Protein 7KQN (pdb70)

B-factor: mean 59.28, std 22.5, range [24.5, 165.05]

Structure (mmCIF, N/CA/C/O backbone):
data_7KQN
#
_entry.id   7KQN
#
_cell.length_a   71.860
_cell.length_b   164.040
_cell.length_c   95.360
_cell.angle_alpha   90.000
_cell.angle_beta   111.914
_cell.angle_gamma   90.000
#
_symmetry.space_group_name_H-M   'P 1 21 1'
#
loop_
_entity.id
_entity.type
_entity.pdbx_description
1 polymer 'Telomerase reverse transcriptase'
2 polymer "RNA (5'-R(*CP*AP*AP*AP*GP*AP*AP*AP*UP*CP*CP*AP*GP*GP*UP*GP*CP*A)-3')"
3 polymer "DNA (5'-D(*GP*CP*AP*CP*CP*TP*G)-3')"
4 polymer "DNA (5'-D(*TP*TP*CP*TP*TP*TP*G)-3')"
5 non-polymer 1,2-ETHANEDIOL
6 non-polymer '2-(N-MORPHOLINO)-ETHANESULFONIC ACID'
7 non-polymer DI(HYDROXYETHYL)ETHER
8 non-polymer 'CALCIUM ION'
9 non-polymer "2'-DEOXYGUANOSINE-5'-TRIPHOSPHATE"
10 water water
#
loop_
_atom_site.group_PDB
_atom_site.id
_atom_site.type_symbol
_atom_site.label_atom_id
_atom_site.label_alt_id
_atom_site.label_comp_id
_atom_site.label_asym_id
_atom_site.label_entity_id
_atom_site.label_seq_id
_atom_site.pdbx_PDB_ins_code
_atom_site.Cartn_x
_atom_site.Cartn_y
_atom_site.Cartn_z
_atom_site.occupancy
_atom_site.B_iso_or_equiv
_atom_site.auth_seq_id
_atom_site.auth_comp_id
_atom_site.auth_asym_id
_atom_site.auth_atom_id
_atom_site.pdbx_PDB_model_num
ATOM 1 N N . MET A 1 1 ? 15.99500 -58.21300 10.87400 1.000 75.36725 1 MET A N 1
ATOM 2 C CA . MET A 1 1 ? 15.36300 -57.04300 10.21000 1.000 65.47943 1 MET A CA 1
ATOM 3 C C . MET A 1 1 ? 15.22000 -55.91000 11.23100 1.000 69.53487 1 MET A C 1
ATOM 4 O O . MET A 1 1 ? 15.52100 -54.75600 10.87500 1.000 71.19393 1 MET A O 1
ATOM 9 N N . VAL A 1 2 ? 14.77900 -56.23500 12.44900 1.000 64.78566 2 VAL A N 1
ATOM 10 C CA . VAL A 1 2 ? 14.64600 -55.20300 13.51900 1.000 65.19814 2 VAL A CA 1
ATOM 11 C C . VAL A 1 2 ? 15.94800 -55.15100 14.31600 1.000 61.44259 2 VAL A C 1
ATOM 12 O O . VAL A 1 2 ? 16.18500 -56.07000 15.12100 1.000 61.76607 2 VAL A O 1
ATOM 16 N N . HIS A 1 3 ? 16.75900 -54.11700 14.08700 1.000 59.62172 3 HIS A N 1
ATOM 17 C CA . HIS A 1 3 ? 18.02500 -53.96900 14.79000 1.000 53.65411 3 HIS A CA 1
ATOM 18 C C . HIS A 1 3 ? 17.96500 -52.96600 15.92600 1.000 54.59763 3 HIS A C 1
ATOM 19 O O . HIS A 1 3 ? 18.74400 -53.08500 16.87600 1.000 53.48186 3 HIS A O 1
ATOM 26 N N . TYR A 1 4 ? 17.09700 -51.95800 15.82900 1.000 53.50454 4 TYR A N 1
ATOM 27 C CA . TYR A 1 4 ? 17.12600 -50.80600 16.72200 1.000 45.24586 4 TYR A CA 1
ATOM 28 C C . TYR A 1 4 ? 16.06200 -50.90900 17.80700 1.000 49.58534 4 TYR A C 1
ATOM 29 O O . TYR A 1 4 ? 14.98600 -51.47300 17.60100 1.000 49.51293 4 TYR A O 1
ATOM 38 N N . TYR A 1 5 ? 16.37100 -50.32700 18.95900 1.000 50.33645 5 TYR A N 1
ATOM 39 C CA . TYR A 1 5 ? 15.39300 -49.99000 19.98500 1.000 50.27502 5 TYR A CA 1
ATOM 40 C C . TYR A 1 5 ? 15.28800 -48.47000 20.02100 1.000 50.36600 5 TYR A C 1
ATOM 41 O O . TYR A 1 5 ? 16.31100 -47.79400 20.13600 1.000 49.70299 5 TYR A O 1
ATOM 50 N N . ARG A 1 6 ? 14.07400 -47.93300 19.88300 1.000 46.59658 6 ARG A N 1
ATOM 51 C CA . ARG A 1 6 ? 13.89700 -46.48100 19.91800 1.000 45.88557 6 ARG A CA 1
ATOM 52 C C . ARG A 1 6 ? 14.04600 -45.96200 21.34000 1.000 45.90555 6 ARG A C 1
ATOM 53 O O . ARG A 1 6 ? 13.54600 -46.57200 22.28500 1.000 47.03665 6 ARG A O 1
ATOM 61 N N . LEU A 1 7 ? 14.72000 -44.82000 21.49900 1.000 42.83345 7 LEU A N 1
ATOM 62 C CA . LEU A 1 7 ? 14.81500 -44.24000 22.83500 1.000 46.34673 7 LEU A CA 1
ATOM 63 C C . LEU A 1 7 ? 13.57600 -43.43700 23.22700 1.000 49.31561 7 LEU A C 1
ATOM 64 O O . LEU A 1 7 ? 13.40100 -43.14400 24.42000 1.000 46.12018 7 LEU A O 1
ATOM 69 N N . SER A 1 8 ? 12.70700 -43.09200 22.27300 1.000 46.51709 8 SER A N 1
ATOM 70 C CA . SER A 1 8 ? 11.59700 -42.18900 22.56100 1.000 52.16082 8 SER A CA 1
ATOM 71 C C . SER A 1 8 ? 10.59400 -42.81400 23.52700 1.000 52.08689 8 SER A C 1
ATOM 72 O O . SER A 1 8 ? 10.38200 -44.02900 23.54400 1.000 52.13138 8 SER A O 1
ATOM 75 N N . LEU A 1 9 ? 9.96600 -41.95500 24.33300 1.000 52.23131 9 LEU A N 1
ATOM 76 C CA . LEU A 1 9 ? 8.96800 -42.40300 25.30000 1.000 56.92109 9 LEU A CA 1
ATOM 77 C C . LEU A 1 9 ? 7.69300 -42.94000 24.65800 1.000 65.25100 9 LEU A C 1
ATOM 78 O O . LEU A 1 9 ? 6.93800 -43.65200 25.33000 1.000 63.90157 9 LEU A O 1
ATOM 83 N N . LYS A 1 10 ? 7.41800 -42.61200 23.39100 1.000 74.58744 10 LYS A N 1
ATOM 84 C CA . LYS A 1 10 ? 6.16100 -43.04700 22.78600 1.000 72.49538 10 LYS A CA 1
ATOM 85 C C . LYS A 1 10 ? 6.02800 -44.56600 22.78800 1.000 69.24502 10 LYS A C 1
ATOM 86 O O . LYS A 1 10 ? 4.91000 -45.09200 22.79600 1.000 74.11068 10 LYS A O 1
ATOM 92 N N A SER A 1 11 ? 7.14400 -45.27900 22.80300 0.500 68.22505 11 SER A N 1
ATOM 93 N N B SER A 1 11 ? 7.15500 -45.28400 22.79600 0.500 68.21780 11 SER A N 1
ATOM 94 C CA A SER A 1 11 ? 7.12900 -46.73300 22.74300 0.500 69.70824 11 SER A CA 1
ATOM 95 C CA B SER A 1 11 ? 7.14200 -46.74500 22.75900 0.500 69.72742 11 SER A CA 1
ATOM 96 C C A SER A 1 11 ? 6.77100 -47.39100 24.07400 0.500 70.61161 11 SER A C 1
ATOM 97 C C B SER A 1 11 ? 6.57200 -47.37200 24.02400 0.500 70.70938 11 SER A C 1
ATOM 98 O O A SER A 1 11 ? 6.75200 -48.62500 24.14300 0.500 74.86263 11 SER A O 1
ATOM 99 O O B SER A 1 11 ? 6.20400 -48.55200 23.99400 0.500 74.91078 11 SER A O 1
ATOM 104 N N . ARG A 1 12 ? 6.47800 -46.61700 25.12100 1.000 68.06600 12 ARG A N 1
ATOM 105 C CA . ARG A 1 12 ? 6.15000 -47.18700 26.43000 1.000 66.89173 12 ARG A CA 1
ATOM 106 C C . ARG A 1 12 ? 4.80100 -47.91300 26.41300 1.000 71.84531 12 ARG A C 1
ATOM 107 O O . ARG A 1 12 ? 4.00800 -47.79400 25.47400 1.000 73.31871 12 ARG A O 1
ATOM 115 N N . GLN A 1 13 ? 4.56300 -48.70200 27.46800 1.000 64.89901 13 GLN A N 1
ATOM 116 C CA . GLN A 1 13 ? 3.37800 -49.54700 27.57500 1.000 74.81796 13 GLN A CA 1
ATOM 117 C C . GLN A 1 13 ? 2.81100 -49.51500 28.98700 1.000 78.28354 13 GLN A C 1
ATOM 118 O O . GLN A 1 13 ? 3.49900 -49.17600 29.95300 1.000 75.86299 13 GLN A O 1
ATOM 124 N N . LYS A 1 14 ? 1.52700 -49.85800 29.08200 1.000 74.36476 14 LYS A N 1
ATOM 125 C CA . LYS A 1 14 ? 0.85000 -50.02000 30.36400 1.000 78.20921 14 LYS A CA 1
ATOM 126 C C . LYS A 1 14 ? 1.27400 -51.34100 30.99500 1.000 86.04248 14 LYS A C 1
ATOM 127 O O . LYS A 1 14 ? 1.09400 -52.40700 30.39500 1.000 88.20607 14 LYS A O 1
ATOM 133 N N . ALA A 1 15 ? 1.85400 -51.27000 32.19200 1.000 88.14721 15 ALA A N 1
ATOM 134 C CA . ALA A 1 15 ? 2.34100 -52.45500 32.87700 1.000 87.08382 15 ALA A CA 1
ATOM 135 C C . ALA A 1 15 ? 1.19000 -53.24300 33.49900 1.000 91.30533 15 ALA A C 1
ATOM 136 O O . ALA A 1 15 ? 0.21400 -52.65800 33.97900 1.000 88.66848 15 ALA A O 1
ATOM 138 N N . PRO A 1 16 ? 1.28800 -54.56800 33.51300 1.000 91.77329 16 PRO A N 1
ATOM 139 C CA . PRO A 1 16 ? 0.31000 -55.38400 34.23700 1.000 94.73865 16 PRO A CA 1
ATOM 140 C C . PRO A 1 16 ? 0.65900 -55.47300 35.71800 1.000 95.08685 16 PRO A C 1
ATOM 141 O O . PRO A 1 16 ? 1.72500 -55.04800 36.16600 1.000 97.28549 16 PRO A O 1
ATOM 145 N N . LYS A 1 17 ? -0.26800 -56.05200 36.48000 1.000 99.83092 17 LYS A N 1
ATOM 146 C CA . LYS A 1 17 ? 0.00200 -56.34100 37.88600 1.000 104.34768 17 LYS A CA 1
ATOM 147 C C . LYS A 1 17 ? 1.09500 -57.39900 38.0250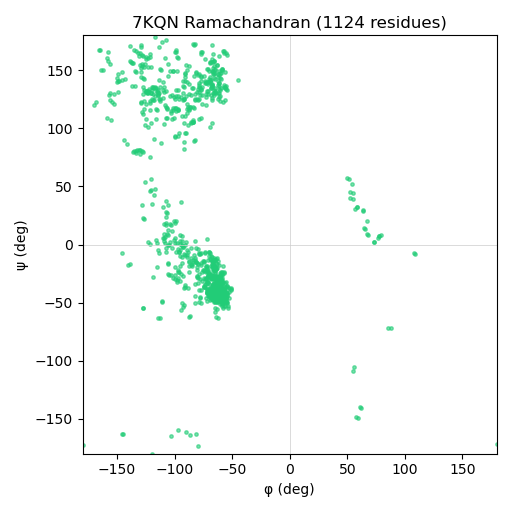0 1.000 105.07704 17 LYS A C 1
ATOM 148 O O . LYS A 1 17 ? 2.03900 -57.23800 38.81000 1.000 90.95127 17 LYS A O 1
ATOM 150 N N . ILE A 1 18 ? 0.98900 -58.48300 37.24900 1.000 109.91547 18 ILE A N 1
ATOM 151 C CA . ILE A 1 18 ? 1.97300 -59.55900 37.22100 1.000 104.23504 18 ILE A CA 1
ATOM 152 C C . ILE A 1 18 ? 2.24600 -59.94200 35.77100 1.000 106.50696 18 ILE A C 1
ATOM 153 O O . ILE A 1 18 ? 1.50900 -59.57900 34.85200 1.000 107.90752 18 ILE A O 1
ATOM 158 N N . VAL A 1 19 ? 3.30700 -60.71600 35.58500 1.000 106.48803 19 VAL A N 1
ATOM 159 C CA . VAL A 1 19 ? 3.66400 -61.25200 34.28900 1.000 111.69787 19 VAL A CA 1
ATOM 160 C C . VAL A 1 19 ? 3.16300 -62.68900 34.18500 1.000 113.97697 19 VAL A C 1
ATOM 161 O O . VAL A 1 19 ? 2.77500 -63.30700 35.17300 1.000 116.28340 19 VAL A O 1
ATOM 165 N N . ASN A 1 20 ? 3.17100 -63.23500 32.97000 1.000 112.79596 20 ASN A N 1
ATOM 166 C CA . ASN A 1 20 ? 2.68900 -64.59600 32.77000 1.000 126.35835 20 ASN A CA 1
ATOM 167 C C . ASN A 1 20 ? 3.77400 -65.59300 33.18800 1.000 125.39974 20 ASN A C 1
ATOM 168 O O . ASN A 1 20 ? 4.81900 -65.22300 33.73300 1.000 120.10321 20 ASN A O 1
ATOM 173 N N . SER A 1 21 ? 3.52800 -66.88200 32.92700 1.000 123.28702 21 SER A N 1
ATOM 174 C CA . SER A 1 21 ? 4.44200 -67.93300 33.37200 1.000 120.57431 21 SER A CA 1
ATOM 175 C C . SER A 1 21 ? 5.80300 -67.84400 32.68100 1.000 116.74703 21 SER A C 1
ATOM 176 O O . SER A 1 21 ? 6.83700 -68.08200 33.31700 1.000 113.78105 21 SER A O 1
ATOM 179 N N . LYS A 1 22 ? 5.83200 -67.50500 31.38500 1.000 119.60980 22 LYS A N 1
ATOM 180 C CA . LYS A 1 22 ? 7.09300 -67.50200 30.64200 1.000 122.26571 22 LYS A CA 1
ATOM 181 C C . LYS A 1 22 ? 8.00100 -66.32500 30.99100 1.000 121.91800 22 LYS A C 1
ATOM 182 O O . LYS A 1 22 ? 9.16800 -66.32200 30.58000 1.000 112.32859 22 LYS A O 1
ATOM 184 N N . TYR A 1 23 ? 7.48800 -65.30400 31.67200 1.000 117.72543 23 TYR A N 1
ATOM 185 C CA . TYR A 1 23 ? 8.31500 -64.26800 32.27800 1.000 105.39510 23 TYR A CA 1
ATOM 186 C C . TYR A 1 23 ? 8.65600 -64.67000 33.71200 1.000 107.59842 23 TYR A C 1
ATOM 187 O O . TYR A 1 23 ? 7.83000 -65.26800 34.40700 1.000 113.68219 23 TYR A O 1
ATOM 196 N N . ASN A 1 24 ? 9.86700 -64.34100 34.15700 1.000 106.29290 24 ASN A N 1
ATOM 197 C CA . ASN A 1 24 ? 10.30300 -64.76000 35.48500 1.000 101.42817 24 ASN A CA 1
ATOM 198 C C . ASN A 1 24 ? 9.69300 -63.86100 36.56200 1.000 103.41908 24 ASN A C 1
ATOM 199 O O . ASN A 1 24 ? 9.50000 -62.65700 36.36300 1.000 98.26432 24 ASN A O 1
ATOM 204 N N . SER A 1 25 ? 9.41500 -64.46300 37.72500 1.000 104.62804 25 SER A N 1
ATOM 205 C CA . SER A 1 25 ? 8.73200 -63.80500 38.83800 1.000 97.60217 25 SER A CA 1
ATOM 206 C C . SER A 1 25 ? 9.50100 -62.62000 39.41200 1.000 98.98934 25 SER A C 1
ATOM 207 O O . SER A 1 25 ? 8.90800 -61.82300 40.15000 1.000 93.91078 25 SER A O 1
ATOM 210 N N . ILE A 1 26 ? 10.78900 -62.47400 39.08500 1.000 98.02971 26 ILE A N 1
ATOM 211 C CA . ILE A 1 26 ? 11.59000 -61.38900 39.64600 1.000 98.91324 26 ILE A CA 1
ATOM 212 C C . ILE A 1 26 ? 11.01600 -60.04200 39.21900 1.000 96.70775 26 ILE A C 1
ATOM 213 O O . ILE A 1 26 ? 11.15000 -59.04200 39.93500 1.000 97.12427 26 ILE A O 1
ATOM 218 N N . LEU A 1 27 ? 10.35000 -59.99800 38.06000 1.000 92.69461 27 LEU A N 1
ATOM 219 C CA . LEU A 1 27 ? 9.74000 -58.75700 37.59800 1.000 85.19434 27 LEU A CA 1
ATOM 220 C C . LEU A 1 27 ? 8.60200 -58.31800 38.50700 1.000 87.82993 27 LEU A C 1
ATOM 221 O O . LEU A 1 27 ? 8.30400 -57.12100 38.58500 1.000 88.84517 27 LEU A O 1
ATOM 226 N N . ASN A 1 28 ? 7.95400 -59.26400 39.19200 1.000 93.67547 28 ASN A N 1
ATOM 227 C CA . ASN A 1 28 ? 6.84700 -58.90500 40.06900 1.000 92.51613 28 ASN A CA 1
ATOM 228 C C . ASN A 1 28 ? 7.30500 -58.00300 41.20600 1.000 93.54182 28 ASN A C 1
ATOM 229 O O . ASN A 1 28 ? 6.52400 -57.17700 41.69100 1.000 88.26016 28 ASN A O 1
ATOM 234 N N . ILE A 1 29 ? 8.55600 -58.14900 41.65200 1.000 103.64346 29 ILE A N 1
ATOM 235 C CA . ILE A 1 29 ? 9.08000 -57.25700 42.68300 1.000 105.48835 29 ILE A CA 1
ATOM 236 C C . ILE A 1 29 ? 9.19700 -55.83500 42.13700 1.000 104.89396 29 ILE A C 1
ATOM 237 O O . ILE A 1 29 ? 8.75500 -54.87000 42.77300 1.000 101.91521 29 ILE A O 1
ATOM 242 N N . ALA A 1 30 ? 9.77400 -55.68600 40.93900 1.000 92.78177 30 ALA A N 1
ATOM 243 C CA . ALA A 1 30 ? 9.91100 -54.35500 40.35000 1.000 88.87741 30 ALA A CA 1
ATOM 244 C C . ALA A 1 30 ? 8.55100 -53.74000 40.04700 1.000 87.67787 30 ALA A C 1
ATOM 245 O O . ALA A 1 30 ? 8.34300 -52.54300 40.27100 1.000 86.32320 30 ALA A O 1
ATOM 247 N N . LEU A 1 31 ? 7.61100 -54.54300 39.53900 1.000 85.59947 31 LEU A N 1
ATOM 248 C CA . LEU A 1 31 ? 6.25500 -54.04200 39.33600 1.000 91.23607 31 LEU A CA 1
ATOM 249 C C . LEU A 1 31 ? 5.63400 -53.59300 40.64800 1.000 92.99602 31 LEU A C 1
ATOM 250 O O . LEU A 1 31 ? 5.01800 -52.52200 40.71800 1.000 91.41381 31 LEU A O 1
ATOM 255 N N . LYS A 1 32 ? 5.78800 -54.39300 41.70300 1.000 100.19057 32 LYS A N 1
ATOM 256 C CA . LYS A 1 32 ? 5.25100 -53.98600 42.99500 1.000 102.58848 32 LYS A CA 1
ATOM 257 C C . LYS A 1 32 ? 5.90300 -52.68500 43.45800 1.000 98.37874 32 LYS A C 1
ATOM 258 O O . LYS A 1 32 ? 5.21200 -51.73900 43.85100 1.000 99.65725 32 LYS A O 1
ATOM 264 N N . ASN A 1 33 ? 7.23500 -52.60100 43.38000 1.000 95.84389 33 ASN A N 1
ATOM 265 C CA . ASN A 1 33 ? 7.90200 -51.37200 43.79900 1.000 92.78535 33 ASN A CA 1
ATOM 266 C C . ASN A 1 33 ? 7.54200 -50.20100 42.89200 1.000 89.03873 33 ASN A C 1
ATOM 267 O O . ASN A 1 33 ? 7.54200 -49.05100 43.34400 1.000 87.56130 33 ASN A O 1
ATOM 272 N N . PHE A 1 34 ? 7.23300 -50.47500 41.62100 1.000 86.14878 34 PHE A N 1
ATOM 273 C CA . PHE A 1 34 ? 6.88800 -49.41400 40.68000 1.000 83.52536 34 PHE A CA 1
ATOM 274 C C . PHE A 1 34 ? 5.60000 -48.71000 41.09500 1.000 90.48282 34 PHE A C 1
ATOM 275 O O . PHE A 1 34 ? 5.54200 -47.47600 41.14600 1.000 89.80146 34 PHE A O 1
ATOM 283 N N . ARG A 1 35 ? 4.55600 -49.48300 41.41000 1.000 89.40299 35 ARG A N 1
ATOM 284 C CA . ARG A 1 35 ? 3.31200 -48.87700 41.87300 1.000 94.13444 35 ARG A CA 1
ATOM 285 C C . ARG A 1 35 ? 3.53400 -48.13400 43.18300 1.000 96.05398 35 ARG A C 1
ATOM 286 O O . ARG A 1 35 ? 3.05200 -47.00800 43.36300 1.000 96.36979 35 ARG A O 1
ATOM 294 N N . LEU A 1 36 ? 4.28200 -48.75200 44.10200 1.000 98.15936 36 LEU A N 1
ATOM 295 C CA . LEU A 1 36 ? 4.59900 -48.13200 45.38600 1.000 101.14190 36 LEU A CA 1
ATOM 296 C C . LEU A 1 36 ? 5.40500 -46.85100 45.20600 1.000 101.36089 36 LEU A C 1
ATOM 297 O O . LEU A 1 36 ? 5.28300 -45.91400 46.00500 1.000 104.25115 36 LEU A O 1
ATOM 302 N N . CYS A 1 37 ? 6.21800 -46.79000 44.15300 1.000 98.16437 37 CYS A N 1
ATOM 303 C CA . CYS A 1 37 ? 7.04100 -45.61300 43.90000 1.000 97.61663 37 CYS A CA 1
ATOM 304 C C . CYS A 1 37 ? 6.19600 -44.40000 43.52800 1.000 94.96641 37 CYS A C 1
ATOM 305 O O . CYS A 1 37 ? 6.55000 -43.26500 43.86600 1.000 96.18993 37 CYS A O 1
ATOM 308 N N . LYS A 1 38 ? 5.10100 -44.61300 42.79500 1.000 95.11049 38 LYS A N 1
ATOM 309 C CA . LYS A 1 38 ? 4.23800 -43.49900 42.41300 1.000 98.39333 38 LYS A CA 1
ATOM 310 C C . LYS A 1 38 ? 3.41700 -42.97100 43.58300 1.000 101.78867 38 LYS A C 1
ATOM 311 O O . LYS A 1 38 ? 3.03400 -41.79500 43.58300 1.000 95.65330 38 LYS A O 1
ATOM 317 N N . LYS A 1 39 ? 3.09300 -43.84900 44.53600 1.000 101.26516 39 LYS A N 1
ATOM 318 C CA . LYS A 1 39 ? 2.25900 -43.43800 45.69700 1.000 102.52933 39 LYS A CA 1
ATOM 319 C C . LYS A 1 39 ? 3.06500 -42.45300 46.54500 1.000 106.52597 39 LYS A C 1
ATOM 320 O O . LYS A 1 39 ? 2.46500 -41.77900 47.40200 1.000 113.36122 39 LYS A O 1
ATOM 326 N N . HIS A 1 40 ? 4.37200 -42.37200 46.29700 1.000 113.86513 40 HIS A N 1
ATOM 327 C CA . HIS A 1 40 ? 5.25700 -41.46900 47.07600 1.000 117.30597 40 HIS A CA 1
ATOM 328 C C . HIS A 1 40 ? 5.60400 -40.23700 46.23800 1.000 117.62979 40 HIS A C 1
ATOM 329 O O . HIS A 1 40 ? 6.58500 -39.55500 46.58800 1.000 123.26642 40 HIS A O 1
ATOM 336 N N . LYS A 1 41 ? 4.84000 -39.96600 45.17500 1.000 117.36828 41 LYS A N 1
ATOM 337 C CA . LYS A 1 41 ? 5.20200 -38.84600 44.26600 1.000 120.02001 41 LYS A CA 1
ATOM 338 C C . LYS A 1 41 ? 5.30100 -37.56300 45.09000 1.000 122.72895 41 LYS A C 1
ATOM 339 O O . LYS A 1 41 ? 4.38700 -37.30700 45.89700 1.000 127.17455 41 LYS A O 1
ATOM 345 N N . THR A 1 42 ? 6.34400 -36.77200 44.85000 1.000 126.65061 42 THR A N 1
ATOM 346 C CA . THR A 1 42 ? 6.45900 -35.47200 45.55200 1.000 134.43396 42 THR A CA 1
ATOM 347 C C . THR A 1 42 ? 6.71100 -34.37300 44.52000 1.000 129.74642 42 THR A C 1
ATOM 348 O O . THR A 1 42 ? 7.33800 -34.67200 43.48600 1.000 124.68172 42 THR A O 1
ATOM 352 N N . LYS A 1 43 ? 6.22300 -33.15900 44.78000 1.000 119.56759 43 LYS A N 1
ATOM 353 C CA . LYS A 1 43 ? 6.53900 -32.02200 43.87900 1.000 115.57126 43 LYS A CA 1
ATOM 354 C C . LYS A 1 43 ? 8.05500 -31.85600 43.95000 1.000 113.42391 43 LYS A C 1
ATOM 355 O O . LYS A 1 43 ? 8.65900 -31.49200 42.92400 1.000 108.33234 43 LYS A O 1
ATOM 361 N N . LYS A 1 44 ? 8.62800 -32.09300 45.13400 1.000 119.39921 44 LYS A N 1
ATOM 362 C CA . LYS A 1 44 ? 10.09900 -32.01700 45.31900 1.000 113.42377 44 LYS A CA 1
ATOM 363 C C . LYS A 1 44 ? 10.83300 -32.73100 44.16800 1.000 107.07950 44 LYS A C 1
ATOM 364 O O . LYS A 1 44 ? 10.35500 -33.80800 43.75600 1.000 107.60274 44 LYS A O 1
ATOM 370 N N . PRO A 1 45 ? 11.98200 -32.22500 43.64700 1.000 101.76919 45 PRO A N 1
ATOM 371 C CA . PRO A 1 45 ? 12.64100 -32.84600 42.48800 1.000 101.79532 45 PRO A CA 1
ATOM 372 C C . PRO A 1 45 ? 13.08600 -34.27900 42.75400 1.000 94.93417 45 PRO A C 1
ATOM 373 O O . PRO A 1 45 ? 13.41600 -34.66400 43.87900 1.000 91.27724 45 PRO A O 1
ATOM 377 N N . VAL A 1 46 ? 13.08200 -35.07400 41.68800 1.000 83.12841 46 VAL A N 1
ATOM 378 C CA . VAL A 1 46 ? 13.44600 -36.48100 41.75000 1.000 82.48422 46 VAL A CA 1
ATOM 379 C C . VAL A 1 46 ? 14.59400 -36.74200 40.78200 1.000 83.57036 46 VAL A C 1
ATOM 380 O O . VAL A 1 46 ? 14.76000 -36.04900 39.76900 1.000 81.46889 46 VAL A O 1
ATOM 384 N N . GLN A 1 47 ? 15.39400 -37.75500 41.10900 1.000 80.25796 47 GLN A N 1
ATOM 385 C CA . GLN A 1 47 ? 16.40900 -38.28900 40.20900 1.000 74.27252 47 GLN A CA 1
ATOM 386 C C . GLN A 1 47 ? 15.93300 -39.65600 39.73300 1.000 67.57983 47 GLN A C 1
ATOM 387 O O . GLN A 1 47 ? 15.67700 -40.55100 40.55000 1.000 67.76559 47 GLN A O 1
ATOM 393 N N . ILE A 1 48 ? 15.76800 -39.80200 38.42000 1.000 65.16871 48 ILE A N 1
ATOM 394 C CA . ILE A 1 48 ? 15.15300 -41.01700 37.89900 1.000 62.65333 48 ILE A CA 1
ATOM 395 C C . ILE A 1 48 ? 15.99900 -42.23300 38.24900 1.000 63.62580 48 ILE A C 1
ATOM 396 O O . ILE A 1 48 ? 15.48800 -43.24000 38.75200 1.000 56.59024 48 ILE A O 1
ATOM 401 N N . LEU A 1 49 ? 17.31300 -42.14100 38.02700 1.000 59.58094 49 LEU A N 1
ATOM 402 C CA . LEU A 1 49 ? 18.17500 -43.29800 38.22800 1.000 54.85238 49 LEU A CA 1
ATOM 403 C C . LEU A 1 49 ? 18.16900 -43.73900 39.68500 1.000 66.16444 49 LEU A C 1
ATOM 404 O O . LEU A 1 49 ? 18.18000 -44.94100 39.98200 1.000 63.14867 49 LEU A O 1
ATOM 409 N N . ALA A 1 50 ? 18.11100 -42.77900 40.60900 1.000 64.67711 50 ALA A N 1
ATOM 410 C CA . ALA A 1 50 ? 17.96700 -43.13300 42.01100 1.000 60.78704 50 ALA A CA 1
ATOM 411 C C . ALA A 1 50 ? 16.65700 -43.86800 42.23300 1.000 71.57238 50 ALA A C 1
ATOM 412 O O . ALA A 1 50 ? 16.60400 -44.84700 42.98900 1.000 70.96565 50 ALA A O 1
ATOM 414 N N . LEU A 1 51 ? 15.58500 -43.41200 41.57700 1.000 64.41252 51 LEU A N 1
ATOM 415 C CA . LEU A 1 51 ? 14.29300 -44.06600 41.74900 1.000 67.45530 51 LEU A CA 1
ATOM 416 C C . LEU A 1 51 ? 14.31600 -45.50400 41.24500 1.000 68.64056 51 LEU A C 1
ATOM 417 O O . LEU A 1 51 ? 13.84900 -46.41500 41.93400 1.000 67.16178 51 LEU A O 1
ATOM 422 N N . LEU A 1 52 ? 14.84800 -45.72900 40.04000 1.000 65.29028 52 LEU A N 1
ATOM 423 C CA . LEU A 1 52 ? 14.95500 -47.09600 39.53300 1.000 71.48640 52 LEU A CA 1
ATOM 424 C C . LEU A 1 52 ? 15.70000 -48.00000 40.50400 1.000 70.91139 52 LEU A C 1
ATOM 425 O O . LEU A 1 52 ? 15.37300 -49.18500 40.63900 1.000 76.57469 52 LEU A O 1
ATOM 430 N N . GLN A 1 53 ? 16.71100 -47.46300 41.18100 1.000 71.90915 53 GLN A N 1
ATOM 431 C CA . GLN A 1 53 ? 17.45700 -48.28200 42.13000 1.000 73.05352 53 GLN A CA 1
ATOM 432 C C . GLN A 1 53 ? 16.60100 -48.69100 43.32200 1.000 75.00582 53 GLN A C 1
ATOM 433 O O . GLN A 1 53 ? 16.85400 -49.74200 43.92200 1.000 77.71149 53 GLN A O 1
ATOM 439 N N . GLU A 1 54 ? 15.58700 -47.89400 43.67900 1.000 81.58892 54 GLU A N 1
ATOM 440 C CA . GLU A 1 54 ? 14.61200 -48.35100 44.66600 1.000 84.21746 54 GLU A CA 1
ATOM 441 C C . GLU A 1 54 ? 13.57600 -49.29100 44.06100 1.000 85.51563 54 GLU A C 1
ATOM 442 O O . GLU A 1 54 ? 12.88500 -49.99600 44.80200 1.000 87.26769 54 GLU A O 1
ATOM 448 N N . ILE A 1 55 ? 13.44700 -49.31400 42.74000 1.000 82.61346 55 ILE A N 1
ATOM 449 C CA . ILE A 1 55 ? 12.43200 -50.13400 42.08900 1.000 79.25613 55 ILE A CA 1
ATOM 450 C C . ILE A 1 55 ? 12.97400 -51.49900 41.68600 1.000 81.11154 55 ILE A C 1
ATOM 451 O O . ILE A 1 55 ? 12.36900 -52.53100 41.98600 1.000 77.52860 55 ILE A O 1
ATOM 456 N N . ILE A 1 56 ? 14.10700 -51.54100 40.99700 1.000 74.37371 56 ILE A N 1
ATOM 457 C CA . ILE A 1 56 ? 14.61200 -52.77000 40.39800 1.000 73.52348 56 ILE A CA 1
ATOM 458 C C . ILE A 1 56 ? 15.64300 -53.36200 41.36300 1.000 75.03669 56 ILE A C 1
ATOM 459 O O . ILE A 1 56 ? 16.68400 -52.73200 41.59200 1.000 74.51904 56 ILE A O 1
ATOM 464 N N . PRO A 1 57 ? 15.40000 -54.53600 41.93900 1.000 77.59321 57 PRO A N 1
ATOM 465 C CA . PRO A 1 57 ? 16.35200 -55.07200 42.92200 1.000 80.39505 57 PRO A CA 1
ATOM 466 C C . PRO A 1 57 ? 17.68500 -55.42200 42.28500 1.000 79.52461 57 PRO A C 1
ATOM 467 O O . PRO A 1 57 ? 17.76300 -55.80400 41.11500 1.000 79.86110 57 PRO A O 1
ATOM 471 N N . LYS A 1 58 ? 18.74400 -55.29100 43.08800 1.000 84.49996 58 LYS A N 1
ATOM 472 C CA . LYS A 1 58 ? 20.07900 -55.67900 42.64700 1.000 83.68257 58 LYS A CA 1
ATOM 473 C C . LYS A 1 58 ? 20.09500 -57.11900 42.15900 1.000 88.13710 58 LYS A C 1
ATOM 474 O O . LYS A 1 58 ? 20.74900 -57.43700 41.15600 1.000 80.69343 58 LYS A O 1
ATOM 480 N N . SER A 1 59 ? 19.33300 -57.99200 42.83100 1.000 93.20060 59 SER A N 1
ATOM 481 C CA . SER A 1 59 ? 19.32100 -59.41200 42.50800 1.000 88.06030 59 SER A CA 1
ATOM 482 C C . SER A 1 59 ? 18.83800 -59.68300 41.09100 1.000 91.57409 59 SER A C 1
ATOM 483 O O . SER A 1 59 ? 19.06800 -60.78100 40.57600 1.000 97.33987 59 SER A O 1
ATOM 486 N N . TYR A 1 60 ? 18.15600 -58.72400 40.45500 1.000 83.89772 60 TYR A N 1
ATOM 487 C CA . TYR A 1 60 ? 17.84200 -58.86300 39.03700 1.000 78.15700 60 TYR A CA 1
ATOM 488 C C . TYR A 1 60 ? 19.10200 -58.82700 38.18100 1.000 81.38459 60 TYR A C 1
ATOM 489 O O . TYR A 1 60 ? 19.16900 -59.49400 37.14100 1.000 77.48162 60 TYR A O 1
ATOM 498 N N . PHE A 1 61 ? 20.09800 -58.04100 38.58900 1.000 78.40822 61 PHE A N 1
ATOM 499 C CA . PHE A 1 61 ? 21.28800 -57.82400 37.77800 1.000 79.02121 61 PHE A CA 1
ATOM 500 C C . PHE A 1 61 ? 22.44000 -58.76200 38.13200 1.000 79.82220 61 PHE A C 1
ATOM 501 O O . PHE A 1 61 ? 23.32200 -58.98400 37.29900 1.000 81.30488 61 PHE A O 1
ATOM 509 N N . GLY A 1 62 ? 22.50800 -59.28100 39.34800 1.000 79.89530 62 GLY A N 1
ATOM 510 C CA . GLY A 1 62 ? 23.57400 -60.22700 39.61600 1.000 85.29178 62 GLY A CA 1
ATOM 511 C C . GLY A 1 62 ? 24.87700 -59.57800 40.02600 1.000 89.10970 62 GLY A C 1
ATOM 512 O O . GLY A 1 62 ? 25.25500 -59.67400 41.19500 1.000 93.09305 62 GLY A O 1
ATOM 513 N N . THR A 1 63 ? 25.58000 -58.92500 39.10100 1.000 81.85039 63 THR A N 1
ATOM 514 C CA . THR A 1 63 ? 26.78600 -58.19300 39.45400 1.000 80.59153 63 THR A CA 1
ATOM 515 C C . THR A 1 63 ? 26.44400 -56.71600 39.41000 1.000 88.20119 63 THR A C 1
ATOM 516 O O . THR A 1 63 ? 25.53300 -56.29700 38.68800 1.000 83.20385 63 THR A O 1
ATOM 520 N N . THR A 1 64 ? 27.18600 -55.91100 40.16000 1.000 93.00274 64 THR A N 1
ATOM 521 C CA . THR A 1 64 ? 26.89300 -54.49400 40.09200 1.000 95.21674 64 THR A CA 1
ATOM 522 C C . THR A 1 64 ? 27.32200 -53.93200 38.74100 1.000 95.54501 64 THR A C 1
ATOM 523 O O . THR A 1 64 ? 26.70800 -52.97800 38.24800 1.000 98.50855 64 THR A O 1
ATOM 527 N N . THR A 1 65 ? 28.34100 -54.53100 38.10200 1.000 82.61550 65 THR A N 1
ATOM 528 C CA . THR A 1 65 ? 28.74100 -54.06000 36.77400 1.000 84.81729 65 THR A CA 1
ATOM 529 C C . THR A 1 65 ? 27.72300 -54.45500 35.70000 1.000 76.89854 65 THR A C 1
ATOM 530 O O . THR A 1 65 ? 27.60900 -53.77300 34.67400 1.000 72.67145 65 THR A O 1
ATOM 534 N N . ASN A 1 66 ? 27.00200 -55.56100 35.89100 1.000 79.56410 66 ASN A N 1
ATOM 535 C CA . ASN A 1 66 ? 25.90000 -55.87200 34.98600 1.000 75.54395 66 ASN A CA 1
ATOM 536 C C . ASN A 1 66 ? 24.78300 -54.85200 35.12500 1.000 74.36088 66 ASN A C 1
ATOM 537 O O . ASN A 1 66 ? 24.11300 -54.53000 34.13700 1.000 70.38672 66 ASN A O 1
ATOM 542 N N . LEU A 1 67 ? 24.57200 -54.32800 36.33400 1.000 72.33089 67 LEU A N 1
ATOM 543 C CA . LEU A 1 67 ? 23.59700 -53.25700 36.50400 1.000 66.58460 67 LEU A CA 1
ATOM 544 C C . LEU A 1 67 ? 23.99200 -52.05100 35.66200 1.000 66.64267 67 LEU A C 1
ATOM 545 O O . LEU A 1 67 ? 23.13300 -51.36500 35.09100 1.000 61.82779 67 LEU A O 1
ATOM 550 N N . LYS A 1 68 ? 25.29500 -51.77300 35.58300 1.000 63.33601 68 LYS A N 1
ATOM 551 C CA . LYS A 1 68 ? 25.76500 -50.59000 34.87100 1.000 63.93560 68 LYS A CA 1
ATOM 552 C C . LYS A 1 68 ? 25.44100 -50.65200 33.38000 1.000 58.16924 68 LYS A C 1
ATOM 553 O O . LYS A 1 68 ? 25.06900 -49.63500 32.78800 1.000 56.33872 68 LYS A O 1
ATOM 559 N N . ARG A 1 69 ? 25.58900 -51.82600 32.75200 1.000 57.67260 69 ARG A N 1
ATOM 560 C CA . ARG A 1 69 ? 25.17700 -51.98200 31.35600 1.000 54.06370 69 ARG A CA 1
ATOM 561 C C . ARG A 1 69 ? 23.73700 -51.53300 31.14400 1.000 57.63568 69 ARG A C 1
ATOM 562 O O . ARG A 1 69 ? 23.42800 -50.83900 30.16800 1.000 56.54944 69 ARG A O 1
ATOM 570 N N . PHE A 1 70 ? 22.83000 -51.95300 32.02300 1.000 58.61139 70 PHE A N 1
ATOM 571 C CA . PHE A 1 70 ? 21.42800 -51.59000 31.84600 1.000 60.32540 70 PHE A CA 1
ATOM 572 C C . PHE A 1 70 ? 21.22800 -50.09100 32.04700 1.000 57.18745 70 PHE A C 1
ATOM 573 O O . PHE A 1 70 ? 20.58500 -49.42400 31.22900 1.000 55.08088 70 PHE A O 1
ATOM 581 N N . TYR A 1 71 ? 21.79900 -49.54000 33.12200 1.000 57.21212 71 TYR A N 1
ATOM 582 C CA . TYR A 1 71 ? 21.53600 -48.14600 33.47700 1.000 59.22902 71 TYR A CA 1
ATOM 583 C C . TYR A 1 71 ? 22.18700 -47.16400 32.50500 1.000 55.75658 71 TYR A C 1
ATOM 584 O O . TYR A 1 71 ? 21.71900 -46.03000 32.36800 1.000 53.13502 71 TYR A O 1
ATOM 593 N N . LYS A 1 72 ? 23.27000 -47.56500 31.83900 1.000 55.59238 72 LYS A N 1
ATOM 594 C CA . LYS A 1 72 ? 23.82700 -46.73500 30.77700 1.000 51.26691 72 LYS A CA 1
ATOM 595 C C . LYS A 1 72 ? 22.79900 -46.51500 29.68400 1.000 52.87792 72 LYS A C 1
ATOM 596 O O . LYS A 1 72 ? 22.71200 -45.42100 29.11200 1.000 47.61905 72 LYS A O 1
ATOM 602 N N . VAL A 1 73 ? 22.00300 -47.54700 29.38800 1.000 52.28996 73 VAL A N 1
ATOM 603 C CA . VAL A 1 73 ? 20.91700 -47.39900 28.42400 1.000 52.04859 73 VAL A CA 1
ATOM 604 C C . VAL A 1 73 ? 19.86800 -46.42400 28.93900 1.000 46.84217 73 VAL A C 1
ATOM 605 O O . VAL A 1 73 ? 19.39900 -45.55800 28.19800 1.000 43.80737 73 VAL A O 1
ATOM 609 N N . VAL A 1 74 ? 19.49400 -46.53200 30.21400 1.000 47.09584 74 VAL A N 1
ATOM 610 C CA . VAL A 1 74 ? 18.52700 -45.58900 30.76600 1.000 46.59919 74 VAL A CA 1
ATOM 611 C C . VAL A 1 74 ? 19.07200 -44.17000 30.67200 1.000 49.65286 74 VAL A C 1
ATOM 612 O O . VAL A 1 74 ? 18.35900 -43.24100 30.28100 1.000 43.81671 74 VAL A O 1
ATOM 616 N N . GLU A 1 75 ? 20.35700 -43.98900 30.97800 1.000 49.92967 75 GLU A N 1
ATOM 617 C CA . GLU A 1 75 ? 20.94500 -42.65500 30.91700 1.000 48.85708 75 GLU A CA 1
ATOM 618 C C . GLU A 1 75 ? 20.87700 -42.08500 29.49900 1.000 47.25707 75 GLU A C 1
ATOM 619 O O . GLU A 1 75 ? 20.67900 -40.87800 29.32100 1.000 44.19555 75 GLU A O 1
ATOM 625 N N . LYS A 1 76 ? 21.01500 -42.93400 28.48000 1.000 46.32118 76 LYS A N 1
ATOM 626 C CA . LYS A 1 76 ? 20.81600 -42.47500 27.11000 1.000 42.46748 76 LYS A CA 1
ATOM 627 C C . LYS A 1 76 ? 19.37000 -42.04500 26.86900 1.000 44.22780 76 LYS A C 1
ATOM 628 O O . LYS A 1 76 ? 19.12500 -41.04500 26.18200 1.000 43.07758 76 LYS A O 1
ATOM 634 N N . ILE A 1 77 ? 18.40100 -42.78100 27.43100 1.000 41.55061 77 ILE A N 1
ATOM 635 C CA . ILE A 1 77 ? 17.00200 -42.37100 27.33400 1.000 43.92086 77 ILE A CA 1
ATOM 636 C C . ILE A 1 77 ? 16.80200 -41.00400 27.98400 1.000 44.26026 77 ILE A C 1
ATOM 637 O O . ILE A 1 77 ? 16.07400 -40.14900 27.46300 1.000 39.90806 77 ILE A O 1
ATOM 642 N N . LEU A 1 78 ? 17.41000 -40.79200 29.15200 1.000 44.08071 78 LEU A N 1
ATOM 643 C CA . LEU A 1 78 ? 17.28400 -39.53300 29.87700 1.000 42.89381 78 LEU A CA 1
ATOM 644 C C . LEU A 1 78 ? 17.94000 -38.36000 29.16200 1.000 45.12006 78 LEU A C 1
ATOM 645 O O . LEU A 1 78 ? 17.71700 -37.21100 29.55300 1.000 42.61802 78 LEU A O 1
ATOM 650 N N . THR A 1 79 ? 18.77600 -38.62300 28.16300 1.000 40.81316 79 THR A N 1
ATOM 651 C CA . THR A 1 79 ? 19.50100 -37.56900 27.46700 1.000 46.62626 79 THR A CA 1
ATOM 652 C C . THR A 1 79 ? 19.29800 -37.65000 25.96200 1.000 40.86788 79 THR A C 1
ATOM 653 O O . THR A 1 79 ? 20.14000 -37.16000 25.21100 1.000 36.49223 79 THR A O 1
ATOM 657 N N . GLN A 1 80 ? 18.21400 -38.28100 25.51300 1.000 40.26317 80 GLN A N 1
ATOM 658 C CA . GLN A 1 80 ? 18.06600 -38.62000 24.10500 1.000 40.33235 80 GLN A CA 1
ATOM 659 C C . GLN A 1 80 ? 17.86800 -37.37100 23.24300 1.000 47.61649 80 GLN A C 1
ATOM 660 O O . GLN A 1 80 ? 17.45200 -36.30200 23.71700 1.000 41.10640 80 GLN A O 1
ATOM 666 N N . SER A 1 81 ? 18.20000 -37.52500 21.96200 1.000 43.15475 81 SER A N 1
ATOM 667 C CA . SER A 1 81 ? 17.81100 -36.62900 20.88600 1.000 40.66373 81 SER A CA 1
ATOM 668 C C . SER A 1 81 ? 16.59800 -37.19900 20.16500 1.000 45.72357 81 SER A C 1
ATOM 669 O O . SER A 1 81 ? 16.32000 -38.40300 20.22800 1.000 45.09061 81 SER A O 1
ATOM 672 N N . SER A 1 82 ? 15.90500 -36.32400 19.43500 1.000 40.09699 82 SER A N 1
ATOM 673 C CA . SER A 1 82 ? 14.84600 -36.77800 18.55500 1.000 42.50829 82 SER A CA 1
ATOM 674 C C . SER A 1 82 ? 15.39100 -37.79800 17.57100 1.000 40.17667 82 SER A C 1
ATOM 675 O O . SER A 1 82 ? 16.45200 -37.59800 16.98000 1.000 41.09602 82 SER A O 1
ATOM 678 N N . PHE A 1 83 ? 14.64600 -38.89200 17.39400 1.000 42.34428 83 PHE A N 1
ATOM 679 C CA . PHE A 1 83 ? 14.93300 -40.00500 16.49000 1.000 46.14336 83 PHE A CA 1
ATOM 680 C C . PHE A 1 83 ? 16.05800 -40.91700 16.95400 1.000 43.17813 83 PHE A C 1
ATOM 681 O O . PHE A 1 83 ? 16.39100 -41.85100 16.22000 1.000 41.89355 83 PHE A O 1
ATOM 689 N N . GLU A 1 84 ? 16.66400 -40.68600 18.12400 1.000 36.46581 84 GLU A N 1
ATOM 690 C CA . GLU A 1 84 ? 17.80300 -41.50000 18.53600 1.000 40.54156 84 GLU A CA 1
ATOM 691 C C . GLU A 1 84 ? 17.37100 -42.91200 18.91400 1.000 42.80850 84 GLU A C 1
ATOM 692 O O . GLU A 1 84 ? 16.34400 -43.11000 19.56900 1.000 42.05389 84 GLU A O 1
ATOM 698 N N . CYS A 1 85 ? 18.18700 -43.89100 18.51600 1.000 44.88550 85 CYS A N 1
ATOM 699 C CA . CYS A 1 85 ? 17.98400 -45.30200 18.81800 1.000 44.73355 85 CYS A CA 1
ATOM 700 C C . CYS A 1 85 ? 19.26100 -45.88000 19.40100 1.000 44.07550 85 CYS A C 1
ATOM 701 O O . CYS A 1 85 ? 20.31800 -45.24700 19.39000 1.000 43.07069 85 CYS A O 1
ATOM 704 N N . ILE A 1 86 ? 19.15600 -47.11800 19.88600 1.000 43.60486 86 ILE A N 1
ATOM 705 C CA . ILE A 1 86 ? 20.31300 -47.94900 20.20200 1.000 50.54913 86 ILE A CA 1
ATOM 706 C C . ILE A 1 86 ? 20.09500 -49.32200 19.57700 1.000 51.13910 86 ILE A C 1
ATOM 707 O O . ILE A 1 86 ? 18.98500 -49.68000 19.18400 1.000 47.52149 86 ILE A O 1
ATOM 712 N N . HIS A 1 87 ? 21.17100 -50.09700 19.49300 1.000 47.47669 87 HIS A N 1
ATOM 713 C CA . HIS A 1 87 ? 21.02800 -51.46500 19.01300 1.000 52.03880 87 HIS A CA 1
ATOM 714 C C . HIS A 1 87 ? 20.36000 -52.31700 20.07800 1.000 53.30292 87 HIS A C 1
ATOM 715 O O . HIS A 1 87 ? 20.66300 -52.19400 21.26800 1.000 52.58343 87 HIS A O 1
ATOM 722 N N . LEU A 1 88 ? 19.44600 -53.19300 19.64800 1.000 53.94337 88 LEU A N 1
ATOM 723 C CA . LEU A 1 88 ? 18.82900 -54.11500 20.59300 1.000 56.74291 88 LEU A CA 1
ATOM 724 C C . LEU A 1 88 ? 19.86800 -55.01900 21.24600 1.000 55.25096 88 LEU A C 1
ATOM 725 O O . LEU A 1 88 ? 19.72100 -55.38600 22.41900 1.000 57.27807 88 LEU A O 1
ATOM 730 N N . SER A 1 89 ? 20.94300 -55.35400 20.52300 1.000 60.26644 89 SER A N 1
ATOM 731 C CA . SER A 1 89 ? 21.94400 -56.28000 21.05200 1.000 62.57537 89 SER A CA 1
ATOM 732 C C . SER A 1 89 ? 22.65600 -55.72400 22.27700 1.000 55.71168 89 SER A C 1
ATOM 733 O O . SER A 1 89 ? 23.21500 -56.49700 23.06000 1.000 62.15709 89 SER A O 1
ATOM 736 N N . VAL A 1 90 ? 22.63800 -54.40300 22.45800 1.000 51.78001 90 VAL A N 1
ATOM 737 C CA . VAL A 1 90 ? 23.16800 -53.77100 23.66200 1.000 56.03108 90 VAL A CA 1
ATOM 738 C C . VAL A 1 90 ? 22.44600 -54.27100 24.90100 1.000 56.71483 90 VAL A C 1
ATOM 739 O O . VAL A 1 90 ? 23.01400 -54.27600 26.00300 1.000 57.10626 90 VAL A O 1
ATOM 743 N N . LEU A 1 91 ? 21.20400 -54.72600 24.74300 1.000 53.70383 91 LEU A N 1
ATOM 744 C CA . LEU A 1 91 ? 20.42500 -55.24200 25.85800 1.000 57.98965 91 LEU A CA 1
ATOM 745 C C . LEU A 1 91 ? 20.80300 -56.66500 26.26500 1.000 60.16932 91 LEU A C 1
ATOM 746 O O . LEU A 1 91 ? 20.27700 -57.14700 27.27100 1.000 60.70430 91 LEU A O 1
ATOM 751 N N . HIS A 1 92 ? 21.65500 -57.37300 25.51100 1.000 61.53541 92 HIS A N 1
ATOM 752 C CA . HIS A 1 92 ? 22.08500 -58.70300 25.96100 1.000 61.75584 92 HIS A CA 1
ATOM 753 C C . HIS A 1 92 ? 23.56200 -59.02400 25.75100 1.000 62.51698 92 HIS A C 1
ATOM 754 O O . HIS A 1 92 ? 24.05100 -59.96400 26.38600 1.000 67.76997 92 HIS A O 1
ATOM 761 N N . LYS A 1 93 ? 24.30200 -58.30100 24.91500 1.000 61.64087 93 LYS A N 1
ATOM 762 C CA . LYS A 1 93 ? 25.68900 -58.67100 24.64400 1.000 61.73230 93 LYS A CA 1
ATOM 763 C C . LYS A 1 93 ? 26.62200 -58.27400 25.78600 1.000 64.58718 93 LYS A C 1
ATOM 764 O O . LYS A 1 93 ? 26.45000 -57.22900 26.42100 1.000 61.10460 93 LYS A O 1
ATOM 770 N N . CYS A 1 94 ? 27.62300 -59.12100 26.03400 1.000 67.46597 94 CYS A N 1
ATOM 771 C CA . CYS A 1 94 ? 28.69900 -58.90300 26.99700 1.000 64.76933 94 CYS A CA 1
ATOM 772 C C . CYS A 1 94 ? 28.21600 -58.85000 28.43900 1.000 69.46246 94 CYS A C 1
ATOM 773 O O . CYS A 1 94 ? 28.98400 -58.46100 29.33200 1.000 77.04751 94 CYS A O 1
ATOM 776 N N . TYR A 1 95 ? 26.98000 -59.26100 28.70300 1.000 65.67991 95 TYR A N 1
ATOM 777 C CA . TYR A 1 95 ? 26.54100 -59.43300 30.07900 1.000 69.69325 95 TYR A CA 1
ATOM 778 C C . TYR A 1 95 ? 27.20900 -60.65800 30.69400 1.000 76.24788 95 TYR A C 1
ATOM 779 O O . TYR A 1 95 ? 27.56100 -61.61700 30.00000 1.000 72.14569 95 TYR A O 1
ATOM 788 N N . ASP A 1 96 ? 27.39100 -60.61700 32.01300 1.000 78.28204 96 ASP A N 1
ATOM 789 C CA . ASP A 1 96 ? 27.94300 -61.74800 32.76600 1.000 77.82396 96 ASP A CA 1
ATOM 790 C C . ASP A 1 96 ? 26.80100 -62.72000 33.04200 1.000 79.13495 96 ASP A C 1
ATOM 791 O O . ASP A 1 96 ? 26.10900 -62.63800 34.05800 1.000 75.22637 96 ASP A O 1
ATOM 796 N N . TYR A 1 97 ? 26.59800 -63.66000 32.11700 1.000 76.02689 97 TYR A N 1
ATOM 797 C CA . TYR A 1 97 ? 25.43600 -64.53100 32.22200 1.000 76.86155 97 TYR A CA 1
ATOM 798 C C . TYR A 1 97 ? 25.56500 -65.51900 33.36600 1.000 87.12377 97 TYR A C 1
ATOM 799 O O . TYR A 1 97 ? 24.54900 -65.95500 33.91600 1.000 96.86393 97 TYR A O 1
ATOM 808 N N . ASP A 1 98 ? 26.79200 -65.87600 33.75200 1.000 86.82308 98 ASP A N 1
ATOM 809 C CA . ASP A 1 98 ? 26.95900 -66.83900 34.83200 1.000 98.63057 98 ASP A CA 1
ATOM 810 C C . ASP A 1 98 ? 26.47300 -66.29300 36.16900 1.000 93.23384 98 ASP A C 1
ATOM 811 O O . ASP A 1 98 ? 26.15600 -67.07800 37.06700 1.000 91.34149 98 ASP A O 1
ATOM 816 N N . ALA A 1 99 ? 26.38700 -64.97300 36.31400 1.000 90.60994 99 ALA A N 1
ATOM 817 C CA . ALA A 1 99 ? 26.12500 -64.33900 37.59900 1.000 89.57634 99 ALA A CA 1
ATOM 818 C C . ALA A 1 99 ? 24.69700 -63.82500 37.75500 1.000 92.85342 99 ALA A C 1
ATOM 819 O O . ALA A 1 99 ? 24.38400 -63.23100 38.79400 1.000 90.25383 99 ALA A O 1
ATOM 821 N N . ILE A 1 100 ? 23.83300 -64.02600 36.77100 1.000 97.09518 100 ILE A N 1
ATOM 822 C CA . ILE A 1 100 ? 22.43600 -63.58600 36.84200 1.000 91.23965 100 ILE A CA 1
ATOM 823 C C . ILE A 1 100 ? 21.65600 -64.66400 37.58400 1.000 94.21935 100 ILE A C 1
ATOM 824 O O . ILE A 1 100 ? 21.40800 -65.74000 36.99900 1.000 94.55744 100 ILE A O 1
ATOM 829 N N . PRO A 1 101 ? 21.23800 -64.44200 38.83400 1.000 91.90987 101 PRO A N 1
ATOM 830 C CA . PRO A 1 101 ? 20.72000 -65.56600 39.63500 1.000 97.98948 101 PRO A CA 1
ATOM 831 C C . PRO A 1 101 ? 19.48300 -66.22800 39.04600 1.000 101.41491 101 PRO A C 1
ATOM 832 O O . PRO A 1 101 ? 19.36200 -67.45600 39.12700 1.000 92.76222 101 PRO A O 1
ATOM 836 N N . TRP A 1 102 ? 18.57500 -65.46900 38.42800 1.000 93.97203 102 TRP A N 1
ATOM 837 C CA . TRP A 1 102 ? 17.32700 -66.06500 37.96400 1.000 91.20696 102 TRP A CA 1
ATOM 838 C C . TRP A 1 102 ? 17.45800 -66.78200 36.62200 1.000 96.74436 102 TRP A C 1
ATOM 839 O O . TRP A 1 102 ? 16.47700 -67.38600 36.16900 1.000 97.13976 102 TRP A O 1
ATOM 850 N N . LEU A 1 103 ? 18.63200 -66.75300 35.98400 1.000 98.44753 103 LEU A N 1
ATOM 851 C CA . LEU A 1 103 ? 18.89200 -67.54900 34.78800 1.000 104.05211 103 LEU A CA 1
ATOM 852 C C . LEU A 1 103 ? 19.62800 -68.85500 35.05300 1.000 105.43650 103 LEU A C 1
ATOM 853 O O . LEU A 1 103 ? 19.92300 -69.57300 34.09300 1.000 105.29428 103 LEU A O 1
ATOM 858 N N . GLN A 1 104 ? 19.94100 -69.18800 36.30900 1.000 106.02500 104 GLN A N 1
ATOM 859 C CA . GLN A 1 104 ? 20.79300 -70.35400 36.55000 1.000 108.79262 104 GLN A CA 1
ATOM 860 C C . GLN A 1 104 ? 20.10500 -71.67300 36.23300 1.000 109.05732 104 GLN A C 1
ATOM 861 O O . GLN A 1 104 ? 20.78500 -72.70300 36.17500 1.000 115.13314 104 GLN A O 1
ATOM 867 N N . ASN A 1 105 ? 18.78900 -71.67300 36.02400 1.000 123.48315 105 ASN A N 1
ATOM 868 C CA . ASN A 1 105 ? 18.08100 -72.88700 35.63200 1.000 122.65373 105 ASN A CA 1
ATOM 869 C C . ASN A 1 105 ? 17.92400 -73.02500 34.12300 1.000 119.25019 105 ASN A C 1
ATOM 870 O O . ASN A 1 105 ? 17.62500 -74.12600 33.64400 1.000 123.64428 105 ASN A O 1
ATOM 875 N N . VAL A 1 106 ? 18.12100 -71.94200 33.37200 1.000 114.08786 106 VAL A N 1
ATOM 876 C CA . VAL A 1 106 ? 18.00900 -71.96000 31.91700 1.000 115.06796 106 VAL A CA 1
ATOM 877 C C . VAL A 1 106 ? 19.29600 -72.49800 31.30000 1.000 112.45889 106 VAL A C 1
ATOM 878 O O . VAL A 1 106 ? 20.40000 -72.28900 31.82000 1.000 104.96402 106 VAL A O 1
ATOM 882 N N . GLU A 1 107 ? 19.15300 -73.17900 30.16200 1.000 129.73967 107 GLU A N 1
ATOM 883 C CA . GLU A 1 107 ? 20.29500 -73.75400 29.46800 1.000 129.26248 107 GLU A CA 1
ATOM 884 C C . GLU A 1 107 ? 21.19100 -72.63200 28.93300 1.000 123.14315 107 GLU A C 1
ATOM 885 O O . GLU A 1 107 ? 20.70900 -71.53100 28.64800 1.000 115.92486 107 GLU A O 1
ATOM 891 N N . PRO A 1 108 ? 22.50000 -72.88000 28.78900 1.000 120.05550 108 PRO A N 1
ATOM 892 C CA . PRO A 1 108 ? 23.38700 -71.82700 28.25400 1.000 113.59998 108 PRO A CA 1
ATOM 893 C C . PRO A 1 108 ? 22.99100 -71.35500 26.86700 1.000 111.00952 108 PRO A C 1
ATOM 894 O O . PRO A 1 108 ? 23.31700 -70.22400 26.48400 1.000 104.55979 108 PRO A O 1
ATOM 898 N N . ASN A 1 109 ? 22.27600 -72.18700 26.11500 1.000 123.01917 109 ASN A N 1
ATOM 899 C CA . ASN A 1 109 ? 21.82200 -71.80700 24.78600 1.000 116.60443 109 ASN A CA 1
ATOM 900 C C . ASN A 1 109 ? 20.84200 -70.64400 24.84600 1.000 106.20674 109 ASN A C 1
ATOM 901 O O . ASN A 1 109 ? 20.87600 -69.75600 23.98700 1.000 104.89033 109 ASN A O 1
ATOM 906 N N . LEU A 1 110 ? 19.97600 -70.61100 25.86100 1.000 105.57271 110 LEU A N 1
ATOM 907 C CA . LEU A 1 110 ? 18.76800 -69.80600 25.76700 1.000 101.51550 110 LEU A CA 1
ATOM 908 C C . LEU A 1 110 ? 18.88200 -68.50200 26.54200 1.000 91.59974 110 LEU A C 1
ATOM 909 O O . LEU A 1 110 ? 17.95000 -67.69200 26.51200 1.000 84.41783 110 LEU A O 1
ATOM 914 N N . ARG A 1 111 ? 19.99400 -68.29200 27.24100 1.000 90.30754 111 ARG A N 1
ATOM 915 C CA . ARG A 1 111 ? 20.10200 -67.16800 28.16800 1.000 83.30771 111 ARG A CA 1
ATOM 916 C C . ARG A 1 111 ? 19.99800 -65.80300 27.50100 1.000 81.63761 111 ARG A C 1
ATOM 917 O O . ARG A 1 111 ? 19.20900 -64.96900 27.98100 1.000 73.58379 111 ARG A O 1
ATOM 925 N N . PRO A 1 112 ? 20.72600 -65.50100 26.41800 1.000 80.40266 112 PRO A N 1
ATOM 926 C CA . PRO A 1 112 ? 20.67600 -64.12700 25.89100 1.000 77.96142 112 PRO A CA 1
ATOM 927 C C . PRO A 1 112 ? 19.28900 -63.70200 25.45900 1.000 77.07820 112 PRO A C 1
ATOM 928 O O . PRO A 1 112 ? 18.90700 -62.55100 25.69700 1.000 67.44019 112 PRO A O 1
ATOM 932 N N . LYS A 1 113 ? 18.56000 -64.62900 24.82800 1.000 88.10094 113 LYS A N 1
ATOM 933 C CA . LYS A 1 113 ? 17.17300 -64.34800 24.37500 1.000 79.36085 113 LYS A CA 1
ATOM 934 C C . LYS A 1 113 ? 16.35100 -63.89300 25.58100 1.000 74.96390 113 LYS A C 1
ATOM 935 O O . LYS A 1 113 ? 15.75600 -62.80800 25.50400 1.000 73.03561 113 LYS A O 1
ATOM 941 N N . LEU A 1 114 ? 16.35700 -64.67300 26.66500 1.000 78.94246 114 LEU A N 1
ATOM 942 C CA . LEU A 1 114 ? 15.51700 -64.34200 27.81300 1.000 80.51440 114 LEU A CA 1
ATOM 943 C C . LEU A 1 114 ? 15.89100 -62.99600 28.42000 1.000 69.79013 114 LEU A C 1
ATOM 944 O O . LEU A 1 114 ? 15.01100 -62.23500 28.83600 1.000 69.52502 114 LEU A O 1
ATOM 949 N N . LEU A 1 115 ? 17.18200 -62.68500 28.49900 1.000 68.77137 115 LEU A N 1
ATOM 950 C CA . LEU A 1 115 ? 17.58100 -61.42400 29.11600 1.000 69.25367 115 LEU A CA 1
ATOM 951 C C . LEU A 1 115 ? 17.09000 -60.22900 28.30300 1.000 64.76761 115 LEU A C 1
ATOM 952 O O . LEU A 1 115 ? 16.65600 -59.21800 28.87100 1.000 63.23866 115 LEU A O 1
ATOM 957 N N . LEU A 1 116 ? 17.14900 -60.33700 26.97300 1.000 68.37607 116 LEU A N 1
ATOM 958 C CA . LEU A 1 116 ? 16.61700 -59.30400 26.08900 1.000 62.56163 116 LEU A CA 1
ATOM 959 C C . LEU A 1 116 ? 15.14900 -59.02100 26.38700 1.000 64.89206 116 LEU A C 1
ATOM 960 O O . LEU A 1 116 ? 14.74000 -57.85800 26.48700 1.000 64.63192 116 LEU A O 1
ATOM 965 N N . LYS A 1 117 ? 14.34100 -60.08600 26.52600 1.000 65.17723 117 LYS A N 1
ATOM 966 C CA . LYS A 1 117 ? 12.90400 -59.94900 26.78000 1.000 66.78374 117 LYS A CA 1
ATOM 967 C C . LYS A 1 117 ? 12.60800 -59.26300 28.10200 1.000 67.13842 117 LYS A C 1
ATOM 968 O O . LYS A 1 117 ? 11.73200 -58.39400 28.17300 1.000 69.12672 117 LYS A O 1
ATOM 974 N N . HIS A 1 118 ? 13.32000 -59.63700 29.16100 1.000 66.26050 118 HIS A N 1
ATOM 975 C CA . HIS A 1 118 ? 13.05600 -59.03500 30.46000 1.000 68.43086 118 HIS A CA 1
ATOM 976 C C . HIS A 1 118 ? 13.54500 -57.59400 30.50700 1.000 67.11771 118 HIS A C 1
ATOM 977 O O . HIS A 1 118 ? 12.86500 -56.71800 31.05900 1.000 68.55174 118 HIS A O 1
ATOM 984 N N . ASN A 1 119 ? 14.72300 -57.33000 29.93300 1.000 63.26982 119 ASN A N 1
ATOM 985 C CA . ASN A 1 119 ? 15.21800 -55.96000 29.86200 1.000 63.60561 119 ASN A CA 1
ATOM 986 C C . ASN A 1 119 ? 14.27100 -55.08100 29.06600 1.000 61.60858 119 ASN A C 1
ATOM 987 O O . ASN A 1 119 ? 13.99900 -53.93600 29.45300 1.000 59.49294 119 ASN A O 1
ATOM 992 N N . LEU A 1 120 ? 13.77200 -55.59500 27.93600 1.000 63.59618 120 LEU A N 1
ATOM 993 C CA . LEU A 1 120 ? 12.77400 -54.85700 27.17000 1.000 65.15895 120 LEU A CA 1
ATOM 994 C C . LEU A 1 120 ? 11.52400 -54.62300 28.00100 1.000 63.30331 120 LEU A C 1
ATOM 995 O O . LEU A 1 120 ? 10.94500 -53.53000 27.96700 1.000 64.59831 120 LEU A O 1
ATOM 1000 N N . PHE A 1 121 ? 11.10000 -55.63100 28.77000 1.000 63.15162 121 PHE A N 1
ATOM 1001 C CA . PHE A 1 121 ? 9.93600 -55.43600 29.62400 1.000 66.45014 121 PHE A CA 1
ATOM 1002 C C . PHE A 1 121 ? 10.18600 -54.32800 30.63800 1.000 69.25482 121 PHE A C 1
ATOM 1003 O O . PHE A 1 121 ? 9.34400 -53.44400 30.82600 1.000 63.32155 121 PHE A O 1
ATOM 1011 N N . LEU A 1 122 ? 11.35500 -54.34400 31.28400 1.000 67.11049 122 LEU A N 1
ATOM 1012 C CA . LEU A 1 122 ? 11.65400 -53.31000 32.27000 1.000 63.96839 122 LEU A CA 1
ATOM 1013 C C . LEU A 1 122 ? 11.64700 -51.92900 31.63400 1.000 60.41255 122 LEU A C 1
ATOM 1014 O O . LEU A 1 122 ? 11.07100 -50.98500 32.18900 1.000 60.33261 122 LEU A O 1
ATOM 1019 N N . LEU A 1 123 ? 12.27300 -51.79700 30.46300 1.000 61.22580 123 LEU A N 1
ATOM 1020 C CA . LEU A 1 123 ? 12.37000 -50.49700 29.80900 1.000 58.81366 123 LEU A CA 1
ATOM 1021 C C . LEU A 1 123 ? 11.00800 -50.00400 29.34200 1.000 58.50487 123 LEU A C 1
ATOM 1022 O O . LEU A 1 123 ? 10.65800 -48.83300 29.54100 1.000 60.56668 123 LEU A O 1
ATOM 1027 N N . ASP A 1 124 ? 10.22800 -50.88200 28.71000 1.000 58.86659 124 ASP A N 1
ATOM 1028 C CA . ASP A 1 124 ? 8.96000 -50.45800 28.12000 1.000 67.92917 124 ASP A CA 1
ATOM 1029 C C . ASP A 1 124 ? 7.83800 -50.34300 29.14700 1.000 67.22696 124 ASP A C 1
ATOM 1030 O O . ASP A 1 124 ? 6.90800 -49.55700 28.94600 1.000 73.85473 124 ASP A O 1
ATOM 1035 N N . ASN A 1 125 ? 7.90000 -51.10200 30.24100 1.000 66.93467 125 ASN A N 1
ATOM 1036 C CA . ASN A 1 125 ? 6.82500 -51.12500 31.22400 1.000 71.92608 125 ASN A CA 1
ATOM 1037 C C . ASN A 1 125 ? 7.13900 -50.38800 32.51700 1.000 69.56618 125 ASN A C 1
ATOM 1038 O O . ASN A 1 125 ? 6.21800 -50.13900 33.30100 1.000 69.83695 125 ASN A O 1
ATOM 1043 N N . ILE A 1 126 ? 8.40500 -50.07200 32.78600 1.000 66.70283 126 ILE A N 1
ATOM 1044 C CA . ILE A 1 126 ? 8.75300 -49.41200 34.03800 1.000 62.15888 126 ILE A CA 1
ATOM 1045 C C . ILE A 1 126 ? 9.56700 -48.15400 33.76700 1.000 63.71422 126 ILE A C 1
ATOM 1046 O O . ILE A 1 126 ? 9.18600 -47.06200 34.20100 1.000 62.23225 126 ILE A O 1
ATOM 1051 N N . VAL A 1 127 ? 10.67700 -48.29000 33.03200 1.000 59.88376 127 VAL A N 1
ATOM 1052 C CA . VAL A 1 127 ? 11.61600 -47.17500 32.88500 1.000 58.52434 127 VAL A CA 1
ATOM 1053 C C . VAL A 1 127 ? 10.96100 -46.00400 32.16200 1.000 56.69157 127 VAL A C 1
ATOM 1054 O O . VAL A 1 127 ? 10.84800 -44.90100 32.70800 1.000 56.01354 127 VAL A O 1
ATOM 1058 N N . LYS A 1 128 ? 10.55800 -46.21100 30.90600 1.000 55.90592 128 LYS A N 1
ATOM 1059 C CA . LYS A 1 128 ? 9.93200 -45.12100 30.16000 1.000 55.05250 128 LYS A CA 1
ATOM 1060 C C . LYS A 1 128 ? 8.65700 -44.61700 30.82700 1.000 56.08610 128 LYS A C 1
ATOM 1061 O O . LYS A 1 128 ? 8.47200 -43.38900 30.88700 1.000 56.17568 128 LYS A O 1
ATOM 1067 N N . PRO A 1 129 ? 7.75400 -45.46800 31.33000 1.000 57.79573 129 PRO A N 1
ATOM 1068 C CA . PRO A 1 129 ? 6.58900 -44.93400 32.05700 1.000 65.14890 129 PRO A CA 1
ATOM 1069 C C . PRO A 1 129 ? 6.94100 -44.06000 33.25100 1.000 61.87865 129 PRO A C 1
ATOM 1070 O O . PRO A 1 129 ? 6.24900 -43.06000 33.48100 1.000 59.02956 129 PRO A O 1
ATOM 1074 N N . ILE A 1 130 ? 7.97400 -44.40500 34.03500 1.000 60.96149 130 ILE A N 1
ATOM 1075 C CA . ILE A 1 130 ? 8.28400 -43.58200 35.20700 1.000 60.80463 130 ILE A CA 1
ATOM 1076 C C . ILE A 1 130 ? 8.88700 -42.24500 34.78400 1.000 59.22559 130 ILE A C 1
ATOM 1077 O O . ILE A 1 130 ? 8.68900 -41.22800 35.46100 1.000 63.28585 130 ILE A O 1
ATOM 1082 N N . ILE A 1 131 ? 9.62800 -42.21100 33.67500 1.000 59.39882 131 ILE A N 1
ATOM 1083 C CA . ILE A 1 131 ? 10.08500 -40.93100 33.14200 1.000 56.05855 131 ILE A CA 1
ATOM 1084 C C . ILE A 1 131 ? 8.89100 -40.10000 32.68500 1.000 62.02259 131 ILE A C 1
ATOM 1085 O O . ILE A 1 131 ? 8.76500 -38.91800 33.02300 1.000 55.04726 131 ILE A O 1
ATOM 1090 N N . ALA A 1 132 ? 7.99300 -40.71500 31.90900 1.000 59.30011 132 ALA A N 1
ATOM 1091 C CA . ALA A 1 132 ? 6.83900 -39.98900 31.39100 1.000 58.57734 132 ALA A CA 1
ATOM 1092 C C . ALA A 1 132 ? 5.88500 -39.60300 32.51100 1.000 61.34393 132 ALA A C 1
ATOM 1093 O O . ALA A 1 132 ? 5.15600 -38.61700 32.38700 1.000 61.45476 132 ALA A O 1
ATOM 1095 N N . PHE A 1 133 ? 5.87600 -40.36400 33.60800 1.000 61.20058 133 PHE A N 1
ATOM 1096 C CA . PHE A 1 133 ? 5.04100 -40.00100 34.74700 1.000 65.31463 133 PHE A CA 1
ATOM 1097 C C . PHE A 1 133 ? 5.46600 -38.66300 35.33800 1.000 68.88420 133 PHE A C 1
ATOM 1098 O O . PHE A 1 133 ? 4.62600 -37.88400 35.80300 1.000 71.26534 133 PHE A O 1
ATOM 1106 N N . TYR A 1 134 ? 6.76900 -38.39300 35.36400 1.000 66.13670 134 TYR A N 1
ATOM 1107 C CA . TYR A 1 134 ? 7.27600 -37.19200 36.01100 1.000 61.61863 134 TYR A CA 1
ATOM 1108 C C . TYR A 1 134 ? 7.54500 -36.04900 35.04900 1.000 64.58818 134 TYR A C 1
ATOM 1109 O O . TYR A 1 134 ? 7.42600 -34.88100 35.44100 1.000 61.23322 134 TYR A O 1
ATOM 1118 N N . TYR A 1 135 ? 7.91300 -36.35600 33.80800 1.000 59.40130 135 TYR A N 1
ATOM 1119 C CA . TYR A 1 135 ? 8.45600 -35.37200 32.88900 1.000 54.33535 135 TYR A CA 1
ATOM 1120 C C . TYR A 1 135 ? 7.71400 -35.38900 31.56200 1.000 57.98960 135 TYR A C 1
ATOM 1121 O O . TYR A 1 135 ? 7.13700 -36.40000 31.15700 1.000 57.80968 135 TYR A O 1
ATOM 1130 N N . LYS A 1 136 ? 7.76100 -34.25000 30.88700 1.000 58.75176 136 LYS A N 1
ATOM 1131 C CA . LYS A 1 136 ? 7.30300 -34.07800 29.53200 1.000 56.16918 136 LYS A CA 1
ATOM 1132 C C . LYS A 1 136 ? 8.47600 -33.78900 28.61700 1.000 54.03567 136 LYS A C 1
ATOM 1133 O O . LYS A 1 136 ? 9.21900 -32.82600 28.86200 1.000 52.89399 136 LYS A O 1
ATOM 1139 N N . PRO A 1 137 ? 8.67300 -34.55900 27.54700 1.000 57.50218 137 PRO A N 1
ATOM 1140 C CA . PRO A 1 137 ? 9.76100 -34.22900 26.62300 1.000 57.17794 137 PRO A CA 1
ATOM 1141 C C . PRO A 1 137 ? 9.32900 -33.04100 25.78300 1.000 57.75283 137 PRO A C 1
ATOM 1142 O O . PRO A 1 137 ? 8.23700 -33.02600 25.21100 1.000 62.62464 137 PRO A O 1
ATOM 1146 N N . ILE A 1 138 ? 10.18500 -32.03200 25.74900 1.000 57.69080 138 ILE A N 1
ATOM 1147 C CA . ILE A 1 138 ? 9.95800 -30.80100 25.01200 1.000 56.11035 138 ILE A CA 1
ATOM 1148 C C . ILE A 1 138 ? 11.00300 -30.80200 23.92400 1.000 60.76530 138 ILE A C 1
ATOM 1149 O O . ILE A 1 138 ? 12.19100 -31.02100 24.18700 1.000 57.76426 138 ILE A O 1
ATOM 1154 N N . LYS A 1 139 ? 10.54400 -30.67100 22.70000 1.000 58.37631 139 LYS A N 1
ATOM 1155 C CA . LYS A 1 139 ? 11.41000 -30.60600 21.54400 1.000 53.74954 139 LYS A CA 1
ATOM 1156 C C . LYS A 1 139 ? 11.77300 -29.13500 21.37600 1.000 57.50674 139 LYS A C 1
ATOM 1157 O O . LYS A 1 139 ? 10.88100 -28.30100 21.20700 1.000 69.36389 139 LYS A O 1
ATOM 1163 N N . THR A 1 140 ? 13.06300 -28.79700 21.52400 1.000 57.16377 140 THR A N 1
ATOM 1164 C CA . THR A 1 140 ? 13.45800 -27.39500 21.67900 1.000 60.74261 140 THR A CA 1
ATOM 1165 C C . THR A 1 140 ? 13.65600 -26.65000 20.37900 1.000 65.17971 140 THR A C 1
ATOM 1166 O O . THR A 1 140 ? 13.87000 -25.43700 20.42300 1.000 72.92331 140 THR A O 1
ATOM 1170 N N . LEU A 1 141 ? 13.68700 -27.34000 19.24900 1.000 62.38581 141 LEU A N 1
ATOM 1171 C CA . LEU A 1 141 ? 13.72800 -26.76300 17.91100 1.000 70.24700 141 LEU A CA 1
ATOM 1172 C C . LEU A 1 141 ? 15.13800 -26.25100 17.60300 1.000 65.89302 141 LEU A C 1
ATOM 1173 O O . LEU A 1 141 ? 15.33500 -25.57300 16.57400 1.000 70.11927 141 LEU A O 1
ATOM 1178 N N . ASN A 1 142 ? 16.10600 -26.48300 18.48500 1.000 56.00117 142 ASN A N 1
ATOM 1179 C CA . ASN A 1 142 ? 17.52300 -26.33100 18.17600 1.000 57.18069 142 ASN A CA 1
ATOM 1180 C C . ASN A 1 142 ? 18.07100 -27.70800 17.79500 1.000 60.63367 142 ASN A C 1
ATOM 1181 O O . ASN A 1 142 ? 18.44200 -28.50600 18.66400 1.000 53.73134 142 ASN A O 1
ATOM 1186 N N . GLY A 1 143 ? 18.12300 -27.98300 16.49400 1.000 57.01793 143 GLY A N 1
ATOM 1187 C CA . GLY A 1 143 ? 18.47200 -29.31800 16.05400 1.000 51.00086 143 GLY A CA 1
ATOM 1188 C C . GLY A 1 143 ? 17.46000 -30.32300 16.56200 1.000 53.35656 143 GLY A C 1
ATOM 1189 O O . GLY A 1 143 ? 16.25400 -30.05700 16.61800 1.000 48.77610 143 GLY A O 1
ATOM 1190 N N . HIS A 1 144 ? 17.96000 -31.48900 16.98000 1.000 46.99789 144 HIS A N 1
ATOM 1191 C CA . HIS A 1 144 ? 17.12100 -32.57100 17.48300 1.000 47.05856 144 HIS A CA 1
ATOM 1192 C C . HIS A 1 144 ? 17.09500 -32.62900 19.00800 1.000 48.02564 144 HIS A C 1
ATOM 1193 O O . HIS A 1 144 ? 16.70000 -33.65100 19.57900 1.000 45.39300 144 HIS A O 1
ATOM 1200 N N . GLU A 1 145 ? 17.47400 -31.53500 19.67200 1.000 46.77027 145 GLU A N 1
ATOM 1201 C CA . GLU A 1 145 ? 17.53100 -31.49700 21.13000 1.000 48.50680 145 GLU A CA 1
ATOM 1202 C C . GLU A 1 145 ? 16.17100 -31.72900 21.77300 1.000 50.70662 145 GLU A C 1
ATOM 1203 O O . GLU A 1 145 ? 15.15400 -31.19400 21.33300 1.000 52.96528 145 GLU A O 1
ATOM 1209 N N . ILE A 1 146 ? 16.16900 -32.50200 22.85100 1.000 51.22577 146 ILE A N 1
ATOM 1210 C CA . ILE A 1 146 ? 14.99800 -32.69300 23.69400 1.000 52.59905 146 ILE A CA 1
ATOM 1211 C C . ILE A 1 146 ? 15.37000 -32.26500 25.11000 1.000 55.54625 146 ILE A C 1
ATOM 1212 O O . ILE A 1 146 ? 16.46800 -32.57500 25.58900 1.000 54.01432 146 ILE A O 1
ATOM 1217 N N . LYS A 1 147 ? 14.49800 -31.47900 25.74000 1.000 53.15026 147 LYS A N 1
ATOM 1218 C CA . LYS A 1 147 ? 14.62300 -31.12800 27.15100 1.000 56.43728 147 LYS A CA 1
ATOM 1219 C C . LYS A 1 147 ? 13.45200 -31.72700 27.90200 1.000 54.70858 147 LYS A C 1
ATOM 1220 O O . LYS A 1 147 ? 12.30500 -31.60700 27.45800 1.000 51.28694 147 LYS A O 1
ATOM 1226 N N . PHE A 1 148 ? 13.74100 -32.37300 29.02500 1.000 53.75109 148 PHE A N 1
ATOM 1227 C CA . PHE A 1 148 ? 12.70500 -32.94100 29.86900 1.000 53.82622 148 PHE A CA 1
ATOM 1228 C C . PHE A 1 148 ? 12.29300 -31.92400 30.92200 1.000 54.00549 148 PHE A C 1
ATOM 1229 O O . PHE A 1 148 ? 13.13400 -31.38700 31.64800 1.000 58.02300 148 PHE A O 1
ATOM 1237 N N . ILE A 1 149 ? 11.00100 -31.64700 30.97500 1.000 56.34171 149 ILE A N 1
ATOM 1238 C CA . ILE A 1 149 ? 10.43200 -30.64400 31.85800 1.000 57.02882 149 ILE A CA 1
ATOM 1239 C C . ILE A 1 149 ? 9.49300 -31.35000 32.81800 1.000 57.59396 149 ILE A C 1
ATOM 1240 O O . ILE A 1 149 ? 8.70800 -32.21100 32.40600 1.000 59.39519 149 ILE A O 1
ATOM 1245 N N . ARG A 1 150 ? 9.58500 -31.00400 34.09700 1.000 55.86467 150 ARG A N 1
ATOM 1246 C CA . ARG A 1 150 ? 8.61200 -31.50400 35.05500 1.000 56.51695 150 ARG A CA 1
ATOM 1247 C C . ARG A 1 150 ? 7.21200 -31.13700 34.57800 1.000 59.43996 150 ARG A C 1
ATOM 1248 O O . ARG A 1 150 ? 6.98300 -30.02900 34.08500 1.000 58.78982 150 ARG A O 1
ATOM 1256 N N . LYS A 1 151 ? 6.28400 -32.09400 34.67700 1.000 61.25078 151 LYS A N 1
ATOM 1257 C CA . LYS A 1 151 ? 4.94300 -31.87800 34.13500 1.000 63.13154 151 LYS A CA 1
ATOM 1258 C C . LYS A 1 151 ? 4.26500 -30.67700 34.78200 1.000 59.99366 151 LYS A C 1
ATOM 1259 O O . LYS A 1 151 ? 3.64300 -29.86700 34.08900 1.000 63.76653 151 LYS A O 1
ATOM 1265 N N . GLU A 1 152 ? 4.38600 -30.53200 36.10200 1.000 67.05035 152 GLU A N 1
ATOM 1266 C CA . GLU A 1 152 ? 3.82500 -29.36000 36.77300 1.000 66.63422 152 GLU A CA 1
ATOM 1267 C C . GLU A 1 152 ? 4.34800 -28.06200 36.15700 1.000 63.01280 152 GLU A C 1
ATOM 1268 O O . GLU A 1 152 ? 3.58100 -27.12600 35.90600 1.000 61.47881 152 GLU A O 1
ATOM 1274 N N . GLU A 1 153 ? 5.66200 -27.99100 35.90900 1.000 58.89319 153 GLU A N 1
ATOM 1275 C CA . GLU A 1 153 ? 6.26800 -26.79300 35.33100 1.000 62.80894 153 GLU A CA 1
ATOM 1276 C C . GLU A 1 153 ? 5.77100 -26.55800 33.91100 1.000 60.79326 153 GLU A C 1
ATOM 1277 O O . GLU A 1 153 ? 5.57900 -25.40800 33.49400 1.000 59.34847 153 GLU A O 1
ATOM 1283 N N . TYR A 1 154 ? 5.61600 -27.63100 33.13100 1.000 56.06485 154 TYR A N 1
ATOM 1284 C CA . TYR A 1 154 ? 5.12400 -27.46400 31.76900 1.000 61.19224 154 TYR A CA 1
ATOM 1285 C C . TYR A 1 154 ? 3.67300 -26.99500 31.75600 1.000 60.66212 154 TYR A C 1
ATOM 1286 O O . TYR A 1 154 ? 3.32000 -26.09200 30.99300 1.000 61.10963 154 TYR A O 1
ATOM 1295 N N . ILE A 1 155 ? 2.81700 -27.59300 32.58800 1.000 61.48125 155 ILE A N 1
ATOM 1296 C CA . ILE A 1 155 ? 1.40500 -27.21400 32.59400 1.000 64.94995 155 ILE A CA 1
ATOM 1297 C C . ILE A 1 155 ? 1.25500 -25.76500 33.03900 1.000 64.77616 155 ILE A C 1
ATOM 1298 O O . ILE A 1 155 ? 0.44500 -25.01000 32.49100 1.000 68.73025 155 ILE A O 1
ATOM 1303 N N . SER A 1 156 ? 2.05800 -25.34800 34.01900 1.000 65.02235 156 SER A N 1
ATOM 1304 C CA . SER A 1 156 ? 2.00100 -23.97500 34.50800 1.000 59.25089 156 SER A CA 1
ATOM 1305 C C . SER A 1 156 ? 2.40800 -22.98000 33.42800 1.000 62.34263 156 SER A C 1
ATOM 1306 O O . SER A 1 156 ? 1.73300 -21.96700 33.21700 1.000 65.77356 156 SER A O 1
ATOM 1309 N N . PHE A 1 157 ? 3.50300 -23.26300 32.72000 1.000 62.18042 157 PHE A N 1
ATOM 1310 C CA . PHE A 1 157 ? 3.90700 -22.41200 31.60300 1.000 58.77697 157 PHE A CA 1
ATOM 1311 C C . PHE A 1 157 ? 2.81100 -22.34800 30.54500 1.000 61.52314 157 PHE A C 1
ATOM 1312 O O . PHE A 1 157 ? 2.43000 -21.26400 30.08600 1.000 56.87576 157 PHE A O 1
ATOM 1320 N N . GLU A 1 158 ? 2.26700 -23.50600 30.17200 1.000 58.55754 158 GLU A N 1
ATOM 1321 C CA . GLU A 1 158 ? 1.25900 -23.55200 29.12500 1.000 59.76469 158 GLU A CA 1
ATOM 1322 C C . GLU A 1 158 ? -0.00500 -22.81300 29.54900 1.000 61.92755 158 GLU A C 1
ATOM 1323 O O . GLU A 1 158 ? -0.65100 -22.15300 28.72700 1.000 62.16654 158 GLU A O 1
ATOM 1329 N N . SER A 1 159 ? -0.37800 -22.91400 30.82700 1.000 57.72309 159 SER A N 1
ATOM 1330 C CA . SER A 1 159 ? -1.55200 -22.19400 31.30800 1.000 63.69046 159 SER A CA 1
ATOM 1331 C C . SER A 1 159 ? -1.32800 -20.68000 31.33200 1.000 67.59531 159 SER A C 1
ATOM 1332 O O . SER A 1 159 ? -2.25600 -19.91600 31.05300 1.000 62.70057 159 SER A O 1
ATOM 1335 N N . LYS A 1 160 ? -0.12400 -20.20500 31.68400 1.000 59.72526 160 LYS A N 1
ATOM 1336 C CA . LYS A 1 160 ? 0.11200 -18.75900 31.56900 1.000 61.77831 160 LYS A CA 1
ATOM 1337 C C . LYS A 1 160 ? -0.18400 -18.26500 30.15900 1.000 63.56619 160 LYS A C 1
ATOM 1338 O O . LYS A 1 160 ? -0.90400 -17.27800 29.96900 1.000 64.64060 160 LYS A O 1
ATOM 1344 N N . VAL A 1 161 ? 0.37300 -18.94900 29.15300 1.000 63.09166 161 VAL A N 1
ATOM 1345 C CA . VAL A 1 161 ? 0.25800 -18.48600 27.77400 1.000 60.65829 161 VAL A CA 1
ATOM 1346 C C . VAL A 1 161 ? -1.18600 -18.54100 27.31500 1.000 61.39447 161 VAL A C 1
ATOM 1347 O O . VAL A 1 161 ? -1.68900 -17.60900 26.68700 1.000 56.48688 161 VAL A O 1
ATOM 1351 N N . PHE A 1 162 ? -1.87500 -19.63400 27.62000 1.000 58.58786 162 PHE A N 1
ATOM 1352 C CA . PHE A 1 162 ? -3.25200 -19.77800 27.16600 1.000 62.75015 162 PHE A CA 1
ATOM 1353 C C . PHE A 1 162 ? -4.12800 -18.65300 27.71400 1.000 65.29818 162 PHE A C 1
ATOM 1354 O O . PHE A 1 162 ? -4.97500 -18.10800 26.98600 1.000 65.03819 162 PHE A O 1
ATOM 1362 N N . HIS A 1 163 ? -3.91700 -18.29000 28.99200 1.000 69.47056 163 HIS A N 1
ATOM 1363 C CA . HIS A 1 163 ? -4.65500 -17.20200 29.62400 1.000 76.69238 163 HIS A CA 1
ATOM 1364 C C . HIS A 1 163 ? -4.37700 -15.83900 28.96300 1.000 73.50280 163 HIS A C 1
ATOM 1365 O O . HIS A 1 163 ? -5.29600 -15.03900 28.81300 1.000 74.00446 163 HIS A O 1
ATOM 1372 N N . LYS A 1 164 ? -3.12800 -15.55900 28.56500 1.000 59.80852 164 LYS A N 1
ATOM 1373 C CA . LYS A 1 164 ? -2.72700 -14.37300 27.78900 1.000 60.41589 164 LYS A CA 1
ATOM 1374 C C . LYS A 1 164 ? -3.57200 -14.25100 26.52500 1.000 59.92178 164 LYS A C 1
ATOM 1375 O O . LYS A 1 164 ? -4.35600 -13.31500 26.33200 1.000 63.35824 164 LYS A O 1
ATOM 1381 N N . LEU A 1 165 ? -3.55900 -15.36800 25.75700 1.000 58.85953 165 LEU A N 1
ATOM 1382 C CA . LEU A 1 165 ? -4.21500 -15.45600 24.44200 1.000 56.50700 165 LEU A CA 1
ATOM 1383 C C . LEU A 1 165 ? -5.72300 -15.20800 24.56000 1.000 60.91813 165 LEU A C 1
ATOM 1384 O O . LEU A 1 165 ? -6.32900 -14.54000 23.70600 1.000 61.59430 165 LEU A O 1
ATOM 1389 N N . LYS A 1 166 ? -6.35200 -15.73300 25.62600 1.000 57.49750 166 LYS A N 1
ATOM 1390 C CA . LYS A 1 166 ? -7.76500 -15.42900 25.84000 1.000 60.65344 166 LYS A CA 1
ATOM 1391 C C . LYS A 1 166 ? -7.94400 -13.97800 26.24500 1.000 63.80098 166 LYS A C 1
ATOM 1392 O O . LYS A 1 166 ? -8.88300 -13.32100 25.78600 1.000 61.91718 166 LYS A O 1
ATOM 1398 N N . LYS A 1 167 ? -7.05600 -13.47300 27.11500 1.000 58.29096 167 LYS A N 1
ATOM 1399 C CA . LYS A 1 167 ? -7.15600 -12.09700 27.59200 1.000 67.73321 167 LYS A CA 1
ATOM 1400 C C . LYS A 1 167 ? -6.97300 -11.10800 26.44900 1.000 67.60376 167 LYS A C 1
ATOM 1401 O O . LYS A 1 167 ? -7.70100 -10.11300 26.35700 1.000 69.69103 167 LYS A O 1
ATOM 1407 N N . MET A 1 168 ? -6.01600 -11.37100 25.56000 1.000 62.59911 168 MET A N 1
ATOM 1408 C CA . MET A 1 168 ? -5.81200 -10.52300 24.39100 1.000 62.10731 168 MET A CA 1
ATOM 1409 C C . MET A 1 168 ? -6.89000 -10.70700 23.34000 1.000 62.82764 168 MET A C 1
ATOM 1410 O O . MET A 1 168 ? -6.88200 -9.98200 22.33700 1.000 63.13024 168 MET A O 1
ATOM 1415 N N . LYS A 1 169 ? -7.78400 -11.67800 23.53100 1.000 59.48819 169 LYS A N 1
ATOM 1416 C CA . LYS A 1 169 ? -8.78100 -12.07400 22.53800 1.000 59.51640 169 LYS A CA 1
ATOM 1417 C C . LYS A 1 169 ? -8.15300 -12.63200 21.26100 1.000 54.66599 169 LYS A C 1
ATOM 1418 O O . LYS A 1 169 ? -8.73700 -12.53000 20.17600 1.000 55.10370 169 LYS A O 1
ATOM 1420 N N . TYR A 1 170 ? -6.96700 -13.24300 21.35800 1.000 54.95883 170 TYR A N 1
ATOM 1421 C CA . TYR A 1 170 ? -6.43200 -13.93500 20.18600 1.000 51.71063 170 TYR A CA 1
ATOM 1422 C C . TYR A 1 170 ? -7.09600 -15.29200 20.00700 1.000 48.85971 170 TYR A C 1
ATOM 1423 O O . TYR A 1 170 ? -7.14000 -15.82600 18.89200 1.000 47.95191 170 TYR A O 1
ATOM 1432 N N . LEU A 1 171 ? -7.59700 -15.85400 21.09900 1.000 50.26038 171 LEU A N 1
ATOM 1433 C CA . LEU A 1 171 ? -8.21700 -17.16800 21.15600 1.000 51.09205 171 LEU A CA 1
ATOM 1434 C C . LEU A 1 171 ? -9.60200 -16.96700 21.75100 1.000 52.68365 171 LEU A C 1
ATOM 1435 O O . LEU A 1 171 ? -9.72300 -16.44300 22.86200 1.000 57.49495 171 LEU A O 1
ATOM 1440 N N . VAL A 1 172 ? -10.64500 -17.35000 21.01700 1.000 53.00157 172 VAL A N 1
ATOM 1441 C CA . VAL A 1 172 ? -12.02100 -17.15300 21.48400 1.000 59.57720 172 VAL A CA 1
ATOM 1442 C C . VAL A 1 172 ? -12.77300 -18.47000 21.37000 1.000 55.63853 172 VAL A C 1
ATOM 1443 O O . VAL A 1 172 ? -12.92400 -19.01400 20.27000 1.000 54.87032 172 VAL A O 1
ATOM 1447 N N . GLU A 1 173 ? -13.29500 -18.94400 22.49100 1.000 57.39482 173 GLU A N 1
ATOM 1448 C CA . GLU A 1 173 ? -14.00800 -20.21100 22.51900 1.000 63.12081 173 GLU A CA 1
ATOM 1449 C C . GLU A 1 173 ? -15.28200 -20.15100 21.68100 1.000 66.84123 173 GLU A C 1
ATOM 1450 O O . GLU A 1 173 ? -16.05100 -19.18800 21.76000 1.000 66.06715 173 GLU A O 1
ATOM 1456 N N . VAL A 1 174 ? -15.50300 -21.19200 20.87800 1.000 66.49835 174 VAL A N 1
ATOM 1457 C CA . VAL A 1 174 ? -16.73500 -21.33800 20.11100 1.000 71.82614 174 VAL A CA 1
ATOM 1458 C C . VAL A 1 174 ? -17.44300 -22.59800 20.59300 1.000 83.00149 174 VAL A C 1
ATOM 1459 O O . VAL A 1 174 ? -16.94600 -23.28800 21.49000 1.000 87.68857 174 VAL A O 1
ATOM 1463 N N . GLN A 1 175 ? -18.61200 -22.89900 20.02900 1.000 115.07089 175 GLN A N 1
ATOM 1464 C CA . GLN A 1 175 ? -19.31400 -24.12200 20.40200 1.000 117.93896 175 GLN A CA 1
ATOM 1465 C C . GLN A 1 175 ? -18.45400 -25.33900 20.06300 1.000 116.94300 175 GLN A C 1
ATOM 1466 O O . GLN A 1 175 ? -17.69700 -25.34200 19.08600 1.000 115.33952 175 GLN A O 1
ATOM 1472 N N . ASP A 1 176 ? -18.55600 -26.37900 20.89400 1.000 108.59878 176 ASP A N 1
ATOM 1473 C CA . ASP A 1 176 ? -17.64400 -27.51200 20.75200 1.000 109.59147 176 ASP A CA 1
ATOM 1474 C C . ASP A 1 176 ? -17.95700 -28.38900 19.54200 1.000 111.48573 176 ASP A C 1
ATOM 1475 O O . ASP A 1 176 ? -17.16700 -29.29300 19.24000 1.000 115.07337 176 ASP A O 1
ATOM 1480 N N . GLU A 1 177 ? -19.07200 -28.14800 18.84300 1.000 114.41921 177 GLU A N 1
ATOM 1481 C CA . GLU A 1 177 ? -19.40000 -28.88600 17.62900 1.000 111.37810 177 GLU A CA 1
ATOM 1482 C C . GLU A 1 177 ? -18.83000 -28.26800 16.35200 1.000 111.83362 177 GLU A C 1
ATOM 1483 O O . GLU A 1 177 ? -18.94800 -28.88600 15.28800 1.000 121.17343 177 GLU A O 1
ATOM 1489 N N . VAL A 1 178 ? -18.21300 -27.08300 16.41900 1.000 91.48962 178 VAL A N 1
ATOM 1490 C CA . VAL A 1 178 ? -17.46900 -26.55700 15.27500 1.000 78.48805 178 VAL A CA 1
ATOM 1491 C C . VAL A 1 178 ? -16.23700 -27.41800 15.02100 1.000 71.08748 178 VAL A C 1
ATOM 1492 O O . VAL A 1 178 ? -15.50200 -27.76700 15.95400 1.000 68.77458 178 VAL A O 1
ATOM 1496 N N . LYS A 1 179 ? -15.98700 -27.74800 13.75200 1.000 60.14766 179 LYS A N 1
ATOM 1497 C CA . LYS A 1 179 ? -14.88900 -28.65300 13.40300 1.000 66.56907 179 LYS A CA 1
ATOM 1498 C C . LYS A 1 179 ? -13.54400 -27.93000 13.34400 1.000 61.97619 179 LYS A C 1
ATOM 1499 O O . LYS A 1 179 ? -13.40600 -26.95500 12.59700 1.000 66.04469 179 LYS A O 1
ATOM 1505 N N . PRO A 1 180 ? -12.53300 -28.37600 14.08500 1.000 58.30307 180 PRO A N 1
ATOM 1506 C CA . PRO A 1 180 ? -11.22100 -27.72400 14.03600 1.000 59.39112 180 PRO A CA 1
ATOM 1507 C C . PRO A 1 180 ? -10.31500 -28.31800 12.96800 1.000 61.27067 180 PRO A C 1
ATOM 1508 O O . PRO A 1 180 ? -10.44000 -29.48100 12.57900 1.000 60.35755 180 PRO A O 1
ATOM 1512 N N . ARG A 1 181 ? -9.37700 -27.50100 12.49500 1.000 52.03024 181 ARG A N 1
ATOM 1513 C CA . ARG A 1 181 ? -8.44700 -27.98100 11.48200 1.000 48.32064 181 ARG A CA 1
ATOM 1514 C C . ARG A 1 181 ? -7.19100 -28.61300 12.07700 1.000 53.49815 181 ARG A C 1
ATOM 1515 O O . ARG A 1 181 ? -6.42700 -29.26800 11.35300 1.000 49.65431 181 ARG A O 1
ATOM 1523 N N . GLY A 1 182 ? -6.98200 -28.47100 13.37800 1.000 54.38637 182 GLY A N 1
ATOM 1524 C CA . GLY A 1 182 ? -5.80700 -29.03500 14.00200 1.000 47.77122 182 GLY A CA 1
ATOM 1525 C C . GLY A 1 182 ? -5.83200 -28.72900 15.47900 1.000 50.27861 182 GLY A C 1
ATOM 1526 O O . GLY A 1 182 ? -6.81200 -28.20000 16.01100 1.000 53.08100 182 GLY A O 1
ATOM 1527 N N . VAL A 1 183 ? -4.73400 -29.06100 16.13800 1.000 47.95572 183 VAL A N 1
ATOM 1528 C CA . VAL A 1 183 ? -4.60600 -28.93300 17.58200 1.000 51.42934 183 VAL A CA 1
ATOM 1529 C C . VAL A 1 183 ? -3.64800 -27.79500 17.88300 1.000 47.43469 183 VAL A C 1
ATOM 1530 O O . VAL A 1 183 ? -2.55200 -27.73600 17.31700 1.000 46.22130 183 VAL A O 1
ATOM 1534 N N . LEU A 1 184 ? -4.05200 -26.90000 18.77800 1.000 47.93878 184 LEU A N 1
ATOM 1535 C CA . LEU A 1 184 ? -3.15900 -25.83400 19.20200 1.000 47.47180 184 LEU A CA 1
ATOM 1536 C C . LEU A 1 184 ? -2.07200 -26.39900 20.10900 1.000 47.46633 184 LEU A C 1
ATOM 1537 O O . LEU A 1 184 ? -2.36500 -27.13600 21.05700 1.000 50.97029 184 LEU A O 1
ATOM 1542 N N . ASN A 1 185 ? -0.81500 -26.08200 19.79100 1.000 51.46073 185 ASN A N 1
ATOM 1543 C CA . ASN A 1 185 ? 0.34500 -26.43600 20.59900 1.000 45.67437 185 ASN A CA 1
ATOM 1544 C C . ASN A 1 185 ? 1.09100 -25.16200 20.95200 1.000 49.52932 185 ASN A C 1
ATOM 1545 O O . ASN A 1 185 ? 1.39800 -24.36300 20.06300 1.000 49.24531 185 ASN A O 1
ATOM 1550 N N . ILE A 1 186 ? 1.40400 -24.98700 22.23200 1.000 50.12627 186 ILE A N 1
ATOM 1551 C CA . ILE A 1 186 ? 2.24000 -23.88300 22.69900 1.000 52.48292 186 ILE A CA 1
ATOM 1552 C C . ILE A 1 186 ? 3.63400 -24.43100 22.97200 1.000 51.95735 186 ILE A C 1
ATOM 1553 O O . ILE A 1 186 ? 3.84100 -25.17200 23.93600 1.000 54.28353 186 ILE A O 1
ATOM 1558 N N . ILE A 1 187 ? 4.58400 -24.07100 22.10400 1.000 53.13680 187 ILE A N 1
ATOM 1559 C CA . ILE A 1 187 ? 5.98100 -24.58600 22.22300 1.000 55.20088 187 ILE A CA 1
ATOM 1560 C C . ILE A 1 187 ? 6.84000 -23.52600 22.91200 1.000 56.51591 187 ILE A C 1
ATOM 1561 O O . ILE A 1 187 ? 6.76000 -22.35900 22.50500 1.000 54.32863 187 ILE A O 1
ATOM 1566 N N . PRO A 1 188 ? 7.66200 -23.87200 23.92500 1.000 58.98944 188 PRO A N 1
ATOM 1567 C CA . PRO A 1 188 ? 8.56100 -22.89500 24.54000 1.000 61.23898 188 PRO A CA 1
ATOM 1568 C C . PRO A 1 188 ? 9.57500 -22.36300 23.51600 1.000 60.45833 188 PRO A C 1
ATOM 1569 O O . PRO A 1 188 ? 10.08300 -23.14600 22.74000 1.000 62.70628 188 PRO A O 1
ATOM 1573 N N . LYS A 1 189 ? 9.82300 -21.05100 23.52700 1.000 64.89247 189 LYS A N 1
ATOM 1574 C CA . LYS A 1 189 ? 10.76000 -20.43100 22.55300 1.000 69.33522 189 LYS A CA 1
ATOM 1575 C C . LYS A 1 189 ? 11.69000 -19.42600 23.24200 1.000 78.83548 189 LYS A C 1
ATOM 1576 O O . LYS A 1 189 ? 11.40100 -18.22400 23.13600 1.000 82.85679 189 LYS A O 1
ATOM 1582 N N . GLN A 1 190 ? 12.75300 -19.88500 23.91300 1.000 88.59682 190 GLN A N 1
ATOM 1583 C CA . GLN A 1 190 ? 13.75900 -18.95300 24.50000 1.000 93.78320 190 GLN A CA 1
ATOM 1584 C C . GLN A 1 190 ? 13.10600 -17.90900 25.41300 1.000 95.74777 190 GLN A C 1
ATOM 1585 O O . GLN A 1 190 ? 13.31500 -16.71500 25.13400 1.000 99.33971 190 GLN A O 1
ATOM 1591 N N . ASP A 1 191 ? 12.29300 -18.33400 26.38900 1.000 86.46883 191 ASP A N 1
ATOM 1592 C CA . ASP A 1 191 ? 11.63700 -17.42200 27.37300 1.000 95.75816 191 ASP A CA 1
ATOM 1593 C C . ASP A 1 191 ? 10.33900 -16.88400 26.76500 1.000 96.25335 191 ASP A C 1
ATOM 1594 O O . ASP A 1 191 ? 9.56700 -16.22800 27.49100 1.000 93.51099 191 ASP A O 1
ATOM 1599 N N A ASN A 1 192 ? 10.08100 -17.21700 25.50200 0.500 82.27459 192 ASN A N 1
ATOM 1600 N N B ASN A 1 192 ? 10.06700 -17.19700 25.49600 0.500 82.27206 192 ASN A N 1
ATOM 1601 C CA A ASN A 1 192 ? 8.82100 -16.80400 24.83600 0.500 75.95131 192 ASN A CA 1
ATOM 1602 C CA B ASN A 1 192 ? 8.77500 -16.78400 24.88300 0.500 76.03270 192 ASN A CA 1
ATOM 1603 C C A ASN A 1 192 ? 8.11600 -18.08700 24.40000 0.500 68.63405 192 ASN A C 1
ATOM 1604 C C B ASN A 1 192 ? 7.96900 -18.04400 24.55300 0.500 68.54216 192 ASN A C 1
ATOM 1605 O O A ASN A 1 192 ? 8.48000 -19.15600 24.91700 0.500 66.95501 192 ASN A O 1
ATOM 1606 O O B ASN A 1 192 ? 8.33400 -19.11300 25.08100 0.500 66.95017 192 ASN A O 1
ATOM 1615 N N . PHE A 1 193 ? 7.12200 -17.97300 23.52300 1.000 68.89769 193 PHE A N 1
ATOM 1616 C CA . PHE A 1 193 ? 6.35700 -19.16500 23.08900 1.000 58.27438 193 PHE A CA 1
ATOM 1617 C C . PHE A 1 193 ? 6.06100 -19.09400 21.59400 1.000 52.95476 193 PHE A C 1
ATOM 1618 O O . PHE A 1 193 ? 6.10900 -17.98900 21.03000 1.000 54.33409 193 PHE A O 1
ATOM 1626 N N . ARG A 1 194 ? 5.79900 -20.24200 20.97400 1.000 47.59015 194 ARG A N 1
ATOM 1627 C CA . ARG A 1 194 ? 5.34800 -20.23700 19.56100 1.000 42.84462 194 ARG A CA 1
ATOM 1628 C C . ARG A 1 194 ? 4.02400 -21.00100 19.51400 1.000 49.14479 194 ARG A C 1
ATOM 1629 O O . ARG A 1 194 ? 4.04600 -22.23000 19.70000 1.000 49.32349 194 ARG A O 1
ATOM 1637 N N . ALA A 1 195 ? 2.91700 -20.28800 19.31500 1.000 46.13145 195 ALA A N 1
ATOM 1638 C CA . ALA A 1 195 ? 1.61600 -20.93200 19.20700 1.000 45.90675 195 ALA A CA 1
ATOM 1639 C C . ALA A 1 195 ? 1.44900 -21.40500 17.77000 1.000 46.01798 195 ALA A C 1
ATOM 1640 O O . ALA A 1 195 ? 1.47400 -20.59100 16.84200 1.000 44.96051 195 ALA A O 1
ATOM 1642 N N . ILE A 1 196 ? 1.32400 -22.71600 17.58600 1.000 42.28264 196 ILE A N 1
ATOM 1643 C CA . ILE A 1 196 ? 1.16300 -23.31200 16.26700 1.000 41.70519 196 ILE A CA 1
ATOM 1644 C C . ILE A 1 196 ? -0.09900 -24.15100 16.28400 1.000 42.66905 196 ILE A C 1
ATOM 1645 O O . ILE A 1 196 ? -0.58100 -24.56700 17.34000 1.000 43.68688 196 ILE A O 1
ATOM 1650 N N . VAL A 1 197 ? -0.62000 -24.41700 15.09500 1.000 42.44771 197 VAL A N 1
ATOM 1651 C CA . VAL A 1 197 ? -1.59400 -25.47900 14.90700 1.000 50.62961 197 VAL A CA 1
ATOM 1652 C C . VAL A 1 197 ? -0.84900 -26.67400 14.33300 1.000 43.05879 197 VAL A C 1
ATOM 1653 O O . VAL A 1 197 ? -0.10200 -26.54100 13.35900 1.000 42.12216 197 VAL A O 1
ATOM 1657 N N . SER A 1 198 ? -0.99500 -27.82800 14.97300 1.000 47.69140 198 SER A N 1
ATOM 1658 C CA . SER A 1 198 ? -0.53000 -29.08700 14.39600 1.000 43.97730 198 SER A CA 1
ATOM 1659 C C . SER A 1 198 ? -1.67000 -29.57300 13.52100 1.000 45.28694 198 SER A C 1
ATOM 1660 O O . SER A 1 198 ? -2.70300 -30.04900 14.00900 1.000 45.86946 198 SER A O 1
ATOM 1663 N N . ILE A 1 199 ? -1.48800 -29.42500 12.21800 1.000 45.06106 199 ILE A N 1
ATOM 1664 C CA . ILE A 1 199 ? -2.58000 -29.62700 11.28200 1.000 50.00797 199 ILE A CA 1
ATOM 1665 C C . ILE A 1 199 ? -2.99000 -31.09800 11.26600 1.000 54.74128 199 ILE A C 1
ATOM 1666 O O . ILE A 1 199 ? -2.14500 -32.00000 11.35500 1.000 49.49299 199 ILE A O 1
ATOM 1671 N N . PHE A 1 200 ? -4.30000 -31.35100 11.23100 1.000 52.91654 200 PHE A N 1
ATOM 1672 C CA . PHE A 1 200 ? -4.76900 -32.72900 11.11400 1.000 58.12062 200 PHE A CA 1
ATOM 1673 C C . PHE A 1 200 ? -4.35800 -33.27400 9.75700 1.000 68.96737 200 PHE A C 1
ATOM 1674 O O . PHE A 1 200 ? -4.62300 -32.63100 8.73600 1.000 67.31297 200 PHE A O 1
ATOM 1682 N N . PRO A 1 201 ? -3.74700 -34.44900 9.69600 1.000 76.94336 201 PRO A N 1
ATOM 1683 C CA . PRO A 1 201 ? -3.31600 -34.97500 8.39700 1.000 78.50951 201 PRO A CA 1
ATOM 1684 C C . PRO A 1 201 ? -4.52700 -35.32600 7.54800 1.000 83.97200 201 PRO A C 1
ATOM 1685 O O . PRO A 1 201 ? -5.22800 -36.31000 7.80900 1.000 95.58451 201 PRO A O 1
ATOM 1689 N N . ASP A 1 202 ? -4.80800 -34.47100 6.56400 1.000 83.82732 202 ASP A N 1
ATOM 1690 C CA . ASP A 1 202 ? -5.90800 -34.63200 5.61100 1.000 92.21403 202 ASP A CA 1
ATOM 1691 C C . ASP A 1 202 ? -5.32100 -34.75900 4.20400 1.000 97.91138 202 ASP A C 1
ATOM 1692 O O . ASP A 1 202 ? -5.02900 -33.74800 3.55600 1.000 92.84690 202 ASP A O 1
ATOM 1697 N N . SER A 1 203 ? -5.05000 -35.99100 3.76400 1.000 96.08275 203 SER A N 1
ATOM 1698 C CA . SER A 1 203 ? -4.34600 -36.17900 2.46600 1.000 92.09836 203 SER A CA 1
ATOM 1699 C C . SER A 1 203 ? -5.26500 -35.90800 1.27300 1.000 92.14874 203 SER A C 1
ATOM 1700 O O . SER A 1 203 ? -4.74400 -35.77700 0.15100 1.000 87.24077 203 SER A O 1
ATOM 1703 N N . ALA A 1 204 ? -6.57600 -35.86400 1.50400 1.000 90.25935 204 ALA A N 1
ATOM 1704 C CA . ALA A 1 204 ? -7.53900 -35.59400 0.41200 1.000 91.60502 204 ALA A CA 1
ATOM 1705 C C . ALA A 1 204 ? -7.37600 -34.17500 -0.14500 1.000 92.19570 204 ALA A C 1
ATOM 1706 O O . ALA A 1 204 ? -7.42600 -34.02700 -1.37900 1.000 85.19487 204 ALA A O 1
ATOM 1708 N N . ARG A 1 205 ? -7.19700 -33.17100 0.72200 1.000 97.49486 205 ARG A N 1
ATOM 1709 C CA . ARG A 1 205 ? -7.15000 -31.75800 0.24700 1.000 86.54166 205 ARG A CA 1
ATOM 1710 C C . ARG A 1 205 ? -5.71000 -31.27100 0.05600 1.000 81.85765 205 ARG A C 1
ATOM 1711 O O . ARG A 1 205 ? -5.54000 -30.13200 -0.40700 1.000 79.79884 205 ARG A O 1
ATOM 1713 N N . LYS A 1 206 ? -4.71800 -32.09200 0.40000 1.000 80.75679 206 LYS A N 1
ATOM 1714 C CA . LYS A 1 206 ? -3.30500 -31.69400 0.16500 1.000 76.70170 206 LYS A CA 1
ATOM 1715 C C . LYS A 1 206 ? -3.11400 -31.33100 -1.32000 1.000 66.28728 206 LYS A C 1
ATOM 1716 O O . LYS A 1 206 ? -2.56000 -30.24600 -1.56000 1.000 73.33054 206 LYS A O 1
ATOM 1722 N N . PRO A 1 207 ? -3.51200 -32.13900 -2.33900 1.000 62.93620 207 PRO A N 1
ATOM 1723 C CA . PRO A 1 207 ? -3.37000 -31.70500 -3.74400 1.000 58.06131 207 PRO A CA 1
ATOM 1724 C C . PRO A 1 207 ? -4.05500 -30.38700 -4.03900 1.000 61.40581 207 PRO A C 1
ATOM 1725 O O . PRO A 1 207 ? -3.56900 -29.62000 -4.87600 1.000 55.71816 207 PRO A O 1
ATOM 1729 N N . PHE A 1 208 ? -5.21400 -30.12900 -3.42900 1.000 58.83390 208 PHE A N 1
ATOM 1730 C CA . PHE A 1 208 ? -5.88200 -28.85300 -3.65500 1.000 56.79549 208 PHE A CA 1
ATOM 1731 C C . PHE A 1 208 ? -5.05800 -27.70700 -3.08700 1.000 53.36042 208 PHE A C 1
ATOM 1732 O O . PHE A 1 208 ? -4.89400 -26.67300 -3.74100 1.000 51.78284 208 PHE A O 1
ATOM 1740 N N . PHE A 1 209 ? -4.52100 -27.89000 -1.87600 1.000 52.03491 209 PHE A N 1
ATOM 1741 C CA . PHE A 1 209 ? -3.69900 -26.86300 -1.24600 1.000 49.06438 209 PHE A CA 1
ATOM 1742 C C . PHE A 1 209 ? -2.41000 -26.62000 -2.01900 1.000 50.47710 209 PHE A C 1
ATOM 1743 O O . PHE A 1 209 ? -1.97000 -25.47200 -2.14600 1.000 51.70240 209 PHE A O 1
ATOM 1751 N N . LYS A 1 210 ? -1.77600 -27.68000 -2.53500 1.000 52.31160 210 LYS A N 1
ATOM 1752 C CA . LYS A 1 210 ? -0.61300 -27.46200 -3.39100 1.000 49.54953 210 LYS A CA 1
ATOM 1753 C C . LYS A 1 210 ? -0.99400 -26.63400 -4.60600 1.000 48.79924 210 LYS A C 1
ATOM 1754 O O . LYS A 1 210 ? -0.25900 -25.71800 -4.99700 1.000 42.72893 210 LYS A O 1
ATOM 1760 N N . LEU A 1 211 ? -2.15500 -26.92300 -5.20000 1.000 47.47602 211 LEU A N 1
ATOM 1761 C CA . LEU A 1 211 ? -2.63100 -26.13500 -6.33400 1.000 46.76950 211 LEU A CA 1
ATOM 1762 C C . LEU A 1 211 ? -2.81800 -24.66400 -5.95400 1.000 48.49904 211 LEU A C 1
ATOM 1763 O O . LEU A 1 211 ? -2.40300 -23.75900 -6.68700 1.000 50.52674 211 LEU A O 1
ATOM 1768 N N . LEU A 1 212 ? -3.46100 -24.40100 -4.82000 1.000 45.53305 212 LEU A N 1
ATOM 1769 C CA . LEU A 1 212 ? -3.66800 -23.01900 -4.42100 1.000 42.94458 212 LEU A CA 1
ATOM 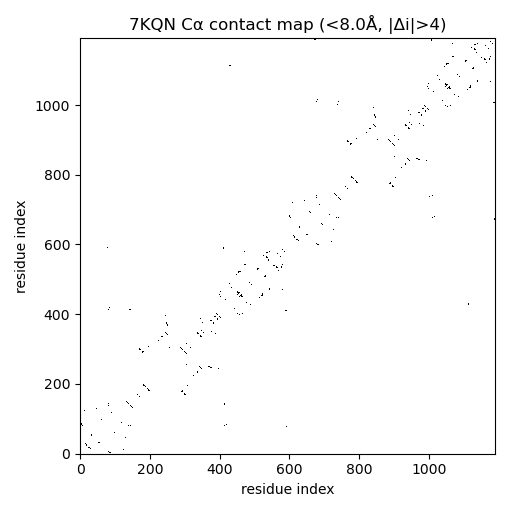1770 C C . LEU A 1 212 ? -2.33000 -22.33500 -4.17600 1.000 44.87609 212 LEU A C 1
ATOM 1771 O O . LEU A 1 212 ? -2.11900 -21.18600 -4.58600 1.000 40.26406 212 LEU A O 1
ATOM 1776 N N A THR A 1 213 ? -1.40600 -23.02100 -3.50400 0.500 44.74939 213 THR A N 1
ATOM 1777 N N B THR A 1 213 ? -1.40800 -23.03900 -3.52100 0.500 44.75165 213 THR A N 1
ATOM 1778 C CA A THR A 1 213 ? -0.10600 -22.41200 -3.26300 0.500 45.18959 213 THR A CA 1
ATOM 1779 C CA B THR A 1 213 ? -0.09900 -22.46700 -3.24500 0.500 45.17959 213 THR A CA 1
ATOM 1780 C C A THR A 1 213 ? 0.59200 -22.08400 -4.57200 0.500 43.81362 213 THR A C 1
ATOM 1781 C C B THR A 1 213 ? 0.63400 -22.12700 -4.53600 0.500 43.82752 213 THR A C 1
ATOM 1782 O O A THR A 1 213 ? 1.13900 -20.98900 -4.72800 0.500 45.53298 213 THR A O 1
ATOM 1783 O O B THR A 1 213 ? 1.23400 -21.05300 -4.64800 0.500 45.52637 213 THR A O 1
ATOM 1790 N N . SER A 1 214 ? 0.56900 -23.01000 -5.53400 1.000 41.14064 214 SER A N 1
ATOM 1791 C CA . SER A 1 214 ? 1.20900 -22.72000 -6.81300 1.000 44.57308 214 SER A CA 1
ATOM 1792 C C . SER A 1 214 ? 0.55000 -21.53000 -7.49300 1.000 46.37498 214 SER A C 1
ATOM 1793 O O . SER A 1 214 ? 1.22600 -20.73400 -8.15200 1.000 49.39454 214 SER A O 1
ATOM 1796 N N . LYS A 1 215 ? -0.77200 -21.38200 -7.33900 1.000 48.37194 215 LYS A N 1
ATOM 1797 C CA . LYS A 1 215 ? -1.45300 -20.22700 -7.91800 1.000 46.18138 215 LYS A CA 1
ATOM 1798 C C . LYS A 1 215 ? -0.96500 -18.92500 -7.29600 1.000 45.92193 215 LYS A C 1
ATOM 1799 O O . LYS A 1 215 ? -0.78000 -17.92400 -8.00100 1.000 42.13005 215 LYS A O 1
ATOM 1805 N N . ILE A 1 216 ? -0.78400 -18.90400 -5.97200 1.000 42.50147 216 ILE A N 1
ATOM 1806 C CA . ILE A 1 216 ? -0.36000 -17.67600 -5.30600 1.000 47.72435 216 ILE A CA 1
ATOM 1807 C C . ILE A 1 216 ? 1.06600 -17.30400 -5.71800 1.000 46.07866 216 ILE A C 1
ATOM 1808 O O . ILE A 1 216 ? 1.37600 -16.13000 -5.94900 1.000 44.92638 216 ILE A O 1
ATOM 1813 N N . TYR A 1 217 ? 1.95200 -18.29000 -5.81600 1.000 40.61765 217 TYR A N 1
ATOM 1814 C CA . TYR A 1 217 ? 3.31500 -17.99400 -6.24500 1.000 45.92478 217 TYR A CA 1
ATOM 1815 C C . TYR A 1 217 ? 3.36000 -17.49600 -7.68600 1.000 47.60577 217 TYR A C 1
ATOM 1816 O O . TYR A 1 217 ? 4.18800 -16.64200 -8.00900 1.000 44.66988 217 TYR A O 1
ATOM 1825 N N . LYS A 1 218 ? 2.44800 -17.95600 -8.54700 1.000 46.10577 218 LYS A N 1
ATOM 1826 C CA . LYS A 1 218 ? 2.37800 -17.39300 -9.89600 1.000 49.74438 218 LYS A CA 1
ATOM 1827 C C . LYS A 1 218 ? 1.83900 -15.97000 -9.88300 1.000 46.67321 218 LYS A C 1
ATOM 1828 O O . LYS A 1 218 ? 2.21600 -15.15900 -10.73600 1.000 49.33691 218 LYS A O 1
ATOM 1834 N N . VAL A 1 219 ? 0.94300 -15.64300 -8.95200 1.000 44.86625 219 VAL A N 1
ATOM 1835 C CA . VAL A 1 219 ? 0.56800 -14.24200 -8.79600 1.000 47.42923 219 VAL A CA 1
ATOM 1836 C C . VAL A 1 219 ? 1.79300 -13.41600 -8.42500 1.000 50.62666 219 VAL A C 1
ATOM 1837 O O . VAL A 1 219 ? 2.04900 -12.35000 -8.99400 1.000 47.02976 219 VAL A O 1
ATOM 1841 N N . LEU A 1 220 ? 2.56900 -13.90700 -7.46100 1.000 49.10933 220 LEU A N 1
ATOM 1842 C CA . LEU A 1 220 ? 3.76600 -13.20500 -7.01400 1.000 43.47410 220 LEU A CA 1
ATOM 1843 C C . LEU A 1 220 ? 4.76700 -13.04400 -8.14900 1.000 48.78229 220 LEU A C 1
ATOM 1844 O O . LEU A 1 220 ? 5.28800 -11.94200 -8.37800 1.000 53.63148 220 LEU A O 1
ATOM 1849 N N . GLU A 1 221 ? 5.05000 -14.13300 -8.87300 1.000 46.96896 221 GLU A N 1
ATOM 1850 C CA . GLU A 1 221 ? 6.00100 -14.06200 -9.97700 1.000 49.72838 221 GLU A CA 1
ATOM 1851 C C . GLU A 1 221 ? 5.53200 -13.09900 -11.05900 1.000 51.13262 221 GLU A C 1
ATOM 1852 O O . GLU A 1 221 ? 6.34800 -12.43200 -11.70100 1.000 52.53900 221 GLU A O 1
ATOM 1854 N N . GLU A 1 222 ? 4.22800 -12.99900 -11.27100 1.000 52.47478 222 GLU A N 1
ATOM 1855 C CA . GLU A 1 222 ? 3.72400 -12.24500 -12.41100 1.000 49.23178 222 GLU A CA 1
ATOM 1856 C C . GLU A 1 222 ? 3.45200 -10.77300 -12.10300 1.000 53.21029 222 GLU A C 1
ATOM 1857 O O . GLU A 1 222 ? 3.70100 -9.91200 -12.95600 1.000 56.36741 222 GLU A O 1
ATOM 1863 N N . LYS A 1 223 ? 2.96400 -10.45500 -10.89900 1.000 51.41241 223 LYS A N 1
ATOM 1864 C CA . LYS A 1 223 ? 2.48600 -9.11600 -10.59200 1.000 50.11180 223 LYS A CA 1
ATOM 1865 C C . LYS A 1 223 ? 3.40300 -8.31400 -9.67700 1.000 55.47599 223 LYS A C 1
ATOM 1866 O O . LYS A 1 223 ? 3.14600 -7.12300 -9.46200 1.000 54.56228 223 LYS A O 1
ATOM 1872 N N . TYR A 1 224 ? 4.46100 -8.91000 -9.14200 1.000 50.06174 224 TYR A N 1
ATOM 1873 C CA . TYR A 1 224 ? 5.29200 -8.23300 -8.16100 1.000 52.78740 224 TYR A CA 1
ATOM 1874 C C . TYR A 1 224 ? 6.74600 -8.28500 -8.59700 1.000 51.76621 224 TYR A C 1
ATOM 1875 O O . TYR A 1 224 ? 7.19800 -9.27700 -9.18000 1.000 48.78033 224 TYR A O 1
ATOM 1884 N N . LYS A 1 225 ? 7.46500 -7.20300 -8.32100 1.000 56.19140 225 LYS A N 1
ATOM 1885 C CA . LYS A 1 225 ? 8.88500 -7.13500 -8.65300 1.000 59.66932 225 LYS A CA 1
ATOM 1886 C C . LYS A 1 225 ? 9.63700 -8.27800 -7.97100 1.000 52.18990 225 LYS A C 1
ATOM 1887 O O . LYS A 1 225 ? 9.58600 -8.43700 -6.74500 1.000 46.71037 225 LYS A O 1
ATOM 1893 N N . THR A 1 226 ? 10.31400 -9.09000 -8.77600 1.000 53.63744 226 THR A N 1
ATOM 1894 C CA . THR A 1 226 ? 11.06100 -10.22800 -8.26200 1.000 57.30186 226 THR A CA 1
ATOM 1895 C C . THR A 1 226 ? 12.45000 -9.74500 -7.87800 1.000 57.30608 226 THR A C 1
ATOM 1896 O O . THR A 1 226 ? 13.19100 -9.22500 -8.72100 1.000 60.07909 226 THR A O 1
ATOM 1900 N N . SER A 1 227 ? 12.77500 -9.87500 -6.60000 1.000 55.25392 227 SER A N 1
ATOM 1901 C CA . SER A 1 227 ? 14.09300 -9.49500 -6.11500 1.000 62.92437 227 SER A CA 1
ATOM 1902 C C . SER A 1 227 ? 15.15700 -10.45600 -6.65600 1.000 63.75366 227 SER A C 1
ATOM 1903 O O . SER A 1 227 ? 14.93100 -11.67400 -6.75400 1.000 54.89691 227 SER A O 1
ATOM 1906 N N . GLY A 1 228 ? 16.32100 -9.90800 -7.01900 1.000 55.26055 228 GLY A N 1
ATOM 1907 C CA . GLY A 1 228 ? 17.46900 -10.76000 -7.27100 1.000 51.27628 228 GLY A CA 1
ATOM 1908 C C . GLY A 1 228 ? 17.76000 -11.63500 -6.06800 1.000 44.12800 228 GLY A C 1
ATOM 1909 O O . GLY A 1 228 ? 17.26300 -11.42200 -4.96200 1.000 46.59862 228 GLY A O 1
ATOM 1910 N N . SER A 1 229 ? 18.58000 -12.65600 -6.28700 1.000 45.15051 229 SER A N 1
ATOM 1911 C CA . SER A 1 229 ? 18.95900 -13.50100 -5.16900 1.000 36.26318 229 SER A CA 1
ATOM 1912 C C . SER A 1 229 ? 19.78700 -12.70900 -4.15500 1.000 32.65095 229 SER A C 1
ATOM 1913 O O . SER A 1 229 ? 20.37000 -11.65900 -4.46200 1.000 31.11820 229 SER A O 1
ATOM 1916 N N . LEU A 1 230 ? 19.80100 -13.20200 -2.91800 1.000 29.47005 230 LEU A N 1
ATOM 1917 C CA . LEU A 1 230 ? 20.62600 -12.57800 -1.89600 1.000 33.08793 230 LEU A CA 1
ATOM 1918 C C . LEU A 1 230 ? 22.08200 -12.48200 -2.35500 1.000 37.27842 230 LEU A C 1
ATOM 1919 O O . LEU A 1 230 ? 22.73200 -11.43800 -2.19700 1.000 34.55818 230 LEU A O 1
ATOM 1924 N N . TYR A 1 231 ? 22.57900 -13.54600 -2.98800 1.000 31.82172 231 TYR A N 1
ATOM 1925 C CA . TYR A 1 231 ? 23.96300 -13.59900 -3.45200 1.000 37.76948 231 TYR A CA 1
ATOM 1926 C C . TYR A 1 231 ? 24.22400 -12.57000 -4.53700 1.000 36.44615 231 TYR A C 1
ATOM 1927 O O . TYR A 1 231 ? 25.26300 -11.89800 -4.54000 1.000 33.17760 231 TYR A O 1
ATOM 1936 N N . THR A 1 232 ? 23.31400 -12.47300 -5.50500 1.000 37.80608 232 THR A N 1
ATOM 1937 C CA . THR A 1 232 ? 23.47600 -11.49300 -6.57000 1.000 39.54121 232 THR A CA 1
ATOM 1938 C C . THR A 1 232 ? 23.42600 -10.07100 -6.01800 1.000 40.02647 232 THR A C 1
ATOM 1939 O O . THR A 1 232 ? 24.22500 -9.21200 -6.41100 1.000 38.39511 232 THR A O 1
ATOM 1943 N N . CYS A 1 233 ? 22.52000 -9.81900 -5.07600 1.000 33.04441 233 CYS A N 1
ATOM 1944 C CA . CYS A 1 233 ? 22.38600 -8.47900 -4.51600 1.000 35.30074 233 CYS A CA 1
ATOM 1945 C C . CYS A 1 233 ? 23.63300 -8.07200 -3.74300 1.000 39.63170 233 CYS A C 1
ATOM 1946 O O . CYS A 1 233 ? 24.12100 -6.95000 -3.90000 1.000 37.16348 233 CYS A O 1
ATOM 1949 N N . TRP A 1 234 ? 24.16100 -8.97200 -2.90300 1.000 36.69689 234 TRP A N 1
ATOM 1950 C CA . TRP A 1 234 ? 25.36300 -8.65000 -2.14200 1.000 38.86473 234 TRP A CA 1
ATOM 1951 C C . TRP A 1 234 ? 26.55100 -8.48400 -3.06800 1.000 38.66428 234 TRP A C 1
ATOM 1952 O O . TRP A 1 234 ? 27.31500 -7.51600 -2.95100 1.000 36.79408 234 TRP A O 1
ATOM 1963 N N A SER A 1 235 ? 26.67000 -9.37600 -4.04500 0.500 37.31432 235 SER A N 1
ATOM 1964 N N B SER A 1 235 ? 26.77000 -9.37600 -4.04500 0.500 36.51604 235 SER A N 1
ATOM 1965 C CA A SER A 1 235 ? 27.76500 -9.29500 -5.00100 0.500 38.71554 235 SER A CA 1
ATOM 1966 C CA B SER A 1 235 ? 27.86500 -9.29500 -5.00100 0.500 37.54588 235 SER A CA 1
ATOM 1967 C C A SER A 1 235 ? 27.72900 -7.97500 -5.76400 0.500 40.72201 235 SER A C 1
ATOM 1968 C C B SER A 1 235 ? 27.82900 -7.97500 -5.76400 0.500 40.75462 235 SER A C 1
ATOM 1969 O O A SER A 1 235 ? 28.73900 -7.26500 -5.84900 0.500 39.48798 235 SER A O 1
ATOM 1970 O O B SER A 1 235 ? 28.83900 -7.26500 -5.84900 0.500 39.67954 235 SER A O 1
ATOM 1975 N N . GLU A 1 236 ? 26.55800 -7.59100 -6.28400 1.000 35.29000 236 GLU A N 1
ATOM 1976 C CA . GLU A 1 236 ? 26.49400 -6.34300 -7.04500 1.000 39.30661 236 GLU A CA 1
ATOM 1977 C C . GLU A 1 236 ? 26.68900 -5.13300 -6.13400 1.000 43.45097 236 GLU A C 1
ATOM 1978 O O . GLU A 1 236 ? 27.33300 -4.15300 -6.52500 1.000 41.63564 236 GLU A O 1
ATOM 1984 N N . PHE A 1 237 ? 26.14100 -5.17800 -4.91600 1.000 38.43008 237 PHE A N 1
ATOM 1985 C CA . PHE A 1 237 ? 26.27000 -4.04400 -4.00300 1.000 38.28112 237 PHE A CA 1
ATOM 1986 C C . PHE A 1 237 ? 27.72400 -3.83400 -3.56100 1.000 42.90807 237 PHE A C 1
ATOM 1987 O O . PHE A 1 237 ? 28.22500 -2.69900 -3.54900 1.000 35.65398 237 PHE A O 1
ATOM 1995 N N . THR A 1 238 ? 28.41800 -4.91400 -3.16400 1.000 34.99577 238 THR A N 1
ATOM 1996 C CA . THR A 1 238 ? 29.80200 -4.73300 -2.71900 1.000 40.21392 238 THR A CA 1
ATOM 1997 C C . THR A 1 238 ? 30.68500 -4.29900 -3.87200 1.000 39.82393 238 THR A C 1
ATOM 1998 O O . THR A 1 238 ? 31.59200 -3.48000 -3.69200 1.000 41.16322 238 THR A O 1
ATOM 2002 N N . GLN A 1 239 ? 30.40100 -4.80000 -5.07100 1.000 39.58975 239 GLN A N 1
ATOM 2003 C CA . GLN A 1 239 ? 31.19100 -4.42200 -6.23400 1.000 46.30121 239 GLN A CA 1
ATOM 2004 C C . GLN A 1 239 ? 31.10800 -2.92200 -6.51000 1.000 43.09560 239 GLN A C 1
ATOM 2005 O O . GLN A 1 239 ? 32.10700 -2.30200 -6.87800 1.000 50.79651 239 GLN A O 1
ATOM 2011 N N . LYS A 1 240 ? 29.93200 -2.30900 -6.33500 1.000 45.24777 240 LYS A N 1
ATOM 2012 C CA . LYS A 1 240 ? 29.80100 -0.89400 -6.70200 1.000 46.75445 240 LYS A CA 1
ATOM 2013 C C . LYS A 1 240 ? 30.00800 0.08300 -5.54800 1.000 40.67300 240 LYS A C 1
ATOM 2014 O O . LYS A 1 240 ? 30.12000 1.27500 -5.79600 1.000 44.80426 240 LYS A O 1
ATOM 2020 N N . THR A 1 241 ? 30.07900 -0.37200 -4.30700 1.000 42.09926 241 THR A N 1
ATOM 2021 C CA . THR A 1 241 ? 30.21000 0.53200 -3.17600 1.000 41.13753 241 THR A CA 1
ATOM 2022 C C . THR A 1 241 ? 31.68000 0.67100 -2.83000 1.000 52.03007 241 THR A C 1
ATOM 2023 O O . THR A 1 241 ? 32.36600 -0.33200 -2.57100 1.000 43.61643 241 THR A O 1
ATOM 2027 N N . GLN A 1 242 ? 32.15400 1.91300 -2.76000 1.000 53.20377 242 GLN A N 1
ATOM 2028 C CA . GLN A 1 242 ? 33.57300 2.09500 -2.53300 1.000 48.32106 242 GLN A CA 1
ATOM 2029 C C . GLN A 1 242 ? 33.94100 2.36400 -1.07700 1.000 50.28930 242 GLN A C 1
ATOM 2030 O O . GLN A 1 242 ? 34.99800 1.92400 -0.63900 1.000 56.49417 242 GLN A O 1
ATOM 2036 N N . GLY A 1 243 ? 33.11600 3.01900 -0.28600 1.000 51.87715 243 GLY A N 1
ATOM 2037 C CA . GLY A 1 243 ? 33.47700 3.32700 1.08700 1.000 58.20951 243 GLY A CA 1
ATOM 2038 C C . GLY A 1 243 ? 33.08600 2.28500 2.12000 1.000 51.05998 243 GLY A C 1
ATOM 2039 O O . GLY A 1 243 ? 32.78500 1.12600 1.81500 1.000 47.45773 243 GLY A O 1
ATOM 2040 N N . GLN A 1 244 ? 33.05400 2.74000 3.37300 1.000 44.44583 244 GLN A N 1
ATOM 2041 C CA . GLN A 1 244 ? 32.46800 1.95500 4.45400 1.000 43.94533 244 GLN A CA 1
ATOM 2042 C C . GLN A 1 244 ? 30.99400 1.65600 4.16100 1.000 43.20215 244 GLN A C 1
ATOM 2043 O O . GLN A 1 244 ? 30.23500 2.54300 3.76500 1.000 40.18965 244 GLN A O 1
ATOM 2049 N N . ILE A 1 245 ? 30.57700 0.40800 4.36500 1.000 39.36510 245 ILE A N 1
ATOM 2050 C CA . ILE A 1 245 ? 29.15900 0.05600 4.26500 1.000 35.98624 245 ILE A CA 1
ATOM 2051 C C . ILE A 1 245 ? 28.51600 0.18600 5.64300 1.000 35.62341 245 ILE A C 1
ATOM 2052 O O . ILE A 1 245 ? 29.10200 -0.22400 6.65200 1.000 38.91211 245 ILE A O 1
ATOM 2057 N N . TYR A 1 246 ? 27.32500 0.79400 5.69600 1.000 35.53344 246 TYR A N 1
ATOM 2058 C CA . TYR A 1 246 ? 26.50300 0.81900 6.89900 1.000 35.14442 246 TYR A CA 1
ATOM 2059 C C . TYR A 1 246 ? 25.26100 -0.03600 6.65500 1.000 36.91557 246 TYR A C 1
ATOM 2060 O O . TYR A 1 246 ? 24.81400 -0.19500 5.51400 1.000 37.23360 246 TYR A O 1
ATOM 2069 N N . GLY A 1 247 ? 24.72600 -0.64200 7.71500 1.000 33.00454 247 GLY A N 1
ATOM 2070 C CA . GLY A 1 247 ? 23.62200 -1.54400 7.45500 1.000 31.73873 247 GLY A CA 1
ATOM 2071 C C . GLY A 1 247 ? 22.84200 -1.89300 8.69800 1.000 33.05561 247 GLY A C 1
ATOM 2072 O O . GLY A 1 247 ? 23.27700 -1.66100 9.82800 1.000 33.62168 247 GLY A O 1
ATOM 2073 N N . ILE A 1 248 ? 21.67400 -2.49300 8.47100 1.000 30.45118 248 ILE A N 1
ATOM 2074 C CA . ILE A 1 248 ? 20.82100 -2.87100 9.58500 1.000 32.77609 248 ILE A CA 1
ATOM 2075 C C . ILE A 1 248 ? 20.05000 -4.11500 9.19800 1.000 29.26341 248 ILE A C 1
ATOM 2076 O O . ILE A 1 248 ? 19.62800 -4.27500 8.04700 1.000 30.72953 248 ILE A O 1
ATOM 2081 N N . LYS A 1 249 ? 19.90000 -5.01400 10.15800 1.000 33.16976 249 LYS A N 1
ATOM 2082 C CA . LYS A 1 249 ? 18.97700 -6.13500 10.03800 1.000 28.22514 249 LYS A CA 1
ATOM 2083 C C . LYS A 1 249 ? 17.86300 -5.98300 11.07000 1.000 30.86856 249 LYS A C 1
ATOM 2084 O O . LYS A 1 249 ? 18.14200 -5.80600 12.26100 1.000 30.42909 249 LYS A O 1
ATOM 2090 N N . VAL A 1 250 ? 16.61000 -6.07800 10.62600 1.000 27.87077 250 VAL A N 1
ATOM 2091 C CA . VAL A 1 250 ? 15.46000 -5.99400 11.52800 1.000 36.55651 250 VAL A CA 1
ATOM 2092 C C . VAL A 1 250 ? 14.52500 -7.16700 11.26700 1.000 34.61588 250 VAL A C 1
ATOM 2093 O O . VAL A 1 250 ? 14.49400 -7.74800 10.17500 1.000 31.80200 250 VAL A O 1
ATOM 2097 N N . ASP A 1 251 ? 13.77100 -7.51100 12.30100 1.000 31.54025 251 ASP A N 1
ATOM 2098 C CA . ASP A 1 251 ? 12.84900 -8.63900 12.31600 1.000 35.35011 251 ASP A CA 1
ATOM 2099 C C . ASP A 1 251 ? 11.47600 -8.15600 12.77300 1.000 33.16033 251 ASP A C 1
ATOM 2100 O O . ASP A 1 251 ? 11.38600 -7.39600 13.74400 1.000 31.54407 251 ASP A O 1
ATOM 2105 N N . ILE A 1 252 ? 10.41100 -8.58800 12.09500 1.000 32.40803 252 ILE A N 1
ATOM 2106 C CA . ILE A 1 252 ? 9.06400 -8.20700 12.53000 1.000 29.72524 252 ILE A CA 1
ATOM 2107 C C . ILE A 1 252 ? 8.65700 -9.04800 13.72800 1.000 31.95878 252 ILE A C 1
ATOM 2108 O O . ILE A 1 252 ? 8.85100 -10.26600 13.74400 1.000 31.42332 252 ILE A O 1
ATOM 2113 N N . ARG A 1 253 ? 8.08900 -8.40700 14.74100 1.000 31.69620 253 ARG A N 1
ATOM 2114 C CA . ARG A 1 253 ? 7.57700 -9.16500 15.87300 1.000 37.68688 253 ARG A CA 1
ATOM 2115 C C . ARG A 1 253 ? 6.31300 -9.94900 15.48300 1.000 35.27039 253 ARG A C 1
ATOM 2116 O O . ARG A 1 253 ? 5.40400 -9.39400 14.85800 1.000 33.51832 253 ARG A O 1
ATOM 2124 N N . ASP A 1 254 ? 6.25400 -11.24400 15.83200 1.000 38.58934 254 ASP A N 1
ATOM 2125 C CA . ASP A 1 254 ? 5.01300 -12.02000 15.68500 1.000 35.64964 254 ASP A CA 1
ATOM 2126 C C . ASP A 1 254 ? 4.45300 -11.87100 14.27100 1.000 34.86835 254 ASP A C 1
ATOM 2127 O O . ASP A 1 254 ? 3.31800 -11.41800 14.06700 1.000 32.21878 254 ASP A O 1
ATOM 2132 N N . ALA A 1 255 ? 5.27900 -12.21900 13.28700 1.000 29.28127 255 ALA A N 1
ATOM 2133 C CA . ALA A 1 255 ? 4.98700 -11.81400 11.91300 1.000 31.99048 255 ALA A CA 1
ATOM 2134 C C . ALA A 1 255 ? 3.61600 -12.31000 11.43400 1.000 34.89511 255 ALA A C 1
ATOM 2135 O O . ALA A 1 255 ? 2.79700 -11.51100 10.97300 1.000 32.24066 255 ALA A O 1
ATOM 2137 N N . TYR A 1 256 ? 3.34600 -13.62500 11.52200 1.000 33.13738 256 TYR A N 1
ATOM 2138 C CA . TYR A 1 256 ? 2.06100 -14.13300 11.03300 1.000 30.36168 256 TYR A CA 1
ATOM 2139 C C . TYR A 1 256 ? 0.90600 -13.54400 11.81600 1.000 32.58629 256 TYR A C 1
ATOM 2140 O O . TYR A 1 256 ? -0.15900 -13.25700 11.25100 1.000 38.05722 256 TYR A O 1
ATOM 2149 N N . GLY A 1 257 ? 1.09100 -13.37700 13.12600 1.000 30.74253 257 GLY A N 1
ATOM 2150 C CA . GLY A 1 257 ? 0.04900 -12.87000 13.97900 1.000 34.51351 257 GLY A CA 1
ATOM 2151 C C . GLY A 1 257 ? -0.33900 -11.44700 13.65600 1.000 40.52811 257 GLY A C 1
ATOM 2152 O O . GLY A 1 257 ? -1.48100 -11.05200 13.93600 1.000 37.51860 257 GLY A O 1
ATOM 2153 N N . ASN A 1 258 ? 0.56900 -10.67200 13.04900 1.000 34.85438 258 ASN A N 1
ATOM 2154 C CA . ASN A 1 258 ? 0.29500 -9.26900 12.73400 1.000 37.64261 258 ASN A CA 1
ATOM 2155 C C . ASN A 1 258 ? -0.10000 -9.04800 11.28200 1.000 40.68362 258 ASN A C 1
ATOM 2156 O O . ASN A 1 258 ? -0.22800 -7.89500 10.85500 1.000 45.59739 258 ASN A O 1
ATOM 2161 N N . VAL A 1 259 ? -0.27100 -10.11800 10.50500 1.000 35.30453 259 VAL A N 1
ATOM 2162 C CA . VAL A 1 259 ? -0.95300 -9.98100 9.23000 1.000 34.95734 259 VAL A CA 1
ATOM 2163 C C . VAL A 1 259 ? -2.37300 -9.50700 9.48800 1.000 38.60821 259 VAL A C 1
ATOM 2164 O O . VAL A 1 259 ? -3.10400 -10.09200 10.30400 1.000 39.30429 259 VAL A O 1
ATOM 2168 N N . LYS A 1 260 ? -2.76300 -8.41600 8.82200 1.000 34.03947 260 LYS A N 1
ATOM 2169 C CA . LYS A 1 260 ? -4.10700 -7.87200 8.99800 1.000 36.25046 260 LYS A CA 1
ATOM 2170 C C . LYS A 1 260 ? -5.03900 -8.64200 8.06700 1.000 35.44765 260 LYS A C 1
ATOM 2171 O O . LYS A 1 260 ? -5.02700 -8.44400 6.84700 1.000 34.74255 260 LYS A O 1
ATOM 2177 N N . ILE A 1 261 ? -5.84800 -9.54100 8.64200 1.000 35.32895 261 ILE A N 1
ATOM 2178 C CA . ILE A 1 261 ? -6.70500 -10.40400 7.81400 1.000 37.29977 261 ILE A CA 1
ATOM 2179 C C . ILE A 1 261 ? -7.63800 -9.59300 6.92400 1.000 39.24608 261 ILE A C 1
ATOM 2180 O O . ILE A 1 261 ? -7.79900 -9.95900 5.74800 1.000 37.17083 261 ILE A O 1
ATOM 2185 N N . PRO A 1 262 ? -8.27400 -8.49100 7.38200 1.000 42.48957 262 PRO A N 1
ATOM 2186 C CA . PRO A 1 262 ? -9.10500 -7.72800 6.43700 1.000 43.52699 262 PRO A CA 1
ATOM 2187 C C . PRO A 1 262 ? -8.33200 -7.20000 5.24500 1.000 37.91523 262 PRO A C 1
ATOM 2188 O O . PRO A 1 262 ? -8.85400 -7.23500 4.12300 1.000 38.86167 262 PRO A O 1
ATOM 2192 N N . VAL A 1 263 ? -7.08900 -6.76900 5.43000 1.000 36.90316 263 VAL A N 1
ATOM 2193 C CA . VAL A 1 263 ? -6.31500 -6.29300 4.29100 1.000 36.34087 263 VAL A CA 1
ATOM 2194 C C . VAL A 1 263 ? -5.95800 -7.45300 3.36100 1.000 40.69262 263 VAL A C 1
ATOM 2195 O O . VAL A 1 263 ? -6.08700 -7.34600 2.13400 1.000 36.07101 263 VAL A O 1
ATOM 2199 N N . LEU A 1 264 ? -5.50300 -8.58000 3.92800 1.000 38.14593 264 LEU A N 1
ATOM 2200 C CA . LEU A 1 264 ? -5.15900 -9.73600 3.10200 1.000 34.04405 264 LEU A CA 1
ATOM 2201 C C . LEU A 1 264 ? -6.35900 -10.21700 2.29500 1.000 39.55122 264 LEU A C 1
ATOM 2202 O O . LEU A 1 264 ? -6.22200 -10.53800 1.10900 1.000 35.00519 264 LEU A O 1
ATOM 2207 N N . CYS A 1 265 ? -7.55400 -10.23800 2.90900 1.000 36.12450 265 CYS A N 1
ATOM 2208 C CA . CYS A 1 265 ? -8.74700 -10.64200 2.17700 1.000 37.37455 265 CYS A CA 1
ATOM 2209 C C . CYS A 1 265 ? -9.01900 -9.72100 0.99600 1.000 43.37389 265 CYS A C 1
ATOM 2210 O O . CYS A 1 265 ? -9.36400 -10.19200 -0.10000 1.000 42.25731 265 CYS A O 1
ATOM 2213 N N . LYS A 1 266 ? -8.88900 -8.40300 1.20500 1.000 41.32744 266 LYS A N 1
ATOM 2214 C CA . LYS A 1 266 ? -9.07600 -7.45100 0.11300 1.000 43.74350 266 LYS A CA 1
ATOM 2215 C C . LYS A 1 266 ? -8.04300 -7.68400 -0.97800 1.000 43.70858 266 LYS A C 1
ATOM 2216 O O . LYS A 1 266 ? -8.36300 -7.65300 -2.17300 1.000 42.12786 266 LYS A O 1
ATOM 2222 N N . LEU A 1 267 ? -6.80300 -7.95300 -0.57100 1.000 40.10666 267 LEU A N 1
ATOM 2223 C CA . LEU A 1 267 ? -5.72500 -8.27200 -1.50500 1.000 42.76800 267 LEU A CA 1
ATOM 2224 C C . LEU A 1 267 ? -6.03800 -9.51100 -2.34300 1.000 43.12684 267 LEU A C 1
ATOM 2225 O O . LEU A 1 267 ? -5.87900 -9.49600 -3.56600 1.000 48.92928 267 LEU A O 1
ATOM 2230 N N . ILE A 1 268 ? -6.48300 -10.59400 -1.70600 1.000 39.35617 268 ILE A N 1
ATOM 2231 C CA . ILE A 1 268 ? -6.81600 -11.80900 -2.46000 1.000 46.45653 268 ILE A CA 1
ATOM 2232 C C . ILE A 1 268 ? -7.95000 -11.53500 -3.43700 1.000 48.12384 268 ILE A C 1
ATOM 2233 O O . ILE A 1 268 ? -7.91900 -11.97300 -4.59200 1.000 47.09441 268 ILE A O 1
ATOM 2238 N N . GLN A 1 269 ? -8.97200 -10.79800 -2.98900 1.000 42.22910 269 GLN A N 1
ATOM 2239 C CA . GLN A 1 269 ? -10.12800 -10.56600 -3.83200 1.000 47.86239 269 GLN A CA 1
ATOM 2240 C C . GLN A 1 269 ? -9.79700 -9.70600 -5.04100 1.000 49.19308 269 GLN A C 1
ATOM 2241 O O . GLN A 1 269 ? -10.58800 -9.66600 -5.98900 1.000 52.64445 269 GLN A O 1
ATOM 2247 N N . SER A 1 270 ? -8.68200 -8.98200 -5.01600 1.000 50.25324 270 SER A N 1
ATOM 2248 C CA . SER A 1 270 ? -8.29900 -8.14900 -6.15000 1.000 53.71026 270 SER A CA 1
ATOM 2249 C C . SER A 1 270 ? -7.31900 -8.84800 -7.09500 1.000 51.20855 270 SER A C 1
ATOM 2250 O O . SER A 1 270 ? -6.91700 -8.25300 -8.09600 1.000 48.98445 270 SER A O 1
ATOM 2253 N N . ILE A 1 271 ? -6.93400 -10.09000 -6.81300 1.000 48.99884 271 ILE A N 1
ATOM 2254 C CA . ILE A 1 271 ? -6.10800 -10.83800 -7.77100 1.000 51.97496 271 ILE A CA 1
ATOM 2255 C C . ILE A 1 271 ? -6.87500 -10.99900 -9.08200 1.000 58.97489 271 ILE A C 1
ATOM 2256 O O . ILE A 1 271 ? -8.08700 -11.31300 -9.06300 1.000 57.27597 271 ILE A O 1
ATOM 2261 N N . PRO A 1 272 ? -6.24800 -10.75100 -10.23400 1.000 59.15351 272 PRO A N 1
ATOM 2262 C CA . PRO A 1 272 ? -6.96700 -10.85200 -11.51100 1.000 63.99460 272 PRO A CA 1
ATOM 2263 C C . PRO A 1 272 ? -7.52200 -12.24500 -11.77400 1.000 62.49569 272 PRO A C 1
ATOM 2264 O O . PRO A 1 272 ? -6.96000 -13.26300 -11.36400 1.000 63.25723 272 PRO A O 1
ATOM 2268 N N . THR A 1 273 ? -8.66300 -12.27000 -12.45400 1.000 67.81811 273 THR A N 1
ATOM 2269 C CA . THR A 1 273 ? -9.47000 -13.48100 -12.50900 1.000 67.64242 273 THR A CA 1
ATOM 2270 C C . THR A 1 273 ? -8.74100 -14.60200 -13.23400 1.000 66.93943 273 THR A C 1
ATOM 2271 O O . THR A 1 273 ? -8.85000 -15.77300 -12.85000 1.000 62.77369 273 THR A O 1
ATOM 2275 N N . HIS A 1 274 ? -7.98000 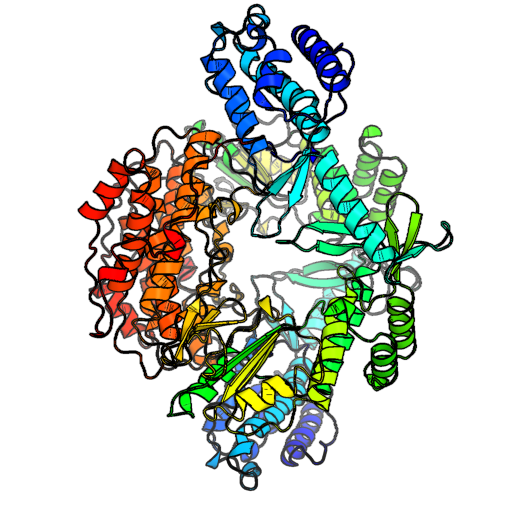-14.26300 -14.27700 1.000 70.25907 274 HIS A N 1
ATOM 2276 C CA . HIS A 1 274 ? -7.23900 -15.28600 -15.00200 1.000 68.23330 274 HIS A CA 1
ATOM 2277 C C . HIS A 1 274 ? -6.14500 -15.92300 -14.16000 1.000 63.34883 274 HIS A C 1
ATOM 2278 O O . HIS A 1 274 ? -5.64400 -16.98700 -14.53800 1.000 62.33283 274 HIS A O 1
ATOM 2285 N N . LEU A 1 275 ? -5.76700 -15.31400 -13.02900 1.000 63.23833 275 LEU A N 1
ATOM 2286 C CA . LEU A 1 275 ? -4.78000 -15.91000 -12.13000 1.000 61.69743 275 LEU A CA 1
ATOM 2287 C C . LEU A 1 275 ? -5.39500 -16.67700 -10.96700 1.000 59.84608 275 LEU A C 1
ATOM 2288 O O . LEU A 1 275 ? -4.73000 -17.55000 -10.39300 1.000 55.02841 275 LEU A O 1
ATOM 2293 N N . LEU A 1 276 ? -6.64100 -16.38500 -10.60600 1.000 60.42500 276 LEU A N 1
ATOM 2294 C CA . LEU A 1 276 ? -7.28500 -17.10400 -9.50800 1.000 62.46344 276 LEU A CA 1
ATOM 2295 C C . LEU A 1 276 ? -8.78800 -17.01700 -9.69800 1.000 55.97053 276 LEU A C 1
ATOM 2296 O O . LEU A 1 276 ? -9.32100 -15.90400 -9.80100 1.000 60.34123 276 LEU A O 1
ATOM 2301 N N . ASP A 1 277 ? -9.46600 -18.17800 -9.75200 1.000 59.21312 277 ASP A N 1
ATOM 2302 C CA . ASP A 1 277 ? -10.92400 -18.25700 -9.91300 1.000 62.58783 277 ASP A CA 1
ATOM 2303 C C . ASP A 1 277 ? -11.64500 -17.44300 -8.86100 1.000 54.00158 277 ASP A C 1
ATOM 2304 O O . ASP A 1 277 ? -11.10600 -17.20000 -7.78200 1.000 53.09837 277 ASP A O 1
ATOM 2309 N N . SER A 1 278 ? -12.91400 -17.15400 -9.09800 1.000 66.05713 278 SER A N 1
ATOM 2310 C CA . SER A 1 278 ? -13.72800 -16.60500 -8.02900 1.000 55.81563 278 SER A CA 1
ATOM 2311 C C . SER A 1 278 ? -13.92900 -17.64100 -6.91100 1.000 55.69492 278 SER A C 1
ATOM 2312 O O . SER A 1 278 ? -13.80600 -17.30500 -5.73100 1.000 54.83160 278 SER A O 1
ATOM 2315 N N . GLU A 1 279 ? -14.21300 -18.92300 -7.23500 1.000 59.98711 279 GLU A N 1
ATOM 2316 C CA . GLU A 1 279 ? -14.37800 -19.88400 -6.13800 1.000 64.22222 279 GLU A CA 1
ATOM 2317 C C . GLU A 1 279 ? -13.11100 -20.02100 -5.31300 1.000 54.51545 279 GLU A C 1
ATOM 2318 O O . GLU A 1 279 ? -13.18000 -20.18200 -4.09000 1.000 53.27129 279 GLU A O 1
ATOM 2324 N N . LYS A 1 280 ? -11.94000 -20.05300 -5.96200 1.000 52.78463 280 LYS A N 1
ATOM 2325 C CA . LYS A 1 280 ? -10.71300 -20.22200 -5.18900 1.000 55.72569 280 LYS A CA 1
ATOM 2326 C C . LYS A 1 280 ? -10.45000 -19.00500 -4.32200 1.000 47.29990 280 LYS A C 1
ATOM 2327 O O . LYS A 1 280 ? -10.03300 -19.14200 -3.16700 1.000 47.76401 280 LYS A O 1
ATOM 2333 N N . LYS A 1 281 ? -10.71600 -17.81000 -4.85000 1.000 47.42515 281 LYS A N 1
ATOM 2334 C CA . LYS A 1 281 ? -10.59300 -16.60800 -4.03400 1.000 45.30845 281 LYS A CA 1
ATOM 2335 C C . LYS A 1 281 ? -11.48800 -16.71000 -2.81000 1.000 51.91635 281 LYS A C 1
ATOM 2336 O O . LYS A 1 281 ? -11.04200 -16.48100 -1.67900 1.000 45.05926 281 LYS A O 1
ATOM 2342 N N . ASN A 1 282 ? -12.75500 -17.09800 -3.02000 1.000 47.49286 282 ASN A N 1
ATOM 2343 C CA . ASN A 1 282 ? -13.68600 -17.18400 -1.90600 1.000 48.36759 282 ASN A CA 1
ATOM 2344 C C . ASN A 1 282 ? -13.25300 -18.25300 -0.91900 1.000 46.88640 282 ASN A C 1
ATOM 2345 O O . ASN A 1 282 ? -13.36800 -18.06400 0.29900 1.000 44.76972 282 ASN A O 1
ATOM 2350 N N . PHE A 1 283 ? -12.73400 -19.37700 -1.42500 1.000 46.50842 283 PHE A N 1
ATOM 2351 C CA . PHE A 1 283 ? -12.25300 -20.42400 -0.53800 1.000 49.48223 283 PHE A CA 1
ATOM 2352 C C . PHE A 1 283 ? -11.14600 -19.91200 0.38500 1.000 51.02014 283 PHE A C 1
ATOM 2353 O O . PHE A 1 283 ? -11.17600 -20.15700 1.59700 1.000 47.75267 283 PHE A O 1
ATOM 2361 N N . ILE A 1 284 ? -10.13900 -19.22400 -0.17400 1.000 49.01407 284 ILE A N 1
ATOM 2362 C CA . ILE A 1 284 ? -9.03400 -18.72300 0.64700 1.000 43.59173 284 ILE A CA 1
ATOM 2363 C C . ILE A 1 284 ? -9.52800 -17.69600 1.66600 1.000 45.20439 284 ILE A C 1
ATOM 2364 O O . ILE A 1 284 ? -9.16400 -17.75300 2.84700 1.000 39.91787 284 ILE A O 1
ATOM 2369 N N . VAL A 1 285 ? -10.37900 -16.75800 1.23600 1.000 41.70080 285 VAL A N 1
ATOM 2370 C CA . VAL A 1 285 ? -10.92000 -15.75900 2.15600 1.000 39.52418 285 VAL A CA 1
ATOM 2371 C C . VAL A 1 285 ? -11.65200 -16.44200 3.31100 1.000 43.94285 285 VAL A C 1
ATOM 2372 O O . VAL A 1 285 ? -11.40900 -16.14100 4.48600 1.000 44.53607 285 VAL A O 1
ATOM 2376 N N . ASP A 1 286 ? -12.53000 -17.39900 3.00100 1.000 44.22688 286 ASP A N 1
ATOM 2377 C CA . ASP A 1 286 ? -13.20400 -18.13400 4.06800 1.000 45.81762 286 ASP A CA 1
ATOM 2378 C C . ASP A 1 286 ? -12.20200 -18.88400 4.93900 1.000 46.31722 286 ASP A C 1
ATOM 2379 O O . ASP A 1 286 ? -12.35400 -18.94100 6.16300 1.000 44.14865 286 ASP A O 1
ATOM 2384 N N . HIS A 1 287 ? -11.18300 -19.48400 4.31600 1.000 43.02536 287 HIS A N 1
ATOM 2385 C CA . HIS A 1 287 ? -10.17800 -20.25400 5.04300 1.000 46.08249 287 HIS A CA 1
ATOM 2386 C C . HIS A 1 287 ? -9.47600 -19.40800 6.11200 1.000 44.60857 287 HIS A C 1
ATOM 2387 O O . HIS A 1 287 ? -9.38000 -19.81200 7.27500 1.000 43.53055 287 HIS A O 1
ATOM 2394 N N . ILE A 1 288 ? -8.97800 -18.22400 5.74300 1.000 42.50906 288 ILE A N 1
ATOM 2395 C CA . ILE A 1 288 ? -8.22600 -17.42500 6.71000 1.000 43.64294 288 ILE A CA 1
ATOM 2396 C C . ILE A 1 288 ? -9.10900 -16.60200 7.63800 1.000 44.02744 288 ILE A C 1
ATOM 2397 O O . ILE A 1 288 ? -8.62100 -16.10400 8.66400 1.000 43.65295 288 ILE A O 1
ATOM 2402 N N . SER A 1 289 ? -10.39900 -16.46500 7.32700 1.000 42.50358 289 SER A N 1
ATOM 2403 C CA . SER A 1 289 ? -11.33700 -15.76400 8.18800 1.000 44.89066 289 SER A CA 1
ATOM 2404 C C . SER A 1 289 ? -11.93300 -16.65300 9.27100 1.000 47.10623 289 SER A C 1
ATOM 2405 O O . SER A 1 289 ? -12.49300 -16.13100 10.24600 1.000 45.74496 289 SER A O 1
ATOM 2408 N N . ASN A 1 290 ? -11.84800 -17.97900 9.12100 1.000 46.60523 290 ASN A N 1
ATOM 2409 C CA . ASN A 1 290 ? -12.45500 -18.91000 10.07200 1.000 48.64575 290 ASN A CA 1
ATOM 2410 C C . ASN A 1 290 ? -11.42500 -19.96700 10.45900 1.000 47.50549 290 ASN A C 1
ATOM 2411 O O . ASN A 1 290 ? -11.45200 -21.09700 9.96200 1.000 47.13787 290 ASN A O 1
ATOM 2416 N N . GLN A 1 291 ? -10.54500 -19.61600 11.39600 1.000 40.49339 291 GLN A N 1
ATOM 2417 C CA . GLN A 1 291 ? -9.46800 -20.50100 11.82100 1.000 45.43635 291 GLN A CA 1
ATOM 2418 C C . GLN A 1 291 ? -9.87000 -21.08400 13.16200 1.000 49.09191 291 GLN A C 1
ATOM 2419 O O . GLN A 1 291 ? -9.97900 -20.34500 14.14400 1.000 52.12064 291 GLN A O 1
ATOM 2425 N N . PHE A 1 292 ? -10.12200 -22.40000 13.19400 1.000 43.78027 292 PHE A N 1
ATOM 2426 C CA . PHE A 1 292 ? -10.64200 -23.08300 14.37500 1.000 48.48100 292 PHE A CA 1
ATOM 2427 C C . PHE A 1 292 ? -9.66100 -24.15800 14.81100 1.000 51.32587 292 PHE A C 1
ATOM 2428 O O . PHE A 1 292 ? -9.24900 -24.98600 13.99500 1.000 53.59885 292 PHE A O 1
ATOM 2436 N N . VAL A 1 293 ? -9.32900 -24.17100 16.10000 1.000 46.22876 293 VAL A N 1
ATOM 2437 C CA . VAL A 1 293 ? -8.31500 -25.07600 16.62200 1.000 50.55851 293 VAL A CA 1
ATOM 2438 C C . VAL A 1 293 ? -8.84400 -25.73500 17.88000 1.000 52.43649 293 VAL A C 1
ATOM 2439 O O . VAL A 1 293 ? -9.60500 -25.14100 18.65200 1.000 52.31233 293 VAL A O 1
ATOM 2443 N N . ALA A 1 294 ? -8.40200 -26.96400 18.10000 1.000 49.70099 294 ALA A N 1
ATOM 2444 C CA . ALA A 1 294 ? -8.73200 -27.68200 19.32000 1.000 56.48138 294 ALA A CA 1
ATOM 2445 C C . ALA A 1 294 ? -7.67100 -27.43200 20.37800 1.000 55.19877 294 ALA A C 1
ATOM 2446 O O . ALA A 1 294 ? -6.47100 -27.40400 20.08300 1.000 50.99133 294 ALA A O 1
ATOM 2448 N N . PHE A 1 295 ? -8.12000 -27.27200 21.61700 1.000 57.02634 295 PHE A N 1
ATOM 2449 C CA . PHE A 1 295 ? -7.19700 -27.13500 22.73400 1.000 60.62112 295 PHE A CA 1
ATOM 2450 C C . PHE A 1 295 ? -7.88900 -27.59600 24.00900 1.000 63.16604 295 PHE A C 1
ATOM 2451 O O . PHE A 1 295 ? -8.95800 -27.07700 24.36300 1.000 58.37317 295 PHE A O 1
ATOM 2459 N N . ARG A 1 296 ? -7.27900 -28.58300 24.67900 1.000 62.33423 296 ARG A N 1
ATOM 2460 C CA . ARG A 1 296 ? -7.72200 -29.06800 25.99200 1.000 61.53693 296 ARG A CA 1
ATOM 2461 C C . ARG A 1 296 ? -9.22700 -29.31900 26.05200 1.000 69.93246 296 ARG A C 1
ATOM 2462 O O . ARG A 1 296 ? -9.93300 -28.79000 26.91500 1.000 74.29435 296 ARG A O 1
ATOM 2470 N N A ARG A 1 297 ? -9.72900 -30.09600 25.09200 0.500 69.91578 297 ARG A N 1
ATOM 2471 N N B ARG A 1 297 ? -9.72400 -30.15400 25.12500 0.500 70.00192 297 ARG A N 1
ATOM 2472 C CA A ARG A 1 297 ? -11.11400 -30.60000 25.03300 0.500 71.90690 297 ARG A CA 1
ATOM 2473 C CA B ARG A 1 297 ? -11.15800 -30.58200 25.12000 0.500 72.04969 297 ARG A CA 1
ATOM 2474 C C A ARG A 1 297 ? -12.09300 -29.51500 24.59200 0.500 70.25656 297 ARG A C 1
ATOM 2475 C C B ARG A 1 297 ? -12.12600 -29.47500 24.67500 0.500 70.40801 297 ARG A C 1
ATOM 2476 O O A ARG A 1 297 ? -13.31200 -29.72400 24.68300 0.500 70.13344 297 ARG A O 1
ATOM 2477 O O B ARG A 1 297 ? -13.33500 -29.77800 24.62000 0.500 70.14853 297 ARG A O 1
ATOM 2492 N N . LYS A 1 298 ? -11.62600 -28.35800 24.13400 1.000 66.70684 298 LYS A N 1
ATOM 2493 C CA . LYS A 1 298 ? -12.51800 -27.33000 23.61100 1.000 66.20566 298 LYS A CA 1
ATOM 2494 C C . LYS A 1 298 ? -12.03100 -26.83700 22.25500 1.000 63.82746 298 LYS A C 1
ATOM 2495 O O . LYS A 1 298 ? -10.93100 -27.16900 21.80400 1.000 60.21941 298 LYS A O 1
ATOM 2501 N N . ILE A 1 299 ? -12.88300 -26.04300 21.60200 1.000 59.93769 299 ILE A N 1
ATOM 2502 C CA . ILE A 1 299 ? -12.65400 -25.55900 20.24300 1.000 58.01928 299 ILE A CA 1
ATOM 2503 C C . ILE A 1 299 ? -12.60900 -24.04100 20.28300 1.000 59.10968 299 ILE A C 1
ATOM 2504 O O . ILE A 1 299 ? -13.47100 -23.40300 20.90100 1.000 56.06884 299 ILE A O 1
ATOM 2509 N N . TYR A 1 300 ? -11.60400 -23.46700 19.63000 1.000 56.04150 300 TYR A N 1
ATOM 2510 C CA . TYR A 1 300 ? -11.37600 -22.03500 19.69100 1.000 56.02305 300 TYR A CA 1
ATOM 2511 C C . TYR A 1 300 ? -11.26800 -21.46400 18.29000 1.000 52.65757 300 TYR A C 1
ATOM 2512 O O . TYR A 1 300 ? -10.79700 -22.13300 17.36600 1.000 51.27874 300 TYR A O 1
ATOM 2521 N N A LYS A 1 301 ? -11.72700 -20.22500 18.13000 0.500 50.96877 301 LYS A N 1
ATOM 2522 N N B LYS A 1 301 ? -11.71100 -20.21800 18.14000 0.500 50.96332 301 LYS A N 1
ATOM 2523 C CA A LYS A 1 301 ? -11.40500 -19.46400 16.93700 0.500 50.14656 301 LYS A CA 1
ATOM 2524 C CA B LYS A 1 301 ? -11.42100 -19.44500 16.94300 0.500 50.15463 301 LYS A CA 1
ATOM 2525 C C A LYS A 1 301 ? -10.10100 -18.71800 17.17200 0.500 47.91848 301 LYS A C 1
ATOM 2526 C C B LYS A 1 301 ? -10.11600 -18.69200 17.16100 0.500 47.92182 301 LYS A C 1
ATOM 2527 O O A LYS A 1 301 ? -9.87900 -18.14400 18.24300 0.500 48.36181 301 LYS A O 1
ATOM 2528 O O B LYS A 1 301 ? -9.90900 -18.08700 18.21900 0.500 48.36614 301 LYS A O 1
ATOM 2539 N N . TRP A 1 302 ? -9.23300 -18.74900 16.17500 1.000 43.29972 302 TRP A N 1
ATOM 2540 C CA . TRP A 1 302 ? -7.97900 -18.00900 16.20500 1.000 48.17926 302 TRP A CA 1
ATOM 2541 C C . TRP A 1 302 ? -8.18400 -16.71800 15.41800 1.000 42.51934 302 TRP A C 1
ATOM 2542 O O . TRP A 1 302 ? -8.37100 -16.75700 14.19700 1.000 46.48593 302 TRP A O 1
ATOM 2553 N N . ASN A 1 303 ? -8.13100 -15.58500 16.13000 1.000 42.50207 303 ASN A N 1
ATOM 2554 C CA . ASN A 1 303 ? -8.27500 -14.20500 15.64500 1.000 51.02230 303 ASN A CA 1
ATOM 2555 C C . ASN A 1 303 ? -7.06400 -13.32300 15.81800 1.000 45.48988 303 ASN A C 1
ATOM 2556 O O . ASN A 1 303 ? -7.17900 -12.20600 16.32800 1.000 55.29328 303 ASN A O 1
ATOM 2561 N N . HIS A 1 304 ? -5.90400 -13.81400 15.43000 1.000 46.56003 304 HIS A N 1
ATOM 2562 C CA . HIS A 1 304 ? -4.68900 -13.01300 15.51900 1.000 45.43234 304 HIS A CA 1
ATOM 2563 C C . HIS A 1 304 ? -3.88500 -13.33100 14.26500 1.000 41.93362 304 HIS A C 1
ATOM 2564 O O . HIS A 1 304 ? -3.01600 -14.20300 14.29600 1.000 40.44302 304 HIS A O 1
ATOM 2571 N N . GLY A 1 305 ? -4.16600 -12.60500 13.17900 1.000 38.66764 305 GLY A N 1
ATOM 2572 C CA . GLY A 1 305 ? -3.45900 -12.84700 11.93600 1.000 33.63542 305 GLY A CA 1
ATOM 2573 C C . GLY A 1 305 ? -3.59800 -14.28200 11.43500 1.000 38.29560 305 GLY A C 1
ATOM 2574 O O . GLY A 1 305 ? -4.60000 -14.97100 11.67000 1.000 34.95466 305 GLY A O 1
ATOM 2575 N N . LEU A 1 306 ? -2.54800 -14.75300 10.76100 1.000 33.20180 306 LEU A N 1
ATOM 2576 C CA . LEU A 1 306 ? -2.53300 -16.08000 10.15000 1.000 35.66122 306 LEU A CA 1
ATOM 2577 C C . LEU A 1 306 ? -2.06600 -17.14500 11.14100 1.000 41.53327 306 LEU A C 1
ATOM 2578 O O . LEU A 1 306 ? -1.10500 -16.95000 11.89900 1.000 36.91960 306 LEU A O 1
ATOM 2583 N N . LEU A 1 307 ? -2.73900 -18.28900 11.11400 1.000 37.75444 307 LEU A N 1
ATOM 2584 C CA . LEU A 1 307 ? -2.34900 -19.39900 11.96800 1.000 37.34186 307 LEU A CA 1
ATOM 2585 C C . LEU A 1 307 ? -0.99600 -19.95300 11.53000 1.000 34.98568 307 LEU A C 1
ATOM 2586 O O . LEU A 1 307 ? -0.79900 -20.28700 10.35700 1.000 33.73132 307 LEU A O 1
ATOM 2591 N N . GLN A 1 308 ? -0.04700 -20.04200 12.46000 1.000 30.89796 308 GLN A N 1
ATOM 2592 C CA . GLN A 1 308 ? 1.23300 -20.67800 12.14500 1.000 34.80943 308 GLN A CA 1
ATOM 2593 C C . GLN A 1 308 ? 1.08100 -22.19800 12.19500 1.000 37.11351 308 GLN A C 1
ATOM 2594 O O . GLN A 1 308 ? 0.70600 -22.75400 13.23300 1.000 35.21792 308 GLN A O 1
ATOM 2600 N N . GLY A 1 309 ? 1.43400 -22.86500 11.09900 1.000 36.37809 309 GLY A N 1
ATOM 2601 C CA . GLY A 1 309 ? 1.25400 -24.29500 10.96200 1.000 37.30841 309 GLY A CA 1
ATOM 2602 C C . GLY A 1 309 ? 0.15100 -24.66900 10.00400 1.000 40.14605 309 GLY A C 1
ATOM 2603 O O . GLY A 1 309 ? -0.04100 -25.86400 9.73500 1.000 39.77199 309 GLY A O 1
ATOM 2604 N N . ASP A 1 310 ? -0.61400 -23.69600 9.51600 1.000 35.99806 310 ASP A N 1
ATOM 2605 C CA . ASP A 1 310 ? -1.56000 -23.99700 8.45000 1.000 36.24268 310 ASP A CA 1
ATOM 2606 C C . ASP A 1 310 ? -0.82300 -23.93000 7.11700 1.000 37.43359 310 ASP A C 1
ATOM 2607 O O . ASP A 1 310 ? -0.04600 -22.99200 6.89500 1.000 44.06171 310 ASP A O 1
ATOM 2612 N N . PRO A 1 311 ? -1.02100 -24.90400 6.22500 1.000 40.31972 311 PRO A N 1
ATOM 2613 C CA . PRO A 1 311 ? -0.22400 -24.95700 4.98700 1.000 37.60349 311 PRO A CA 1
ATOM 2614 C C . PRO A 1 311 ? -0.34500 -23.73000 4.10400 1.000 40.91352 311 PRO A C 1
ATOM 2615 O O . PRO A 1 311 ? 0.63500 -23.36600 3.44400 1.000 45.61836 311 PRO A O 1
ATOM 2619 N N . LEU A 1 312 ? -1.50700 -23.08100 4.05700 1.000 41.84598 312 LEU A N 1
ATOM 2620 C CA . LEU A 1 312 ? -1.66700 -21.92000 3.18800 1.000 42.10237 312 LEU A CA 1
ATOM 2621 C C . LEU A 1 312 ? -1.02900 -20.64500 3.74600 1.000 42.17513 312 LEU A C 1
ATOM 2622 O O . LEU A 1 312 ? -0.84500 -19.68800 2.98900 1.000 37.61197 312 LEU A O 1
ATOM 2627 N N . SER A 1 313 ? -0.70100 -20.60100 5.04300 1.000 35.39135 313 SER A N 1
ATOM 2628 C CA . SER A 1 313 ? -0.21800 -19.36400 5.64200 1.000 35.59086 313 SER A CA 1
ATOM 2629 C C . SER A 1 313 ? 1.10500 -18.91900 5.04400 1.000 40.72161 313 SER A C 1
ATOM 2630 O O . SER A 1 313 ? 1.41800 -17.72100 5.05500 1.000 33.35399 313 SER A O 1
ATOM 2633 N N . GLY A 1 314 ? 1.90100 -19.86100 4.54600 1.000 37.30293 314 GLY A N 1
ATOM 2634 C CA . GLY A 1 314 ? 3.20100 -19.55000 3.99300 1.000 33.75658 314 GLY A CA 1
ATOM 2635 C C . GLY A 1 314 ? 3.12500 -18.68600 2.75500 1.000 33.59103 314 GLY A C 1
ATOM 2636 O O . GLY A 1 314 ? 3.75400 -17.62600 2.70200 1.000 32.59290 314 GLY A O 1
ATOM 2637 N N . CYS A 1 315 ? 2.37300 -19.11700 1.74200 1.000 32.44153 315 CYS A N 1
ATOM 2638 C CA . CYS A 1 315 ? 2.30700 -18.30100 0.54100 1.000 33.76781 315 CYS A CA 1
ATOM 2639 C C . CYS A 1 315 ? 1.49500 -17.02200 0.78700 1.000 35.74184 315 CYS A C 1
ATOM 2640 O O . CYS A 1 315 ? 1.72000 -16.00200 0.12600 1.000 33.83632 315 CYS A O 1
ATOM 2643 N N . LEU A 1 316 ? 0.55200 -17.05100 1.72900 1.000 34.95184 316 LEU A N 1
ATOM 2644 C CA . LEU A 1 316 ? -0.27500 -15.86400 1.96100 1.000 34.45733 316 LEU A CA 1
ATOM 2645 C C . LEU A 1 316 ? 0.50100 -14.77900 2.70200 1.000 36.49325 316 LEU A C 1
ATOM 2646 O O . LEU A 1 316 ? 0.29600 -13.58300 2.45500 1.000 32.43474 316 LEU A O 1
ATOM 2651 N N . CYS A 1 317 ? 1.38000 -15.16700 3.63300 1.000 34.66838 317 CYS A N 1
ATOM 2652 C CA . CYS A 1 317 ? 2.23000 -14.17000 4.27700 1.000 37.20687 317 CYS A CA 1
ATOM 2653 C C . CYS A 1 317 ? 3.18100 -13.55000 3.26400 1.000 34.96717 317 CYS A C 1
ATOM 2654 O O . CYS A 1 317 ? 3.43200 -12.34000 3.28300 1.000 34.24527 317 CYS A O 1
ATOM 2657 N N . GLU A 1 318 ? 3.68900 -14.36500 2.34700 1.000 35.08990 318 GLU A N 1
ATOM 2658 C CA . GLU A 1 318 ? 4.53800 -13.84800 1.28200 1.000 31.54544 318 GLU A CA 1
ATOM 2659 C C . GLU A 1 318 ? 3.78100 -12.86500 0.38600 1.000 34.52959 318 GLU A C 1
ATOM 2660 O O . GLU A 1 318 ? 4.31000 -11.80500 0.01800 1.000 32.54056 318 GLU A O 1
ATOM 2666 N N . LEU A 1 319 ? 2.53000 -13.18800 0.04100 1.000 33.58907 319 LEU A N 1
ATOM 2667 C CA . LEU A 1 319 ? 1.69600 -12.26500 -0.72500 1.000 34.44779 319 LEU A CA 1
ATOM 2668 C C . LEU A 1 319 ? 1.52500 -10.93200 0.01000 1.000 33.92872 319 LEU A C 1
ATOM 2669 O O . LEU A 1 319 ? 1.58900 -9.85700 -0.59700 1.000 32.50393 319 LEU A O 1
ATOM 2674 N N . TYR A 1 320 ? 1.25900 -10.99600 1.30800 1.000 29.66012 320 TYR A N 1
ATOM 2675 C CA . TYR A 1 320 ? 1.05800 -9.80700 2.11500 1.000 31.19227 320 TYR A CA 1
ATOM 2676 C C . TYR A 1 320 ? 2.33900 -8.97000 2.19300 1.000 36.22361 320 TYR A C 1
ATOM 2677 O O . TYR A 1 320 ? 2.31000 -7.75100 2.01900 1.000 33.65269 320 TYR A O 1
ATOM 2686 N N . MET A 1 321 ? 3.47600 -9.61600 2.43800 1.000 32.46949 321 MET A N 1
ATOM 2687 C CA . MET A 1 321 ? 4.74500 -8.89600 2.50400 1.000 32.73388 321 MET A CA 1
ATOM 2688 C C . MET A 1 321 ? 5.13400 -8.30300 1.15100 1.000 34.53028 321 MET A C 1
ATOM 2689 O O . MET A 1 321 ? 5.67100 -7.18600 1.09100 1.000 32.29856 321 MET A O 1
ATOM 2694 N N . ALA A 1 322 ? 4.88600 -9.02500 0.05100 1.000 31.30170 322 ALA A N 1
ATOM 2695 C CA . ALA A 1 322 ? 5.20000 -8.45400 -1.26300 1.000 37.00217 322 ALA A CA 1
ATOM 2696 C C . ALA A 1 322 ? 4.39300 -7.18300 -1.51100 1.000 35.58814 322 ALA A C 1
ATOM 2697 O O . ALA A 1 322 ? 4.87300 -6.23300 -2.14300 1.000 35.47135 322 ALA A O 1
ATOM 2699 N N . PHE A 1 323 ? 3.14400 -7.18500 -1.06200 1.000 31.70959 323 PHE A N 1
ATOM 2700 C CA . PHE A 1 323 ? 2.28500 -6.01600 -1.14500 1.000 31.71546 323 PHE A CA 1
ATOM 2701 C C . PHE A 1 323 ? 2.83000 -4.88100 -0.28900 1.000 31.35662 323 PHE A C 1
ATOM 2702 O O . PHE A 1 323 ? 2.93900 -3.73800 -0.73800 1.000 34.55906 323 PHE A O 1
ATOM 2710 N N . MET A 1 324 ? 3.16500 -5.18200 0.95800 1.000 32.47457 324 MET A N 1
ATOM 2711 C CA . MET A 1 324 ? 3.79100 -4.18900 1.82000 1.000 36.15180 324 MET A CA 1
ATOM 2712 C C . MET A 1 324 ? 5.05300 -3.63000 1.17300 1.000 38.04487 324 MET A C 1
ATOM 2713 O O . MET A 1 324 ? 5.31300 -2.42100 1.24300 1.000 34.59295 324 MET A O 1
ATOM 2718 N N . ASP A 1 325 ? 5.85500 -4.50000 0.53800 1.000 32.87620 325 ASP A N 1
ATOM 2719 C CA . ASP A 1 325 ? 7.07800 -4.03200 -0.10000 1.000 37.12054 325 ASP A CA 1
ATOM 2720 C C . ASP A 1 325 ? 6.78000 -3.08000 -1.25200 1.000 38.70977 325 ASP A C 1
ATOM 2721 O O . ASP A 1 325 ? 7.49400 -2.09000 -1.43800 1.000 34.98117 325 ASP A O 1
ATOM 2726 N N . ARG A 1 326 ? 5.75500 -3.38900 -2.06000 1.000 37.72866 326 ARG A N 1
ATOM 2727 C CA . ARG A 1 326 ? 5.39000 -2.51400 -3.17100 1.000 43.11754 326 ARG A CA 1
ATOM 2728 C C . ARG A 1 326 ? 4.92100 -1.16000 -2.65500 1.000 42.86715 326 ARG A C 1
ATOM 2729 O O . ARG A 1 326 ? 5.25700 -0.11500 -3.22400 1.000 43.25861 326 ARG A O 1
ATOM 2737 N N . LEU A 1 327 ? 4.14700 -1.16100 -1.56900 1.000 40.55498 327 LEU A N 1
ATOM 2738 C CA . LEU A 1 327 ? 3.61900 0.09200 -1.03600 1.000 41.34751 327 LEU A CA 1
ATOM 2739 C C . LEU A 1 327 ? 4.71300 0.94100 -0.40200 1.000 42.53769 327 LEU A C 1
ATOM 2740 O O . LEU A 1 327 ? 4.73300 2.16000 -0.58300 1.000 44.34919 327 LEU A O 1
ATOM 2745 N N . TYR A 1 328 ? 5.59600 0.32800 0.39600 1.000 43.58164 328 TYR A N 1
ATOM 2746 C CA . TYR A 1 328 ? 6.44800 1.08800 1.30300 1.000 43.26706 328 TYR A CA 1
ATOM 2747 C C . TYR A 1 328 ? 7.94400 0.95200 1.05800 1.000 43.27600 328 TYR A C 1
ATOM 2748 O O . TYR A 1 328 ? 8.69900 1.82900 1.49900 1.000 47.61971 328 TYR A O 1
ATOM 2757 N N . PHE A 1 329 ? 8.38600 -0.18200 0.50800 1.000 45.88642 329 PHE A N 1
ATOM 2758 C CA . PHE A 1 329 ? 9.84800 -0.43700 0.39200 1.000 39.78873 329 PHE A CA 1
ATOM 2759 C C . PHE A 1 329 ? 10.24700 -0.58300 -1.06900 1.000 42.59038 329 PHE A C 1
ATOM 2760 O O . PHE A 1 329 ? 11.26200 -1.25900 -1.30900 1.000 40.86197 329 PHE A O 1
ATOM 2768 N N A SER A 1 330 ? 9.73900 0.31400 -1.91800 0.700 46.32015 330 SER A N 1
ATOM 2769 N N B SER A 1 330 ? 9.76100 0.32900 -1.91300 0.300 46.54270 330 SER A N 1
ATOM 2770 C CA A SER A 1 330 ? 10.09300 0.28100 -3.36000 0.700 51.16863 330 SER A CA 1
ATOM 2771 C CA B SER A 1 330 ? 10.09500 0.28200 -3.35800 0.300 51.15254 330 SER A CA 1
ATOM 2772 C C A SER A 1 330 ? 10.61800 1.65900 -3.77200 0.700 53.10038 330 SER A C 1
ATOM 2773 C C B SER A 1 330 ? 10.60200 1.66200 -3.78200 0.300 53.29557 330 SER A C 1
ATOM 2774 O O A SER A 1 330 ? 10.70800 2.51600 -2.87200 0.700 49.96953 330 SER A O 1
ATOM 2775 O O B SER A 1 330 ? 10.66900 2.53000 -2.89000 0.300 50.17824 330 SER A O 1
ATOM 2780 N N . ASN A 1 331 ? 11.28500 1.72900 -4.92800 1.000 50.44411 331 ASN A N 1
ATOM 2781 C CA . ASN A 1 331 ? 11.84100 3.02400 -5.41700 1.000 57.23432 331 ASN A CA 1
ATOM 2782 C C . ASN A 1 331 ? 12.86700 3.56800 -4.41800 1.000 52.73039 331 ASN A C 1
ATOM 2783 O O . ASN A 1 331 ? 12.86200 4.78600 -4.17400 1.000 56.94570 331 ASN A O 1
ATOM 2788 N N . LEU A 1 332 ? 13.70400 2.69000 -3.85900 1.000 58.35863 332 LEU A N 1
ATOM 2789 C CA . LEU A 1 332 ? 14.77600 3.11200 -2.91700 1.000 61.39584 332 LEU A CA 1
ATOM 2790 C C . LEU A 1 332 ? 16.00200 3.56600 -3.72200 1.000 51.80740 332 LEU A C 1
ATOM 2791 O O . LEU A 1 332 ? 15.98400 3.37000 -4.95200 1.000 52.58327 332 LEU A O 1
ATOM 2796 N N . ASP A 1 333 ? 17.03400 4.12400 -3.07200 1.000 50.45711 333 ASP A N 1
ATOM 2797 C CA . ASP A 1 333 ? 18.15300 4.67100 -3.82900 1.000 58.74864 333 ASP A CA 1
ATOM 2798 C C . ASP A 1 333 ? 18.90700 3.58000 -4.57700 1.000 55.79963 333 ASP A C 1
ATOM 2799 O O . ASP A 1 333 ? 19.01000 2.43700 -4.11800 1.000 51.50078 333 ASP A O 1
ATOM 2804 N N . LYS A 1 334 ? 19.43600 3.95200 -5.74900 1.000 49.98617 334 LYS A N 1
ATOM 2805 C CA . LYS A 1 334 ? 20.27700 3.03300 -6.51200 1.000 58.64782 334 LYS A CA 1
ATOM 2806 C C . LYS A 1 334 ? 21.47100 2.59900 -5.67700 1.000 55.13224 334 LYS A C 1
ATOM 2807 O O . LYS A 1 334 ? 21.96400 1.47500 -5.81300 1.000 68.69387 334 LYS A O 1
ATOM 2813 N N . ASP A 1 335 ? 21.94600 3.50000 -4.81300 1.000 56.54312 335 ASP A N 1
ATOM 2814 C CA . ASP A 1 335 ? 23.06100 3.29000 -3.89200 1.000 55.72332 335 ASP A CA 1
ATOM 2815 C C . ASP A 1 335 ? 22.86800 2.15500 -2.91300 1.000 44.76965 335 ASP A C 1
ATOM 2816 O O . ASP A 1 335 ? 23.85300 1.64600 -2.38500 1.000 45.07231 335 ASP A O 1
ATOM 2821 N N . ALA A 1 336 ? 21.63400 1.77700 -2.62700 1.000 41.45711 336 ALA A N 1
ATOM 2822 C CA . ALA A 1 336 ? 21.33100 0.96800 -1.46200 1.000 42.65791 336 ALA A CA 1
ATOM 2823 C C . ALA A 1 336 ? 21.18700 -0.50400 -1.82700 1.000 40.77506 336 ALA A C 1
ATOM 2824 O O . ALA A 1 336 ? 21.11800 -0.88600 -2.99500 1.000 43.11010 336 ALA A O 1
ATOM 2826 N N . PHE A 1 337 ? 21.20900 -1.32200 -0.78700 1.000 38.38645 337 PHE A N 1
ATOM 2827 C CA . PHE A 1 337 ? 21.01100 -2.75600 -0.82500 1.000 37.97982 337 PHE A CA 1
ATOM 2828 C C . PHE A 1 337 ? 19.78900 -3.03500 0.02800 1.000 34.51394 337 PHE A C 1
ATOM 2829 O O . PHE A 1 337 ? 19.65100 -2.46500 1.11500 1.000 31.96402 337 PHE A O 1
ATOM 2837 N N . ILE A 1 338 ? 18.89000 -3.87700 -0.45900 1.000 34.48248 338 ILE A N 1
ATOM 2838 C CA . ILE A 1 338 ? 17.81000 -4.34300 0.39500 1.000 33.33594 338 ILE A CA 1
ATOM 2839 C C . ILE A 1 338 ? 17.48900 -5.78100 0.01700 1.000 36.34166 338 ILE A C 1
ATOM 2840 O O . ILE A 1 338 ? 17.53600 -6.16600 -1.16000 1.000 30.23632 338 ILE A O 1
ATOM 2845 N N . HIS A 1 339 ? 17.19600 -6.58000 1.03300 1.000 28.30891 339 HIS A N 1
ATOM 2846 C CA . HIS A 1 339 ? 16.74800 -7.94100 0.80300 1.000 31.99421 339 HIS A CA 1
ATOM 2847 C C . HIS A 1 339 ? 15.82300 -8.34300 1.94500 1.000 29.89159 339 HIS A C 1
ATOM 2848 O O . HIS A 1 339 ? 16.08300 -7.98700 3.09900 1.000 30.51580 339 HIS A O 1
ATOM 2855 N N . ARG A 1 340 ? 14.78000 -9.11100 1.62400 1.000 29.98021 340 ARG A N 1
ATOM 2856 C CA . ARG A 1 340 ? 13.80500 -9.53800 2.65900 1.000 28.24453 340 ARG A CA 1
ATOM 2857 C C . ARG A 1 340 ? 13.61800 -11.05600 2.65200 1.000 31.14240 340 ARG A C 1
ATOM 2858 O O . ARG A 1 340 ? 13.41700 -11.61500 1.56200 1.000 29.02486 340 ARG A O 1
ATOM 2866 N N . THR A 1 341 ? 13.72700 -11.69200 3.81800 1.000 25.53027 341 THR A N 1
ATOM 2867 C CA . THR A 1 341 ? 13.41200 -13.13700 3.92600 1.000 29.16115 341 THR A CA 1
ATOM 2868 C C . THR A 1 341 ? 12.21300 -13.24400 4.86900 1.000 29.32058 341 THR A C 1
ATOM 2869 O O . THR A 1 341 ? 12.40700 -13.01800 6.07400 1.000 29.68242 341 THR A O 1
ATOM 2873 N N . VAL A 1 342 ? 11.03000 -13.56400 4.34000 1.000 32.82317 342 VAL A N 1
ATOM 2874 C CA . VAL A 1 342 ? 9.79500 -13.61700 5.17900 1.000 29.53382 342 VAL A CA 1
ATOM 2875 C C . VAL A 1 342 ? 9.63900 -12.27000 5.89800 1.000 29.62306 342 VAL A C 1
ATOM 2876 O O . VAL A 1 342 ? 9.28800 -11.29500 5.22400 1.000 28.65046 342 VAL A O 1
ATOM 2880 N N . ASP A 1 343 ? 9.84700 -12.23300 7.21300 1.000 25.28321 343 ASP A N 1
ATOM 2881 C CA . ASP A 1 343 ? 9.66400 -10.99400 8.01400 1.000 30.39685 343 ASP A CA 1
ATOM 2882 C C . ASP A 1 343 ? 11.00300 -10.32400 8.34800 1.000 30.66338 343 ASP A C 1
ATOM 2883 O O . ASP A 1 343 ? 10.99700 -9.42100 9.19900 1.000 31.34276 343 ASP A O 1
ATOM 2888 N N A ASP A 1 344 ? 12.10800 -10.76700 7.74400 0.500 31.78697 344 ASP A N 1
ATOM 2889 N N B ASP A 1 344 ? 12.09800 -10.75200 7.71200 0.500 30.78867 344 ASP A N 1
ATOM 2890 C CA A ASP A 1 344 ? 13.44200 -10.21300 8.10100 0.500 33.28595 344 ASP A CA 1
ATOM 2891 C CA B ASP A 1 344 ? 13.43800 -10.20600 8.06200 0.500 36.26898 344 ASP A CA 1
ATOM 2892 C C A ASP A 1 344 ? 13.97500 -9.32600 6.97800 0.500 28.57656 344 ASP A C 1
ATOM 2893 C C B ASP A 1 344 ? 13.95100 -9.30800 6.93900 0.500 28.45925 344 ASP A C 1
ATOM 2894 O O A ASP A 1 344 ? 14.02400 -9.79700 5.83800 0.500 27.69116 344 ASP A O 1
ATOM 2895 O O B ASP A 1 344 ? 14.36100 -9.88300 5.91500 0.500 31.66996 344 ASP A O 1
ATOM 2904 N N . TYR A 1 345 ? 14.37400 -8.09800 7.31000 1.000 25.74759 345 TYR A N 1
ATOM 2905 C CA . TYR A 1 345 ? 14.91600 -7.18700 6.32200 1.000 29.82191 345 TYR A CA 1
ATOM 2906 C C . TYR A 1 345 ? 16.38600 -6.91500 6.61100 1.000 33.73656 345 TYR A C 1
ATOM 2907 O O . TYR A 1 345 ? 16.77600 -6.66500 7.76200 1.000 27.82893 345 TYR A O 1
ATOM 2916 N N . PHE A 1 346 ? 17.16800 -6.88200 5.53900 1.000 32.91371 346 PHE A N 1
ATOM 2917 C CA . PHE A 1 346 ? 18.57300 -6.52000 5.56700 1.000 32.33052 346 PHE A CA 1
ATOM 2918 C C . PHE A 1 346 ? 18.71600 -5.32600 4.63200 1.000 30.49796 346 PHE A C 1
ATOM 2919 O O . PHE A 1 346 ? 18.43800 -5.44300 3.43100 1.000 30.76827 346 PHE A O 1
ATOM 2927 N N . PHE A 1 347 ? 19.08500 -4.16700 5.19000 1.000 28.33255 347 PHE A N 1
ATOM 2928 C CA . PHE A 1 347 ? 19.24000 -2.93200 4.42800 1.000 29.31551 347 PHE A CA 1
ATOM 2929 C C . PHE A 1 347 ? 20.64600 -2.37800 4.65300 1.000 30.27459 347 PHE A C 1
ATOM 2930 O O . PHE A 1 347 ? 21.09100 -2.27300 5.80400 1.000 30.22293 347 PHE A O 1
ATOM 2938 N N . CYS A 1 348 ? 21.33400 -2.02100 3.56000 1.000 30.62941 348 CYS A N 1
ATOM 2939 C CA . CYS A 1 348 ? 22.66300 -1.41100 3.64200 1.000 31.55526 348 CYS A CA 1
ATOM 2940 C C . CYS A 1 348 ? 22.81000 -0.25700 2.67200 1.000 33.79219 348 CYS A C 1
ATOM 2941 O O . CYS A 1 348 ? 22.16300 -0.20700 1.62400 1.000 34.65383 348 CYS A O 1
ATOM 2944 N N . SER A 1 349 ? 23.75000 0.62700 3.01400 1.000 33.91120 349 SER A N 1
ATOM 2945 C CA . SER A 1 349 ? 24.02500 1.80100 2.20900 1.000 35.33672 349 SER A CA 1
ATOM 2946 C C . SER A 1 349 ? 25.36900 2.37300 2.63700 1.000 37.83205 349 SER A C 1
ATOM 2947 O O . SER A 1 349 ? 25.75900 2.22400 3.80600 1.000 36.29501 349 SER A O 1
ATOM 2950 N N . PRO A 1 350 ? 26.10400 3.01300 1.72200 1.000 39.69853 350 PRO A N 1
ATOM 2951 C CA . PRO A 1 350 ? 27.28300 3.80900 2.13700 1.000 45.94256 350 PRO A CA 1
ATOM 2952 C C . PRO A 1 350 ? 26.92100 5.08000 2.89000 1.000 47.65200 350 PRO A C 1
ATOM 2953 O O . PRO A 1 350 ? 27.82600 5.79100 3.35100 1.000 43.33747 350 PRO A O 1
ATOM 2957 N N . HIS A 1 351 ? 25.64000 5.42200 2.98600 1.000 43.56730 351 HIS A N 1
ATOM 2958 C CA . HIS A 1 351 ? 25.22600 6.66300 3.65400 1.000 47.18085 351 HIS A CA 1
ATOM 2959 C C . HIS A 1 351 ? 24.57900 6.33300 4.98700 1.000 44.75856 351 HIS A C 1
ATOM 2960 O O . HIS A 1 351 ? 23.46200 5.78900 5.00700 1.000 47.31165 351 HIS A O 1
ATOM 2967 N N . PRO A 1 352 ? 25.23100 6.61900 6.11200 1.000 47.27881 352 PRO A N 1
ATOM 2968 C CA . PRO A 1 352 ? 24.66200 6.19500 7.40400 1.000 47.49012 352 PRO A CA 1
ATOM 2969 C C . PRO A 1 352 ? 23.24900 6.71500 7.65800 1.000 51.54150 352 PRO A C 1
ATOM 2970 O O . PRO A 1 352 ? 22.41100 5.96900 8.17400 1.000 46.25504 352 PRO A O 1
ATOM 2974 N N A HIS A 1 353 ? 22.95300 7.96400 7.28700 0.500 45.51579 353 HIS A N 1
ATOM 2975 N N B HIS A 1 353 ? 22.99200 7.96900 7.28400 0.500 45.52035 353 HIS A N 1
ATOM 2976 C CA A HIS A 1 353 ? 21.64100 8.52100 7.60100 0.500 47.48604 353 HIS A CA 1
ATOM 2977 C CA B HIS A 1 353 ? 21.66400 8.59200 7.52900 0.500 47.52229 353 HIS A CA 1
ATOM 2978 C C A HIS A 1 353 ? 20.52700 7.83400 6.81700 0.500 44.13056 353 HIS A C 1
ATOM 2979 C C B HIS A 1 353 ? 20.56600 7.77400 6.84700 0.500 44.13683 353 HIS A C 1
ATOM 2980 O O A HIS A 1 353 ? 19.39700 7.74600 7.30500 0.500 42.45802 353 HIS A O 1
ATOM 2981 O O B HIS A 1 353 ? 19.41800 7.89500 7.29500 0.500 42.63261 353 HIS A O 1
ATOM 2994 N N . LYS A 1 354 ? 20.83100 7.31800 5.62300 1.000 40.84853 354 LYS A N 1
ATOM 2995 C CA . LYS A 1 354 ? 19.86000 6.52100 4.87600 1.000 43.16463 354 LYS A CA 1
ATOM 2996 C C . LYS A 1 354 ? 19.54400 5.20600 5.58600 1.000 44.57618 354 LYS A C 1
ATOM 2997 O O . LYS A 1 354 ? 18.39700 4.73700 5.55800 1.000 40.14947 354 LYS A O 1
ATOM 3003 N N . VAL A 1 355 ? 20.54100 4.57700 6.20800 1.000 43.71505 355 VAL A N 1
ATOM 3004 C CA . VAL A 1 355 ? 20.24700 3.41200 7.03200 1.000 37.71274 355 VAL A CA 1
ATOM 3005 C C . VAL A 1 355 ? 19.35900 3.81500 8.20200 1.000 39.40610 355 VAL A C 1
ATOM 3006 O O . VAL A 1 355 ? 18.38100 3.13100 8.52300 1.000 36.68328 355 VAL A O 1
ATOM 3010 N N . TYR A 1 356 ? 19.67900 4.93600 8.84500 1.000 37.06129 356 TYR A N 1
ATOM 3011 C CA . TYR A 1 356 ? 18.83500 5.46000 9.90800 1.000 43.77369 356 TYR A CA 1
ATOM 3012 C C . TYR A 1 356 ? 17.41500 5.74100 9.40500 1.000 43.54772 356 TYR A C 1
ATOM 3013 O O . TYR A 1 356 ? 16.43700 5.38700 10.07300 1.000 44.81449 356 TYR A O 1
ATOM 3022 N N . ASP A 1 357 ? 17.28300 6.38200 8.23100 1.000 40.01379 357 ASP A N 1
ATOM 3023 C CA . ASP A 1 357 ? 15.96200 6.62900 7.65700 1.000 38.07751 357 ASP A CA 1
ATOM 3024 C C . ASP A 1 357 ? 15.19700 5.32300 7.41500 1.000 41.96764 357 ASP A C 1
ATOM 3025 O O . ASP A 1 357 ? 13.98300 5.24900 7.64800 1.000 41.04869 357 ASP A O 1
ATOM 3030 N N . PHE A 1 358 ? 15.88200 4.28700 6.91700 1.000 39.76607 358 PHE A N 1
ATOM 3031 C CA . PHE A 1 358 ? 15.22400 3.00200 6.69800 1.000 37.89541 358 PHE A CA 1
ATOM 3032 C C . PHE A 1 358 ? 14.70800 2.42200 8.00200 1.000 39.83654 358 PHE A C 1
ATOM 3033 O O . PHE A 1 358 ? 13.59500 1.87300 8.05400 1.000 34.74839 358 PHE A O 1
ATOM 3041 N N . GLU A 1 359 ? 15.51200 2.51600 9.06300 1.000 34.50339 359 GLU A N 1
ATOM 3042 C CA . GLU A 1 359 ? 15.05600 2.03700 10.35900 1.000 40.78994 359 GLU A CA 1
ATOM 3043 C C . GLU A 1 359 ? 13.78700 2.75700 10.78800 1.000 41.10730 359 GLU A C 1
ATOM 3044 O O . GLU A 1 359 ? 12.84300 2.11800 11.26900 1.000 38.43429 359 GLU A O 1
ATOM 3050 N N . LEU A 1 360 ? 13.74100 4.08600 10.61600 1.000 38.11503 360 LEU A N 1
ATOM 3051 C CA . LEU A 1 360 ? 12.54000 4.83000 11.00000 1.000 41.90452 360 LEU A CA 1
ATOM 3052 C C . LEU A 1 360 ? 11.35400 4.40300 10.15400 1.000 38.52075 360 LEU A C 1
ATOM 3053 O O . LEU A 1 360 ? 10.22900 4.28500 10.65900 1.000 44.73707 360 LEU A O 1
ATOM 3058 N N . LEU A 1 361 ? 11.58500 4.17300 8.85900 1.000 37.70071 361 LEU A N 1
ATOM 3059 C CA . LEU A 1 361 ? 10.50200 3.76400 7.97500 1.000 35.14792 361 LEU A CA 1
ATOM 3060 C C . LEU A 1 361 ? 9.93600 2.41000 8.38700 1.000 43.52196 361 LEU A C 1
ATOM 3061 O O . LEU A 1 361 ? 8.71100 2.25800 8.53200 1.000 36.83935 361 LEU A O 1
ATOM 3066 N N . ILE A 1 362 ? 10.81800 1.42100 8.59400 1.000 38.02378 362 ILE A N 1
ATOM 3067 C CA . ILE A 1 362 ? 10.39800 0.07100 8.96200 1.000 40.28397 362 ILE A CA 1
ATOM 3068 C C . ILE A 1 362 ? 9.65500 0.10900 10.29700 1.000 39.59158 362 ILE A C 1
ATOM 3069 O O . ILE A 1 362 ? 8.63300 -0.56000 10.47700 1.000 41.16338 362 ILE A O 1
ATOM 3074 N N . LYS A 1 363 ? 10.11700 0.93200 11.23400 1.000 39.31702 363 LYS A N 1
ATOM 3075 C CA . LYS A 1 363 ? 9.47000 1.01300 12.54300 1.000 43.62417 363 LYS A CA 1
ATOM 3076 C C . LYS A 1 363 ? 8.11900 1.71800 12.51400 1.000 49.41861 363 LYS A C 1
ATOM 3077 O O . LYS A 1 363 ? 7.30000 1.49700 13.41800 1.000 49.40205 363 LYS A O 1
ATOM 3083 N N . GLY A 1 364 ? 7.85900 2.56400 11.51300 1.000 45.11310 364 GLY A N 1
ATOM 3084 C CA . GLY A 1 364 ? 6.52600 3.11100 11.36000 1.000 45.15498 364 GLY A CA 1
ATOM 3085 C C . GLY A 1 364 ? 5.55200 2.13500 10.72600 1.000 49.96772 364 GLY A C 1
ATOM 3086 O O . GLY A 1 364 ? 4.35800 2.14900 11.04500 1.000 53.87166 364 GLY A O 1
ATOM 3087 N N . VAL A 1 365 ? 6.04400 1.24200 9.87600 1.000 42.45086 365 VAL A N 1
ATOM 3088 C CA . VAL A 1 365 ? 5.16100 0.35000 9.13600 1.000 47.52368 365 VAL A CA 1
ATOM 3089 C C . VAL A 1 365 ? 4.87600 -0.93600 9.91200 1.000 43.16772 365 VAL A C 1
ATOM 3090 O O . VAL A 1 365 ? 3.75100 -1.43600 9.88900 1.000 42.84664 365 VAL A O 1
ATOM 3094 N N . TYR A 1 366 ? 5.86400 -1.47500 10.62600 1.000 41.20222 366 TYR A N 1
ATOM 3095 C CA . TYR A 1 366 ? 5.72900 -2.71400 11.38300 1.000 36.64144 366 TYR A CA 1
ATOM 3096 C C . TYR A 1 366 ? 6.02300 -2.46600 12.85200 1.000 40.68788 366 TYR A C 1
ATOM 3097 O O . TYR A 1 366 ? 6.59400 -1.43800 13.21600 1.000 45.98422 366 TYR A O 1
ATOM 3106 N N . GLN A 1 367 ? 5.62200 -3.40400 13.71000 1.000 37.72677 367 GLN A N 1
ATOM 3107 C CA . GLN A 1 367 ? 6.21400 -3.49000 15.04300 1.000 41.42691 367 GLN A CA 1
ATOM 3108 C C . GLN A 1 367 ? 7.42900 -4.39000 14.96600 1.000 38.34857 367 GLN A C 1
ATOM 3109 O O . GLN A 1 367 ? 7.32800 -5.54700 14.56700 1.000 36.30605 367 GLN A O 1
ATOM 3115 N N . VAL A 1 368 ? 8.52500 -3.86800 15.31200 1.000 40.22282 368 VAL A N 1
ATOM 3116 C CA . VAL A 1 368 ? 9.80300 -4.54700 15.18400 1.000 39.21551 368 VAL A CA 1
ATOM 3117 C C . VAL A 1 368 ? 10.06400 -5.36600 16.43900 1.000 42.69068 368 VAL A C 1
ATOM 3118 O O . VAL A 1 368 ? 9.60600 -5.03300 17.53500 1.000 42.88274 368 VAL A O 1
ATOM 3122 N N A ASN A 1 369 ? 10.75700 -6.48200 16.27000 0.500 40.48207 369 ASN A N 1
ATOM 3123 N N B ASN A 1 369 ? 10.77500 -6.47100 16.27000 0.500 40.48471 369 ASN A N 1
ATOM 3124 C CA A ASN A 1 369 ? 11.31900 -7.20700 17.40000 0.500 42.77634 369 ASN A CA 1
ATOM 3125 C CA B ASN A 1 369 ? 11.31000 -7.19500 17.41100 0.500 42.78083 369 ASN A CA 1
ATOM 3126 C C A ASN A 1 369 ? 12.68000 -6.59300 17.71200 0.500 43.88940 369 ASN A C 1
ATOM 3127 C C B ASN A 1 369 ? 12.68100 -6.61100 17.72900 0.500 43.88846 369 ASN A C 1
ATOM 3128 O O A ASN A 1 369 ? 13.66300 -6.89400 17.02200 0.500 42.67225 369 ASN A O 1
ATOM 3129 O O B ASN A 1 369 ? 13.66800 -6.94800 17.06200 0.500 42.65902 369 ASN A O 1
ATOM 3138 N N . PRO A 1 370 ? 12.78500 -5.72800 18.72600 1.000 43.55119 370 PRO A N 1
ATOM 3139 C CA . PRO A 1 370 ? 14.06100 -5.03500 18.96500 1.000 48.46542 370 PRO A CA 1
ATOM 3140 C C . PRO A 1 370 ? 15.16100 -5.93600 19.51200 1.000 50.78750 370 PRO A C 1
ATOM 3141 O O . PRO A 1 370 ? 16.31900 -5.49900 19.53200 1.000 50.93691 370 PRO A O 1
ATOM 3145 N N . THR A 1 371 ? 14.84800 -7.15900 19.97100 1.000 46.51999 371 THR A N 1
ATOM 3146 C CA . THR A 1 371 ? 15.91800 -8.03400 20.43000 1.000 47.06939 371 THR A CA 1
ATOM 3147 C C . THR A 1 371 ? 16.72500 -8.57000 19.26600 1.000 49.21360 371 THR A C 1
ATOM 3148 O O . THR A 1 371 ? 17.89300 -8.92000 19.45500 1.000 46.03312 371 THR A O 1
ATOM 3152 N N . LYS A 1 372 ? 16.13500 -8.61300 18.06700 1.000 40.38578 372 LYS A N 1
ATOM 3153 C CA . LYS A 1 372 ? 16.78000 -9.18900 16.89700 1.000 41.42419 372 LYS A CA 1
ATOM 3154 C C . LYS A 1 372 ? 17.48400 -8.15900 16.01700 1.000 40.73447 372 LYS A C 1
ATOM 3155 O O . LYS A 1 372 ? 18.12400 -8.54500 15.03300 1.000 39.15917 372 LYS A O 1
ATOM 3161 N N . THR A 1 373 ? 17.36600 -6.86500 16.32400 1.000 33.55949 373 THR A N 1
ATOM 3162 C CA . THR A 1 373 ? 17.98300 -5.84000 15.49100 1.000 33.31521 373 THR A CA 1
ATOM 3163 C C . THR A 1 373 ? 19.50900 -5.91100 15.61000 1.000 35.90362 373 THR A C 1
ATOM 3164 O O . THR A 1 373 ? 20.05000 -6.00500 16.71700 1.000 35.26326 373 THR A O 1
ATOM 3168 N N . ARG A 1 374 ? 20.20400 -5.84200 14.47400 1.000 30.87996 374 ARG A N 1
ATOM 3169 C CA . ARG A 1 374 ? 21.66300 -5.75300 14.43900 1.000 35.68673 374 ARG A CA 1
ATOM 3170 C C . ARG A 1 374 ? 22.06400 -4.66800 13.45300 1.000 35.08409 374 ARG A C 1
ATOM 3171 O O . ARG A 1 374 ? 21.51400 -4.59500 12.34100 1.000 32.31152 374 ARG A O 1
ATOM 3179 N N . THR A 1 375 ? 23.04100 -3.84700 13.84700 1.000 33.06485 375 THR A N 1
ATOM 3180 C CA . THR A 1 375 ? 23.44800 -2.72800 13.01300 1.000 32.56027 375 THR A CA 1
ATOM 3181 C C . THR A 1 375 ? 24.86700 -2.31200 13.37800 1.000 36.96081 375 THR A C 1
ATOM 3182 O O . THR A 1 375 ? 25.34600 -2.57400 14.48400 1.000 39.59977 375 THR A O 1
ATOM 3186 N N . ASN A 1 376 ? 25.53200 -1.63700 12.44500 1.000 35.20513 376 ASN A N 1
ATOM 3187 C CA . ASN A 1 376 ? 26.79000 -0.96900 12.76800 1.000 39.97128 376 ASN A CA 1
ATOM 3188 C C . ASN A 1 376 ? 26.64000 0.54500 12.78700 1.000 45.79651 376 ASN A C 1
ATOM 3189 O O . ASN A 1 376 ? 27.63400 1.26100 12.73000 1.000 49.09931 376 ASN A O 1
ATOM 3194 N N . LEU A 1 377 ? 25.41600 1.04500 12.88800 1.000 46.98395 377 LEU A N 1
ATOM 3195 C CA . LEU A 1 377 ? 25.18500 2.47600 13.04100 1.000 46.69676 377 LEU A CA 1
ATOM 3196 C C . LEU A 1 377 ? 25.80500 2.96200 14.34700 1.000 57.46504 377 LEU A C 1
ATOM 3197 O O . LEU A 1 377 ? 25.51000 2.39000 15.40800 1.000 51.65723 377 LEU A O 1
ATOM 3202 N N . PRO A 1 378 ? 26.68000 3.98000 14.31300 1.000 61.24680 378 PRO A N 1
ATOM 3203 C CA . PRO A 1 378 ? 27.30500 4.48300 15.56000 1.000 70.01192 378 PRO A CA 1
ATOM 3204 C C . PRO A 1 378 ? 26.32500 5.00900 16.59500 1.000 67.32019 378 PRO A C 1
ATOM 3205 O O . PRO A 1 378 ? 26.60500 4.91200 17.79700 1.000 72.93906 378 PRO A O 1
ATOM 3209 N N . THR A 1 379 ? 25.19700 5.57800 16.17200 1.000 65.28615 379 THR A N 1
ATOM 3210 C CA . THR A 1 379 ? 24.19800 6.07100 17.11800 1.000 74.53813 379 THR A CA 1
ATOM 3211 C C . THR A 1 379 ? 23.54200 4.95900 17.92800 1.000 72.06653 379 THR A C 1
ATOM 3212 O O . THR A 1 379 ? 22.97300 5.23800 18.99000 1.000 76.24089 379 THR A O 1
ATOM 3216 N N . HIS A 1 380 ? 23.58400 3.72500 17.44700 1.000 65.49992 380 HIS A N 1
ATOM 3217 C CA . HIS A 1 380 ? 22.90700 2.62000 18.10200 1.000 69.38552 380 HIS A CA 1
ATOM 3218 C C . HIS A 1 380 ? 23.65400 2.15000 19.34600 1.000 68.85445 380 HIS A C 1
ATOM 3219 O O . HIS A 1 380 ? 24.81200 2.49500 19.59200 1.000 71.78940 380 HIS A O 1
ATOM 3226 N N . ARG A 1 381 ? 22.94600 1.35300 20.14300 1.000 93.20626 381 ARG A N 1
ATOM 3227 C CA . ARG A 1 381 ? 23.40400 1.00400 21.48100 1.000 92.78227 381 ARG A CA 1
ATOM 3228 C C . ARG A 1 381 ? 24.69000 0.18700 21.43300 1.000 85.23709 381 ARG A C 1
ATOM 3229 O O . ARG A 1 381 ? 25.70700 0.55000 22.03700 1.000 82.84147 381 ARG A O 1
ATOM 3237 N N . HIS A 1 382 ? 24.64700 -0.95000 20.74500 1.000 75.83533 382 HIS A N 1
ATOM 3238 C CA . HIS A 1 382 ? 25.79300 -1.84400 20.62400 1.000 66.55198 382 HIS A CA 1
ATOM 3239 C C . HIS A 1 382 ? 26.05500 -2.14400 19.15600 1.000 58.28746 382 HIS A C 1
ATOM 3240 O O . HIS A 1 382 ? 25.65800 -3.19400 18.64300 1.000 55.74686 382 HIS A O 1
ATOM 3247 N N . PRO A 1 383 ? 26.70800 -1.23600 18.44300 1.000 53.22479 383 PRO A N 1
ATOM 3248 C CA . PRO A 1 383 ? 26.96700 -1.47500 17.02100 1.000 48.40196 383 PRO A CA 1
ATOM 3249 C C . PRO A 1 383 ? 27.95600 -2.61700 16.81300 1.000 46.97834 383 PRO A C 1
ATOM 3250 O O . PRO A 1 383 ? 28.82700 -2.88300 17.64100 1.000 51.30793 383 PRO A O 1
ATOM 3254 N N . GLN A 1 384 ? 27.79400 -3.32600 15.70100 1.000 44.46223 384 GLN A N 1
ATOM 3255 C CA . GLN A 1 384 ? 28.72700 -4.39800 15.36800 1.000 42.37294 384 GLN A CA 1
ATOM 3256 C C . GLN A 1 384 ? 28.81500 -4.50100 13.85300 1.000 45.00332 384 GLN A C 1
ATOM 3257 O O . GLN A 1 384 ? 27.82900 -4.25700 13.14600 1.000 39.58135 384 GLN A O 1
ATOM 3263 N N . ASP A 1 385 ? 30.00100 -4.85700 13.35200 1.000 42.06664 385 ASP A N 1
ATOM 3264 C CA . ASP A 1 385 ? 30.17600 -4.96400 11.90100 1.000 39.43560 385 ASP A CA 1
ATOM 3265 C C . ASP A 1 385 ? 29.67400 -6.27000 11.31100 1.000 40.06262 385 ASP A C 1
ATOM 3266 O O . ASP A 1 385 ? 29.53800 -6.36600 10.08200 1.000 38.35061 385 ASP A O 1
ATOM 3271 N N . GLU A 1 386 ? 29.42700 -7.28100 12.13400 1.000 33.55272 386 GLU A N 1
ATOM 3272 C CA . GLU A 1 386 ? 28.98400 -8.56800 11.63300 1.000 35.57295 386 GLU A CA 1
ATOM 3273 C C . GLU A 1 386 ? 27.48600 -8.68700 11.84600 1.000 36.51737 386 GLU A C 1
ATOM 3274 O O . GLU A 1 386 ? 27.01700 -8.71600 12.98900 1.000 41.57077 386 GLU A O 1
ATOM 3280 N N . ILE A 1 387 ? 26.75000 -8.76400 10.74900 1.000 30.32723 387 ILE A N 1
ATOM 3281 C CA . ILE A 1 387 ? 25.29300 -8.80000 10.73600 1.000 33.75089 387 ILE A CA 1
ATOM 3282 C C . ILE A 1 387 ? 24.87200 -10.22200 10.39300 1.000 32.96012 387 ILE A C 1
ATOM 3283 O O . ILE A 1 387 ? 25.11500 -10.67500 9.27000 1.000 34.02597 387 ILE A O 1
ATOM 3288 N N . PRO A 1 388 ? 24.17800 -10.93100 11.28300 1.000 33.86148 388 PRO A N 1
ATOM 3289 C CA . PRO A 1 388 ? 23.63600 -12.24300 10.92100 1.000 30.91810 388 PRO A CA 1
ATOM 3290 C C . PRO A 1 388 ? 22.36200 -12.07500 10.09500 1.000 33.30495 388 PRO A C 1
ATOM 3291 O O . PRO A 1 388 ? 21.47000 -11.30400 10.44700 1.000 32.97060 388 PRO A O 1
ATOM 3295 N N . TYR A 1 389 ? 22.27900 -12.78200 8.97800 1.000 31.52023 389 TYR A N 1
ATOM 3296 C CA . TYR A 1 389 ? 21.08300 -12.68700 8.15800 1.000 32.03944 389 TYR A CA 1
ATOM 3297 C C . TYR A 1 389 ? 20.97900 -13.94700 7.31900 1.000 31.58334 389 TYR A C 1
ATOM 3298 O O . TYR A 1 389 ? 21.92000 -14.30600 6.60500 1.000 31.28837 389 TYR A O 1
ATOM 3307 N N . CYS A 1 390 ? 19.81500 -14.60000 7.34700 1.000 29.73342 390 CYS A N 1
ATOM 3308 C CA . CYS A 1 390 ? 19.57600 -15.77200 6.45800 1.000 29.23626 390 CYS A CA 1
ATOM 3309 C C . CYS A 1 390 ? 20.65700 -16.84200 6.63100 1.000 31.85007 390 CYS A C 1
ATOM 3310 O O . CYS A 1 390 ? 21.06000 -17.43200 5.61600 1.000 28.61341 390 CYS A O 1
ATOM 3313 N N . GLY A 1 391 ? 21.11100 -17.07800 7.86200 1.000 27.51488 391 GLY A N 1
ATOM 3314 C CA . GLY A 1 391 ? 22.05700 -18.15100 8.09800 1.000 30.21911 391 GLY A CA 1
ATOM 3315 C C . GLY A 1 391 ? 23.49900 -17.84800 7.75400 1.000 35.96624 391 GLY A C 1
ATOM 3316 O O . GLY A 1 391 ? 24.32100 -18.77100 7.75800 1.000 30.68761 391 GLY A O 1
ATOM 3317 N N . LYS A 1 392 ? 23.82800 -16.59400 7.42700 1.000 29.31001 392 LYS A N 1
ATOM 3318 C CA . LYS A 1 392 ? 25.18300 -16.17600 7.11100 1.000 29.01689 392 LYS A CA 1
ATOM 3319 C C . LYS A 1 392 ? 25.51100 -14.96500 7.96300 1.000 31.57030 392 LYS A C 1
ATOM 3320 O O . LYS A 1 392 ? 24.62300 -14.32000 8.52500 1.000 32.44452 392 LYS A O 1
ATOM 3326 N N . ILE A 1 393 ? 26.80000 -14.66800 8.07400 1.000 30.22768 393 ILE A N 1
ATOM 3327 C CA . ILE A 1 393 ? 27.26900 -13.50100 8.79200 1.000 31.23062 393 ILE A CA 1
ATOM 3328 C C . ILE A 1 393 ? 27.95600 -12.60400 7.77700 1.000 37.29067 393 ILE A C 1
ATOM 3329 O O . ILE A 1 393 ? 28.95100 -13.00500 7.16900 1.000 33.65152 393 ILE A O 1
ATOM 3334 N N . PHE A 1 394 ? 27.40000 -11.41000 7.57400 1.000 28.70064 394 PHE A N 1
ATOM 3335 C CA . PHE A 1 394 ? 27.90700 -10.41600 6.63700 1.000 33.43351 394 PHE A CA 1
ATOM 3336 C C . PHE A 1 394 ? 28.72500 -9.39500 7.41300 1.000 32.66859 394 PHE A C 1
ATOM 3337 O O . PHE A 1 394 ? 28.18400 -8.70800 8.28200 1.000 31.87141 394 PHE A O 1
ATOM 3345 N N . ASN A 1 395 ? 30.01400 -9.29300 7.12200 1.000 32.79192 395 ASN A N 1
ATOM 3346 C CA . ASN A 1 395 ? 30.83800 -8.27100 7.75300 1.000 33.85845 395 ASN A CA 1
ATOM 3347 C C . ASN A 1 395 ? 30.77400 -7.02800 6.88300 1.000 35.53996 395 ASN A C 1
ATOM 3348 O O . ASN A 1 395 ? 31.26800 -7.03700 5.75400 1.000 38.36932 395 ASN A O 1
ATOM 3353 N N . LEU A 1 396 ? 30.16400 -5.96200 7.40200 1.000 35.72597 396 LEU A N 1
ATOM 3354 C CA . LEU A 1 396 ? 29.96600 -4.76400 6.58900 1.000 37.73776 396 LEU A CA 1
ATOM 3355 C C . LEU A 1 396 ? 31.28500 -4.07300 6.27200 1.000 37.95415 396 LEU A C 1
ATOM 3356 O O . LEU A 1 396 ? 31.41400 -3.44400 5.21700 1.000 38.73986 396 LEU A O 1
ATOM 3361 N N . THR A 1 397 ? 32.27800 -4.19000 7.14800 1.000 37.96003 397 THR A N 1
ATOM 3362 C CA . THR A 1 397 ? 33.54700 -3.52600 6.89700 1.000 38.14600 397 THR A CA 1
ATOM 3363 C C . THR A 1 397 ? 34.37300 -4.28500 5.85500 1.000 39.72829 397 THR A C 1
ATOM 3364 O O . THR A 1 397 ? 34.85100 -3.70600 4.87300 1.000 41.01307 397 THR A O 1
ATOM 3368 N N . THR A 1 398 ? 34.54900 -5.57900 6.03500 1.000 37.30402 398 THR A N 1
ATOM 3369 C CA . THR A 1 398 ? 35.40900 -6.32600 5.12600 1.000 34.98503 398 THR A CA 1
ATOM 3370 C C . THR A 1 398 ? 34.66500 -6.92600 3.94000 1.000 36.24983 398 THR A C 1
ATOM 3371 O O . THR A 1 398 ? 35.30700 -7.47700 3.03500 1.000 36.05908 398 THR A O 1
ATOM 3375 N N . ARG A 1 399 ? 33.33000 -6.87100 3.94300 1.000 34.75865 399 ARG A N 1
ATOM 3376 C CA . ARG A 1 399 ? 32.46500 -7.42400 2.91500 1.000 33.35797 399 ARG A CA 1
ATOM 3377 C C . ARG A 1 399 ? 32.48700 -8.94900 2.88200 1.000 34.12906 399 ARG A C 1
ATOM 3378 O O . ARG A 1 399 ? 31.87800 -9.53400 1.97800 1.000 35.02835 399 ARG A O 1
ATOM 3386 N N . GLN A 1 400 ? 33.12200 -9.61000 3.86000 1.000 31.12178 400 GLN A N 1
ATOM 3387 C CA . GLN A 1 400 ? 33.25800 -11.06900 3.88400 1.000 30.70766 400 GLN A CA 1
ATOM 3388 C C . GLN A 1 400 ? 32.01600 -11.75300 4.45500 1.000 36.85902 400 GLN A C 1
ATOM 3389 O O . GLN A 1 400 ? 31.38600 -11.24600 5.39100 1.000 34.14828 400 GLN A O 1
ATOM 3395 N N . VAL A 1 401 ? 31.68900 -12.93900 3.91900 1.000 28.38784 401 VAL A N 1
ATOM 3396 C CA . VAL A 1 401 ? 30.52400 -13.70000 4.36800 1.000 27.95023 401 VAL A CA 1
ATOM 3397 C C . VAL A 1 401 ? 30.97100 -15.04700 4.93400 1.000 30.54724 401 VAL A C 1
ATOM 3398 O O . VAL A 1 401 ? 31.73100 -15.79900 4.29100 1.000 30.92869 401 VAL A O 1
ATOM 3402 N N . ARG A 1 402 ? 30.48300 -15.35300 6.13500 1.000 28.35887 402 ARG A N 1
ATOM 3403 C CA . ARG A 1 402 ? 30.80700 -16.58300 6.84600 1.000 29.99115 402 ARG A CA 1
ATOM 3404 C C . ARG A 1 402 ? 29.50700 -17.26100 7.27100 1.000 37.45488 402 ARG A C 1
ATOM 3405 O O . ARG A 1 402 ? 28.44600 -16.61700 7.39200 1.000 29.47324 402 ARG A O 1
ATOM 3413 N N . THR A 1 403 ? 29.57000 -18.57900 7.42700 1.000 32.57480 403 THR A N 1
ATOM 3414 C CA . THR A 1 403 ? 28.37400 -19.31800 7.80900 1.000 31.24719 403 THR A CA 1
ATOM 3415 C C . THR A 1 403 ? 28.04000 -18.99200 9.25800 1.000 29.10761 403 THR A C 1
ATOM 3416 O O . THR A 1 403 ? 28.93200 -18.90200 10.09900 1.000 33.54660 403 THR A O 1
ATOM 3420 N N . LEU A 1 404 ? 26.76400 -18.83700 9.56000 1.000 25.67266 404 LEU A N 1
ATOM 3421 C CA . LEU A 1 404 ? 26.32500 -18.68200 10.94200 1.000 31.37982 404 LEU A CA 1
ATOM 3422 C C . LEU A 1 404 ? 26.08700 -20.06100 11.54400 1.000 33.57484 404 LEU A C 1
ATOM 3423 O O . LEU A 1 404 ? 25.40300 -20.88700 10.93900 1.000 31.30487 404 LEU A O 1
ATOM 3428 N N . TYR A 1 405 ? 26.66700 -20.32700 12.71500 1.000 33.78224 405 TYR A N 1
ATOM 3429 C CA . TYR A 1 405 ? 26.45900 -21.59000 13.41700 1.000 38.77868 405 TYR A CA 1
ATOM 3430 C C . TYR A 1 405 ? 25.77300 -21.28800 14.73600 1.000 44.75480 405 TYR A C 1
ATOM 3431 O O . TYR A 1 405 ? 26.23600 -20.43100 15.49900 1.000 43.34598 405 TYR A O 1
ATOM 3440 N N . LYS A 1 406 ? 24.66400 -21.97000 14.99600 1.000 43.11842 406 LYS A N 1
ATOM 3441 C CA . LYS A 1 406 ? 23.86200 -21.70100 16.18700 1.000 44.84641 406 LYS A CA 1
ATOM 3442 C C . LYS A 1 406 ? 24.26500 -22.71100 17.26100 1.000 52.92025 406 LYS A C 1
ATOM 3443 O O . LYS A 1 406 ? 23.76900 -23.84800 17.30000 1.000 50.22364 406 LYS A O 1
ATOM 3449 N N . LEU A 1 407 ? 25.20100 -22.30400 18.10300 1.000 51.25433 407 LEU A N 1
ATOM 3450 C CA . LEU A 1 407 ? 25.79200 -23.16700 19.12100 1.000 50.58144 407 LEU A CA 1
ATOM 3451 C C . LEU A 1 407 ? 25.86600 -22.40700 20.42800 1.000 54.80769 407 LEU A C 1
ATOM 3452 O O . LEU A 1 407 ? 26.92400 -21.88000 20.79800 1.000 58.90612 407 LEU A O 1
ATOM 3457 N N . PRO A 1 408 ? 24.76300 -22.33300 21.16400 1.000 56.93572 408 PRO A N 1
ATOM 3458 C CA . PRO A 1 408 ? 24.78600 -21.68400 22.47900 1.000 61.73092 408 PRO A CA 1
ATOM 3459 C C . PRO A 1 408 ? 25.81700 -22.33400 23.38400 1.000 71.31773 408 PRO A C 1
ATOM 3460 O O . PRO A 1 408 ? 26.31400 -23.43400 23.08800 1.000 66.08818 408 PRO A O 1
ATOM 3464 N N . PRO A 1 409 ? 26.18900 -21.68000 24.48500 1.000 78.15644 409 PRO A N 1
ATOM 3465 C CA . PRO A 1 409 ? 27.09800 -22.32400 25.44400 1.000 83.73726 409 PRO A CA 1
ATOM 3466 C C . PRO A 1 409 ? 26.44600 -23.51900 26.12900 1.000 79.10212 409 PRO A C 1
ATOM 3467 O O . PRO A 1 409 ? 25.23800 -23.54100 26.38400 1.000 75.56746 409 PRO A O 1
ATOM 3471 N N . ASN A 1 410 ? 27.27500 -24.52400 26.42300 1.000 83.47271 410 ASN A N 1
ATOM 3472 C CA . ASN A 1 410 ? 26.83400 -25.78000 27.04200 1.000 91.20033 410 ASN A CA 1
ATOM 3473 C C . ASN A 1 410 ? 25.74200 -26.48000 26.22400 1.000 88.33700 410 ASN A C 1
ATOM 3474 O O . ASN A 1 410 ? 24.89500 -27.19000 26.77500 1.000 100.52154 410 ASN A O 1
ATOM 3479 N N . TYR A 1 411 ? 25.76400 -26.31300 24.90400 1.000 75.52383 411 TYR A N 1
ATOM 3480 C CA . TYR A 1 411 ? 24.86300 -27.03800 24.01900 1.000 61.80098 411 TYR A CA 1
ATOM 3481 C C . TYR A 1 411 ? 25.53300 -28.33600 23.61200 1.000 57.09374 411 TYR A C 1
ATOM 3482 O O . TYR A 1 411 ? 26.67900 -28.33300 23.15200 1.000 52.97187 411 TYR A O 1
ATOM 3491 N N . GLU A 1 412 ? 24.83100 -29.44500 23.78500 1.000 53.24116 412 GLU A N 1
ATOM 3492 C CA . GLU A 1 412 ? 25.39600 -30.72100 23.37300 1.000 51.14667 412 GLU A CA 1
ATOM 3493 C C . GLU A 1 412 ? 25.27300 -30.83500 21.86000 1.000 46.83944 412 GLU A C 1
ATOM 3494 O O . GLU A 1 412 ? 24.16900 -30.98100 21.32000 1.000 47.13827 412 GLU A O 1
ATOM 3500 N N . ILE A 1 413 ? 26.41200 -30.73700 21.16900 1.000 39.03939 413 ILE A N 1
ATOM 3501 C CA . ILE A 1 413 ? 26.38800 -30.67200 19.71200 1.000 45.44014 413 ILE A CA 1
ATOM 3502 C C . ILE A 1 413 ? 25.85700 -31.95900 19.09100 1.000 39.46891 413 ILE A C 1
ATOM 3503 O O . ILE A 1 413 ? 25.36900 -31.93500 17.95700 1.000 39.70240 413 ILE A O 1
ATOM 3508 N N . ARG A 1 414 ? 25.91400 -33.08800 19.80800 1.000 37.68546 414 ARG A N 1
ATOM 3509 C CA . ARG A 1 414 ? 25.35700 -34.31800 19.24500 1.000 42.92423 414 ARG A CA 1
ATOM 3510 C C . ARG A 1 414 ? 23.87900 -34.16000 18.87300 1.000 43.50349 414 ARG A C 1
ATOM 3511 O O . ARG A 1 414 ? 23.39500 -34.86300 17.98000 1.000 40.35888 414 ARG A O 1
ATOM 3519 N N . HIS A 1 415 ? 23.16200 -33.22600 19.50400 1.000 38.53865 415 HIS A N 1
ATOM 3520 C CA . HIS A 1 415 ? 21.76900 -32.99300 19.15600 1.000 36.24879 415 HIS A CA 1
ATOM 3521 C C . HIS A 1 415 ? 21.60300 -32.46000 17.73800 1.000 44.47938 415 HIS A C 1
ATOM 3522 O O . HIS A 1 415 ? 20.47400 -32.43000 17.23800 1.000 39.29621 415 HIS A O 1
ATOM 3529 N N . LYS A 1 416 ? 22.68200 -32.01300 17.08500 1.000 37.00042 416 LYS A N 1
ATOM 3530 C CA . LYS A 1 416 ? 22.53800 -31.54500 15.71300 1.000 38.37262 416 LYS A CA 1
ATOM 3531 C C . LYS A 1 416 ? 22.37900 -32.69800 14.73700 1.000 39.71409 416 LYS A C 1
ATOM 3532 O O . LYS A 1 416 ? 21.85100 -32.49800 13.64100 1.000 40.00688 416 LYS A O 1
ATOM 3538 N N . PHE A 1 417 ? 22.82600 -33.89800 15.10300 1.000 32.95312 417 PHE A N 1
ATOM 3539 C CA . PHE A 1 417 ? 23.05600 -34.95500 14.13800 1.000 36.62214 417 PHE A CA 1
ATOM 3540 C C . PHE A 1 417 ? 22.01500 -36.04500 14.29700 1.000 38.28504 417 PHE A C 1
ATOM 3541 O O . PHE A 1 417 ? 21.69900 -36.45400 15.42200 1.000 42.75338 417 PHE A O 1
ATOM 3549 N N . LYS A 1 418 ? 21.47400 -36.51000 13.17200 1.000 32.01678 418 LYS A N 1
ATOM 3550 C CA . LYS A 1 418 ? 20.54900 -37.64700 13.18400 1.000 34.79843 418 LYS A CA 1
ATOM 3551 C C . LYS A 1 418 ? 21.34900 -38.89100 12.79200 1.000 35.32636 418 LYS A C 1
ATOM 3552 O O . LYS A 1 418 ? 21.48700 -39.21100 11.61200 1.000 33.37288 418 LYS A O 1
ATOM 3558 N N . LEU A 1 419 ? 21.88400 -39.60900 13.79100 1.000 30.89973 419 LEU A N 1
ATOM 3559 C CA . LEU A 1 419 ? 22.71700 -40.76600 13.47100 1.000 36.85956 419 LEU A CA 1
ATOM 3560 C C . LEU A 1 419 ? 21.91800 -42.04600 13.23600 1.000 38.04691 419 LEU A C 1
ATOM 3561 O O . LEU A 1 419 ? 22.44800 -42.98100 12.62100 1.000 33.00661 419 LEU A O 1
ATOM 3566 N N . TRP A 1 420 ? 20.66200 -42.09300 13.68800 1.000 35.77125 420 TRP A N 1
ATOM 3567 C CA . TRP A 1 420 ? 19.82100 -43.28700 13.65700 1.000 39.91932 420 TRP A CA 1
ATOM 3568 C C . TRP A 1 420 ? 18.53200 -43.00800 12.89300 1.000 39.24518 420 TRP A C 1
ATOM 3569 O O . TRP A 1 420 ? 17.83400 -42.02400 13.17300 1.000 35.85502 420 TRP A O 1
ATOM 3580 N N . ASN A 1 421 ? 18.18800 -43.89700 11.97100 1.000 39.34051 421 ASN A N 1
ATOM 3581 C CA . ASN A 1 421 ? 16.94000 -43.77500 11.22700 1.000 38.49836 421 ASN A CA 1
ATOM 3582 C C . ASN A 1 421 ? 16.22000 -45.11200 11.36900 1.000 38.16210 421 ASN A C 1
ATOM 3583 O O . ASN A 1 421 ? 16.68500 -46.12400 10.83400 1.000 35.99852 421 ASN A O 1
ATOM 3588 N N . PHE A 1 422 ? 15.07600 -45.10200 12.08200 1.000 36.89522 422 PHE A N 1
ATOM 3589 C CA . PHE A 1 422 ? 14.35400 -46.33500 12.38700 1.000 39.99287 422 PHE A CA 1
ATOM 3590 C C . PHE A 1 422 ? 13.82000 -47.01800 11.13200 1.000 39.81442 422 PHE A C 1
ATOM 3591 O O . PHE A 1 422 ? 13.57900 -48.23300 11.16200 1.000 40.73137 422 PHE A O 1
ATOM 3599 N N . ASN A 1 423 ? 13.66200 -46.28300 10.02600 1.000 39.08616 423 ASN A N 1
ATOM 3600 C CA . ASN A 1 423 ? 13.17100 -46.89000 8.79300 1.000 41.45479 423 ASN A CA 1
ATOM 3601 C C . ASN A 1 423 ? 14.27200 -47.48700 7.93600 1.000 41.78132 423 ASN A C 1
ATOM 3602 O O . ASN A 1 423 ? 13.96900 -48.21700 6.98800 1.000 41.83398 423 ASN A O 1
ATOM 3607 N N . ASN A 1 424 ? 15.53200 -47.15000 8.21300 1.000 43.92636 424 ASN A N 1
ATOM 3608 C CA . ASN A 1 424 ? 16.68900 -47.63400 7.46200 1.000 45.74180 424 ASN A CA 1
ATOM 3609 C C . ASN A 1 424 ? 17.74100 -48.08100 8.47900 1.000 41.39862 424 ASN A C 1
ATOM 3610 O O . ASN A 1 424 ? 18.72200 -47.37200 8.71800 1.000 40.58650 424 ASN A O 1
ATOM 3615 N N . GLN A 1 425 ? 17.57300 -49.28100 9.00400 1.000 38.66979 425 GLN A N 1
ATOM 3616 C CA . GLN A 1 425 ? 18.34200 -49.76900 10.14000 1.000 43.10171 425 GLN A CA 1
ATOM 3617 C C . GLN A 1 425 ? 19.61100 -50.45800 9.66500 1.000 43.20147 425 GLN A C 1
ATOM 3618 O O . GLN A 1 425 ? 19.66200 -50.99400 8.55700 1.000 44.30538 425 GLN A O 1
ATOM 3624 N N . ILE A 1 426 ? 20.64800 -50.39300 10.50300 1.000 40.40026 426 ILE A N 1
ATOM 3625 C CA . ILE A 1 426 ? 21.99000 -50.88400 10.19300 1.000 41.70517 426 ILE A CA 1
ATOM 3626 C C . ILE A 1 426 ? 22.39400 -51.88200 11.26300 1.000 44.44088 426 ILE A C 1
ATOM 3627 O O . ILE A 1 426 ? 22.26500 -51.59200 12.45600 1.000 44.91536 426 ILE A O 1
ATOM 3632 N N . SER A 1 427 ? 22.87800 -53.05000 10.84200 1.000 43.03553 427 SER A N 1
ATOM 3633 C CA . SER A 1 427 ? 23.22100 -54.11900 11.77300 1.000 48.89978 427 SER A CA 1
ATOM 3634 C C . SER A 1 427 ? 24.40000 -53.73200 12.67500 1.000 47.39305 427 SER A C 1
ATOM 3635 O O . SER A 1 427 ? 25.25300 -52.92900 12.30800 1.000 46.35420 427 SER A O 1
ATOM 3638 N N . ASP A 1 428 ? 24.45100 -54.33400 13.86700 1.000 53.27524 428 ASP A N 1
ATOM 3639 C CA . ASP A 1 428 ? 25.52400 -54.02500 14.81500 1.000 57.63675 428 ASP A CA 1
ATOM 3640 C C . ASP A 1 428 ? 26.88900 -54.55300 14.37300 1.000 59.16722 428 ASP A C 1
ATOM 3641 O O . ASP A 1 428 ? 27.92300 -54.09600 14.87700 1.000 59.31400 428 ASP A O 1
ATOM 3646 N N . ASP A 1 429 ? 26.88600 -55.38100 13.31700 1.000 52.48476 429 ASP A N 1
ATOM 3647 C CA . ASP A 1 429 ? 28.15900 -55.90000 12.74400 1.000 57.18664 429 ASP A CA 1
ATOM 3648 C C . ASP A 1 429 ? 28.50000 -55.13200 11.45700 1.000 53.85331 429 ASP A C 1
ATOM 3649 O O . ASP A 1 429 ? 29.42900 -55.56900 10.74800 1.000 52.01100 429 ASP A O 1
ATOM 3654 N N . ASN A 1 430 ? 27.80900 -54.01800 11.17700 1.000 49.94295 430 ASN A N 1
ATOM 3655 C CA . ASN A 1 430 ? 28.13100 -53.19100 10.00500 1.000 46.85864 430 ASN A CA 1
ATOM 3656 C C . ASN A 1 430 ? 28.49500 -51.77400 10.43500 1.000 44.98158 430 ASN A C 1
ATOM 3657 O O . ASN A 1 430 ? 27.90100 -50.80900 9.95100 1.000 44.30500 430 ASN A O 1
ATOM 3662 N N . PRO A 1 431 ? 29.49400 -51.61000 11.30700 1.000 52.89962 431 PRO A N 1
ATOM 3663 C CA . PRO A 1 431 ? 29.87200 -50.24200 11.71100 1.000 47.04179 431 PRO A CA 1
ATOM 3664 C C . PRO A 1 431 ? 30.28600 -49.36600 10.53900 1.000 45.09336 431 PRO A C 1
ATOM 3665 O O . PRO A 1 431 ? 30.06500 -48.14900 10.56500 1.000 45.54237 431 PRO A O 1
ATOM 3669 N N . ALA A 1 432 ? 30.86200 -49.95800 9.49300 1.000 46.18484 432 ALA A N 1
ATOM 3670 C CA . ALA A 1 432 ? 31.27100 -49.17500 8.33400 1.000 47.85785 432 ALA A CA 1
ATOM 3671 C C . ALA A 1 432 ? 30.08300 -48.47200 7.69700 1.000 41.44838 432 ALA A C 1
ATOM 3672 O O . ALA A 1 432 ? 30.18500 -47.30700 7.30300 1.000 42.14314 432 ALA A O 1
ATOM 3674 N N . ARG A 1 433 ? 28.95900 -49.18400 7.55400 1.000 41.32320 433 ARG A N 1
ATOM 3675 C CA . ARG A 1 433 ? 27.77000 -48.59500 6.95500 1.000 43.01033 433 ARG A CA 1
ATOM 3676 C C . ARG A 1 433 ? 27.23000 -47.45300 7.80900 1.000 40.13501 433 ARG A C 1
ATOM 3677 O O . ARG A 1 433 ? 26.81600 -46.40900 7.28300 1.000 36.49858 433 ARG A O 1
ATOM 3685 N N . PHE A 1 434 ? 27.24700 -47.61700 9.13300 1.000 36.59640 434 PHE A N 1
ATOM 3686 C CA . PHE A 1 434 ? 26.83100 -46.53000 10.02000 1.000 35.66872 434 PHE A CA 1
ATOM 3687 C C . PHE A 1 434 ? 27.69400 -45.28600 9.82300 1.000 43.16151 434 PHE A C 1
ATOM 3688 O O . PHE A 1 434 ? 27.18500 -44.15500 9.78700 1.000 37.53277 434 PHE A O 1
ATOM 3696 N N . LEU A 1 435 ? 29.00800 -45.47000 9.72500 1.000 37.38665 435 LEU A N 1
ATOM 3697 C CA . LEU A 1 435 ? 29.89400 -44.32200 9.56800 1.000 39.42743 435 LEU A CA 1
ATOM 3698 C C . LEU A 1 435 ? 29.72000 -43.68600 8.20700 1.000 34.46027 435 LEU A C 1
ATOM 3699 O O . LEU A 1 435 ? 29.75000 -42.46000 8.08600 1.000 36.44070 435 LEU A O 1
ATOM 3704 N N . GLN A 1 436 ? 29.52900 -44.51100 7.17200 1.000 35.71586 436 GLN A N 1
ATOM 3705 C CA . GLN A 1 436 ? 29.28000 -43.98300 5.83200 1.000 39.52843 436 GLN A CA 1
ATOM 3706 C C . GLN A 1 436 ? 28.06500 -43.04000 5.81000 1.000 39.41633 436 GLN A C 1
ATOM 3707 O O . GLN A 1 436 ? 28.12800 -41.92700 5.25400 1.000 34.43079 436 GLN A O 1
ATOM 3713 N N . LYS A 1 437 ? 26.94700 -43.44900 6.43200 1.000 34.35470 437 LYS A N 1
ATOM 3714 C CA . LYS A 1 437 ? 25.79400 -42.53600 6.50100 1.000 33.46342 437 LYS A CA 1
ATOM 3715 C C . LYS A 1 437 ? 26.12600 -41.28100 7.31100 1.000 34.43611 437 LYS A C 1
ATOM 3716 O O . LYS A 1 437 ? 25.69000 -40.16700 6.97300 1.000 32.38589 437 LYS A O 1
ATOM 3722 N N . ALA A 1 438 ? 26.87500 -41.44200 8.40400 1.000 37.01588 438 ALA A N 1
ATOM 3723 C CA . ALA A 1 438 ? 27.22200 -40.27700 9.21100 1.000 34.73042 438 ALA A CA 1
ATOM 3724 C C . ALA A 1 438 ? 28.07800 -39.28600 8.43900 1.000 31.60577 438 ALA A C 1
ATOM 3725 O O . ALA A 1 438 ? 27.95500 -38.08500 8.64300 1.000 35.40923 438 ALA A O 1
ATOM 3727 N N . MET A 1 439 ? 28.91800 -39.74300 7.51300 1.000 36.65842 439 MET A N 1
ATOM 3728 C CA . MET A 1 439 ? 29.79100 -38.79900 6.81400 1.000 30.17971 439 MET A CA 1
ATOM 3729 C C . MET A 1 439 ? 29.21200 -38.30200 5.49800 1.000 33.99741 439 MET A C 1
ATOM 3730 O O . MET A 1 439 ? 29.86300 -37.48500 4.82800 1.000 35.57701 439 MET A O 1
ATOM 3735 N N . ASP A 1 440 ? 28.01500 -38.76000 5.10700 1.000 32.48339 440 ASP A N 1
ATOM 3736 C CA . ASP A 1 440 ? 27.38900 -38.22700 3.90500 1.000 30.91995 440 ASP A CA 1
ATOM 3737 C C . ASP A 1 440 ? 27.19500 -36.71800 4.02600 1.000 28.43751 440 ASP A C 1
ATOM 3738 O O . ASP A 1 440 ? 26.99600 -36.16700 5.11100 1.000 33.04823 440 ASP A O 1
ATOM 3743 N N . PHE A 1 441 ? 27.22200 -36.06500 2.88400 1.000 28.37674 441 PHE A N 1
ATOM 3744 C CA . PHE A 1 441 ? 27.27200 -34.62500 2.66100 1.000 32.19491 441 PHE A CA 1
ATOM 3745 C C . PHE A 1 441 ? 26.05300 -33.79700 3.09200 1.000 32.91239 441 PHE A C 1
ATOM 3746 O O . PHE A 1 441 ? 26.23700 -32.70800 3.65100 1.000 28.85231 441 PHE A O 1
ATOM 3754 N N . PRO A 1 442 ? 24.80400 -34.22700 2.81800 1.000 30.00174 442 PRO A N 1
ATOM 3755 C CA . PRO A 1 442 ? 23.66700 -33.30100 2.96700 1.000 27.87379 442 PRO A CA 1
ATOM 3756 C C . PRO A 1 442 ? 23.57300 -32.56800 4.30400 1.000 29.19007 442 PRO A C 1
ATOM 3757 O O . PRO A 1 442 ? 23.17700 -31.39500 4.31000 1.000 28.63298 442 PRO A O 1
ATOM 3761 N N . PHE A 1 443 ? 23.90500 -33.19000 5.43200 1.000 27.06540 443 PHE A N 1
ATOM 3762 C CA . PHE A 1 443 ? 23.69800 -32.47500 6.69300 1.000 25.62754 443 PHE A CA 1
ATOM 3763 C C . PHE A 1 443 ? 24.50500 -31.17000 6.76500 1.000 30.29766 443 PHE A C 1
ATOM 3764 O O . PHE A 1 443 ? 24.10600 -30.24800 7.48100 1.000 29.99323 443 PHE A O 1
ATOM 3772 N N . ILE A 1 444 ? 25.65900 -31.08800 6.09400 1.000 29.02863 444 ILE A N 1
ATOM 3773 C CA . ILE A 1 444 ? 26.54200 -29.91000 6.14800 1.000 24.49871 444 ILE A CA 1
ATOM 3774 C C . ILE A 1 444 ? 26.51600 -29.11600 4.84600 1.000 27.90144 444 ILE A C 1
ATOM 3775 O O . ILE A 1 444 ? 27.30600 -28.17700 4.67600 1.000 34.45484 444 ILE A O 1
ATOM 3780 N N . CYS A 1 445 ? 25.64800 -29.47500 3.90700 1.000 24.63284 445 CYS A N 1
ATOM 3781 C CA . CYS A 1 445 ? 25.68100 -28.87300 2.58200 1.000 24.75533 445 CYS A CA 1
ATOM 3782 C C . CYS A 1 445 ? 25.32300 -27.37800 2.59200 1.000 32.04092 445 CYS A C 1
ATOM 3783 O O . CYS A 1 445 ? 25.63300 -26.67100 1.62400 1.000 26.95317 445 CYS A O 1
ATOM 3786 N N . ASN A 1 446 ? 24.68100 -26.87300 3.64600 1.000 27.64859 446 ASN A N 1
ATOM 3787 C CA . ASN A 1 446 ? 24.38500 -25.44100 3.64900 1.000 26.44411 446 ASN A CA 1
ATOM 3788 C C . ASN A 1 446 ? 25.59900 -24.58900 3.99200 1.000 37.02694 446 ASN A C 1
ATOM 3789 O O . ASN A 1 446 ? 25.51000 -23.35200 3.92400 1.000 25.45557 446 ASN A O 1
ATOM 3794 N N . SER A 1 447 ? 26.70900 -25.21800 4.38600 1.000 30.54647 447 SER A N 1
ATOM 3795 C CA . SER A 1 447 ? 27.99300 -24.55800 4.55000 1.000 28.13188 447 SER A CA 1
ATOM 3796 C C . SER A 1 447 ? 28.84800 -24.66700 3.30400 1.000 32.39928 447 SER A C 1
ATOM 3797 O O . SER A 1 447 ? 29.98700 -24.19900 3.31300 1.000 32.21956 447 SER A O 1
ATOM 3800 N N . PHE A 1 448 ? 28.32300 -25.27200 2.24300 1.000 26.14988 448 PHE A N 1
ATOM 3801 C CA . PHE A 1 448 ? 29.08000 -25.53400 1.03000 1.000 35.47582 448 PHE A CA 1
ATOM 3802 C C . PHE A 1 448 ? 28.42900 -24.83900 -0.15900 1.000 26.66058 448 PHE A C 1
ATOM 3803 O O . PHE A 1 448 ? 28.20100 -25.45200 -1.20300 1.000 37.86563 448 PHE A O 1
ATOM 3811 N N . THR A 1 449 ? 28.08200 -23.57500 0.00500 1.000 32.73154 449 THR A N 1
ATOM 3812 C CA . THR A 1 449 ? 27.42500 -22.81700 -1.03600 1.000 33.55264 449 THR A CA 1
ATOM 3813 C C . THR A 1 449 ? 28.36300 -21.74600 -1.58300 1.000 31.95768 449 THR A C 1
ATOM 3814 O O . THR A 1 449 ? 29.45800 -21.51700 -1.07200 1.000 29.64391 449 THR A O 1
ATOM 3818 N N . LYS A 1 450 ? 27.88200 -21.08300 -2.63500 1.000 34.48867 450 LYS A N 1
ATOM 3819 C CA . LYS A 1 450 ? 28.60200 -19.98800 -3.25600 1.000 34.89748 450 LYS A CA 1
ATOM 3820 C C . LYS A 1 450 ? 28.88600 -18.85800 -2.26300 1.000 34.19641 450 LYS A C 1
ATOM 3821 O O . LYS A 1 450 ? 29.86100 -18.12100 -2.42900 1.000 35.96982 450 LYS A O 1
ATOM 3827 N N . PHE A 1 451 ? 28.06700 -18.71300 -1.21800 1.000 36.16002 451 PHE A N 1
ATOM 3828 C CA . PHE A 1 451 ? 28.34200 -17.69200 -0.20900 1.000 33.60291 451 PHE A CA 1
ATOM 3829 C C . PHE A 1 451 ? 29.65900 -17.94900 0.48700 1.000 35.29628 451 PHE A C 1
ATOM 3830 O O . PHE A 1 451 ? 30.39800 -17.00900 0.78600 1.000 34.97346 451 PHE A O 1
ATOM 3838 N N . GLU A 1 452 ? 29.94000 -19.21700 0.80200 1.000 30.80094 452 GLU A N 1
ATOM 3839 C CA . GLU A 1 452 ? 31.15000 -19.54600 1.53500 1.000 34.70472 452 GLU A CA 1
ATOM 3840 C C . GLU A 1 452 ? 32.37500 -19.58800 0.64100 1.000 36.53738 452 GLU A C 1
ATOM 3841 O O . GLU A 1 452 ? 33.47100 -19.24800 1.10300 1.000 36.84588 452 GLU A O 1
ATOM 3847 N N . PHE A 1 453 ? 32.21600 -19.99800 -0.62200 1.000 30.09938 453 PHE A N 1
ATOM 3848 C CA . PHE A 1 453 ? 33.34900 -20.40300 -1.44800 1.000 37.51100 453 PHE A CA 1
ATOM 3849 C C . PHE A 1 453 ? 33.60900 -19.51500 -2.65000 1.000 35.17261 453 PHE A C 1
ATOM 3850 O O . PHE A 1 453 ? 34.53300 -19.80500 -3.42000 1.000 33.78596 453 PHE A O 1
ATOM 3858 N N . ASN A 1 454 ? 32.83700 -18.46000 -2.84800 1.000 31.09886 454 ASN A N 1
ATOM 3859 C CA . ASN A 1 454 ? 33.17200 -17.55400 -3.93800 1.000 38.27335 454 ASN A CA 1
ATOM 3860 C C . ASN A 1 454 ? 34.45300 -16.79200 -3.62100 1.000 36.25957 454 ASN A C 1
ATOM 3861 O O . ASN A 1 454 ? 34.82600 -16.59900 -2.45900 1.000 31.29202 454 ASN A O 1
ATOM 3866 N N . THR A 1 455 ? 35.12100 -16.33600 -4.67700 1.000 32.95158 455 THR A N 1
ATOM 3867 C CA . THR A 1 455 ? 36.22000 -15.39200 -4.54600 1.000 37.71138 455 THR A CA 1
ATOM 3868 C C . THR A 1 455 ? 35.88900 -14.10600 -5.29300 1.000 43.32467 455 THR A C 1
ATOM 3869 O O . THR A 1 455 ? 36.76000 -13.44000 -5.85900 1.000 41.36940 455 THR A O 1
ATOM 3873 N N . VAL A 1 456 ? 34.60400 -13.75500 -5.27300 1.000 40.13679 456 VAL A N 1
ATOM 3874 C CA . VAL A 1 456 ? 34.08600 -12.51600 -5.83800 1.000 45.05047 456 VAL A CA 1
ATOM 3875 C C . VAL A 1 456 ? 34.17600 -11.42300 -4.77800 1.000 40.21491 456 VAL A C 1
ATOM 3876 O O . VAL A 1 456 ? 34.91400 -10.44900 -4.94500 1.000 43.44130 456 VAL A O 1
ATOM 3880 N N . PHE A 1 457 ? 33.46400 -11.58500 -3.66300 1.000 39.37101 457 PHE A N 1
ATOM 3881 C CA . PHE A 1 457 ? 33.64300 -10.67100 -2.54000 1.000 39.42457 457 PHE A CA 1
ATOM 3882 C C . PHE A 1 457 ? 34.44300 -11.28600 -1.39700 1.000 39.62641 457 PHE A C 1
ATOM 3883 O O . PHE A 1 457 ? 35.11500 -10.55100 -0.65800 1.000 35.54796 457 PHE A O 1
ATOM 3891 N N . ASN A 1 458 ? 34.43300 -12.61400 -1.25800 1.000 34.74880 458 ASN A N 1
ATOM 3892 C CA . ASN A 1 458 ? 35.23400 -13.27800 -0.23300 1.000 37.31945 458 ASN A CA 1
ATOM 3893 C C . ASN A 1 458 ? 36.69000 -13.36900 -0.67200 1.000 35.05373 458 ASN A C 1
ATOM 3894 O O . ASN A 1 458 ? 36.97900 -13.67100 -1.83300 1.000 37.38065 458 ASN A O 1
ATOM 3899 N N . ASP A 1 459 ? 37.60400 -13.09800 0.26200 1.000 36.59631 459 ASP A N 1
ATOM 3900 C CA . ASP A 1 459 ? 39.01900 -13.42100 0.09600 1.000 37.83127 459 ASP A CA 1
ATOM 3901 C C . ASP A 1 459 ? 39.24800 -14.91700 0.31400 1.000 36.83049 459 ASP A C 1
ATOM 3902 O O . ASP A 1 459 ? 38.41400 -15.62800 0.87700 1.000 34.94657 459 ASP A O 1
ATOM 3907 N N . GLN A 1 460 ? 40.43100 -15.38400 -0.09500 1.000 38.30640 460 GLN A N 1
ATOM 3908 C CA . GLN A 1 460 ? 40.82800 -16.75900 0.19300 1.000 37.49039 460 GLN A CA 1
ATOM 3909 C C . GLN A 1 460 ? 40.83600 -17.02800 1.69200 1.000 37.91633 460 GLN A C 1
ATOM 3910 O O . GLN A 1 460 ? 40.44800 -18.11800 2.12900 1.000 37.19247 460 GLN A O 1
ATOM 3916 N N A ARG A 1 461 ? 41.25100 -16.02900 2.48200 0.500 38.21300 461 ARG A N 1
ATOM 3917 N N B ARG A 1 461 ? 41.28100 -16.06600 2.50200 0.500 38.21343 461 ARG A N 1
ATOM 3918 C CA A ARG A 1 461 ? 41.26600 -16.12100 3.94000 0.500 38.15724 461 ARG A CA 1
ATOM 3919 C CA B ARG A 1 461 ? 41.23900 -16.27500 3.94700 0.500 37.99173 461 ARG A CA 1
ATOM 3920 C C A ARG A 1 461 ? 39.92400 -16.60300 4.49200 0.500 36.96186 461 ARG A C 1
ATOM 3921 C C B ARG A 1 461 ? 39.84300 -16.70000 4.40300 0.500 36.95042 461 ARG A C 1
ATOM 3922 O O A ARG A 1 461 ? 39.87700 -17.49500 5.34700 0.500 36.58199 461 ARG A O 1
ATOM 3923 O O B ARG A 1 461 ? 39.68600 -17.70300 5.10800 0.500 36.57192 461 ARG A O 1
ATOM 3938 N N A THR A 1 462 ? 38.81700 -16.02500 4.01400 0.500 35.68437 462 THR A N 1
ATOM 3939 N N B THR A 1 462 ? 38.81200 -15.95700 3.98100 0.500 35.73915 462 THR A N 1
ATOM 3940 C CA A THR A 1 462 ? 37.51800 -16.45400 4.52600 0.500 39.57562 462 THR A CA 1
ATOM 3941 C CA B THR A 1 462 ? 37.44200 -16.28700 4.37200 0.500 39.64641 462 THR A CA 1
ATOM 3942 C C A THR A 1 462 ? 36.99600 -17.69900 3.82200 0.500 37.14734 462 THR A C 1
ATOM 3943 C C B THR A 1 462 ? 37.01300 -17.64200 3.81500 0.500 36.75176 462 THR A C 1
ATOM 3944 O O A THR A 1 462 ? 36.24500 -18.47100 4.42900 0.500 35.73757 462 THR A O 1
ATOM 3945 O O B THR A 1 462 ? 36.36700 -18.43400 4.51200 0.500 35.96698 462 THR A O 1
ATOM 3952 N N . VAL A 1 463 ? 37.37700 -17.93200 2.56400 1.000 34.96726 463 VAL A N 1
ATOM 3953 C CA . VAL A 1 463 ? 37.04900 -19.21500 1.94400 1.000 33.54185 463 VAL A CA 1
ATOM 3954 C C . VAL A 1 463 ? 37.63400 -20.36700 2.75800 1.000 38.56590 463 VAL A C 1
ATOM 3955 O O . VAL A 1 463 ? 36.93400 -21.33300 3.09900 1.000 34.44150 463 VAL A O 1
ATOM 3959 N N . PHE A 1 464 ? 38.92700 -20.28000 3.08300 1.000 33.22339 464 PHE A N 1
ATOM 3960 C CA . PHE A 1 464 ? 39.57800 -21.30600 3.90200 1.000 36.76509 464 PHE A CA 1
ATOM 3961 C C . PHE A 1 464 ? 38.95900 -21.39900 5.29400 1.000 32.40279 464 PHE A C 1
ATOM 3962 O O . PHE A 1 464 ? 38.82500 -22.49200 5.84600 1.000 31.94956 464 PHE A O 1
ATOM 3970 N N . ALA A 1 465 ? 38.66800 -20.25000 5.91700 1.000 32.75335 465 ALA A N 1
ATOM 3971 C CA . ALA A 1 465 ? 38.02900 -20.26300 7.23300 1.000 36.21330 465 ALA A CA 1
ATOM 3972 C C . ALA A 1 465 ? 36.65600 -20.94200 7.18300 1.000 33.73617 465 ALA A C 1
ATOM 3973 O O . ALA A 1 465 ? 36.29500 -21.70000 8.09500 1.000 33.04783 465 ALA A O 1
ATOM 3975 N N . ASN A 1 466 ? 35.86100 -20.65200 6.14900 1.000 30.34879 466 ASN A N 1
ATOM 3976 C CA . ASN A 1 466 ? 34.54800 -21.29100 6.03900 1.000 33.17646 466 ASN A CA 1
ATOM 3977 C C . ASN A 1 466 ? 34.69200 -22.80400 5.91200 1.000 31.69929 466 ASN A C 1
ATOM 3978 O O . ASN A 1 466 ? 33.93800 -23.56600 6.53100 1.000 29.30313 466 ASN A O 1
ATOM 3983 N N . PHE A 1 467 ? 35.65400 -23.25300 5.10600 1.000 32.44457 467 PHE A N 1
ATOM 3984 C CA . PHE A 1 467 ? 35.87700 -24.68000 4.92300 1.000 32.00792 467 PHE A CA 1
ATOM 3985 C C . PHE A 1 467 ? 36.32800 -25.34500 6.21600 1.000 34.44716 467 PHE A C 1
ATOM 3986 O O . PHE A 1 467 ? 35.80000 -26.39700 6.60400 1.000 32.79365 467 PHE A O 1
ATOM 3994 N N . TYR A 1 468 ? 37.25500 -24.71700 6.92500 1.000 31.47305 468 TYR A N 1
ATOM 3995 C CA . TYR A 1 468 ? 37.70800 -25.25700 8.20400 1.000 34.34860 468 TYR A CA 1
ATOM 3996 C C . TYR A 1 468 ? 36.55200 -25.39800 9.18100 1.000 34.18821 468 TYR A C 1
ATOM 3997 O O . TYR A 1 468 ? 36.35300 -26.46700 9.76400 1.000 33.09116 468 TYR A O 1
ATOM 4006 N N . ASP A 1 469 ? 35.75600 -24.32800 9.34100 1.000 36.76353 469 ASP A N 1
ATOM 4007 C CA . ASP A 1 469 ? 34.59500 -24.36400 10.23300 1.000 32.19331 469 ASP A CA 1
ATOM 4008 C C . ASP A 1 469 ? 33.62400 -25.48100 9.86300 1.000 32.20085 469 ASP A C 1
ATOM 4009 O O . ASP A 1 469 ? 33.09100 -26.16500 10.74300 1.000 31.82510 469 ASP A O 1
ATOM 4014 N N . ALA A 1 470 ? 33.35500 -25.66600 8.56900 1.000 27.98512 470 ALA A N 1
ATOM 4015 C CA . ALA A 1 470 ? 32.46800 -26.74200 8.15700 1.000 29.11035 470 ALA A CA 1
ATOM 4016 C C . ALA A 1 470 ? 33.05800 -28.10300 8.51800 1.000 34.13665 470 ALA A C 1
ATOM 4017 O O . ALA A 1 470 ? 32.35000 -28.97500 9.03300 1.000 29.51151 470 ALA A O 1
ATOM 4019 N N . MET A 1 471 ? 34.36900 -28.29200 8.28500 1.000 30.66150 471 MET A N 1
ATOM 4020 C CA . MET A 1 471 ? 35.01600 -29.56400 8.59300 1.000 34.81841 471 MET A CA 1
ATOM 4021 C C . MET A 1 471 ? 35.12300 -29.79200 10.10200 1.000 30.00873 471 MET A C 1
ATOM 4022 O O . MET A 1 471 ? 35.13300 -30.93800 10.55800 1.000 32.71547 471 MET A O 1
ATOM 4027 N N . ILE A 1 472 ? 35.15400 -28.72800 10.89900 1.000 30.17747 472 ILE A N 1
ATOM 4028 C CA . ILE A 1 472 ? 34.98800 -28.90300 12.34100 1.000 35.12223 472 ILE A CA 1
ATOM 4029 C C . ILE A 1 472 ? 33.63600 -29.54600 12.63400 1.000 34.37917 472 ILE A C 1
ATOM 4030 O O . ILE A 1 472 ? 33.54400 -30.47700 13.43300 1.000 33.53367 472 ILE A O 1
ATOM 4035 N N A CYS A 1 473 ? 32.56000 -29.06400 11.98900 0.500 35.00554 473 CYS A N 1
ATOM 4036 N N B CYS A 1 473 ? 32.59100 -29.10400 11.92700 0.500 34.97041 473 CYS A N 1
ATOM 4037 C CA A CYS A 1 473 ? 31.25800 -29.72200 12.18800 0.500 34.98989 473 CYS A CA 1
ATOM 4038 C CA B CYS A 1 473 ? 31.23000 -29.66900 12.14900 0.500 36.86421 473 CYS A CA 1
ATOM 4039 C C A CYS A 1 473 ? 31.29700 -31.17900 11.76200 0.500 34.88168 473 CYS A C 1
ATOM 4040 C C B CYS A 1 473 ? 31.20200 -31.13400 11.69800 0.500 34.91109 473 CYS A C 1
ATOM 4041 O O A CYS A 1 473 ? 30.75300 -32.04800 12.45500 0.500 34.93670 473 CYS A O 1
ATOM 4042 O O B CYS A 1 473 ? 30.70900 -31.96600 12.48400 0.500 34.59325 473 CYS A O 1
ATOM 4047 N N . VAL A 1 474 ? 31.91500 -31.46200 10.61500 1.000 31.57251 474 VAL A N 1
ATOM 4048 C CA . VAL A 1 474 ? 31.98800 -32.83700 10.15500 1.000 31.20590 474 VAL A CA 1
ATOM 4049 C C . VAL A 1 474 ? 32.70400 -33.69300 11.18800 1.000 37.79704 474 VAL A C 1
ATOM 4050 O O . VAL A 1 474 ? 32.24100 -34.79200 11.53700 1.000 32.63421 474 VAL A O 1
ATOM 4054 N N . ALA A 1 475 ? 33.80700 -33.17500 11.74300 1.000 33.93670 475 ALA A N 1
ATOM 4055 C CA . ALA A 1 475 ? 34.59900 -33.93600 12.70700 1.000 35.89701 475 ALA A CA 1
ATOM 4056 C C . ALA A 1 475 ? 33.80800 -34.20100 13.98000 1.000 37.11587 475 ALA A C 1
ATOM 4057 O O . ALA A 1 475 ? 33.87200 -35.29700 14.55500 1.000 35.68286 475 ALA A O 1
ATOM 4059 N N . TYR A 1 476 ? 33.04400 -33.21100 14.43000 1.000 34.81662 476 TYR A N 1
ATOM 4060 C CA . TYR A 1 476 ? 32.16300 -33.43000 15.57200 1.000 34.65950 476 TYR A CA 1
ATOM 4061 C C . TYR A 1 476 ? 31.10400 -34.49400 15.28000 1.000 37.57348 476 TYR A C 1
ATOM 4062 O O . TYR A 1 476 ? 30.74100 -35.27400 16.17100 1.000 36.74826 476 TYR A O 1
ATOM 4071 N N A LYS A 1 477 ? 30.57600 -34.53100 14.05000 0.500 34.18531 477 LYS A N 1
ATOM 4072 N N B LYS A 1 477 ? 30.57800 -34.52300 14.04800 0.500 34.19773 477 LYS A N 1
ATOM 4073 C CA A LYS A 1 477 ? 29.66700 -35.61700 13.69800 0.500 36.10759 477 LYS A CA 1
ATOM 4074 C CA B LYS A 1 477 ? 29.67400 -35.60000 13.66000 0.500 35.98371 477 LYS A CA 1
ATOM 4075 C C A LYS A 1 477 ? 30.39200 -36.95600 13.71000 0.500 35.31587 477 LYS A C 1
ATOM 4076 C C B LYS A 1 477 ? 30.38700 -36.94600 13.69300 0.500 35.34500 477 LYS A C 1
ATOM 4077 O O A LYS A 1 477 ? 29.85400 -37.95600 14.20100 0.500 36.12982 477 LYS A O 1
ATOM 4078 O O B LYS A 1 477 ? 29.83800 -37.93600 14.19000 0.500 36.14786 477 LYS A O 1
ATOM 4089 N N . PHE A 1 478 ? 31.62000 -36.99700 13.18800 1.000 34.05852 478 PHE A N 1
ATOM 4090 C CA . PHE A 1 478 ? 32.37600 -38.24400 13.22100 1.000 35.51325 478 PHE A CA 1
ATOM 4091 C C . PHE A 1 478 ? 32.56000 -38.71200 14.65900 1.000 40.00617 478 PHE A C 1
ATOM 4092 O O . PHE A 1 478 ? 32.36100 -39.89300 14.96900 1.000 38.54603 478 PHE A O 1
ATOM 4100 N N . ASP A 1 479 ? 32.89800 -37.78500 15.55600 1.000 37.48258 479 ASP A N 1
ATOM 4101 C CA . ASP A 1 479 ? 33.09500 -38.14600 16.95600 1.000 38.71969 479 ASP A CA 1
ATOM 4102 C C . ASP A 1 479 ? 31.80500 -38.67600 17.56100 1.000 39.04111 479 ASP A C 1
ATOM 4103 O O . ASP A 1 479 ? 31.81200 -39.70100 18.25200 1.000 40.85977 479 ASP A O 1
ATOM 4108 N N . ALA A 1 480 ? 30.67400 -38.02100 17.26100 1.000 38.64964 480 ALA A N 1
ATOM 4109 C CA . ALA A 1 480 ? 29.38700 -38.47600 17.78900 1.000 42.91444 480 ALA A CA 1
ATOM 4110 C C . ALA A 1 480 ? 29.04100 -39.87600 17.29100 1.000 38.79173 480 ALA A C 1
ATOM 4111 O O . ALA A 1 480 ? 28.49700 -40.68900 18.04400 1.000 41.09891 480 ALA A O 1
ATOM 4113 N N . ALA A 1 481 ? 29.33300 -40.17200 16.01900 1.000 38.91748 481 ALA A N 1
ATOM 4114 C CA . ALA A 1 481 ? 29.10100 -41.51500 15.49000 1.000 42.58076 481 ALA A CA 1
ATOM 4115 C C . ALA A 1 481 ? 30.02600 -42.54100 16.13700 1.000 43.63945 481 ALA A C 1
ATOM 4116 O O . ALA A 1 481 ? 29.60100 -43.66400 16.45500 1.000 43.39612 481 ALA A O 1
ATOM 4118 N N . MET A 1 482 ? 31.28600 -42.15300 16.36400 1.000 41.94484 482 MET A N 1
ATOM 4119 C CA . MET A 1 482 ? 32.25200 -43.01500 17.04100 1.000 44.33054 482 MET A CA 1
ATOM 4120 C C . MET A 1 482 ? 31.80500 -43.35500 18.45100 1.000 48.99596 482 MET A C 1
ATOM 4121 O O . MET A 1 482 ? 32.03300 -44.46700 18.92700 1.000 48.20946 482 MET A O 1
ATOM 4126 N N . MET A 1 483 ? 31.24700 -42.38200 19.16900 1.000 49.86793 483 MET A N 1
ATOM 4127 C CA . MET A 1 483 ? 30.68800 -42.67500 20.48600 1.000 48.23342 483 MET A CA 1
ATOM 4128 C C . MET A 1 483 ? 29.55500 -43.68200 20.37000 1.000 50.81062 483 MET A C 1
ATOM 4129 O O . MET A 1 483 ? 29.43000 -44.58900 21.20100 1.000 51.06300 483 MET A O 1
ATOM 4134 N N . ALA A 1 484 ? 28.72900 -43.54700 19.32400 1.000 48.43414 484 ALA A N 1
ATOM 4135 C CA . ALA A 1 484 ? 27.64000 -44.49500 19.09800 1.000 51.21998 484 ALA A CA 1
ATOM 4136 C C . ALA A 1 484 ? 28.15600 -45.89700 18.78100 1.000 48.54555 484 ALA A C 1
ATOM 4137 O O . ALA A 1 484 ? 27.56300 -46.88800 19.21100 1.000 56.27851 484 ALA A O 1
ATOM 4139 N N . LEU A 1 485 ? 29.22400 -46.00700 17.98400 1.000 52.67377 485 LEU A N 1
ATOM 4140 C CA . LEU A 1 485 ? 29.81100 -47.31800 17.67700 1.000 56.40657 485 LEU A CA 1
ATOM 4141 C C . LEU A 1 485 ? 30.31700 -48.03500 18.92300 1.000 63.57567 485 LEU A C 1
ATOM 4142 O O . LEU A 1 485 ? 30.16000 -49.25500 19.05900 1.000 62.24072 485 LEU A O 1
ATOM 4147 N N . ARG A 1 486 ? 30.99200 -47.31500 19.80900 1.000 54.53257 486 ARG A N 1
ATOM 4148 C CA . ARG A 1 486 ? 31.55500 -47.96700 20.98800 1.000 65.38549 486 ARG A CA 1
ATOM 4149 C C . ARG A 1 486 ? 30.51100 -48.28200 22.05600 1.000 67.86576 486 ARG A C 1
ATOM 4150 O O . ARG A 1 486 ? 30.64500 -49.29800 22.74800 1.000 72.34861 486 ARG A O 1
ATOM 4158 N N . THR A 1 487 ? 29.44900 -47.47300 22.17600 1.000 65.37759 487 THR A N 1
ATOM 4159 C CA . THR A 1 487 ? 28.42000 -47.73500 23.18200 1.000 63.69108 487 THR A CA 1
ATOM 4160 C C . THR A 1 487 ? 27.26800 -48.58300 22.64300 1.000 67.87905 487 THR A C 1
ATOM 4161 O O . THR A 1 487 ? 26.64100 -49.32000 23.41900 1.000 71.74056 487 THR A O 1
ATOM 4165 N N . SER A 1 488 ? 26.98400 -48.54100 21.33700 1.000 62.82884 488 SER A N 1
ATOM 4166 C CA . SER A 1 488 ? 25.88800 -49.34600 20.79800 1.000 64.58487 488 SER A CA 1
ATOM 4167 C C . SER A 1 488 ? 26.34900 -50.49300 19.91100 1.000 66.62728 488 SER A C 1
ATOM 4168 O O . SER A 1 488 ? 25.92300 -51.63700 20.11900 1.000 63.15163 488 SER A O 1
ATOM 4171 N N . PHE A 1 489 ? 27.23000 -50.24500 18.93400 1.000 61.56368 489 PHE A N 1
ATOM 4172 C CA . PHE A 1 489 ? 27.75600 -51.38600 18.18900 1.000 69.13262 489 PHE A CA 1
ATOM 4173 C C . PHE A 1 489 ? 28.70900 -52.23800 19.03200 1.000 78.67845 489 PHE A C 1
ATOM 4174 O O . PHE A 1 489 ? 28.86600 -53.43500 18.74500 1.000 75.06439 489 PHE A O 1
ATOM 4182 N N . LEU A 1 490 ? 29.29100 -51.66100 20.09700 1.000 75.70082 490 LEU A N 1
ATOM 4183 C CA . LEU A 1 490 ? 30.32300 -52.31100 20.91700 1.000 80.40438 490 LEU A CA 1
ATOM 4184 C C . LEU A 1 490 ? 31.50100 -52.77100 20.05600 1.000 83.11533 490 LEU A C 1
ATOM 4185 O O . LEU A 1 490 ? 32.02000 -53.87700 20.22000 1.000 86.81899 490 LEU A O 1
ATOM 4190 N N . VAL A 1 491 ? 31.93700 -51.89900 19.14100 1.000 78.35003 491 VAL A N 1
ATOM 4191 C CA . VAL A 1 491 ? 33.00800 -52.24400 18.21200 1.000 88.41633 491 VAL A CA 1
ATOM 4192 C C . VAL A 1 491 ? 34.30200 -52.48500 18.97800 1.000 100.55314 491 VAL A C 1
ATOM 4193 O O . VAL A 1 491 ? 34.71000 -51.66700 19.81300 1.000 101.90362 491 VAL A O 1
ATOM 4197 N N . ASN A 1 492 ? 34.96300 -53.61000 18.68400 1.000 102.35515 492 ASN A N 1
ATOM 4198 C CA . ASN A 1 492 ? 36.27200 -53.92300 19.24900 1.000 109.97522 492 ASN A CA 1
ATOM 4199 C C . ASN A 1 492 ? 37.41500 -53.45000 18.35000 1.000 117.29469 492 ASN A C 1
ATOM 4200 O O . ASN A 1 492 ? 38.29600 -52.71400 18.80700 1.000 121.88091 492 ASN A O 1
ATOM 4205 N N . ASP A 1 493 ? 37.40800 -53.83900 17.07200 1.000 105.70186 493 ASP A N 1
ATOM 4206 C CA . ASP A 1 493 ? 38.48300 -53.49900 16.14300 1.000 107.82791 493 ASP A CA 1
ATOM 4207 C C . ASP A 1 493 ? 38.08100 -52.30800 15.27700 1.000 110.11308 493 ASP A C 1
ATOM 4208 O O . ASP A 1 493 ? 37.03800 -52.33800 14.61100 1.000 95.73477 493 ASP A O 1
ATOM 4210 N N . PHE A 1 494 ? 38.92100 -51.26400 15.28800 1.000 119.52720 494 PHE A N 1
ATOM 4211 C CA . PHE A 1 494 ? 38.67800 -50.01600 14.57300 1.000 111.16411 494 PHE A CA 1
ATOM 4212 C C . PHE A 1 494 ? 39.63600 -49.83300 13.39100 1.000 110.30615 494 PHE A C 1
ATOM 4213 O O . PHE A 1 494 ? 40.01100 -48.70200 13.06300 1.000 102.12910 494 PHE A O 1
ATOM 4221 N N . GLY A 1 495 ? 40.04900 -50.93400 12.74800 1.000 106.16236 495 GLY A N 1
ATOM 4222 C CA . GLY A 1 495 ? 40.99600 -50.81800 11.64300 1.000 100.24502 495 GLY A CA 1
ATOM 4223 C C . GLY A 1 495 ? 40.47800 -49.98300 10.48100 1.000 96.70313 495 GLY A C 1
ATOM 4224 O O . GLY A 1 495 ? 41.18100 -49.10400 9.97100 1.000 90.65359 495 GLY A O 1
ATOM 4225 N N . PHE A 1 496 ? 39.21800 -50.19800 10.09000 1.000 76.35932 496 PHE A N 1
ATOM 4226 C CA . PHE A 1 496 ? 38.67900 -49.53400 8.90600 1.000 80.28178 496 PHE A CA 1
ATOM 4227 C C . PHE A 1 496 ? 38.55900 -48.01600 9.08400 1.000 79.11366 496 PHE A C 1
ATOM 4228 O O . PHE A 1 496 ? 38.43700 -47.29600 8.08400 1.000 78.96682 496 PHE A O 1
ATOM 4236 N N . ILE A 1 497 ? 38.64300 -47.51900 10.32200 1.000 76.00548 497 ILE A N 1
ATOM 4237 C CA . ILE A 1 497 ? 38.42100 -46.09900 10.60200 1.000 73.55383 497 ILE A CA 1
ATOM 4238 C C . ILE A 1 497 ? 39.37100 -45.22800 9.80300 1.000 67.29766 497 ILE A C 1
ATOM 4239 O O . ILE A 1 497 ? 39.00300 -44.13900 9.34200 1.000 67.59346 497 ILE A O 1
ATOM 4244 N N . TRP A 1 498 ? 40.61100 -45.66400 9.66400 1.000 67.42995 498 TRP A N 1
ATOM 4245 C CA . TRP A 1 498 ? 41.59600 -44.84000 8.98700 1.000 61.58970 498 TRP A CA 1
ATOM 4246 C C . TRP A 1 498 ? 41.19100 -44.55200 7.54100 1.000 60.43742 498 TRP A C 1
ATOM 4247 O O . TRP A 1 498 ? 41.38800 -43.43500 7.04300 1.000 64.33815 498 TRP A O 1
ATOM 4258 N N . LEU A 1 499 ? 40.66600 -45.56500 6.84100 1.000 63.52794 499 LEU A N 1
ATOM 4259 C CA . LEU A 1 499 ? 40.25100 -45.42300 5.44600 1.000 62.69885 499 LEU A CA 1
ATOM 4260 C C . LEU A 1 499 ? 39.00700 -44.55600 5.29300 1.000 55.78800 499 LEU A C 1
ATOM 4261 O O . LEU A 1 499 ? 38.92400 -43.75100 4.35800 1.000 58.89267 499 LEU A O 1
ATOM 4266 N N . VAL A 1 500 ? 37.99700 -44.74500 6.15100 1.000 47.47813 500 VAL A N 1
ATOM 4267 C CA . VAL A 1 500 ? 36.79100 -43.93000 6.01200 1.000 63.58483 500 VAL A CA 1
ATOM 4268 C C . VAL A 1 500 ? 37.16600 -42.46700 6.18500 1.000 53.87084 500 VAL A C 1
ATOM 4269 O O . VAL A 1 500 ? 36.66500 -41.57700 5.48600 1.000 51.78605 500 VAL A O 1
ATOM 4273 N N . LEU A 1 501 ? 38.04700 -42.19700 7.14300 1.000 52.79643 501 LEU A N 1
ATOM 4274 C CA . LEU A 1 501 ? 38.45300 -40.83400 7.43900 1.000 53.90604 501 LEU A CA 1
ATOM 4275 C C . LEU A 1 501 ? 39.27700 -40.25500 6.28800 1.000 48.51567 501 LEU A C 1
ATOM 4276 O O . LEU A 1 501 ? 39.12600 -39.08700 5.93100 1.000 50.22076 501 LEU A O 1
ATOM 4281 N N . SER A 1 502 ? 40.14200 -41.06600 5.68400 1.000 53.32438 502 SER A N 1
ATOM 4282 C CA . SER A 1 502 ? 40.89200 -40.61100 4.51600 1.000 50.25467 502 SER A CA 1
ATOM 4283 C C . SER A 1 502 ? 39.97600 -40.32900 3.33600 1.000 49.08068 502 SER A C 1
ATOM 4284 O O . SER A 1 502 ? 40.18800 -39.35900 2.60800 1.000 42.72479 502 SER A O 1
ATOM 4287 N N . SER A 1 503 ? 39.01200 -41.22200 3.07500 1.000 46.83375 503 SER A N 1
ATOM 4288 C CA . SER A 1 503 ? 38.06100 -40.98900 1.99300 1.000 48.45525 503 SER A CA 1
ATOM 4289 C C . SER A 1 503 ? 37.20200 -39.79100 2.28600 1.000 40.74974 503 SER A C 1
ATOM 4290 O O . SER A 1 503 ? 36.88500 -39.01100 1.38100 1.000 45.08581 503 SER A O 1
ATOM 4293 N N . THR A 1 504 ? 36.79500 -39.63900 3.54700 1.000 43.74131 504 THR A N 1
ATOM 4294 C CA . THR A 1 504 ? 35.96500 -38.50200 3.91300 1.000 40.22431 504 THR A CA 1
ATOM 4295 C C . THR A 1 504 ? 36.73200 -37.19200 3.77700 1.000 43.45642 504 THR A C 1
ATOM 4296 O O . THR A 1 504 ? 36.19800 -36.20800 3.24700 1.000 38.00321 504 THR A O 1
ATOM 4300 N N . VAL A 1 505 ? 37.99400 -37.15900 4.21300 1.000 40.79512 505 VAL A N 1
ATOM 4301 C CA . VAL A 1 505 ? 38.77600 -35.93100 4.04800 1.000 36.33079 505 VAL A CA 1
ATOM 4302 C C . VAL A 1 505 ? 38.86000 -35.55700 2.57500 1.000 36.69009 505 VAL A C 1
ATOM 4303 O O . VAL A 1 505 ? 38.61900 -34.40600 2.19500 1.000 38.60268 505 VAL A O 1
ATOM 4307 N N . ARG A 1 506 ? 39.12200 -36.54100 1.71900 1.000 38.71543 506 ARG A N 1
ATOM 4308 C CA . ARG A 1 506 ? 39.32900 -36.26700 0.30600 1.000 39.55168 506 ARG A CA 1
ATOM 4309 C C . ARG A 1 506 ? 38.01700 -35.89100 -0.39800 1.000 46.29230 506 ARG A C 1
ATOM 4310 O O . ARG A 1 506 ? 37.99000 -34.94800 -1.20700 1.000 42.78758 506 ARG A O 1
ATOM 4312 N N . ALA A 1 507 ? 36.90700 -36.57900 -0.07000 1.000 42.11901 507 ALA A N 1
ATOM 4313 C CA . ALA A 1 507 ? 35.61400 -36.23300 -0.66400 1.000 38.79916 507 ALA A CA 1
ATOM 4314 C C . ALA A 1 507 ? 35.21000 -34.79900 -0.33300 1.000 39.33497 507 ALA A C 1
ATOM 4315 O O . ALA A 1 507 ? 34.73100 -34.05600 -1.20200 1.000 38.14982 507 ALA A O 1
ATOM 4317 N N . TYR A 1 508 ? 35.40000 -34.38000 0.91400 1.000 37.12364 508 TYR A N 1
ATOM 4318 C CA . TYR A 1 508 ? 34.98300 -33.03500 1.27600 1.000 36.39353 508 TYR A CA 1
ATOM 4319 C C . TYR A 1 508 ? 35.89200 -31.96500 0.65700 1.000 41.31100 508 TYR A C 1
ATOM 4320 O O . TYR A 1 508 ? 35.39600 -30.95300 0.15000 1.000 35.76438 508 TYR A O 1
ATOM 4329 N N . ALA A 1 509 ? 37.22100 -32.17600 0.65500 1.000 37.99359 509 ALA A N 1
ATOM 4330 C CA . ALA A 1 509 ? 38.11200 -31.24600 -0.04500 1.000 35.58976 509 ALA A CA 1
ATOM 4331 C C . ALA A 1 509 ? 37.73600 -31.11900 -1.52000 1.000 41.53358 509 ALA A C 1
ATOM 4332 O O . ALA A 1 509 ? 37.76100 -30.01700 -2.08900 1.000 41.99643 509 ALA A O 1
ATOM 4334 N N . SER A 1 510 ? 37.37700 -32.23900 -2.14900 1.000 40.78541 510 SER A N 1
ATOM 4335 C CA . SER A 1 510 ? 36.97800 -32.23800 -3.55300 1.000 40.02170 510 SER A CA 1
ATOM 4336 C C . SER A 1 510 ? 35.68300 -31.45700 -3.77500 1.000 43.71642 510 SER A C 1
ATOM 4337 O O . SER A 1 510 ? 35.53000 -30.78500 -4.80000 1.000 45.34759 510 SER A O 1
ATOM 4340 N N . ARG A 1 511 ? 34.73100 -31.54900 -2.84100 1.000 35.80604 511 ARG A N 1
ATOM 4341 C CA . ARG A 1 511 ? 33.52200 -30.74400 -2.94800 1.000 39.16791 511 ARG A CA 1
ATOM 4342 C C . ARG A 1 511 ? 33.83900 -29.25700 -2.81500 1.000 41.88166 511 ARG A C 1
ATOM 4343 O O . ARG A 1 511 ? 33.29900 -28.43000 -3.56000 1.000 40.53573 511 ARG A O 1
ATOM 4351 N N . ALA A 1 512 ? 34.67100 -28.89300 -1.83700 1.000 38.26492 512 ALA A N 1
ATOM 4352 C CA . ALA A 1 512 ? 35.04300 -27.48700 -1.67500 1.000 40.52350 512 ALA A CA 1
ATOM 4353 C C . ALA A 1 512 ? 35.79000 -26.97400 -2.89900 1.000 40.51301 512 ALA A C 1
ATOM 4354 O O . ALA A 1 512 ? 35.49800 -25.88100 -3.40700 1.000 38.57958 512 ALA A O 1
ATOM 4356 N N . PHE A 1 513 ? 36.73900 -27.77000 -3.40200 1.000 40.32126 513 PHE A N 1
ATOM 4357 C CA . PHE A 1 513 ? 37.53700 -27.35500 -4.54900 1.000 39.37441 513 PHE A CA 1
ATOM 4358 C C . PHE A 1 513 ? 36.66200 -27.06100 -5.76600 1.000 44.81190 513 PHE A C 1
ATOM 4359 O O . PHE A 1 513 ? 36.90400 -26.08400 -6.48900 1.000 47.70204 513 PHE A O 1
ATOM 4367 N N . LYS A 1 514 ? 35.65300 -27.89800 -6.02400 1.000 44.99249 514 LYS A N 1
ATOM 4368 C CA . LYS A 1 514 ? 34.78600 -27.64800 -7.17500 1.000 47.06671 514 LYS A CA 1
ATOM 4369 C C . LYS A 1 514 ? 33.96200 -26.37300 -6.99000 1.000 45.16669 514 LYS A C 1
ATOM 4370 O O . LYS A 1 514 ? 33.77700 -25.60200 -7.94000 1.000 44.61266 514 LYS A O 1
ATOM 4376 N N . LYS A 1 515 ? 33.44300 -26.14100 -5.78700 1.000 36.58540 515 LYS A N 1
ATOM 4377 C CA . LYS A 1 515 ? 32.67800 -24.92800 -5.54700 1.000 39.88677 515 LYS A CA 1
ATOM 4378 C C . LYS A 1 515 ? 33.55800 -23.69300 -5.73300 1.000 40.14841 515 LYS A C 1
ATOM 4379 O O . LYS A 1 515 ? 33.12600 -22.69500 -6.31700 1.000 42.00326 515 LYS A O 1
ATOM 4385 N N . ILE A 1 516 ? 34.80600 -23.76000 -5.26500 1.000 40.42600 516 ILE A N 1
ATOM 4386 C CA . ILE A 1 516 ? 35.73600 -22.63800 -5.39400 1.000 43.30027 516 ILE A CA 1
ATOM 4387 C C . ILE A 1 516 ? 35.99300 -22.33000 -6.86300 1.000 47.79408 516 ILE A C 1
ATOM 4388 O O . ILE A 1 516 ? 36.02600 -21.15600 -7.27100 1.000 46.66665 516 ILE A O 1
ATOM 4393 N N . VAL A 1 517 ? 36.18000 -23.37400 -7.68600 1.000 42.65230 517 VAL A N 1
ATOM 4394 C CA . VAL A 1 517 ? 36.37400 -23.14600 -9.11900 1.000 46.58061 517 VAL A CA 1
ATOM 4395 C C . VAL A 1 517 ? 35.10800 -22.56100 -9.74700 1.000 51.00057 517 VAL A C 1
ATOM 4396 O O . VAL A 1 517 ? 35.16200 -21.59000 -10.51600 1.000 47.89716 517 VAL A O 1
ATOM 4400 N N . THR A 1 518 ? 33.94800 -23.09100 -9.38000 1.000 42.06876 518 THR A N 1
ATOM 4401 C CA . THR A 1 518 ? 32.72100 -22.63400 -10.01200 1.000 49.83848 518 THR A CA 1
ATOM 4402 C C . THR A 1 518 ? 32.47200 -21.15400 -9.73900 1.000 52.43855 518 THR A C 1
ATOM 4403 O O . THR A 1 518 ? 32.04200 -20.41400 -10.63400 1.000 47.78309 518 THR A O 1
ATOM 4407 N N . TYR A 1 519 ? 32.77200 -20.69900 -8.51900 1.000 47.90626 519 TYR A N 1
ATOM 4408 C CA . TYR A 1 519 ? 32.44400 -19.35100 -8.07200 1.000 44.81163 519 TYR A CA 1
ATOM 4409 C C . TYR A 1 519 ? 33.66900 -18.45200 -7.98200 1.000 44.70706 519 TYR A C 1
ATOM 4410 O O . TYR A 1 519 ? 33.66800 -17.45300 -7.25400 1.000 44.91208 519 TYR A O 1
ATOM 4419 N N . LYS A 1 520 ? 34.67800 -18.76000 -8.78400 1.000 40.68182 520 LYS A N 1
ATOM 4420 C CA . LYS A 1 520 ? 35.89200 -17.96900 -8.82800 1.000 46.52219 520 LYS A CA 1
ATOM 4421 C C . LYS A 1 520 ? 35.60100 -16.53400 -9.23700 1.000 44.35367 520 LYS A C 1
ATOM 4422 O O . LYS A 1 520 ? 34.76800 -16.27600 -10.10600 1.000 50.84662 520 LYS A O 1
ATOM 4428 N N . GLY A 1 521 ? 36.32000 -15.60300 -8.62200 1.000 44.54540 521 GLY A N 1
ATOM 4429 C CA . GLY A 1 521 ? 36.19600 -14.19900 -8.95800 1.000 45.77363 521 GLY A CA 1
ATOM 4430 C C . GLY A 1 521 ? 37.52100 -13.48700 -8.82300 1.000 51.00179 521 GLY A C 1
ATOM 4431 O O . GLY A 1 521 ? 38.57200 -14.12900 -8.74600 1.000 44.79633 521 GLY A O 1
ATOM 4432 N N . GLY A 1 522 ? 37.48400 -12.15400 -8.76800 1.000 51.38518 522 GLY A N 1
ATOM 4433 C CA . GLY A 1 522 ? 38.69800 -11.35300 -8.83600 1.000 49.54074 522 GLY A CA 1
ATOM 4434 C C . GLY A 1 522 ? 39.64900 -11.51600 -7.66600 1.000 48.72113 522 GLY A C 1
ATOM 4435 O O . GLY A 1 522 ? 40.81000 -11.11300 -7.77100 1.000 50.14227 522 GLY A O 1
ATOM 4436 N N . LYS A 1 523 ? 39.18200 -12.04600 -6.53900 1.000 50.16509 523 LYS A N 1
ATOM 4437 C CA . LYS A 1 523 ? 40.05600 -12.19900 -5.38400 1.000 48.03345 523 LYS A CA 1
ATOM 4438 C C . LYS A 1 523 ? 40.75700 -13.54600 -5.36500 1.000 47.16629 523 LYS A C 1
ATOM 4439 O O . LYS A 1 523 ? 41.56300 -13.80900 -4.45900 1.000 45.24674 523 LYS A O 1
ATOM 4445 N N . TYR A 1 524 ? 40.48400 -14.39100 -6.35800 1.000 48.71232 524 TYR A N 1
ATOM 4446 C CA . TYR A 1 524 ? 41.14600 -15.68100 -6.44800 1.000 49.55671 524 TYR A CA 1
ATOM 4447 C C . TYR A 1 524 ? 42.63300 -15.49200 -6.73900 1.000 49.38104 524 TYR A C 1
ATOM 4448 O O . TYR A 1 524 ? 43.00400 -14.78200 -7.67800 1.000 46.24308 524 TYR A O 1
ATOM 4457 N N . ARG A 1 525 ? 43.48500 -16.16100 -5.95400 1.000 44.72943 525 ARG A N 1
ATOM 4458 C CA . ARG A 1 525 ? 44.91700 -16.19700 -6.21500 1.000 46.74520 525 ARG A CA 1
ATOM 4459 C C . ARG A 1 525 ? 45.34800 -17.60200 -6.61500 1.000 46.88235 525 ARG A C 1
ATOM 4460 O O . ARG A 1 525 ? 45.80300 -17.84100 -7.73900 1.000 47.84577 525 ARG A O 1
ATOM 4468 N N . LYS A 1 526 ? 45.18400 -18.55700 -5.70900 1.000 44.82703 526 LYS A N 1
ATOM 4469 C CA . LYS A 1 526 ? 45.55400 -19.94500 -5.95300 1.000 48.07462 526 LYS A CA 1
ATOM 4470 C C . LYS A 1 526 ? 45.00200 -20.78700 -4.82300 1.000 49.94585 526 LYS A C 1
ATOM 4471 O O . LYS A 1 526 ? 45.36700 -20.57900 -3.66100 1.000 45.17830 526 LYS A O 1
ATOM 4477 N N . VAL A 1 527 ? 44.14600 -21.74800 -5.13600 1.000 46.78185 527 VAL A N 1
ATOM 4478 C CA . VAL A 1 527 ? 43.67400 -22.69200 -4.14200 1.000 48.17005 527 VAL A CA 1
ATOM 4479 C C . VAL A 1 527 ? 44.04500 -24.07900 -4.62400 1.000 47.29411 527 VAL A C 1
ATOM 4480 O O . VAL A 1 527 ? 43.71200 -24.46200 -5.75100 1.000 48.07708 527 VAL A O 1
ATOM 4484 N N . THR A 1 528 ? 44.77700 -24.81000 -3.80200 1.000 47.09323 528 THR A N 1
ATOM 4485 C CA . THR A 1 528 ? 45.20100 -26.15100 -4.16800 1.000 52.64725 528 THR A CA 1
ATOM 4486 C C . THR A 1 528 ? 44.36200 -27.18800 -3.43300 1.000 47.54139 528 THR A C 1
ATOM 4487 O O . THR A 1 528 ? 43.88600 -26.96400 -2.31600 1.000 42.79398 528 THR A O 1
ATOM 4491 N N . PHE A 1 529 ? 44.18000 -28.33100 -4.09000 1.000 52.38001 529 PHE A N 1
ATOM 4492 C CA . PHE A 1 529 ? 43.55400 -29.47800 -3.44300 1.000 48.53918 529 PHE A CA 1
ATOM 4493 C C . PHE A 1 529 ? 44.31800 -29.88600 -2.18500 1.000 47.97527 529 PHE A C 1
ATOM 4494 O O . PHE A 1 529 ? 43.71500 -30.14600 -1.13600 1.000 41.74814 529 PHE A O 1
ATOM 4502 N N . GLN A 1 530 ? 45.64900 -29.89600 -2.26200 1.000 42.97898 530 GLN A N 1
ATOM 4503 C CA . GLN A 1 530 ? 46.47500 -30.30900 -1.13200 1.000 45.71938 530 GLN A CA 1
ATOM 4504 C C . GLN A 1 530 ? 46.27300 -29.40000 0.08200 1.000 45.07685 530 GLN A C 1
ATOM 4505 O O . GLN A 1 530 ? 46.13300 -29.88300 1.21600 1.000 43.85561 530 GLN A O 1
ATOM 4511 N N . CYS A 1 531 ? 46.23100 -28.08200 -0.13200 1.000 42.05453 531 CYS A N 1
ATOM 4512 C CA . CYS A 1 531 ? 45.97800 -27.17900 0.98400 1.000 41.03895 531 CYS A CA 1
ATOM 4513 C C . CYS A 1 531 ? 44.61100 -27.45200 1.61400 1.000 40.93045 531 CYS A C 1
ATOM 4514 O O . CYS A 1 531 ? 44.44900 -27.35900 2.83900 1.000 42.65991 531 CYS A O 1
ATOM 4517 N N . LEU A 1 532 ? 43.60500 -27.76000 0.79700 1.000 37.82626 532 LEU A N 1
ATOM 4518 C CA . LEU A 1 532 ? 42.28700 -28.06900 1.35800 1.000 38.91359 532 LEU A CA 1
ATOM 4519 C C . LEU A 1 532 ? 42.29800 -29.37600 2.15400 1.000 38.42362 532 LEU A C 1
ATOM 4520 O O . LEU A 1 532 ? 41.70100 -29.44500 3.23800 1.000 36.13200 532 LEU A O 1
ATOM 4525 N N . LYS A 1 533 ? 42.97000 -30.42000 1.64300 1.000 38.81802 533 LYS A N 1
ATOM 4526 C CA . LYS A 1 533 ? 43.11300 -31.66200 2.40500 1.000 39.41631 533 LYS A CA 1
ATOM 4527 C C . LYS A 1 533 ? 43.73800 -31.39800 3.76900 1.000 42.74944 533 LYS A C 1
ATOM 4528 O O . LYS A 1 533 ? 43.26400 -31.92100 4.79000 1.000 39.15034 533 LYS A O 1
ATOM 4534 N N . SER A 1 534 ? 44.81700 -30.58900 3.79900 1.000 40.74035 534 SER A N 1
ATOM 4535 C CA . SER A 1 534 ? 45.51300 -30.30800 5.05500 1.000 43.61313 534 SER A CA 1
ATOM 4536 C C . SER A 1 534 ? 44.58800 -29.61400 6.05200 1.000 40.45192 534 SER A C 1
ATOM 4537 O O . SER A 1 534 ? 44.59400 -29.94000 7.24600 1.000 41.01967 534 SER A O 1
ATOM 4540 N N . ILE A 1 535 ? 43.80700 -28.64000 5.58200 1.000 37.74998 535 ILE A N 1
ATOM 4541 C CA . ILE A 1 535 ? 42.83100 -27.96300 6.43600 1.000 36.36616 535 ILE A CA 1
ATOM 4542 C C . ILE A 1 535 ? 41.80200 -28.95100 6.98200 1.000 39.03281 535 ILE A C 1
ATOM 4543 O O . ILE A 1 535 ? 41.43800 -28.90700 8.16800 1.000 35.62175 535 ILE A O 1
ATOM 4548 N N . ALA A 1 536 ? 41.29200 -29.83800 6.12600 1.000 35.25645 536 ALA A N 1
ATOM 4549 C CA . ALA A 1 536 ? 40.32300 -30.82400 6.59800 1.000 35.60857 536 ALA A CA 1
ATOM 4550 C C . ALA A 1 536 ? 40.93000 -31.73000 7.67000 1.000 38.39271 536 ALA A C 1
ATOM 4551 O O . ALA A 1 536 ? 40.28900 -32.01400 8.68700 1.000 35.33494 536 ALA A O 1
ATOM 4553 N N . TRP A 1 537 ? 42.16800 -32.19500 7.46100 1.000 37.41512 537 TRP A N 1
ATOM 4554 C CA . TRP A 1 537 ? 42.83100 -33.00900 8.47700 1.000 40.79516 537 TRP A CA 1
ATOM 4555 C C . TRP A 1 537 ? 42.99100 -32.24800 9.79100 1.000 45.37484 537 TRP A C 1
ATOM 4556 O O . TRP A 1 537 ? 42.78400 -32.81000 10.87500 1.000 39.73471 537 TRP A O 1
ATOM 4567 N N . ARG A 1 538 ? 43.37000 -30.96400 9.71400 1.000 39.00756 538 ARG A N 1
ATOM 4568 C CA . ARG A 1 538 ? 43.53600 -30.17100 10.92600 1.000 39.53770 538 ARG A CA 1
ATOM 4569 C C . ARG A 1 538 ? 42.21100 -29.94900 11.65100 1.000 38.00799 538 ARG A C 1
ATOM 4570 O O . ARG A 1 538 ? 42.19300 -29.90400 12.88500 1.000 40.15853 538 ARG A O 1
ATOM 4578 N N . ALA A 1 539 ? 41.09600 -29.82400 10.92300 1.000 36.45783 539 ALA A N 1
ATOM 4579 C CA . ALA A 1 539 ? 39.79100 -29.77600 11.59400 1.000 37.27646 539 ALA A CA 1
ATOM 4580 C C . ALA A 1 539 ? 39.52500 -31.05300 12.39100 1.000 40.87925 539 ALA A C 1
ATOM 4581 O O . ALA A 1 539 ? 39.07300 -30.99100 13.54300 1.000 39.99773 539 ALA A O 1
ATOM 4583 N N . PHE A 1 540 ? 39.80500 -32.22000 11.79700 1.000 39.64800 540 PHE A N 1
ATOM 4584 C CA . PHE A 1 540 ? 39.64100 -33.47300 12.52600 1.000 37.38803 540 PHE A CA 1
ATOM 4585 C C . PHE A 1 540 ? 40.56900 -33.53100 13.72700 1.000 45.98788 540 PHE A C 1
ATOM 4586 O O . PHE A 1 540 ? 40.14600 -33.92900 14.82100 1.000 39.70252 540 PHE A O 1
ATOM 4594 N N . LEU A 1 541 ? 41.83400 -33.11500 13.55400 1.000 40.26504 541 LEU A N 1
ATOM 4595 C CA . LEU A 1 541 ? 42.75600 -33.13000 14.68500 1.000 47.27005 541 LEU A CA 1
ATOM 4596 C C . LEU A 1 541 ? 42.25400 -32.23800 15.81300 1.000 43.15411 541 LEU A C 1
ATOM 4597 O O . LEU A 1 541 ? 42.28900 -32.63500 16.98300 1.000 46.89888 541 LEU A O 1
ATOM 4602 N N . ALA A 1 542 ? 41.76100 -31.04100 15.48200 1.000 41.49104 542 ALA A N 1
ATOM 4603 C CA . ALA A 1 542 ? 41.25500 -30.13300 16.51500 1.000 45.50830 542 ALA A CA 1
ATOM 4604 C C . ALA A 1 542 ? 40.10000 -30.76700 17.30200 1.000 43.30976 542 ALA A C 1
ATOM 4605 O O . ALA A 1 542 ? 40.00400 -30.61200 18.52700 1.000 41.47556 542 ALA A O 1
ATOM 4607 N N . VAL A 1 543 ? 39.22600 -31.49600 16.62800 1.000 41.63403 543 VAL A N 1
ATOM 4608 C CA . VAL A 1 543 ? 38.12600 -32.13500 17.34200 1.000 43.68870 543 VAL A CA 1
ATOM 4609 C C . VAL A 1 543 ? 38.60400 -33.40200 18.06000 1.000 45.10846 543 VAL A C 1
ATOM 4610 O O . VAL A 1 543 ? 38.30900 -33.60800 19.24400 1.000 42.62769 543 VAL A O 1
ATOM 4614 N N . LEU A 1 544 ? 39.38200 -34.25500 17.37500 1.000 45.12752 544 LEU A N 1
ATOM 4615 C CA . LEU A 1 544 ? 39.82800 -35.50000 18.00000 1.000 45.67528 544 LEU A CA 1
ATOM 4616 C C . LEU A 1 544 ? 40.64600 -35.23500 19.25100 1.000 49.54574 544 LEU A C 1
ATOM 4617 O O . LEU A 1 544 ? 40.62900 -36.04000 20.18600 1.000 47.96048 544 LEU A O 1
ATOM 4622 N N . LYS A 1 545 ? 41.35000 -34.10100 19.30400 1.000 51.84911 545 LYS A N 1
ATOM 4623 C CA . LYS A 1 545 ? 42.16000 -33.81000 20.47600 1.000 52.44348 545 LYS A CA 1
ATOM 4624 C C . LYS A 1 545 ? 41.32600 -33.53200 21.71600 1.000 51.40213 545 LYS A C 1
ATOM 4625 O O . LYS A 1 545 ? 41.89300 -33.43000 22.80700 1.000 56.59677 545 LYS A O 1
ATOM 4631 N N . ARG A 1 546 ? 40.01000 -33.37700 21.58300 1.000 50.83861 546 ARG A N 1
ATOM 4632 C CA . ARG A 1 546 ? 39.18200 -33.25800 22.77300 1.000 54.90753 546 ARG A CA 1
ATOM 4633 C C . ARG A 1 546 ? 39.04700 -34.58700 23.51700 1.000 55.87630 546 ARG A C 1
ATOM 4634 O O . ARG A 1 546 ? 38.67700 -34.57700 24.69500 1.000 60.36026 546 ARG A O 1
ATOM 4642 N N . ARG A 1 547 ? 39.33400 -35.73600 22.87100 1.000 55.39210 547 ARG A N 1
ATOM 4643 C CA . ARG A 1 547 ? 39.45000 -37.02800 23.57500 1.000 58.67810 547 ARG A CA 1
ATOM 4644 C C . ARG A 1 547 ? 40.75500 -37.68300 23.14500 1.000 61.69662 547 ARG A C 1
ATOM 4645 O O . ARG A 1 547 ? 40.74600 -38.66600 22.39900 1.000 61.92286 547 ARG A O 1
ATOM 4653 N N . THR A 1 548 ? 41.87000 -37.21900 23.70600 1.000 66.44269 548 THR A N 1
ATOM 4654 C CA . THR A 1 548 ? 43.16200 -37.71900 23.24500 1.000 71.80501 548 THR A CA 1
ATOM 4655 C C . THR A 1 548 ? 43.45400 -39.12400 23.74400 1.000 68.39278 548 THR A C 1
ATOM 4656 O O . THR A 1 548 ? 44.29600 -39.81000 23.15600 1.000 77.37045 548 THR A O 1
ATOM 4660 N N . GLU A 1 549 ? 42.81300 -39.55400 24.83000 1.000 63.72134 549 GLU A N 1
ATOM 4661 C CA . GLU A 1 549 ? 42.98000 -40.92900 25.29100 1.000 77.16142 549 GLU A CA 1
ATOM 4662 C C . GLU A 1 549 ? 42.33700 -41.91100 24.31400 1.000 77.28923 549 GLU A C 1
ATOM 4663 O O . GLU A 1 549 ? 42.95400 -42.91500 23.93500 1.000 74.60039 549 GLU A O 1
ATOM 4669 N N . ILE A 1 550 ? 41.11600 -41.61100 23.86600 1.000 74.15565 550 ILE A N 1
ATOM 4670 C CA . ILE A 1 550 ? 40.39400 -42.48700 22.95500 1.000 66.90232 550 ILE A CA 1
ATOM 4671 C C . ILE A 1 550 ? 41.01900 -42.46000 21.56600 1.000 63.45463 550 ILE A C 1
ATOM 4672 O O . ILE A 1 550 ? 41.18600 -43.50600 20.92900 1.000 60.90665 550 ILE A O 1
ATOM 4677 N N . TYR A 1 551 ? 41.43000 -41.27800 21.09800 1.000 56.83823 551 TYR A N 1
ATOM 4678 C CA . TYR A 1 551 ? 41.88700 -41.10800 19.72700 1.000 56.04749 551 TYR A CA 1
ATOM 4679 C C . TYR A 1 551 ? 43.40400 -41.01100 19.59700 1.000 63.50442 551 TYR A C 1
ATOM 4680 O O . TYR A 1 551 ? 43.89100 -40.57100 18.54900 1.000 63.24778 551 TYR A O 1
ATOM 4689 N N . LYS A 1 552 ? 44.16100 -41.42300 20.61900 1.000 61.44309 552 LYS A N 1
ATOM 4690 C CA . LYS A 1 552 ? 45.60900 -41.23500 20.58200 1.000 66.68673 552 LYS A CA 1
ATOM 4691 C C . LYS A 1 552 ? 46.21700 -41.86400 19.33600 1.000 64.61424 552 LYS A C 1
ATOM 4692 O O . LYS A 1 552 ? 46.99200 -41.22000 18.62000 1.000 72.33043 552 LYS A O 1
ATOM 4698 N N . GLY A 1 553 ? 45.87800 -43.12300 19.05800 1.000 61.79764 553 GLY A N 1
ATOM 4699 C CA . GLY A 1 553 ? 46.45800 -43.78400 17.89900 1.000 69.31466 553 GLY A CA 1
ATOM 4700 C C . GLY A 1 553 ? 46.01600 -43.15000 16.59500 1.000 66.72378 553 GLY A C 1
ATOM 4701 O O . GLY A 1 553 ? 46.79600 -43.04700 15.64200 1.000 68.79111 553 GLY A O 1
ATOM 4702 N N . LEU A 1 554 ? 44.76200 -42.70800 16.53700 1.000 63.34139 554 LEU A N 1
ATOM 4703 C CA . LEU A 1 554 ? 44.26100 -42.03600 15.35000 1.000 60.46871 554 LEU A CA 1
ATOM 4704 C C . LEU A 1 554 ? 44.95400 -40.69400 15.14100 1.000 58.15605 554 LEU A C 1
ATOM 4705 O O . LEU A 1 554 ? 45.34100 -40.34800 14.01900 1.000 55.85259 554 LEU A O 1
ATOM 4710 N N . ILE A 1 555 ? 45.08500 -39.90800 16.21100 1.000 55.67481 555 ILE A N 1
ATOM 4711 C CA . ILE A 1 555 ? 45.79500 -38.63600 16.13000 1.000 59.91850 555 ILE A CA 1
ATOM 4712 C C . ILE A 1 555 ? 47.23000 -38.86400 15.68600 1.000 61.56512 555 ILE A C 1
ATOM 4713 O O . ILE A 1 555 ? 47.80700 -38.06500 14.93900 1.000 58.82195 555 ILE A O 1
ATOM 4718 N N . ASP A 1 556 ? 47.82600 -39.95500 16.14300 1.000 64.53143 556 ASP A N 1
ATOM 4719 C CA . ASP A 1 556 ? 49.22200 -40.19900 15.83600 1.000 65.02425 556 ASP A CA 1
ATOM 4720 C C . ASP A 1 556 ? 49.42600 -40.57800 14.37100 1.000 66.96775 556 ASP A C 1
ATOM 4721 O O . ASP A 1 556 ? 50.42200 -40.16000 13.76400 1.000 64.82688 556 ASP A O 1
ATOM 4726 N N . ARG A 1 557 ? 48.52000 -41.37700 13.77400 1.000 61.14877 557 ARG A N 1
ATOM 4727 C CA . ARG A 1 557 ? 48.65700 -41.60900 12.33400 1.000 66.67503 557 ARG A CA 1
ATOM 4728 C C . ARG A 1 557 ? 48.50200 -40.33700 11.55000 1.000 64.80374 557 ARG A C 1
ATOM 4729 O O . ARG A 1 557 ? 49.20600 -40.12800 10.55800 1.000 74.47867 557 ARG A O 1
ATOM 4737 N N . ILE A 1 558 ? 47.53500 -39.50900 11.93100 1.000 61.94921 558 ILE A N 1
ATOM 4738 C CA . ILE A 1 558 ? 47.30700 -38.30000 11.16700 1.000 58.98997 558 ILE A CA 1
ATOM 4739 C C . ILE A 1 558 ? 48.60400 -37.51500 11.10000 1.000 60.66313 558 ILE A C 1
ATOM 4740 O O . ILE A 1 558 ? 49.07200 -37.15000 10.01700 1.000 70.22506 558 ILE A O 1
ATOM 4745 N N . LYS A 1 559 ? 49.25800 -37.33600 12.25000 1.000 62.22734 559 LYS A N 1
ATOM 4746 C CA . LYS A 1 559 ? 50.49300 -36.55200 12.26400 1.000 74.05029 559 LYS A CA 1
ATOM 4747 C C . LYS A 1 559 ? 51.65500 -37.26200 11.56700 1.000 65.78253 559 LYS A C 1
ATOM 4748 O O . LYS A 1 559 ? 52.48600 -36.60000 10.93800 1.000 71.74778 559 LYS A O 1
ATOM 4754 N N . SER A 1 560 ? 51.74200 -38.58700 11.64400 1.000 69.68493 560 SER A N 1
ATOM 4755 C CA . SER A 1 560 ? 52.86300 -39.24300 10.97900 1.000 74.44943 560 SER A CA 1
ATOM 4756 C C . SER A 1 560 ? 52.59500 -39.57700 9.51400 1.000 78.31336 560 SER A C 1
ATOM 4757 O O . SER A 1 560 ? 53.55400 -39.70100 8.74700 1.000 84.93243 560 SER A O 1
ATOM 4760 N N . ARG A 1 561 ? 51.33500 -39.72000 9.09200 1.000 81.20967 561 ARG A N 1
ATOM 4761 C CA . ARG A 1 561 ? 51.06000 -40.14900 7.72200 1.000 78.73538 561 ARG A CA 1
ATOM 4762 C C . ARG A 1 561 ? 50.70000 -39.01700 6.77600 1.000 75.72183 561 ARG A C 1
ATOM 4763 O O . ARG A 1 561 ? 50.98400 -39.12600 5.57900 1.000 78.85172 561 ARG A O 1
ATOM 4771 N N . GLU A 1 562 ? 50.09100 -37.94300 7.27000 1.000 70.71768 562 GLU A N 1
ATOM 4772 C CA . GLU A 1 562 ? 49.52500 -36.89900 6.42700 1.000 70.22957 562 GLU A CA 1
ATOM 4773 C C . GLU A 1 562 ? 50.38600 -35.64600 6.45600 1.000 68.75633 562 GLU A C 1
ATOM 4774 O O . GLU A 1 562 ? 50.98700 -35.31300 7.48300 1.000 68.43711 562 GLU A O 1
ATOM 4780 N N . LYS A 1 563 ? 50.45200 -34.95900 5.31800 1.000 74.89499 563 LYS A N 1
ATOM 4781 C CA . LYS A 1 563 ? 51.06600 -33.64300 5.28400 1.000 69.56209 563 LYS A CA 1
ATOM 4782 C C . LYS A 1 563 ? 50.05600 -32.65200 5.83100 1.000 68.28681 563 LYS A C 1
ATOM 4783 O O . LYS A 1 563 ? 48.91000 -32.57900 5.36100 1.000 68.93883 563 LYS A O 1
ATOM 4785 N N . LEU A 1 564 ? 50.46400 -31.90500 6.84500 1.000 63.73040 564 LEU A N 1
ATOM 4786 C CA . LEU A 1 564 ? 49.60000 -30.89300 7.42400 1.000 57.45850 564 LEU A CA 1
ATOM 4787 C C . LEU A 1 564 ? 50.06600 -29.50500 7.04000 1.000 59.77979 564 LEU A C 1
ATOM 4788 O O . LEU A 1 564 ? 49.57200 -28.52000 7.59000 1.000 58.68015 564 LEU A O 1
ATOM 4793 N N . THR A 1 565 ? 51.03100 -29.41300 6.12800 1.000 56.68679 565 THR A N 1
ATOM 4794 C CA . THR A 1 565 ? 51.51100 -28.12500 5.65400 1.000 68.23738 565 THR A CA 1
ATOM 4795 C C . THR A 1 565 ? 50.44200 -27.44900 4.80700 1.000 64.69363 565 THR A C 1
ATOM 4796 O O . THR A 1 565 ? 49.72000 -28.10400 4.05100 1.000 58.81882 565 THR A O 1
ATOM 4800 N N . MET A 1 566 ? 50.33600 -26.13100 4.93600 1.000 63.17788 566 MET A N 1
ATOM 4801 C CA . MET A 1 566 ? 49.27000 -25.37300 4.28100 1.000 55.74598 566 MET A CA 1
ATOM 4802 C C . MET A 1 566 ? 49.89200 -24.25200 3.45300 1.000 61.71793 566 MET A C 1
ATOM 4803 O O . MET A 1 566 ? 50.37500 -23.25500 4.00700 1.000 60.06011 566 MET A O 1
ATOM 4808 N N . LYS A 1 567 ? 49.93900 -24.45700 2.13000 1.000 57.51044 567 LYS A N 1
ATOM 4809 C CA . LYS A 1 567 ? 50.44100 -23.39900 1.21000 1.000 56.46072 567 LYS A CA 1
ATOM 4810 C C . LYS A 1 567 ? 49.22100 -22.58500 0.77900 1.000 59.11574 567 LYS A C 1
ATOM 4811 O O . LYS A 1 567 ? 48.61100 -22.94000 -0.24700 1.000 55.03171 567 LYS A O 1
ATOM 4817 N N . PHE A 1 568 ? 48.87300 -21.55200 1.54500 1.000 57.06585 568 PHE A N 1
ATOM 4818 C CA . PHE A 1 568 ? 47.66600 -20.75100 1.29900 1.000 55.17056 568 PHE A CA 1
ATOM 4819 C C . PHE A 1 568 ? 47.76600 -19.91800 0.02900 1.000 51.46432 568 PHE A C 1
ATOM 4820 O O . PHE A 1 568 ? 46.73700 -19.60500 -0.57600 1.000 45.01584 568 PHE A O 1
ATOM 4828 N N . HIS A 1 569 ? 48.98500 -19.57500 -0.39100 1.000 47.91513 569 HIS A N 1
ATOM 4829 C CA . HIS A 1 569 ? 49.24100 -18.72600 -1.55600 1.000 58.72868 569 HIS A CA 1
ATOM 4830 C C . HIS A 1 569 ? 48.57100 -17.35800 -1.39400 1.000 62.77202 569 HIS A C 1
ATOM 4831 O O . HIS A 1 569 ? 48.13800 -16.72800 -2.36400 1.000 59.10647 569 HIS A O 1
ATOM 4838 N N . ASP A 1 570 ? 48.49100 -16.90300 -0.14300 1.000 59.28464 570 ASP A N 1
ATOM 4839 C CA . ASP A 1 570 ? 47.88400 -15.62000 0.19400 1.000 54.38277 570 ASP A CA 1
ATOM 4840 C C . ASP A 1 570 ? 48.42400 -15.18500 1.55300 1.000 53.22448 570 ASP A C 1
ATOM 4841 O O . ASP A 1 570 ? 48.02000 -15.74300 2.58000 1.000 53.61238 570 ASP A O 1
ATOM 4846 N N . GLY A 1 571 ? 49.27400 -14.16200 1.56800 1.000 52.75783 571 GLY A N 1
ATOM 4847 C CA . GLY A 1 571 ? 49.87200 -13.66600 2.80100 1.000 53.73830 571 GLY A CA 1
ATOM 4848 C C . GLY A 1 571 ? 48.89300 -13.07700 3.81100 1.000 51.91106 571 GLY A C 1
ATOM 4849 O O . GLY A 1 571 ? 49.28700 -12.86100 4.96400 1.000 55.70059 571 GLY A O 1
ATOM 4850 N N . GLU A 1 572 ? 47.63700 -12.82700 3.43100 1.000 51.42792 572 GLU A N 1
ATOM 4851 C CA . GLU A 1 572 ? 46.67600 -12.36100 4.42400 1.000 51.02664 572 GLU A CA 1
ATOM 4852 C C . GLU A 1 572 ? 46.07200 -13.49000 5.25000 1.000 55.52051 572 GLU A C 1
ATOM 4853 O O . GLU A 1 572 ? 45.40100 -13.19900 6.25100 1.000 54.10146 572 GLU A O 1
ATOM 4859 N N . VAL A 1 573 ? 46.27400 -14.75900 4.86500 1.000 47.03419 573 VAL A N 1
ATOM 4860 C CA . VAL A 1 573 ? 45.74300 -15.88900 5.63100 1.000 44.40558 573 VAL A CA 1
ATOM 4861 C C . VAL A 1 573 ? 46.60800 -16.11500 6.86900 1.000 55.05040 573 VAL A C 1
ATOM 4862 O O . VAL A 1 573 ? 47.84600 -16.10700 6.79000 1.000 53.86315 573 VAL A O 1
ATOM 4866 N N . ASP A 1 574 ? 45.96300 -16.28800 8.02500 1.000 51.84850 574 ASP A N 1
ATOM 4867 C CA . ASP A 1 574 ? 46.67100 -16.53800 9.27600 1.000 58.36958 574 ASP A CA 1
ATOM 4868 C C . ASP A 1 574 ? 46.59900 -18.02800 9.59000 1.000 55.78417 574 ASP A C 1
ATOM 4869 O O . ASP A 1 574 ? 45.51100 -18.56700 9.83100 1.000 48.61542 574 ASP A O 1
ATOM 4874 N N . ALA A 1 575 ? 47.77000 -18.66400 9.63400 1.000 54.97761 575 ALA A N 1
ATOM 4875 C CA . ALA A 1 575 ? 47.86200 -20.10500 9.83600 1.000 49.80627 575 ALA A CA 1
ATOM 4876 C C . ALA A 1 575 ? 47.32000 -20.53200 11.19000 1.000 50.82739 575 ALA A C 1
ATOM 4877 O O . ALA A 1 575 ? 46.80300 -21.64000 11.31800 1.000 51.24841 575 ALA A O 1
ATOM 4879 N N . SER A 1 576 ? 47.46700 -19.69600 12.22000 1.000 52.95313 576 SER A N 1
ATOM 4880 C CA . SER A 1 576 ? 47.09700 -20.12100 13.56600 1.000 51.82251 576 SER A CA 1
ATOM 4881 C C . SER A 1 576 ? 45.60800 -20.38600 13.71000 1.000 53.17221 576 SER A C 1
ATOM 4882 O O . SER A 1 576 ? 45.20200 -21.08400 14.64600 1.000 51.46886 576 SER A O 1
ATOM 4885 N N . TYR A 1 577 ? 44.77900 -19.86200 12.81000 1.000 45.62542 577 TYR A N 1
ATOM 4886 C CA . TYR A 1 577 ? 43.36000 -20.17600 12.89100 1.000 45.50876 577 TYR A CA 1
ATOM 4887 C C . TYR A 1 577 ? 43.11600 -21.67200 12.67600 1.000 47.89116 577 TYR A C 1
ATOM 4888 O O . TYR A 1 577 ? 42.14200 -22.22600 13.19900 1.000 41.37532 577 TYR A O 1
ATOM 4897 N N . PHE A 1 578 ? 43.99900 -22.35000 11.93700 1.000 48.55997 578 PHE A N 1
ATOM 4898 C CA . PHE A 1 578 ? 43.81000 -23.75100 11.56900 1.000 44.26062 578 PHE A CA 1
ATOM 4899 C C . PHE A 1 578 ? 44.50600 -24.72800 12.50900 1.000 42.97028 578 PHE A C 1
ATOM 4900 O O . PHE A 1 578 ? 44.54000 -25.92800 12.22200 1.000 44.39199 578 PHE A O 1
ATOM 4908 N N . CYS A 1 579 ? 45.04600 -24.25100 13.62400 1.000 45.29922 579 CYS A N 1
ATOM 4909 C CA . CYS A 1 579 ? 45.74800 -25.08800 14.58700 1.000 52.94160 579 CYS A CA 1
ATOM 4910 C C . CYS A 1 579 ? 44.98600 -25.24600 15.89200 1.000 54.36864 579 CYS A C 1
ATOM 4911 O O . CYS A 1 579 ? 45.54700 -25.76100 16.86600 1.000 59.45322 579 CYS A O 1
ATOM 4914 N N . LYS A 1 580 ? 43.76000 -24.72100 15.94600 1.000 49.17699 580 LYS A N 1
ATOM 4915 C CA . LYS A 1 580 ? 43.00300 -24.75600 17.22400 1.000 48.09797 580 LYS A CA 1
ATOM 4916 C C . LYS A 1 580 ? 41.50700 -24.66800 16.93000 1.000 52.34349 580 LYS A C 1
ATOM 4917 O O . LYS A 1 580 ? 41.14700 -24.14000 15.85900 1.000 47.51589 580 LYS A O 1
ATOM 4923 N N . LEU A 1 581 ? 40.67800 -25.17600 17.84300 1.000 44.68152 581 LEU A N 1
ATOM 4924 C CA . LEU A 1 581 ? 39.24200 -25.07000 17.66700 1.000 45.21429 581 LEU A CA 1
ATOM 4925 C C . LEU A 1 581 ? 38.86200 -23.59400 17.62400 1.000 49.27374 581 LEU A C 1
ATOM 4926 O O . LEU A 1 581 ? 39.28700 -22.82400 18.49300 1.000 50.76604 581 LEU A O 1
ATOM 4931 N N . PRO A 1 582 ? 38.09100 -23.15700 16.63600 1.000 49.20841 582 PRO A N 1
ATOM 4932 C CA . PRO A 1 582 ? 37.53600 -21.80300 16.70000 1.000 52.04564 582 PRO A CA 1
ATOM 4933 C C . PRO A 1 582 ? 36.68500 -21.65600 17.95500 1.000 57.48841 582 PRO A C 1
ATOM 4934 O O . PRO A 1 582 ? 36.11600 -22.62600 18.46100 1.000 52.48925 582 PRO A O 1
ATOM 4938 N N . GLU A 1 583 ? 36.62400 -20.42400 18.46500 1.000 55.54977 583 GLU A N 1
ATOM 4939 C CA . GLU A 1 583 ? 36.02600 -20.17000 19.77600 1.000 60.14718 583 GLU A CA 1
ATOM 4940 C C . GLU A 1 583 ? 34.56400 -20.61200 19.84400 1.000 54.10890 583 GLU A C 1
ATOM 4941 O O . GLU A 1 583 ? 34.12900 -21.19000 20.84900 1.000 61.70681 583 GLU A O 1
ATOM 4947 N N . LYS A 1 584 ? 33.78900 -20.34800 18.79500 1.000 47.57624 584 LYS A N 1
ATOM 4948 C CA . LYS A 1 584 ? 32.40000 -20.80000 18.77300 1.000 58.36183 584 LYS A CA 1
ATOM 4949 C C . LYS A 1 584 ? 32.30000 -22.31400 18.98600 1.000 57.94485 584 LYS A C 1
ATOM 4950 O O . LYS A 1 584 ? 31.33200 -22.80800 19.58200 1.000 56.08433 584 LYS A O 1
ATOM 4956 N N . PHE A 1 585 ? 33.29500 -23.06300 18.52800 1.000 50.15709 585 PHE A N 1
ATOM 4957 C CA . PHE A 1 585 ? 33.27000 -24.51700 18.58800 1.000 53.16239 585 PHE A CA 1
ATOM 4958 C C . PHE A 1 585 ? 34.00500 -25.08200 19.79200 1.000 55.91145 585 PHE A C 1
ATOM 4959 O O . PHE A 1 585 ? 34.01800 -26.30500 19.97600 1.000 51.42546 585 PHE A O 1
ATOM 4967 N N . ARG A 1 586 ? 34.67600 -24.23700 20.56500 1.000 51.15913 586 ARG A N 1
ATOM 4968 C CA . ARG A 1 586 ? 35.53900 -24.72300 21.62500 1.000 58.58491 586 ARG A CA 1
ATOM 4969 C C . ARG A 1 586 ? 34.76200 -25.10400 22.88300 1.000 66.23520 586 ARG A C 1
ATOM 4970 O O . ARG A 1 586 ? 35.23400 -25.94300 23.65800 1.000 62.00531 586 ARG A O 1
ATOM 4978 N N . PHE A 1 587 ? 33.55400 -24.56900 23.06200 1.000 77.86065 587 PHE A N 1
ATOM 4979 C CA . PHE A 1 587 ? 32.81600 -24.70200 24.30900 1.000 78.26546 587 PHE A CA 1
ATOM 4980 C C . PHE A 1 587 ? 31.61600 -25.64200 24.22200 1.000 72.18265 587 PHE A C 1
ATOM 4981 O O . PHE A 1 587 ? 30.90600 -25.80600 25.22300 1.000 82.97103 587 PHE A O 1
ATOM 4989 N N . VAL A 1 588 ? 31.36700 -26.26700 23.06800 1.000 63.86694 588 VAL A N 1
ATOM 4990 C CA . VAL A 1 588 ? 30.24000 -27.18700 22.95800 1.000 54.21451 588 VAL A CA 1
ATOM 4991 C C . VAL A 1 588 ? 30.48200 -28.39700 23.84900 1.000 60.97347 588 VAL A C 1
ATOM 4992 O O . VAL A 1 588 ? 31.62100 -28.86400 24.01400 1.000 57.95047 588 VAL A O 1
ATOM 4996 N N . LYS A 1 589 ? 29.41100 -28.89100 24.46000 1.000 60.42734 589 LYS A N 1
ATOM 4997 C CA . LYS A 1 589 ? 29.51200 -30.04900 25.33100 1.000 52.86496 589 LYS A CA 1
ATOM 4998 C C . LYS A 1 589 ? 29.59200 -31.30400 24.47700 1.000 54.89383 589 LYS A C 1
ATOM 4999 O O . LYS A 1 589 ? 28.86100 -31.44700 23.49500 1.000 52.55318 589 LYS A O 1
ATOM 5005 N N . ILE A 1 590 ? 30.50500 -32.20600 24.83500 1.000 57.85548 590 ILE A N 1
ATOM 5006 C CA . ILE A 1 590 ? 30.66200 -33.46300 24.11800 1.000 56.02989 590 ILE A CA 1
ATOM 5007 C C . ILE A 1 590 ? 30.46700 -34.67800 25.01200 1.000 56.40630 590 ILE A C 1
ATOM 5008 O O . ILE A 1 590 ? 30.61600 -35.80800 24.54000 1.000 59.77794 590 ILE A O 1
ATOM 5013 N N . ASN A 1 591 ? 30.17300 -34.49100 26.29200 1.000 55.03750 591 ASN A N 1
ATOM 5014 C CA . ASN A 1 591 ? 29.89600 -35.59900 27.19500 1.000 60.97222 591 ASN A CA 1
ATOM 5015 C C . ASN A 1 591 ? 28.43900 -35.51800 27.62400 1.000 63.28026 591 ASN A C 1
ATOM 5016 O O . ASN A 1 591 ? 27.97800 -34.45000 28.03700 1.000 68.14863 591 ASN A O 1
ATOM 5021 N N . ARG A 1 592 ? 27.71300 -36.62900 27.52500 1.000 59.53677 592 ARG A N 1
ATOM 5022 C CA . ARG A 1 592 ? 26.30700 -36.65300 27.90300 1.000 57.67140 592 ARG A CA 1
ATOM 5023 C C . ARG A 1 592 ? 26.18300 -37.17900 29.32400 1.000 65.74369 592 ARG A C 1
ATOM 5024 O O . ARG A 1 592 ? 26.85200 -38.14500 29.70100 1.000 72.19514 592 ARG A O 1
ATOM 5032 N N . LYS A 1 593 ? 25.39300 -36.48400 30.12800 1.000 62.95447 593 LYS A N 1
ATOM 5033 C CA . LYS A 1 593 ? 25.16600 -36.86400 31.51100 1.000 58.95731 593 LYS A CA 1
ATOM 5034 C C . LYS A 1 593 ? 23.76000 -36.41000 31.86500 1.000 62.31872 593 LYS A C 1
ATOM 5035 O O . LYS A 1 593 ? 23.37500 -35.28000 31.54800 1.000 62.11999 593 LYS A O 1
ATOM 5041 N N . ALA A 1 594 ? 22.98600 -37.31800 32.45200 1.000 65.12390 594 ALA A N 1
ATOM 5042 C CA . ALA A 1 594 ? 21.61100 -37.03200 32.83500 1.000 63.97696 594 ALA A CA 1
ATOM 5043 C C . ALA A 1 594 ? 21.56200 -36.03000 33.97900 1.000 71.15115 594 ALA A C 1
ATOM 5044 O O . ALA A 1 594 ? 22.39200 -36.06100 34.89400 1.000 69.68593 594 ALA A O 1
ATOM 5046 N N . SER A 1 595 ? 20.58100 -35.12700 33.91900 1.000 74.74850 595 SER A N 1
ATOM 5047 C CA . SER A 1 595 ? 20.34600 -34.17400 34.99300 1.000 79.09884 595 SER A CA 1
ATOM 5048 C C . SER A 1 595 ? 19.01900 -34.37000 35.72200 1.000 83.37117 595 SER A C 1
ATOM 5049 O O . SER A 1 595 ? 18.81200 -33.73800 36.76600 1.000 85.30059 595 SER A O 1
ATOM 5052 N N . ILE A 1 596 ? 18.14600 -35.26100 35.25000 1.000 74.97789 596 ILE A N 1
ATOM 5053 C CA . ILE A 1 596 ? 16.80700 -35.42000 35.84000 1.000 79.22372 596 ILE A CA 1
ATOM 5054 C C . ILE A 1 596 ? 16.59500 -36.76000 36.56000 1.000 75.85864 596 ILE A C 1
ATOM 5055 O O . ILE A 1 596 ? 17.45500 -37.64200 36.54500 1.000 76.00800 596 ILE A O 1
ATOM 5583 N N . MET D 1 1 ? 15.51400 -23.47100 -18.02600 1.000 91.17393 1 MET D N 1
ATOM 5584 C CA . MET D 1 1 ? 15.65600 -24.59100 -17.09600 1.000 83.55866 1 MET D CA 1
ATOM 5585 C C . MET D 1 1 ? 15.58800 -25.95200 -17.79200 1.000 85.07798 1 MET D C 1
ATOM 5586 O O . MET D 1 1 ? 16.08900 -26.95400 -17.26600 1.000 87.57132 1 MET D O 1
ATOM 5591 N N . VAL D 1 2 ? 14.96000 -26.01100 -18.96200 1.000 70.96062 2 VAL D N 1
ATOM 5592 C CA . VAL D 1 2 ? 14.84900 -27.26800 -19.69300 1.000 68.21874 2 VAL D CA 1
ATOM 5593 C C . VAL D 1 2 ? 16.01900 -27.32500 -20.66600 1.000 62.16174 2 VAL D C 1
ATOM 5594 O O . VAL D 1 2 ? 16.08500 -26.54400 -21.61600 1.000 62.69636 2 VAL D O 1
ATOM 5598 N N . HIS D 1 3 ? 16.96100 -28.22700 -20.40400 1.000 58.36360 3 HIS D N 1
ATOM 5599 C CA . HIS D 1 3 ? 18.14400 -28.38500 -21.23800 1.000 58.14098 3 HIS D CA 1
ATOM 5600 C C . HIS D 1 3 ? 18.03100 -29.54500 -22.21600 1.000 59.25471 3 HIS D C 1
ATOM 5601 O O . HIS D 1 3 ? 18.68500 -29.52300 -23.26500 1.000 56.77833 3 HIS D O 1
ATOM 5608 N N . TYR D 1 4 ? 17.22900 -30.55500 -21.89500 1.000 53.97886 4 TYR D N 1
ATOM 5609 C CA . TYR D 1 4 ? 17.24500 -31.82400 -22.60200 1.000 50.87232 4 TYR D CA 1
ATOM 5610 C C . TYR D 1 4 ? 16.14000 -31.87400 -23.64900 1.000 56.87916 4 TYR D C 1
ATOM 5611 O O . TYR D 1 4 ? 15.08600 -31.24300 -23.51400 1.000 60.55537 4 TYR D O 1
ATOM 5620 N N . TYR D 1 5 ? 16.41900 -32.60500 -24.71900 1.000 56.07423 5 TYR D N 1
ATOM 5621 C CA . TYR D 1 5 ? 15.41800 -33.06900 -25.66500 1.000 54.15623 5 TYR D CA 1
ATOM 5622 C C . TYR D 1 5 ? 15.35400 -34.58600 -25.53200 1.000 51.43664 5 TYR D C 1
ATOM 5623 O O . TYR D 1 5 ? 16.36900 -35.26300 -25.71700 1.000 49.49607 5 TYR D O 1
ATOM 5632 N N A ARG D 1 6 ? 14.17500 -35.10500 -25.19000 0.500 51.11076 6 ARG D N 1
ATOM 5633 N N B ARG D 1 6 ? 14.18000 -35.11000 -25.18700 0.500 51.10311 6 ARG D N 1
ATOM 5634 C CA A ARG D 1 6 ? 13.96700 -36.54600 -25.11300 0.500 49.40188 6 ARG D CA 1
ATOM 5635 C CA B ARG D 1 6 ? 14.00200 -36.55400 -25.08500 0.500 49.38451 6 ARG D CA 1
ATOM 5636 C C A ARG D 1 6 ? 14.10500 -37.17000 -26.49400 0.500 49.76185 6 ARG D C 1
ATOM 5637 C C B ARG D 1 6 ? 14.06400 -37.19400 -26.46500 0.500 49.75622 6 ARG D C 1
ATOM 5638 O O A ARG D 1 6 ? 13.62800 -36.61800 -27.48900 0.500 51.29827 6 ARG D O 1
ATOM 5639 O O B ARG D 1 6 ? 13.49700 -36.67600 -27.43000 0.500 51.25630 6 ARG D O 1
ATOM 5654 N N . LEU D 1 7 ? 14.76200 -38.32900 -26.55600 1.000 46.47319 7 LEU D N 1
ATOM 5655 C CA . LEU D 1 7 ? 14.84100 -39.07100 -27.80700 1.000 49.61655 7 LEU D CA 1
ATOM 5656 C C . LEU D 1 7 ? 13.60300 -39.93600 -28.04000 1.000 51.86486 7 LEU D C 1
ATOM 5657 O O . LEU D 1 7 ? 13.37500 -40.38300 -29.17500 1.000 52.14690 7 LEU D O 1
ATOM 5662 N N . SER D 1 8 ? 12.77400 -40.12100 -27.01500 1.000 47.98605 8 SER D N 1
ATOM 5663 C CA . SER D 1 8 ? 11.68100 -41.06800 -27.10300 1.000 51.55530 8 SER D CA 1
ATOM 5664 C C . SER D 1 8 ? 10.71400 -40.66200 -28.19900 1.000 59.36355 8 SER D C 1
ATOM 5665 O O . SER D 1 8 ? 10.46400 -39.47300 -28.44800 1.000 54.71202 8 SER D O 1
ATOM 5668 N N . LEU D 1 9 ? 10.13200 -41.67500 -28.83200 1.000 55.80215 9 LEU D N 1
ATOM 5669 C CA . LEU D 1 9 ? 9.11400 -41.38100 -29.81200 1.000 57.95690 9 LEU D CA 1
ATOM 5670 C C . LEU D 1 9 ? 7.84200 -40.79500 -29.21600 1.000 65.75617 9 LEU D C 1
ATOM 5671 O O . LEU D 1 9 ? 7.05700 -40.29500 -30.02100 1.000 65.32978 9 LEU D O 1
ATOM 5676 N N . LYS D 1 10 ? 7.53800 -40.87900 -27.88500 1.000 74.36177 10 LYS D N 1
ATOM 5677 C CA . LYS D 1 10 ? 6.20200 -40.36700 -27.48500 1.000 72.42047 10 LYS D CA 1
ATOM 5678 C C . LYS D 1 10 ? 6.10100 -38.88200 -27.84500 1.000 69.01347 10 LYS D C 1
ATOM 5679 O O . LYS D 1 10 ? 4.99900 -38.40400 -28.05900 1.000 84.06788 10 LYS D O 1
ATOM 5685 N N . SER D 1 11 ? 7.21000 -38.09100 -27.81800 1.000 68.00234 11 SER D N 1
ATOM 5686 C CA . SER D 1 11 ? 6.94200 -36.64100 -27.94400 1.000 69.29349 11 SER D CA 1
ATOM 5687 C C . SER D 1 11 ? 6.49600 -36.23100 -29.35700 1.000 67.35822 11 SER D C 1
ATOM 5688 O O . SER D 1 11 ? 6.32600 -35.02500 -29.62200 1.000 71.57521 11 SER D O 1
ATOM 5691 N N . ARG D 1 12 ? 6.29600 -37.17900 -30.26800 1.000 68.75427 12 ARG D N 1
ATOM 5692 C CA . ARG D 1 12 ? 5.91000 -36.81700 -31.62100 1.000 69.07540 12 ARG D CA 1
ATOM 5693 C C . ARG D 1 12 ? 4.57100 -36.08800 -31.61600 1.000 70.76633 12 ARG D C 1
ATOM 5694 O O . ARG D 1 12 ? 3.80200 -36.15600 -30.65200 1.000 63.84788 12 ARG D O 1
ATOM 5702 N N . GLN D 1 13 ? 4.28900 -35.39100 -32.72200 1.000 66.28894 13 GLN D N 1
ATOM 5703 C CA . GLN D 1 13 ? 3.07400 -34.59500 -32.83100 1.000 70.74356 13 GLN D CA 1
ATOM 5704 C C . GLN D 1 13 ? 2.44100 -34.76800 -34.20100 1.000 72.86478 13 GLN D C 1
ATOM 5705 O O . GLN D 1 13 ? 3.09900 -35.11200 -35.18900 1.000 67.13137 13 GLN D O 1
ATOM 5711 N N . LYS D 1 14 ? 1.14800 -34.49100 -34.24600 1.000 70.72548 14 LYS D N 1
ATOM 5712 C CA . LYS D 1 14 ? 0.41500 -34.54000 -35.49600 1.000 69.85888 14 LYS D CA 1
ATOM 5713 C C . LYS D 1 14 ? 0.81700 -33.34800 -36.35000 1.000 78.26494 14 LYS D C 1
ATOM 5714 O O . LYS D 1 14 ? 0.65100 -32.19400 -35.94200 1.000 77.63486 14 LYS D O 1
ATOM 5720 N N . ALA D 1 15 ? 1.35800 -33.62900 -37.53000 1.000 81.20293 15 ALA D N 1
ATOM 5721 C CA . ALA D 1 15 ? 1.82600 -32.57100 -38.40200 1.000 75.83475 15 ALA D CA 1
ATOM 5722 C C . ALA D 1 15 ? 0.64100 -31.86100 -39.04800 1.000 83.55427 15 ALA D C 1
ATOM 5723 O O . ALA D 1 15 ? -0.38400 -32.48400 -39.34000 1.000 79.04006 15 ALA D O 1
ATOM 5725 N N . PRO D 1 16 ? 0.75000 -30.55600 -39.26900 1.000 84.27231 16 PRO D N 1
ATOM 5726 C CA . PRO D 1 16 ? -0.26300 -29.84700 -40.04600 1.000 76.82257 16 PRO D CA 1
ATOM 5727 C C . PRO D 1 16 ? 0.00600 -30.01100 -41.53700 1.000 89.70773 16 PRO D C 1
ATOM 5728 O O . PRO D 1 16 ? 1.02100 -30.57700 -41.95200 1.000 83.97390 16 PRO D O 1
ATOM 5732 N N . LYS D 1 17 ? -0.95400 -29.53600 -42.34600 1.000 84.75817 17 LYS D N 1
ATOM 5733 C CA . LYS D 1 17 ? -0.74900 -29.47500 -43.79200 1.000 87.08780 17 LYS D CA 1
ATOM 5734 C C . LYS D 1 17 ? 0.30200 -28.43000 -44.15700 1.000 91.58042 17 LYS D C 1
ATOM 5735 O O . LYS D 1 17 ? 1.18800 -28.68400 -44.98300 1.000 90.81389 17 LYS D O 1
ATOM 5737 N N . ILE D 1 18 ? 0.19200 -27.23000 -43.58000 1.000 95.80365 18 ILE D N 1
ATOM 5738 C CA . ILE D 1 18 ? 1.16300 -26.15700 -43.76200 1.000 99.32389 18 ILE D CA 1
ATOM 5739 C C . ILE D 1 18 ? 1.39500 -25.46500 -42.42200 1.000 100.32039 18 ILE D C 1
ATOM 5740 O O . ILE D 1 18 ? 0.65400 -25.65500 -41.45600 1.000 95.48124 18 ILE D O 1
ATOM 5745 N N . VAL D 1 19 ? 2.40100 -24.58700 -42.40500 1.000 105.30424 19 VAL D N 1
ATOM 5746 C CA . VAL D 1 19 ? 2.69100 -23.79300 -41.17700 1.000 111.12039 19 VAL D CA 1
ATOM 5747 C C . VAL D 1 19 ? 2.29300 -22.34100 -41.45500 1.000 130.12566 19 VAL D C 1
ATOM 5748 O O . VAL D 1 19 ? 3.04500 -21.64400 -42.16000 1.000 140.06277 19 VAL D O 1
ATOM 5752 N N . ASN D 1 20 ? 1.15100 -21.90400 -40.91900 1.000 151.17286 20 ASN D N 1
ATOM 5753 C CA . ASN D 1 20 ? 0.68100 -20.50700 -41.12600 1.000 157.78681 20 ASN D CA 1
ATOM 5754 C C . ASN D 1 20 ? 1.24500 -19.63600 -40.00400 1.000 156.12916 20 ASN D C 1
ATOM 5755 O O . ASN D 1 20 ? 0.92400 -18.43200 -39.97000 1.000 151.87400 20 ASN D O 1
ATOM 5760 N N . SER D 1 21 ? 2.04900 -20.23000 -39.12000 1.000 131.23699 21 SER D N 1
ATOM 5761 C CA . SER D 1 21 ? 2.60600 -19.49500 -37.95600 1.000 129.37036 21 SER D CA 1
ATOM 5762 C C . SER D 1 21 ? 3.90800 -18.78800 -38.33700 1.000 130.96106 21 SER D C 1
ATOM 5763 O O . SER D 1 21 ? 4.17400 -18.64200 -39.54600 1.000 123.33050 21 SER D O 1
ATOM 5766 N N . LYS D 1 22 ? 4.69000 -18.37600 -37.33600 1.000 133.87959 22 LYS D N 1
ATOM 5767 C CA . LYS D 1 22 ? 5.97100 -17.65700 -37.57500 1.000 134.15230 22 LYS D CA 1
ATOM 5768 C C . LYS D 1 22 ? 6.94900 -18.58700 -38.29800 1.000 134.18507 22 LYS D C 1
ATOM 5769 O O . LYS D 1 22 ? 7.95300 -18.08200 -38.83500 1.000 140.34735 22 LYS D O 1
ATOM 5771 N N . TYR D 1 23 ? 6.67400 -19.89200 -38.29300 1.000 112.75666 23 TYR D N 1
ATOM 5772 C CA . TYR D 1 23 ? 7.58300 -20.87500 -38.93300 1.000 105.15734 23 TYR D CA 1
ATOM 5773 C C . TYR D 1 23 ? 7.77100 -20.51900 -40.40900 1.000 103.42165 23 TYR D C 1
ATOM 5774 O O . TYR D 1 23 ? 6.77500 -20.18200 -41.07700 1.000 111.69673 23 TYR D O 1
ATOM 5783 N N . ASN D 1 24 ? 9.00800 -20.61200 -40.90200 1.000 100.89127 24 ASN D N 1
ATOM 5784 C CA . ASN D 1 24 ? 9.33700 -20.23000 -42.30000 1.000 99.09596 24 ASN D CA 1
ATOM 5785 C C . ASN D 1 24 ? 8.60200 -21.11300 -43.30400 1.000 99.81592 24 ASN D C 1
ATOM 5786 O O . ASN D 1 24 ? 8.27900 -22.26600 -42.96300 1.000 102.82570 24 ASN D O 1
ATOM 5791 N N . SER D 1 25 ? 8.38500 -20.58400 -44.50600 1.000 106.37472 25 SER D N 1
ATOM 5792 C CA . SER D 1 25 ? 7.69100 -21.31800 -45.55700 1.000 103.22877 25 SER D CA 1
ATOM 5793 C C . SER D 1 25 ? 8.43500 -22.57400 -45.98600 1.000 97.58285 25 SER D C 1
ATOM 5794 O O . SER D 1 25 ? 7.89400 -23.38300 -46.74600 1.000 93.29839 25 SER D O 1
ATOM 5797 N N . ILE D 1 26 ? 9.68000 -22.72600 -45.55600 1.000 93.60826 26 ILE D N 1
ATOM 5798 C CA . ILE D 1 26 ? 10.48700 -23.84000 -46.00400 1.000 98.27509 26 ILE D CA 1
ATOM 5799 C C . ILE D 1 26 ? 9.94000 -25.16900 -45.47200 1.000 98.06845 26 ILE D C 1
ATOM 5800 O O . ILE D 1 26 ? 10.15000 -26.22600 -46.08700 1.000 91.98788 26 ILE D O 1
ATOM 5805 N N . LEU D 1 27 ? 9.24700 -25.14600 -44.32500 1.000 99.74952 27 LEU D N 1
ATOM 5806 C CA . LEU D 1 27 ? 8.73100 -26.37500 -43.72600 1.000 96.43957 27 LEU D CA 1
ATOM 5807 C C . LEU D 1 27 ? 7.62800 -26.98200 -44.58400 1.000 97.00535 27 LEU D C 1
ATOM 5808 O O . LEU D 1 27 ? 7.44500 -28.20800 -44.59400 1.000 91.94517 27 LEU D O 1
ATOM 5813 N N . ASN D 1 28 ? 6.92600 -26.12900 -45.34000 1.000 98.09352 28 ASN D N 1
ATOM 5814 C CA . ASN D 1 28 ? 5.78000 -26.53500 -46.15200 1.000 97.32473 28 ASN D CA 1
ATOM 5815 C C . ASN D 1 28 ? 6.17000 -27.58200 -47.17800 1.000 97.35703 28 ASN D C 1
ATOM 5816 O O . ASN D 1 28 ? 5.36500 -28.45600 -47.53200 1.000 95.53982 28 ASN D O 1
ATOM 5821 N N . ILE D 1 29 ? 7.40000 -27.47600 -47.69000 1.000 104.10540 29 ILE D N 1
ATOM 5822 C CA . ILE D 1 29 ? 7.89700 -28.37600 -48.72000 1.000 104.00772 29 ILE D CA 1
ATOM 5823 C C . ILE D 1 29 ? 8.09600 -29.77700 -48.14900 1.000 104.15674 29 ILE D C 1
ATOM 5824 O O . ILE D 1 29 ? 7.67000 -30.77500 -48.73900 1.000 105.30611 29 ILE D O 1
ATOM 5829 N N . ALA D 1 30 ? 8.75300 -29.86700 -46.98700 1.000 93.51911 30 ALA D N 1
ATOM 5830 C CA . ALA D 1 30 ? 8.97800 -31.16100 -46.34500 1.000 90.69362 30 ALA D CA 1
ATOM 5831 C C . ALA D 1 30 ? 7.66400 -31.79700 -45.91300 1.000 93.32519 30 ALA D C 1
ATOM 5832 O O . ALA D 1 30 ? 7.51200 -33.02300 -45.95700 1.000 89.85440 30 ALA D O 1
ATOM 5834 N N . LEU D 1 31 ? 6.71100 -30.97900 -45.46300 1.000 94.63083 31 LEU D N 1
ATOM 5835 C CA . LEU D 1 31 ? 5.39100 -31.49800 -45.11000 1.000 94.67342 31 LEU D CA 1
ATOM 5836 C C . LEU D 1 31 ? 4.73200 -32.19500 -46.29900 1.000 97.19904 31 LEU D C 1
ATOM 5837 O O . LEU D 1 31 ? 4.16500 -33.28500 -46.15500 1.000 95.94999 31 LEU D O 1
ATOM 5842 N N . LYS D 1 32 ? 4.79600 -31.58500 -47.48600 1.000 100.21890 32 LYS D N 1
ATOM 5843 C CA . LYS D 1 32 ? 4.25000 -32.23300 -48.67700 1.000 100.38669 32 LYS D CA 1
ATOM 5844 C C . LYS D 1 32 ? 4.95200 -33.56000 -48.94600 1.000 100.36369 32 LYS D C 1
ATOM 5845 O O . LYS D 1 32 ? 4.30200 -34.58100 -49.20300 1.000 98.42014 32 LYS D O 1
ATOM 5851 N N . ASN D 1 33 ? 6.28700 -33.56600 -48.88100 1.000 92.85003 33 ASN D N 1
ATOM 5852 C CA . ASN D 1 33 ? 7.03000 -34.79700 -49.12700 1.000 89.83233 33 ASN D CA 1
ATOM 5853 C C . ASN D 1 33 ? 6.73800 -35.84200 -48.06500 1.000 90.72573 33 ASN D C 1
ATOM 5854 O O . ASN D 1 33 ? 6.80100 -37.04500 -48.34100 1.000 90.79765 33 ASN D O 1
ATOM 5859 N N . PHE D 1 34 ? 6.41800 -35.39400 -46.85200 1.000 91.37321 34 PHE D N 1
ATOM 5860 C CA . PHE D 1 34 ? 6.17300 -36.30700 -45.74300 1.000 90.73303 34 PHE D CA 1
ATOM 5861 C C . PHE D 1 34 ? 4.93900 -37.17400 -46.00100 1.000 89.06327 34 PHE D C 1
ATOM 5862 O O . PHE D 1 34 ? 4.98600 -38.40000 -45.85000 1.000 83.35573 34 PHE D O 1
ATOM 5870 N N . ARG D 1 35 ? 3.83100 -36.55700 -46.42200 1.000 90.35551 35 ARG D N 1
ATOM 5871 C CA . ARG D 1 35 ? 2.62100 -37.31800 -46.73200 1.000 91.30815 35 ARG D CA 1
ATOM 5872 C C . ARG D 1 35 ? 2.84800 -38.26600 -47.90000 1.000 88.06866 35 ARG D C 1
ATOM 5873 O O . ARG D 1 35 ? 2.40700 -39.42000 -47.88000 1.000 86.57487 35 ARG D O 1
ATOM 5881 N N . LEU D 1 36 ? 3.53300 -37.78400 -48.93000 1.000 91.53738 36 LEU D N 1
ATOM 5882 C CA . LEU D 1 36 ? 3.81800 -38.58500 -50.11000 1.000 98.19457 36 LEU D CA 1
ATOM 5883 C C . LEU D 1 36 ? 4.67000 -39.81200 -49.77100 1.000 98.68876 36 LEU D C 1
ATOM 5884 O O . LEU D 1 36 ? 4.53100 -40.85800 -50.41400 1.000 107.18559 36 LEU D O 1
ATOM 5889 N N . CYS D 1 37 ? 5.54000 -39.72000 -48.75900 1.000 92.72130 37 CYS D N 1
ATOM 5890 C CA . CYS D 1 37 ? 6.36000 -40.87600 -48.39400 1.000 89.94827 37 CYS D CA 1
ATOM 5891 C C . CYS D 1 37 ? 5.53900 -41.97300 -47.71200 1.000 94.28530 37 CYS D C 1
ATOM 5892 O O . CYS D 1 37 ? 5.77800 -43.16300 -47.94300 1.000 97.95832 37 CYS D O 1
ATOM 5895 N N . LYS D 1 38 ? 4.57800 -41.60000 -46.85500 1.000 92.28235 38 LYS D N 1
ATOM 5896 C CA . LYS D 1 38 ? 3.75600 -42.60400 -46.17600 1.000 90.77907 38 LYS D CA 1
ATOM 5897 C C . LYS D 1 38 ? 2.75900 -43.25400 -47.12100 1.000 97.00905 38 LYS D C 1
ATOM 5898 O O . LYS D 1 38 ? 2.45800 -44.44600 -46.97300 1.000 97.05507 38 LYS D O 1
ATOM 5904 N N . LYS D 1 39 ? 2.23100 -42.50300 -48.09300 1.000 99.68184 39 LYS D N 1
ATOM 5905 C CA . LYS D 1 39 ? 1.18800 -43.07800 -48.93900 1.000 101.90366 39 LYS D CA 1
ATOM 5906 C C . LYS D 1 39 ? 1.74900 -44.19600 -49.79400 1.000 106.61846 39 LYS D C 1
ATOM 5907 O O . LYS D 1 39 ? 0.98500 -44.99000 -50.34700 1.000 110.08375 39 LYS D O 1
ATOM 5909 N N . HIS D 1 40 ? 3.07600 -44.27800 -49.87400 1.000 110.49012 40 HIS D N 1
ATOM 5910 C CA . HIS D 1 40 ? 3.79700 -45.24400 -50.68400 1.000 110.89176 40 HIS D CA 1
ATOM 5911 C C . HIS D 1 40 ? 4.44800 -46.31500 -49.82900 1.000 110.74925 40 HIS D C 1
ATOM 5912 O O . HIS D 1 40 ? 5.41500 -46.94000 -50.26800 1.000 115.09422 40 HIS D O 1
ATOM 5919 N N . LYS D 1 41 ? 3.92100 -46.54100 -48.62400 1.000 110.91985 41 LYS D N 1
ATOM 5920 C CA . LYS D 1 41 ? 4.52000 -47.54900 -47.70700 1.000 107.36078 41 LYS D CA 1
ATOM 5921 C C . LYS D 1 41 ? 4.32500 -48.95300 -48.28900 1.000 112.07783 41 LYS D C 1
ATOM 5922 O O . LYS D 1 41 ? 3.16700 -49.31300 -48.56700 1.000 115.68115 41 LYS D O 1
ATOM 5924 N N . THR D 1 42 ? 5.41400 -49.71100 -48.46200 1.000 109.88196 42 THR D N 1
ATOM 5925 C CA . THR D 1 42 ? 5.31600 -51.11100 -48.96200 1.000 111.86902 42 THR D CA 1
ATOM 5926 C C . THR D 1 42 ? 6.12600 -52.04000 -48.05300 1.000 109.04916 42 THR D C 1
ATOM 5927 O O . THR D 1 42 ? 6.96400 -51.52600 -47.29000 1.000 104.17304 42 THR D O 1
ATOM 5931 N N . LYS D 1 43 ? 5.87000 -53.34700 -48.12300 1.000 105.49655 43 LYS D N 1
ATOM 5932 C CA . LYS D 1 43 ? 6.53500 -54.32400 -47.21900 1.000 106.64964 43 LYS D CA 1
ATOM 5933 C C . LYS D 1 43 ? 8.06400 -54.31500 -47.34500 1.000 102.97947 43 LYS D C 1
ATOM 5934 O O . LYS D 1 43 ? 8.71500 -54.61900 -46.32800 1.000 103.66105 43 LYS D O 1
ATOM 5940 N N . LYS D 1 44 ? 8.62700 -54.00500 -48.52000 1.000 106.94176 44 LYS D N 1
ATOM 5941 C CA . LYS D 1 44 ? 10.06900 -54.10500 -48.66900 1.000 108.41068 44 LYS D CA 1
ATOM 5942 C C . LYS D 1 44 ? 10.76300 -53.18400 -47.66200 1.000 104.81130 44 LYS D C 1
ATOM 5943 O O . LYS D 1 44 ? 10.22100 -52.13600 -47.29200 1.000 102.97594 44 LYS D O 1
ATOM 5949 N N . PRO D 1 45 ? 11.94600 -53.57000 -47.17600 1.000 103.97867 45 PRO D N 1
ATOM 5950 C CA . PRO D 1 45 ? 12.58100 -52.81800 -46.08200 1.000 98.88823 45 PRO D CA 1
ATOM 5951 C C . PRO D 1 45 ? 12.96100 -51.40200 -46.48700 1.000 92.82671 45 PRO D C 1
ATOM 5952 O O . PRO D 1 45 ? 13.28000 -51.12100 -47.64600 1.000 94.74185 45 PRO D O 1
ATOM 5956 N N . VAL D 1 46 ? 12.94500 -50.50800 -45.49900 1.000 88.66271 46 VAL D N 1
ATOM 5957 C CA . VAL D 1 46 ? 13.24300 -49.09900 -45.71100 1.000 84.60634 46 VAL D CA 1
ATOM 5958 C C . VAL D 1 46 ? 14.44100 -48.69800 -44.86000 1.000 83.87923 46 VAL D C 1
ATOM 5959 O O . VAL D 1 46 ? 14.72400 -49.29500 -43.81500 1.000 89.51408 46 VAL D O 1
ATOM 5963 N N . GLN D 1 47 ? 15.16000 -47.68500 -45.33300 1.000 82.70195 47 GLN D N 1
ATOM 5964 C CA . GLN D 1 47 ? 16.18600 -47.00100 -44.55800 1.000 80.69526 47 GLN D CA 1
ATOM 5965 C C . GLN D 1 47 ? 15.64000 -45.62900 -44.19400 1.000 76.94421 47 GLN D C 1
ATOM 5966 O O . GLN D 1 47 ? 15.35700 -44.81900 -45.08400 1.000 78.03360 47 GLN D O 1
ATOM 5972 N N . ILE D 1 48 ? 15.49700 -45.36500 -42.89400 1.000 80.48605 48 ILE D N 1
ATOM 5973 C CA . ILE D 1 48 ? 14.82700 -44.13700 -42.47800 1.000 71.25146 48 ILE D CA 1
ATOM 5974 C C . ILE D 1 48 ? 15.59100 -42.92000 -42.97800 1.000 70.99043 48 ILE D C 1
ATOM 5975 O O . ILE D 1 48 ? 15.00200 -41.97000 -43.50500 1.000 76.68138 48 ILE D O 1
ATOM 5980 N N . LEU D 1 49 ? 16.91500 -42.93400 -42.83800 1.000 75.55357 49 LEU D N 1
ATOM 5981 C CA . LEU D 1 49 ? 17.71200 -41.77500 -43.22100 1.000 74.98557 49 LEU D CA 1
ATOM 5982 C C . LEU D 1 49 ? 17.61800 -41.48100 -44.71800 1.000 78.63965 49 LEU D C 1
ATOM 5983 O O . LEU D 1 49 ? 17.64800 -40.31200 -45.11900 1.000 85.26815 49 LEU D O 1
ATOM 5988 N N . ALA D 1 50 ? 17.49800 -42.51400 -45.55900 1.000 79.36877 50 ALA D N 1
ATOM 5989 C CA . ALA D 1 50 ? 17.31600 -42.27500 -46.99200 1.000 79.34977 50 ALA D CA 1
ATOM 5990 C C . ALA D 1 50 ? 16.01300 -41.53000 -47.27500 1.000 81.98872 50 ALA D C 1
ATOM 5991 O O . ALA D 1 50 ? 15.98600 -40.60600 -48.09700 1.000 86.64466 50 ALA D O 1
ATOM 5993 N N . LEU D 1 51 ? 14.92200 -41.92300 -46.60700 1.000 76.97505 51 LEU D N 1
ATOM 5994 C CA . LEU D 1 51 ? 13.64100 -41.24200 -46.79200 1.000 80.38914 51 LEU D CA 1
ATOM 5995 C C . LEU D 1 51 ? 13.72400 -39.78900 -46.34800 1.000 84.22394 51 LEU D C 1
ATOM 5996 O O . LEU D 1 51 ? 13.22000 -38.89300 -47.03100 1.000 87.99352 51 LEU D O 1
ATOM 6001 N N . LEU D 1 52 ? 14.35800 -39.54500 -45.19800 1.000 80.31275 52 LEU D N 1
ATOM 6002 C CA . LEU D 1 52 ? 14.57400 -38.18400 -44.71300 1.000 87.88401 52 LEU D CA 1
ATOM 6003 C C . LEU D 1 52 ? 15.20700 -37.29000 -45.77800 1.000 92.43264 52 LEU D C 1
ATOM 6004 O O . LEU D 1 52 ? 14.85000 -36.11100 -45.90500 1.000 91.17372 52 LEU D O 1
ATOM 6009 N N . GLN D 1 53 ? 16.14700 -37.83700 -46.55700 1.000 94.53244 53 GLN D N 1
ATOM 6010 C CA . GLN D 1 53 ? 16.78000 -37.06800 -47.62200 1.000 95.64498 53 GLN D CA 1
ATOM 6011 C C . GLN D 1 53 ? 15.79700 -36.73000 -48.73400 1.000 98.43518 53 GLN D C 1
ATOM 6012 O O . GLN D 1 53 ? 15.97200 -35.72000 -49.43200 1.000 98.07037 53 GLN D O 1
ATOM 6018 N N . GLU D 1 54 ? 14.78500 -37.58000 -48.94200 1.000 98.17521 54 GLU D N 1
ATOM 6019 C CA . GLU D 1 54 ? 13.70100 -37.27900 -49.87300 1.000 94.71689 54 GLU D CA 1
ATOM 6020 C C . GLU D 1 54 ? 12.64100 -36.36500 -49.27600 1.000 91.70827 54 GLU D C 1
ATOM 6021 O O . GLU D 1 54 ? 11.83000 -35.80900 -50.02600 1.000 94.90237 54 GLU D O 1
ATOM 6027 N N . ILE D 1 55 ? 12.61200 -36.21000 -47.95600 1.000 86.61486 55 ILE D N 1
ATOM 6028 C CA . ILE D 1 55 ? 11.61600 -35.36100 -47.31000 1.000 88.74638 55 ILE D CA 1
ATOM 6029 C C . ILE D 1 55 ? 12.13300 -33.93900 -47.14700 1.000 86.28699 55 ILE D C 1
ATOM 6030 O O . ILE D 1 55 ? 11.47500 -32.97400 -47.54500 1.000 88.14258 55 ILE D O 1
ATOM 6035 N N . ILE D 1 56 ? 13.31900 -33.78900 -46.57100 1.000 86.19462 56 ILE D N 1
ATOM 6036 C CA . ILE D 1 56 ? 13.87800 -32.48500 -46.23100 1.000 85.30844 56 ILE D CA 1
ATOM 6037 C C . ILE D 1 56 ? 14.83000 -32.07500 -47.35100 1.000 88.05043 56 ILE D C 1
ATOM 6038 O O . ILE D 1 56 ? 15.82400 -32.77800 -47.58500 1.000 93.75661 56 ILE D O 1
ATOM 6043 N N . PRO D 1 57 ? 14.56100 -30.99300 -48.06900 1.000 89.03904 57 PRO D N 1
ATOM 6044 C CA . PRO D 1 57 ? 15.46600 -30.59700 -49.15100 1.000 95.21346 57 PRO D CA 1
ATOM 6045 C C . PRO D 1 57 ? 16.82700 -30.19500 -48.60300 1.000 95.15651 57 PRO D C 1
ATOM 6046 O O . PRO D 1 57 ? 16.95300 -29.75400 -47.45700 1.000 90.99124 57 PRO D O 1
ATOM 6050 N N . LYS D 1 58 ? 17.85900 -30.39600 -49.43200 1.000 100.66562 58 LYS D N 1
ATOM 6051 C CA . LYS D 1 58 ? 19.20600 -29.95100 -49.08000 1.000 100.87359 58 LYS D CA 1
ATOM 6052 C C . LYS D 1 58 ? 19.21600 -28.46700 -48.73400 1.000 97.49700 58 LYS D C 1
ATOM 6053 O O . LYS D 1 58 ? 19.95800 -28.03100 -47.84700 1.000 98.78060 58 LYS D O 1
ATOM 6059 N N . SER D 1 59 ? 18.39200 -27.67500 -49.42200 1.000 100.60369 59 SER D N 1
ATOM 6060 C CA . SER D 1 59 ? 18.36300 -26.23500 -49.18900 1.000 103.16786 59 SER D CA 1
ATOM 6061 C C . SER D 1 59 ? 17.92000 -25.86900 -47.77400 1.000 105.56029 59 SER D C 1
ATOM 6062 O O . SER D 1 59 ? 18.14200 -24.72900 -47.35000 1.000 106.05300 59 SER D O 1
ATOM 6065 N N . TYR D 1 60 ? 17.30400 -26.79200 -47.02800 1.000 98.83319 60 TYR D N 1
ATOM 6066 C CA . TYR D 1 60 ? 16.97300 -26.47200 -45.64400 1.000 89.60882 60 TYR D CA 1
ATOM 6067 C C . TYR D 1 60 ? 18.23300 -26.25400 -44.81400 1.000 91.42168 60 TYR D C 1
ATOM 6068 O O . TYR D 1 60 ? 18.25700 -25.39400 -43.92700 1.000 94.15687 60 TYR D O 1
ATOM 6077 N N . PHE D 1 61 ? 19.28600 -27.02700 -45.08000 1.000 85.11636 61 PHE D N 1
ATOM 6078 C CA . PHE D 1 61 ? 20.50500 -26.97500 -44.28300 1.000 88.50231 61 PHE D CA 1
ATOM 6079 C C . PHE D 1 61 ? 21.59300 -26.10100 -44.88900 1.000 98.97515 61 PHE D C 1
ATOM 6080 O O . PHE D 1 61 ? 22.39500 -25.52100 -44.14700 1.000 93.45434 61 PHE D O 1
ATOM 6088 N N . GLY D 1 62 ? 21.61700 -25.96900 -46.21200 1.000 100.70907 62 GLY D N 1
ATOM 6089 C CA . GLY D 1 62 ? 22.61100 -25.16300 -46.88800 1.000 102.91573 62 GLY D CA 1
ATOM 6090 C C . GLY D 1 62 ? 23.88000 -25.92400 -47.21500 1.000 110.09383 62 GLY D C 1
ATOM 6091 O O . GLY D 1 62 ? 24.14000 -26.22800 -48.38300 1.000 115.17118 62 GLY D O 1
ATOM 6092 N N . THR D 1 63 ? 24.68300 -26.23500 -46.20000 1.000 117.32194 63 THR D N 1
ATOM 6093 C CA . THR D 1 63 ? 25.91000 -27.00200 -46.36900 1.000 116.75876 63 THR D CA 1
ATOM 6094 C C . THR D 1 63 ? 25.76500 -28.40400 -45.79500 1.000 106.34645 63 THR D C 1
ATOM 6095 O O . THR D 1 63 ? 24.89000 -28.68300 -44.97300 1.000 103.94669 63 THR D O 1
ATOM 6099 N N . THR D 1 64 ? 26.66000 -29.28300 -46.24800 1.000 103.95420 64 THR D N 1
ATOM 6100 C CA . THR D 1 64 ? 26.67400 -30.66200 -45.77800 1.000 94.30752 64 THR D CA 1
ATOM 6101 C C . THR D 1 64 ? 27.08100 -30.74500 -44.31100 1.000 96.22919 64 THR D C 1
ATOM 6102 O O . THR D 1 64 ? 26.61600 -31.63900 -43.59300 1.000 98.08494 64 THR D O 1
ATOM 6106 N N . THR D 1 65 ? 27.89200 -29.79500 -43.82700 1.000 100.07972 65 THR D N 1
ATOM 6107 C CA . THR D 1 65 ? 28.27000 -29.80600 -42.41400 1.000 96.88858 65 THR D CA 1
ATOM 6108 C C . THR D 1 65 ? 27.07900 -29.48600 -41.52000 1.000 95.55345 65 THR D C 1
ATOM 6109 O O . THR D 1 65 ? 26.96000 -30.03900 -40.41800 1.000 95.08458 65 THR D O 1
ATOM 6113 N N . ASN D 1 66 ? 26.13000 -28.70600 -42.04000 1.000 93.80552 66 ASN D N 1
ATOM 6114 C CA . ASN D 1 66 ? 24.89100 -28.42600 -41.26700 1.000 87.11526 66 ASN D CA 1
ATOM 6115 C C . ASN D 1 66 ? 23.97100 -29.64900 -41.33600 1.000 83.89551 66 ASN D C 1
ATOM 6116 O O . ASN D 1 66 ? 23.34700 -29.98100 -40.30900 1.000 86.47288 66 ASN D O 1
ATOM 6121 N N . LEU D 1 67 ? 23.90200 -30.29600 -42.50100 1.000 82.53546 67 LEU D N 1
ATOM 6122 C CA . LEU D 1 67 ? 23.02700 -31.48600 -42.67800 1.000 85.62723 67 LEU D CA 1
ATOM 6123 C C . LEU D 1 67 ? 23.50300 -32.60000 -41.74300 1.000 86.39069 67 LEU D C 1
ATOM 6124 O O . LEU D 1 67 ? 22.64600 -33.24800 -41.11600 1.000 80.97276 67 LEU D O 1
ATOM 6129 N N . LYS D 1 68 ? 24.82000 -32.78200 -41.63000 1.000 85.09436 68 LYS D N 1
ATOM 6130 C CA . LYS D 1 68 ? 25.37700 -33.86800 -40.78400 1.000 80.61673 68 LYS D CA 1
ATOM 6131 C C . LYS D 1 68 ? 24.95800 -33.62800 -39.33400 1.000 78.20427 68 LYS D C 1
ATOM 6132 O O . LYS D 1 68 ? 24.59800 -34.60300 -38.66700 1.000 78.60102 68 LYS D O 1
ATOM 6138 N N . ARG D 1 69 ? 25.00800 -32.37500 -38.86900 1.000 77.76944 69 ARG D N 1
ATOM 6139 C CA . ARG D 1 69 ? 24.63700 -32.05100 -37.46300 1.000 78.39006 69 ARG D CA 1
ATOM 6140 C C . ARG D 1 69 ? 23.22800 -32.58100 -37.17400 1.000 76.68158 69 ARG D C 1
ATOM 6141 O O . ARG D 1 69 ? 23.03700 -33.18000 -36.09800 1.000 71.88578 69 ARG D O 1
ATOM 6149 N N . PHE D 1 70 ? 22.28700 -32.37200 -38.09900 1.000 77.29388 70 PHE D N 1
ATOM 6150 C CA . PHE D 1 70 ? 20.87800 -32.78600 -37.87700 1.000 75.30672 70 PHE D CA 1
ATOM 6151 C C . PHE D 1 70 ? 20.74900 -34.30900 -37.95300 1.000 67.57392 70 PHE D C 1
ATOM 6152 O O . PHE D 1 70 ? 20.11100 -34.88700 -37.06400 1.000 64.74339 70 PHE D O 1
ATOM 6160 N N . TYR D 1 71 ? 21.31400 -34.93500 -38.98600 1.000 64.10203 71 TYR D N 1
ATOM 6161 C CA . TYR D 1 71 ? 21.15300 -36.37100 -39.15800 1.000 71.33076 71 TYR D CA 1
ATOM 6162 C C . TYR D 1 71 ? 21.90200 -37.16700 -38.09500 1.000 68.90665 71 TYR D C 1
ATOM 6163 O O . TYR D 1 71 ? 21.52200 -38.30600 -37.80600 1.000 69.05342 71 TYR D O 1
ATOM 6172 N N . LYS D 1 72 ? 22.96700 -36.60500 -37.51300 1.000 67.93573 72 LYS D N 1
ATOM 6173 C CA . LYS D 1 72 ? 23.56500 -37.23900 -36.34000 1.000 67.45321 72 LYS D CA 1
ATOM 6174 C C . LYS D 1 72 ? 22.54500 -37.35000 -35.21300 1.000 62.10382 72 LYS D C 1
ATOM 6175 O O . LYS D 1 72 ? 22.47900 -38.37300 -34.52500 1.000 61.64534 72 LYS D O 1
ATOM 6181 N N . VAL D 1 73 ? 21.71700 -36.31800 -35.03100 1.000 66.93310 73 VAL D N 1
ATOM 6182 C CA . VAL D 1 73 ? 20.66200 -36.37600 -34.02300 1.000 65.57793 73 VAL D CA 1
ATOM 6183 C C . VAL D 1 73 ? 19.63100 -37.44200 -34.37500 1.000 58.60841 73 VAL D C 1
ATOM 6184 O O . VAL D 1 73 ? 19.19300 -38.21000 -33.51000 1.000 55.35094 73 VAL D O 1
ATOM 6188 N N . VAL D 1 74 ? 19.22600 -37.51000 -35.64500 1.000 56.93509 74 VAL D N 1
ATOM 6189 C CA . VAL D 1 74 ? 18.25200 -38.52000 -36.05900 1.000 57.12156 74 VAL D CA 1
ATOM 6190 C C . VAL D 1 74 ? 18.78800 -39.92200 -35.80200 1.000 56.84505 74 VAL D C 1
ATOM 6191 O O . VAL D 1 74 ? 18.05700 -40.80600 -35.33700 1.000 58.17688 74 VAL D O 1
ATOM 6195 N N . GLU D 1 75 ? 20.07300 -40.14400 -36.09100 1.000 57.33132 75 GLU D N 1
ATOM 6196 C CA . GLU D 1 75 ? 20.67500 -41.46200 -35.90500 1.000 57.53731 75 GLU D CA 1
ATOM 6197 C C . GLU D 1 75 ? 20.64600 -41.90000 -34.44000 1.000 54.86863 75 GLU D C 1
ATOM 6198 O O . GLU D 1 75 ? 20.46100 -43.08900 -34.14800 1.000 54.13954 75 GLU D O 1
ATOM 6204 N N . LYS D 1 76 ? 20.81200 -40.95400 -33.50600 1.000 51.60618 76 LYS D N 1
ATOM 6205 C CA . LYS D 1 76 ? 20.66300 -41.28000 -32.08700 1.000 53.13147 76 LYS D CA 1
ATOM 6206 C C . LYS D 1 76 ? 19.23600 -41.71600 -31.76200 1.000 52.06182 76 LYS D C 1
ATOM 6207 O O . LYS D 1 76 ? 19.02000 -42.59800 -30.92000 1.000 49.96056 76 LYS D O 1
ATOM 6213 N N . ILE D 1 77 ? 18.24400 -41.08100 -32.38300 1.000 55.12553 77 ILE D N 1
ATOM 6214 C CA . ILE D 1 77 ? 16.86300 -41.51000 -32.18000 1.000 47.41899 77 ILE D CA 1
ATOM 6215 C C . ILE D 1 77 ? 16.68600 -42.94900 -32.65100 1.000 47.93964 77 ILE D C 1
ATOM 6216 O O . ILE D 1 77 ? 16.09000 -43.78300 -31.95800 1.000 52.54291 77 ILE D O 1
ATOM 6221 N N . LEU D 1 78 ? 17.23100 -43.26700 -33.82500 1.000 50.03779 78 LEU D N 1
ATOM 6222 C CA . LEU D 1 78 ? 17.13400 -44.60300 -34.39700 1.000 52.16273 78 LEU D CA 1
ATOM 6223 C C . LEU D 1 78 ? 17.87100 -45.65700 -33.58800 1.000 53.11264 78 LEU D C 1
ATOM 6224 O O . LEU D 1 78 ? 17.66700 -46.84400 -33.84400 1.000 52.98079 78 LEU D O 1
ATOM 6229 N N . THR D 1 79 ? 18.73500 -45.25800 -32.64200 1.000 53.38736 79 THR D N 1
ATOM 6230 C CA . THR D 1 79 ? 19.51500 -46.19100 -31.83200 1.000 46.26444 79 THR D CA 1
ATOM 6231 C C . THR D 1 79 ? 19.34600 -45.93700 -30.33500 1.000 48.38224 79 THR D C 1
ATOM 6232 O O . THR D 1 79 ? 20.19800 -46.34600 -29.54800 1.000 49.13132 79 THR D O 1
ATOM 6236 N N . GLN D 1 80 ? 18.26500 -45.28800 -29.92300 1.000 46.72448 80 GLN D N 1
ATOM 6237 C CA . GLN D 1 80 ? 18.14500 -44.78300 -28.56500 1.000 39.75421 80 GLN D CA 1
ATOM 6238 C C . GLN D 1 80 ? 18.02100 -45.90600 -27.52500 1.000 50.37384 80 GLN D C 1
ATOM 6239 O O . GLN D 1 80 ? 17.58100 -47.02600 -27.80800 1.000 46.93354 80 GLN D O 1
ATOM 6245 N N . SER D 1 81 ? 18.38500 -45.56500 -26.29000 1.000 46.79803 81 SER D N 1
ATOM 6246 C CA . SER D 1 81 ? 18.03400 -46.32700 -25.10100 1.000 41.23959 81 SER D CA 1
ATOM 6247 C C . SER D 1 81 ? 16.81300 -45.69600 -24.46000 1.000 41.10341 81 SER D C 1
ATOM 6248 O O . SER D 1 81 ? 16.48800 -44.53300 -24.70500 1.000 46.98707 81 SER D O 1
ATOM 6251 N N . SER D 1 82 ? 16.13000 -46.47600 -23.63200 1.000 41.92590 82 SER D N 1
ATOM 6252 C CA . SER D 1 82 ? 15.04900 -45.91900 -22.84500 1.000 46.97737 82 SER D CA 1
ATOM 6253 C C . SER D 1 82 ? 15.59300 -44.77600 -22.01200 1.000 46.50384 82 SER D C 1
ATOM 6254 O O . SER D 1 82 ? 16.69500 -44.87000 -21.46900 1.000 40.79539 82 SER D O 1
ATOM 6257 N N . PHE D 1 83 ? 14.84300 -43.67100 -21.97500 1.000 43.93506 83 PHE D N 1
ATOM 6258 C CA . PHE D 1 83 ? 15.13600 -42.45400 -21.22500 1.000 43.60307 83 PHE D CA 1
ATOM 6259 C C . PHE D 1 83 ? 16.26800 -41.61800 -21.81200 1.000 41.03130 83 PHE D C 1
ATOM 6260 O O . PHE D 1 83 ? 16.59900 -40.58700 -21.21700 1.000 52.52852 83 PHE D O 1
ATOM 6268 N N . GLU D 1 84 ? 16.86700 -41.99600 -22.94300 1.000 36.68836 84 GLU D N 1
ATOM 6269 C CA . GLU D 1 84 ? 18.00300 -41.23100 -23.45400 1.000 41.95661 84 GLU D CA 1
ATOM 6270 C C . GLU D 1 84 ? 17.56800 -39.85200 -23.95900 1.000 46.64538 84 GLU D C 1
ATOM 6271 O O . GLU D 1 84 ? 16.49900 -39.69600 -24.56200 1.000 45.23694 84 GLU D O 1
ATOM 6277 N N . CYS D 1 85 ? 18.41300 -38.85000 -23.70500 1.000 44.66965 85 CYS D N 1
ATOM 6278 C CA . CYS D 1 85 ? 18.22100 -37.46300 -24.11100 1.000 43.81228 85 CYS D CA 1
ATOM 6279 C C . CYS D 1 85 ? 19.46700 -36.95800 -24.82100 1.000 46.19659 85 CYS D C 1
ATOM 6280 O O . CYS D 1 85 ? 20.52100 -37.60000 -24.80700 1.000 51.37635 85 CYS D O 1
ATOM 6283 N N . ILE D 1 86 ? 19.33900 -35.77300 -25.41900 1.000 45.20616 86 ILE D N 1
ATOM 6284 C CA . ILE D 1 86 ? 20.45400 -34.94700 -25.87100 1.000 46.78301 86 ILE D CA 1
ATOM 6285 C C . ILE D 1 86 ? 20.18500 -33.52200 -25.39500 1.000 53.06235 86 ILE D C 1
ATOM 6286 O O . ILE D 1 86 ? 19.06900 -33.17900 -24.99900 1.000 51.68474 86 ILE D O 1
ATOM 6291 N N . HIS D 1 87 ? 21.20900 -32.67200 -25.46400 1.000 49.22991 87 HIS D N 1
ATOM 6292 C CA . HIS D 1 87 ? 20.98800 -31.26100 -25.16700 1.000 50.70335 87 HIS D CA 1
ATOM 6293 C C . HIS D 1 87 ? 20.22900 -30.60000 -26.30600 1.000 54.84303 87 HIS D C 1
ATOM 6294 O O . HIS D 1 87 ? 20.45100 -30.90800 -27.48200 1.000 53.97001 87 HIS D O 1
ATOM 6301 N N . LEU D 1 88 ? 19.29900 -29.70500 -25.94900 1.000 59.94640 88 LEU D N 1
ATOM 6302 C CA . LEU D 1 88 ? 18.62800 -28.90500 -26.96900 1.000 58.59306 88 LEU D CA 1
ATOM 6303 C C . LEU D 1 88 ? 19.63600 -28.07700 -27.75700 1.000 61.50239 88 LEU D C 1
ATOM 6304 O O . LEU D 1 88 ? 19.43000 -27.82000 -28.95100 1.000 65.07169 88 LEU D O 1
ATOM 6309 N N . SER D 1 89 ? 20.73700 -27.67000 -27.11800 1.000 57.69572 89 SER D N 1
ATOM 6310 C CA . SER D 1 89 ? 21.71100 -26.81800 -27.79500 1.000 64.32655 89 SER D CA 1
ATOM 6311 C C . SER D 1 89 ? 22.40500 -27.51700 -28.95800 1.000 66.64233 89 SER D C 1
ATOM 6312 O O . SER D 1 89 ? 22.94100 -26.83600 -29.83800 1.000 72.40141 89 SER D O 1
ATOM 6315 N N . VAL D 1 90 ? 22.41200 -28.85000 -28.97900 1.000 61.37105 90 VAL D N 1
ATOM 6316 C CA . VAL D 1 90 ? 22.95500 -29.59500 -30.11500 1.000 62.07707 90 VAL D CA 1
ATOM 6317 C C . VAL D 1 90 ? 22.21500 -29.24100 -31.40400 1.000 61.79731 90 VAL D C 1
ATOM 6318 O O . VAL D 1 90 ? 22.77400 -29.34600 -32.50200 1.000 68.02390 90 VAL D O 1
ATOM 6322 N N . LEU D 1 91 ? 20.96200 -28.79800 -31.29400 1.000 63.76974 91 LEU D N 1
ATOM 6323 C CA . LEU D 1 91 ? 20.16100 -28.42600 -32.45600 1.000 69.24408 91 LEU D CA 1
ATOM 6324 C C . LEU D 1 91 ? 20.48900 -27.04800 -33.03300 1.000 76.05083 91 LEU D C 1
ATOM 6325 O O . LEU D 1 91 ? 19.88400 -26.67800 -34.05100 1.000 71.26047 91 LEU D O 1
ATOM 6330 N N . HIS D 1 92 ? 21.34500 -26.24300 -32.37500 1.000 75.77159 92 HIS D N 1
ATOM 6331 C CA . HIS D 1 92 ? 21.75000 -24.95400 -32.95100 1.000 77.00371 92 HIS D CA 1
ATOM 6332 C C . HIS D 1 92 ? 23.21400 -24.54600 -32.76700 1.000 79.84547 92 HIS D C 1
ATOM 6333 O O . HIS D 1 92 ? 23.66500 -23.66500 -33.50500 1.000 81.70338 92 HIS D O 1
ATOM 6340 N N . LYS D 1 93 ? 23.97400 -25.13800 -31.84400 1.000 77.05717 93 LYS D N 1
ATOM 6341 C CA . LYS D 1 93 ? 25.34600 -24.69400 -31.59400 1.000 84.92211 93 LYS D CA 1
ATOM 6342 C C . LYS D 1 93 ? 26.25000 -25.11500 -32.73600 1.000 91.82616 93 LYS D C 1
ATOM 6343 O O . LYS D 1 93 ? 26.20600 -26.26400 -33.14300 1.000 80.42370 93 LYS D O 1
ATOM 6349 N N . CYS D 1 94 ? 27.17600 -24.23900 -33.14500 1.000 90.20491 94 CYS D N 1
ATOM 6350 C CA . CYS D 1 94 ? 28.18400 -24.50100 -34.17700 1.000 86.37741 94 CYS D CA 1
ATOM 6351 C C . CYS D 1 94 ? 27.57100 -24.74500 -35.57000 1.000 93.79431 94 CYS D C 1
ATOM 6352 O O . CYS D 1 94 ? 28.23400 -25.33900 -36.43300 1.000 94.89273 94 CYS D O 1
ATOM 6355 N N . TYR D 1 95 ? 26.29100 -24.41900 -35.79300 1.000 89.28933 95 TYR D N 1
ATOM 6356 C CA . TYR D 1 95 ? 25.76800 -24.48800 -37.15200 1.000 88.09451 95 TYR D CA 1
ATOM 6357 C C . TYR D 1 95 ? 26.38200 -23.35900 -37.95800 1.000 89.33490 95 TYR D C 1
ATOM 6358 O O . TYR D 1 95 ? 26.73800 -22.31400 -37.41300 1.000 88.75092 95 TYR D O 1
ATOM 6367 N N . ASP D 1 96 ? 26.52000 -23.58100 -39.26400 1.000 96.27400 96 ASP D N 1
ATOM 6368 C CA . ASP D 1 96 ? 27.02300 -22.56500 -40.19500 1.000 97.92339 96 ASP D CA 1
ATOM 6369 C C . ASP D 1 96 ? 25.85000 -21.66900 -40.57400 1.000 100.29801 96 ASP D C 1
ATOM 6370 O O . ASP D 1 96 ? 25.13700 -21.91500 -41.55000 1.000 106.80856 96 ASP D O 1
ATOM 6375 N N . TYR D 1 97 ? 25.64500 -20.60700 -39.78800 1.000 101.22373 97 TYR D N 1
ATOM 6376 C CA . TYR D 1 97 ? 24.46200 -19.77000 -39.97500 1.000 102.04984 97 TYR D CA 1
ATOM 6377 C C . TYR D 1 97 ? 24.52500 -18.97600 -41.27600 1.000 107.08326 97 TYR D C 1
ATOM 6378 O O . TYR D 1 97 ? 23.48300 -18.60000 -41.82200 1.000 104.64500 97 TYR D O 1
ATOM 6380 N N . ASP D 1 98 ? 25.72800 -18.70800 -41.78300 1.000 107.93766 98 ASP D N 1
ATOM 6381 C CA . ASP D 1 98 ? 25.86500 -17.95200 -43.02100 1.000 114.09617 98 ASP D CA 1
ATOM 6382 C C . ASP D 1 98 ? 25.33300 -18.70000 -44.23700 1.000 113.23048 98 ASP D C 1
ATOM 6383 O O . ASP D 1 98 ? 24.99600 -18.06000 -45.23900 1.000 108.48604 98 ASP D O 1
ATOM 6388 N N . ALA D 1 99 ? 25.25100 -20.02900 -44.17900 1.000 112.27374 99 ALA D N 1
ATOM 6389 C CA . ALA D 1 99 ? 24.93800 -20.83500 -45.35200 1.000 109.32987 99 ALA D CA 1
ATOM 6390 C C . ALA D 1 99 ? 23.51400 -21.38700 -45.36400 1.000 109.14377 99 ALA D C 1
ATOM 6391 O O . ALA D 1 99 ? 23.14000 -22.04900 -46.33800 1.000 109.59774 99 ALA D O 1
ATOM 6393 N N . ILE D 1 100 ? 22.70700 -21.12000 -44.34700 1.000 106.56141 100 ILE D N 1
ATOM 6394 C CA . ILE D 1 100 ? 21.31100 -21.56200 -44.31400 1.000 103.28702 100 ILE D CA 1
ATOM 6395 C C . ILE D 1 100 ? 20.49500 -20.52900 -45.07700 1.000 107.78586 100 ILE D C 1
ATOM 6396 O O . ILE D 1 100 ? 20.27000 -19.42200 -44.54400 1.000 106.10149 100 ILE D O 1
ATOM 6398 N N . PRO D 1 101 ? 20.04500 -20.81700 -46.30500 1.000 113.05826 101 PRO D N 1
ATOM 6399 C CA . PRO D 1 101 ? 19.50300 -19.75200 -47.17000 1.000 113.89185 101 PRO D CA 1
ATOM 6400 C C . PRO D 1 101 ? 18.24900 -19.07000 -46.64300 1.000 112.84405 101 PRO D C 1
ATOM 6401 O O . PRO D 1 101 ? 18.09100 -17.85800 -46.83200 1.000 113.34122 101 PRO D O 1
ATOM 6405 N N . TRP D 1 102 ? 17.35500 -19.79600 -45.97700 1.000 105.87887 102 TRP D N 1
ATOM 6406 C CA . TRP D 1 102 ? 16.08700 -19.19400 -45.58200 1.000 103.76945 102 TRP D CA 1
ATOM 6407 C C . TRP D 1 102 ? 16.20600 -18.32500 -44.33700 1.000 102.32399 102 TRP D C 1
ATOM 6408 O O . TRP D 1 102 ? 15.21200 -17.71300 -43.92700 1.000 102.16733 102 TRP D O 1
ATOM 6419 N N . LEU D 1 103 ? 17.38800 -18.27300 -43.72600 1.000 107.35647 103 LEU D N 1
ATOM 6420 C CA . LEU D 1 103 ? 17.69700 -17.34500 -42.64800 1.000 110.35734 103 LEU D CA 1
ATOM 6421 C C . LEU D 1 103 ? 18.47000 -16.12700 -43.12900 1.000 117.61609 103 LEU D C 1
ATOM 6422 O O . LEU D 1 103 ? 18.83600 -15.27900 -42.31100 1.000 119.18628 103 LEU D O 1
ATOM 6427 N N . GLN D 1 104 ? 18.75100 -16.02600 -44.42700 1.000 119.89337 104 GLN D N 1
ATOM 6428 C CA . GLN D 1 104 ? 19.62100 -14.95200 -44.88500 1.000 119.95680 104 GLN D CA 1
ATOM 6429 C C . GLN D 1 104 ? 18.96600 -13.58000 -44.81700 1.000 126.44288 104 GLN D C 1
ATOM 6430 O O . GLN D 1 104 ? 19.67900 -12.57800 -44.95300 1.000 134.17729 104 GLN D O 1
ATOM 6436 N N . ASN D 1 105 ? 17.64000 -13.49400 -44.62200 1.000 126.89771 105 ASN D N 1
ATOM 6437 C CA . ASN D 1 105 ? 17.03100 -12.18000 -44.40900 1.000 133.26791 105 ASN D CA 1
ATOM 6438 C C . ASN D 1 105 ? 16.87300 -11.84500 -42.93600 1.000 129.97506 105 ASN D C 1
ATOM 6439 O O . ASN D 1 105 ? 16.69300 -10.67000 -42.59900 1.000 133.09876 105 ASN D O 1
ATOM 6444 N N . VAL D 1 106 ? 16.92200 -12.84300 -42.05500 1.000 126.57272 106 VAL D N 1
ATOM 6445 C CA . VAL D 1 106 ? 16.86100 -12.55800 -40.63000 1.000 125.89711 106 VAL D CA 1
ATOM 6446 C C . VAL D 1 106 ? 18.25700 -12.14900 -40.18800 1.000 125.44767 106 VAL D C 1
ATOM 6447 O O . VAL D 1 106 ? 19.27100 -12.60000 -40.73900 1.000 119.58444 106 VAL D O 1
ATOM 6451 N N . GLU D 1 107 ? 18.30800 -11.27300 -39.19400 1.000 131.38098 107 GLU D N 1
ATOM 6452 C CA . GLU D 1 107 ? 19.56900 -10.77900 -38.68700 1.000 129.47200 107 GLU D CA 1
ATOM 6453 C C . GLU D 1 107 ? 20.34100 -11.90400 -38.00500 1.000 134.36522 107 GLU D C 1
ATOM 6454 O O . GLU D 1 107 ? 19.75800 -12.91900 -37.61200 1.000 134.83764 107 GLU D O 1
ATOM 6460 N N . PRO D 1 108 ? 21.66700 -11.76700 -37.89500 1.000 130.87143 108 PRO D N 1
ATOM 6461 C CA . PRO D 1 108 ? 22.44400 -12.77200 -37.15100 1.000 125.44987 108 PRO D CA 1
ATOM 6462 C C . PRO D 1 108 ? 21.98100 -12.91700 -35.71800 1.000 123.62775 108 PRO D C 1
ATOM 6463 O O . PRO D 1 108 ? 22.28500 -13.93000 -35.07700 1.000 116.94154 108 PRO D O 1
ATOM 6467 N N . ASN D 1 109 ? 21.24500 -11.92600 -35.20600 1.000 145.65913 109 ASN D N 1
ATOM 6468 C CA . ASN D 1 109 ? 20.76800 -11.97000 -33.83200 1.000 144.15405 109 ASN D CA 1
ATOM 6469 C C . ASN D 1 109 ? 19.84200 -13.15800 -33.59600 1.000 139.37362 109 ASN D C 1
ATOM 6470 O O . ASN D 1 109 ? 19.94000 -13.82700 -32.56100 1.000 130.49652 109 ASN D O 1
ATOM 6475 N N . LEU D 1 110 ? 18.94000 -13.45100 -34.53500 1.000 137.18692 110 LEU D N 1
ATOM 6476 C CA . LEU D 1 110 ? 17.84900 -14.35300 -34.20800 1.000 130.60635 110 LEU D CA 1
ATOM 6477 C C . LEU D 1 110 ? 18.04500 -15.72100 -34.83800 1.000 117.94116 110 LEU D C 1
ATOM 6478 O O . LEU D 1 110 ? 17.19300 -16.59500 -34.66000 1.000 112.29107 110 LEU D O 1
ATOM 6483 N N . ARG D 1 111 ? 19.13300 -15.91800 -35.58500 1.000 109.66625 111 ARG D N 1
ATOM 6484 C CA . ARG D 1 111 ? 19.29300 -17.14400 -36.36500 1.000 105.02880 111 ARG D CA 1
ATOM 6485 C C . ARG D 1 111 ? 19.29000 -18.40700 -35.50800 1.000 96.53919 111 ARG D C 1
ATOM 6486 O O . ARG D 1 111 ? 18.55400 -19.35000 -35.84900 1.000 92.12014 111 ARG D O 1
ATOM 6488 N N . PRO D 1 112 ? 20.05200 -18.51000 -34.40900 1.000 91.80044 112 PRO D N 1
ATOM 6489 C CA . PRO D 1 112 ? 20.04200 -19.78400 -33.66500 1.000 91.49087 112 PRO D CA 1
ATOM 6490 C C . PRO D 1 112 ? 18.69000 -20.13600 -33.06400 1.000 87.43298 112 PRO D C 1
ATOM 6491 O O . PRO D 1 112 ? 18.29300 -21.30800 -33.09800 1.000 83.78522 112 PRO D O 1
ATOM 6495 N N . LYS D 1 113 ? 17.96500 -19.15800 -32.51200 1.000 88.47995 113 LYS D N 1
ATOM 6496 C CA . LYS D 1 113 ? 16.69800 -19.49300 -31.86900 1.000 91.35269 113 LYS D CA 1
ATOM 6497 C C . LYS D 1 113 ? 15.61900 -19.82400 -32.88800 1.000 89.94471 113 LYS D C 1
ATOM 6498 O O . LYS D 1 113 ? 14.77000 -20.68600 -32.62900 1.000 90.79162 113 LYS D O 1
ATOM 6504 N N . LEU D 1 114 ? 15.64200 -19.17600 -34.05000 1.000 92.37398 114 LEU D N 1
ATOM 6505 C CA . LEU D 1 114 ? 14.73300 -19.59200 -35.11100 1.000 93.46044 114 LEU D CA 1
ATOM 6506 C C . LEU D 1 114 ? 15.09400 -20.99100 -35.59600 1.000 84.02171 114 LEU D C 1
ATOM 6507 O O . LEU D 1 114 ? 14.21000 -21.82300 -35.83700 1.000 85.07019 114 LEU D O 1
ATOM 6512 N N . LEU D 1 115 ? 16.39300 -21.27800 -35.71100 1.000 83.91557 115 LEU D N 1
ATOM 6513 C CA . LEU D 1 115 ? 16.82300 -22.59400 -36.16700 1.000 78.01657 115 LEU D CA 1
ATOM 6514 C C . LEU D 1 115 ? 16.45100 -23.67700 -35.16500 1.000 77.18117 115 LEU D C 1
ATOM 6515 O O . LEU D 1 115 ? 16.03000 -24.77100 -35.55900 1.000 72.19996 115 LEU D O 1
ATOM 6520 N N . LEU D 1 116 ? 16.60400 -23.39700 -33.86700 1.000 75.32850 116 LEU D N 1
ATOM 6521 C CA . LEU D 1 116 ? 16.16600 -24.35800 -32.86000 1.000 71.84779 116 LEU D CA 1
ATOM 6522 C C . LEU D 1 116 ? 14.69200 -24.68500 -33.03400 1.000 72.45690 116 LEU D C 1
ATOM 6523 O O . LEU D 1 116 ? 14.30500 -25.85800 -33.05600 1.000 73.34146 116 LEU D O 1
ATOM 6528 N N . LYS D 1 117 ? 13.85700 -23.65300 -33.19800 1.000 76.67885 117 LYS D N 1
ATOM 6529 C CA . LYS D 1 117 ? 12.42000 -23.86500 -33.33400 1.000 73.30178 117 LYS D CA 1
ATOM 6530 C C . LYS D 1 117 ? 12.09900 -24.69800 -34.56900 1.000 78.14690 117 LYS D C 1
ATOM 6531 O O . LYS D 1 117 ? 11.23000 -25.57900 -34.52700 1.000 78.17542 117 LYS D O 1
ATOM 6533 N N . HIS D 1 118 ? 12.78300 -24.42500 -35.68100 1.000 72.98185 118 HIS D N 1
ATOM 6534 C CA . HIS D 1 118 ? 12.50600 -25.14900 -36.91500 1.000 73.76961 118 HIS D CA 1
ATOM 6535 C C . HIS D 1 118 ? 13.00800 -26.58200 -36.83500 1.000 75.99071 118 HIS D C 1
ATOM 6536 O O . HIS D 1 118 ? 12.31600 -27.51400 -37.26200 1.000 76.97075 118 HIS D O 1
ATOM 6543 N N . ASN D 1 119 ? 14.19700 -26.78200 -36.27000 1.000 70.41355 119 ASN D N 1
ATOM 6544 C CA . ASN D 1 119 ? 14.70500 -28.13800 -36.10100 1.000 70.69439 119 ASN D CA 1
ATOM 6545 C C . ASN D 1 119 ? 13.78200 -28.96600 -35.21900 1.000 69.79266 119 ASN D C 1
ATOM 6546 O O . ASN D 1 119 ? 13.51400 -30.13600 -35.51400 1.000 72.66828 119 ASN D O 1
ATOM 6551 N N . LEU D 1 120 ? 13.28200 -28.37100 -34.13500 1.000 69.73744 120 LEU D N 1
ATOM 6552 C CA . LEU D 1 120 ? 12.34000 -29.06400 -33.26300 1.000 65.37352 120 LEU D CA 1
ATOM 6553 C C . LEU D 1 120 ? 11.07800 -29.45500 -34.01800 1.000 71.13903 120 LEU D C 1
ATOM 6554 O O . LEU D 1 120 ? 10.54500 -30.55300 -33.82200 1.000 74.43617 120 LEU D O 1
ATOM 6559 N N . PHE D 1 121 ? 10.57700 -28.56900 -34.88000 1.000 66.37814 121 PHE D N 1
ATOM 6560 C CA . PHE D 1 121 ? 9.39400 -28.90700 -35.66100 1.000 72.09471 121 PHE D CA 1
ATOM 6561 C C . PHE D 1 121 ? 9.65800 -30.09900 -36.57000 1.000 71.81734 121 PHE D C 1
ATOM 6562 O O . PHE D 1 121 ? 8.81800 -30.99600 -36.68400 1.000 70.33327 121 PHE D O 1
ATOM 6570 N N . LEU D 1 122 ? 10.81600 -30.12100 -37.23400 1.000 74.41635 122 LEU D N 1
ATOM 6571 C CA . LEU D 1 122 ? 11.14300 -31.24800 -38.10100 1.000 71.13853 122 LEU D CA 1
ATOM 6572 C C . LEU D 1 122 ? 11.18200 -32.54000 -37.30900 1.000 69.37700 122 LEU D C 1
ATOM 6573 O O . LEU D 1 122 ? 10.63800 -33.56300 -37.73700 1.000 69.21603 122 LEU D O 1
ATOM 6578 N N . LEU D 1 123 ? 11.82700 -32.51100 -36.14300 1.000 68.23688 123 LEU D N 1
ATOM 6579 C CA . LEU D 1 123 ? 11.99100 -33.73200 -35.36700 1.000 67.62932 123 LEU D CA 1
ATOM 6580 C C . LEU D 1 123 ? 10.66200 -34.21900 -34.80400 1.000 62.56047 123 LEU D C 1
ATOM 6581 O O . LEU D 1 123 ? 10.36100 -35.41300 -34.87200 1.000 68.52372 123 LEU D O 1
ATOM 6586 N N . ASP D 1 124 ? 9.85200 -33.31200 -34.25700 1.000 65.29978 124 ASP D N 1
ATOM 6587 C CA . ASP D 1 124 ? 8.60200 -33.69300 -33.60000 1.000 69.76881 124 ASP D CA 1
ATOM 6588 C C . ASP D 1 124 ? 7.46000 -33.95300 -34.58000 1.000 72.07913 124 ASP D C 1
ATOM 6589 O O . ASP D 1 124 ? 6.55300 -34.73900 -34.27200 1.000 66.94522 124 ASP D O 1
ATOM 6594 N N . ASN D 1 125 ? 7.46700 -33.31000 -35.74600 1.000 66.58167 125 ASN D N 1
ATOM 6595 C CA . ASN D 1 125 ? 6.34300 -33.43500 -36.65800 1.000 70.77035 125 ASN D CA 1
ATOM 6596 C C . ASN D 1 125 ? 6.62600 -34.31900 -37.86000 1.000 73.28836 125 ASN D C 1
ATOM 6597 O O . ASN D 1 125 ? 5.67700 -34.73600 -38.53200 1.000 74.98090 125 ASN D O 1
ATOM 6602 N N . ILE D 1 126 ? 7.89000 -34.60800 -38.15800 1.000 68.03322 126 ILE D N 1
ATOM 6603 C CA . ILE D 1 126 ? 8.20500 -35.40100 -39.34000 1.000 68.32362 126 ILE D CA 1
ATOM 6604 C C . ILE D 1 126 ? 9.09300 -36.58500 -38.98100 1.000 65.32161 126 ILE D C 1
ATOM 6605 O O . ILE D 1 126 ? 8.74400 -37.73600 -39.26700 1.000 66.10951 126 ILE D O 1
ATOM 6610 N N . VAL D 1 127 ? 10.23400 -36.32400 -38.33500 1.000 63.68485 127 VAL D N 1
ATOM 6611 C CA . VAL D 1 127 ? 11.21000 -37.38900 -38.10300 1.000 61.99645 127 VAL D CA 1
ATOM 6612 C C . VAL D 1 127 ? 10.61700 -38.48400 -37.23100 1.000 62.62508 127 VAL D C 1
ATOM 6613 O O . VAL D 1 127 ? 10.50300 -39.64300 -37.64200 1.000 60.59447 127 VAL D O 1
ATOM 6617 N N . LYS D 1 128 ? 10.25900 -38.14200 -36.00200 1.000 62.75186 128 LYS D N 1
ATOM 6618 C CA . LYS D 1 128 ? 9.68000 -39.14900 -35.12000 1.000 59.43915 128 LYS D CA 1
ATOM 6619 C C . LYS D 1 128 ? 8.38700 -39.73600 -35.67900 1.000 62.70247 128 LYS D C 1
ATOM 6620 O O . LYS D 1 128 ? 8.21200 -40.96600 -35.58800 1.000 59.61226 128 LYS D O 1
ATOM 6626 N N . PRO D 1 129 ? 7.45800 -38.95600 -36.24900 1.000 67.43609 129 PRO D N 1
ATOM 6627 C CA . PRO D 1 129 ? 6.28200 -39.59300 -36.86600 1.000 67.09187 129 PRO D CA 1
ATOM 6628 C C . PRO D 1 129 ? 6.62200 -40.60600 -37.95300 1.000 65.35449 129 PRO D C 1
ATOM 6629 O O . PRO D 1 129 ? 5.99700 -41.67400 -37.99500 1.000 67.49721 129 PRO D O 1
ATOM 6633 N N . ILE D 1 130 ? 7.60900 -40.33300 -38.81600 1.000 66.02499 130 ILE D N 1
ATOM 6634 C CA . ILE D 1 130 ? 7.88300 -41.29500 -39.88200 1.000 67.30190 130 ILE D CA 1
ATOM 6635 C C . ILE D 1 130 ? 8.53100 -42.55200 -39.31300 1.000 67.04633 130 ILE D C 1
ATOM 6636 O O . ILE D 1 130 ? 8.29500 -43.66100 -39.80600 1.000 73.57161 130 ILE D O 1
ATOM 6641 N N . ILE D 1 131 ? 9.32600 -42.41900 -38.25600 1.000 60.37741 131 ILE D N 1
ATOM 6642 C CA . ILE D 1 131 ? 9.87400 -43.60500 -37.61300 1.000 62.64906 131 ILE D CA 1
ATOM 6643 C C . ILE D 1 131 ? 8.75100 -44.43100 -37.00500 1.000 58.60589 131 ILE D C 1
ATOM 6644 O O . ILE D 1 131 ? 8.67700 -45.65000 -37.19400 1.000 63.12789 131 ILE D O 1
ATOM 6649 N N . ALA D 1 132 ? 7.85900 -43.77300 -36.26200 1.000 61.76253 132 ALA D N 1
ATOM 6650 C CA . ALA D 1 132 ? 6.75800 -44.48300 -35.61400 1.000 66.83321 132 ALA D CA 1
ATOM 6651 C C . ALA D 1 132 ? 5.77200 -45.04400 -36.63400 1.000 63.99706 132 ALA D C 1
ATOM 6652 O O . ALA D 1 132 ? 5.13700 -46.07300 -36.37700 1.000 63.78705 132 ALA D O 1
ATOM 6654 N N . PHE D 1 133 ? 5.64700 -44.39900 -37.79700 1.000 63.44812 133 PHE D N 1
ATOM 6655 C CA . PHE D 1 133 ? 4.76600 -44.91300 -38.83900 1.000 68.90227 133 PHE D CA 1
ATOM 6656 C C . PHE D 1 133 ? 5.23400 -46.26900 -39.35300 1.000 69.55195 133 PHE D C 1
ATOM 6657 O O . PHE D 1 133 ? 4.41100 -47.12900 -39.68600 1.000 74.43697 133 PHE D O 1
ATOM 6665 N N . TYR D 1 134 ? 6.54900 -46.47200 -39.44700 1.000 70.30881 134 TYR D N 1
ATOM 6666 C CA . TYR D 1 134 ? 7.10700 -47.70000 -40.00100 1.000 64.35045 134 TYR D CA 1
ATOM 6667 C C . TYR D 1 134 ? 7.46100 -48.72400 -38.93800 1.000 64.72684 134 TYR D C 1
ATOM 6668 O O . TYR D 1 134 ? 7.33900 -49.92600 -39.19300 1.000 65.48646 134 TYR D O 1
ATOM 6677 N N . TYR D 1 135 ? 7.84900 -48.28400 -37.74300 1.000 64.03968 135 TYR D N 1
ATOM 6678 C CA . TYR D 1 135 ? 8.46800 -49.15500 -36.75600 1.000 62.16492 135 TYR D CA 1
ATOM 6679 C C . TYR D 1 135 ? 7.74600 -49.08100 -35.41500 1.000 64.23245 135 TYR D C 1
ATOM 6680 O O . TYR D 1 135 ? 7.15100 -48.06000 -35.05400 1.000 60.88857 135 TYR D O 1
ATOM 6689 N N . LYS D 1 136 ? 7.84300 -50.17200 -34.65900 1.000 61.09331 136 LYS D N 1
ATOM 6690 C CA . LYS D 1 136 ? 7.33200 -50.22300 -33.30000 1.000 61.81567 136 LYS D CA 1
ATOM 6691 C C . LYS D 1 136 ? 8.48300 -50.34100 -32.31800 1.000 61.07795 136 LYS D C 1
ATOM 6692 O O . LYS D 1 136 ? 9.27800 -51.28800 -32.41500 1.000 63.82924 136 LYS D O 1
ATOM 6698 N N . PRO D 1 137 ? 8.60900 -49.42900 -31.35500 1.000 60.91870 137 PRO D N 1
ATOM 6699 C CA . PRO D 1 137 ? 9.66500 -49.56300 -30.34600 1.000 62.35337 137 PRO D CA 1
ATOM 6700 C C . PRO D 1 137 ? 9.27900 -50.59100 -29.29200 1.000 61.28724 137 PRO D C 1
ATOM 6701 O O . PRO D 1 137 ? 8.18100 -50.55100 -28.73300 1.000 69.28517 137 PRO D O 1
ATOM 6705 N N . ILE D 1 138 ? 10.18300 -51.53400 -29.04800 1.000 57.66960 138 ILE D N 1
ATOM 6706 C CA . ILE D 1 138 ? 9.99900 -52.60600 -28.07800 1.000 58.87697 138 ILE D CA 1
ATOM 6707 C C . ILE D 1 138 ? 11.08800 -52.50000 -27.02100 1.000 58.79625 138 ILE D C 1
ATOM 6708 O O . ILE D 1 138 ? 12.27700 -52.48500 -27.35500 1.000 58.36502 138 ILE D O 1
ATOM 6713 N N . LYS D 1 139 ? 10.68800 -52.43300 -25.75300 1.000 57.15597 139 LYS D N 1
ATOM 6714 C CA . LYS D 1 139 ? 11.64000 -52.51100 -24.65400 1.000 57.06545 139 LYS D CA 1
ATOM 6715 C C . LYS D 1 139 ? 11.90200 -53.99000 -24.39300 1.000 62.89338 139 LYS D C 1
ATOM 6716 O O . LYS D 1 139 ? 10.96500 -54.73900 -24.09200 1.000 59.27027 139 LYS D O 1
ATOM 6722 N N . THR D 1 140 ? 13.15400 -54.42500 -24.56500 1.000 55.56874 140 THR D N 1
ATOM 6723 C CA . THR D 1 140 ? 13.48100 -55.84700 -24.51200 1.000 58.63776 140 THR D CA 1
ATOM 6724 C C . THR D 1 140 ? 13.70200 -56.32900 -23.09200 1.000 61.98003 140 THR D C 1
ATOM 6725 O O . THR D 1 140 ? 13.68500 -57.53700 -22.83800 1.000 66.11142 140 THR D O 1
ATOM 6729 N N . LEU D 1 141 ? 13.87300 -55.39500 -22.17600 1.000 57.31123 141 LEU D N 1
ATOM 6730 C CA . LEU D 1 141 ? 13.98500 -55.50200 -20.73700 1.000 65.40594 141 LEU D CA 1
ATOM 6731 C C . LEU D 1 141 ? 15.39200 -55.97800 -20.37100 1.000 64.89265 141 LEU D C 1
ATOM 6732 O O . LEU D 1 141 ? 15.67100 -56.26500 -19.19300 1.000 65.49697 141 LEU D O 1
ATOM 6737 N N . ASN D 1 142 ? 16.30400 -56.06600 -21.33500 1.000 58.86324 142 ASN D N 1
ATOM 6738 C CA . ASN D 1 142 ? 17.72000 -56.24800 -21.02900 1.000 58.92366 142 ASN D CA 1
ATOM 6739 C C . ASN D 1 142 ? 18.30800 -54.84100 -20.90600 1.000 55.62522 142 ASN D C 1
ATOM 6740 O O . ASN D 1 142 ? 18.65900 -54.20400 -21.90400 1.000 51.44059 142 ASN D O 1
ATOM 6745 N N . GLY D 1 143 ? 18.39100 -54.34800 -19.66900 1.000 55.70778 143 GLY D N 1
ATOM 6746 C CA . GLY D 1 143 ? 18.76000 -52.96200 -19.43800 1.000 49.68742 143 GLY D CA 1
ATOM 6747 C C . GLY D 1 143 ? 17.74400 -52.02700 -20.05900 1.000 47.29452 143 GLY D C 1
ATOM 6748 O O . GLY D 1 143 ? 16.53800 -52.28700 -20.05700 1.000 50.37939 143 GLY D O 1
ATOM 6749 N N . HIS D 1 144 ? 18.23900 -50.94100 -20.65100 1.000 48.20818 144 HIS D N 1
ATOM 6750 C CA . HIS D 1 144 ? 17.38200 -49.95100 -21.29300 1.000 45.19287 144 HIS D CA 1
ATOM 6751 C C . HIS D 1 144 ? 17.31500 -50.14900 -22.80400 1.000 45.45699 144 HIS D C 1
ATOM 6752 O O . HIS D 1 144 ? 16.94100 -49.22500 -23.53400 1.000 45.90967 144 HIS D O 1
ATOM 6759 N N . GLU D 1 145 ? 17.64700 -51.35000 -23.28200 1.000 45.85965 145 GLU D N 1
ATOM 6760 C CA . GLU D 1 145 ? 17.65100 -51.61500 -24.71600 1.000 46.96475 145 GLU D CA 1
ATOM 6761 C C . GLU D 1 145 ? 16.27000 -51.42900 -25.32400 1.000 52.16807 145 GLU D C 1
ATOM 6762 O O . GLU D 1 145 ? 15.25100 -51.82100 -24.74400 1.000 53.69084 145 GLU D O 1
ATOM 6768 N N . ILE D 1 146 ? 16.25000 -50.81500 -26.50800 1.000 55.14352 146 ILE D N 1
ATOM 6769 C CA . ILE D 1 146 ? 15.06900 -50.68700 -27.34700 1.000 48.59413 146 ILE D CA 1
ATOM 6770 C C . ILE D 1 146 ? 15.40600 -51.26200 -28.72100 1.000 56.96367 146 ILE D C 1
ATOM 6771 O O . ILE D 1 146 ? 16.46700 -50.96300 -29.28000 1.000 54.41558 146 ILE D O 1
ATOM 6776 N N . LYS D 1 147 ? 14.52500 -52.10600 -29.25000 1.000 59.64553 147 LYS D N 1
ATOM 6777 C CA . LYS D 1 147 ? 14.61600 -52.59800 -30.62000 1.000 60.61585 147 LYS D CA 1
ATOM 6778 C C . LYS D 1 147 ? 13.42200 -52.07800 -31.39800 1.000 59.79469 147 LYS D C 1
ATOM 6779 O O . LYS D 1 147 ? 12.29000 -52.14800 -30.91200 1.000 71.47398 147 LYS D O 1
ATOM 6785 N N . PHE D 1 148 ? 13.67400 -51.52800 -32.58500 1.000 65.73130 148 PHE D N 1
ATOM 6786 C CA . PHE D 1 148 ? 12.60900 -51.06100 -33.46800 1.000 61.30666 148 PHE D CA 1
ATOM 6787 C C . PHE D 1 148 ? 12.24200 -52.17900 -34.42600 1.000 63.27478 148 PHE D C 1
ATOM 6788 O O . PHE D 1 148 ? 13.10100 -52.70000 -35.14600 1.000 59.31328 148 PHE D O 1
ATOM 6796 N N . ILE D 1 149 ? 10.97000 -52.54000 -34.43500 1.000 63.11516 149 ILE D N 1
ATOM 6797 C CA . ILE D 1 149 ? 10.47200 -53.63000 -35.25400 1.000 63.76022 149 ILE D CA 1
ATOM 6798 C C . ILE D 1 149 ? 9.45200 -53.08400 -36.23200 1.000 60.95685 149 ILE D C 1
ATOM 6799 O O . ILE D 1 149 ? 8.61000 -52.26400 -35.86200 1.000 64.17747 149 ILE D O 1
ATOM 6804 N N . ARG D 1 150 ? 9.55400 -53.51700 -37.48500 1.000 64.84698 150 ARG D N 1
ATOM 6805 C CA . ARG D 1 150 ? 8.54300 -53.17300 -38.47500 1.000 70.39726 150 ARG D CA 1
ATOM 6806 C C . ARG D 1 150 ? 7.17100 -53.57100 -37.95600 1.000 63.36538 150 ARG D C 1
ATOM 6807 O O . ARG D 1 150 ? 6.98700 -54.67900 -37.44900 1.000 63.52362 150 ARG D O 1
ATOM 6815 N N . LYS D 1 151 ? 6.21300 -52.65200 -38.08600 1.000 69.62729 151 LYS D N 1
ATOM 6816 C CA . LYS D 1 151 ? 4.88700 -52.87200 -37.52000 1.000 73.19890 151 LYS D CA 1
ATOM 6817 C C . LYS D 1 151 ? 4.26100 -54.13800 -38.07900 1.000 72.65959 151 LYS D C 1
ATOM 6818 O O . LYS D 1 151 ? 3.69200 -54.93900 -37.32800 1.000 69.11423 151 LYS D O 1
ATOM 6824 N N . GLU D 1 152 ? 4.38800 -54.34900 -39.39200 1.000 76.16475 152 GLU D N 1
ATOM 6825 C CA . GLU D 1 152 ? 3.87200 -55.56900 -40.00800 1.000 78.70163 152 GLU D CA 1
ATOM 6826 C C . GLU D 1 152 ? 4.42900 -56.80700 -39.31500 1.000 77.16099 152 GLU D C 1
ATOM 6827 O O . GLU D 1 152 ? 3.68700 -57.75400 -39.02600 1.000 77.39291 152 GLU D O 1
ATOM 6833 N N . GLU D 1 153 ? 5.73400 -56.80200 -39.02000 1.000 74.21616 153 GLU D N 1
ATOM 6834 C CA . GLU D 1 153 ? 6.38400 -57.96000 -38.40800 1.000 68.35139 153 GLU D CA 1
ATOM 6835 C C . GLU D 1 153 ? 5.86100 -58.23000 -36.99800 1.000 68.85069 153 GLU D C 1
ATOM 6836 O O . GLU D 1 153 ? 5.57500 -59.38400 -36.65500 1.000 66.59525 153 GLU D O 1
ATOM 6842 N N . TYR D 1 154 ? 5.69700 -57.18500 -36.17500 1.000 67.44492 154 TYR D N 1
ATOM 6843 C CA . TYR D 1 154 ? 5.19600 -57.40000 -34.81700 1.000 64.27708 154 TYR D CA 1
ATOM 6844 C C . TYR D 1 154 ? 3.75400 -57.89000 -34.82900 1.000 67.04019 154 TYR D C 1
ATOM 6845 O O . TYR D 1 154 ? 3.38800 -58.78400 -34.05300 1.000 67.10461 154 TYR D O 1
ATOM 6854 N N . ILE D 1 155 ? 2.92200 -57.29800 -35.69200 1.000 70.28846 155 ILE D N 1
ATOM 6855 C CA . ILE D 1 155 ? 1.49300 -57.60900 -35.72600 1.000 70.15585 155 ILE D CA 1
ATOM 6856 C C . ILE D 1 155 ? 1.25300 -59.06400 -36.10500 1.000 68.20679 155 ILE D C 1
ATOM 6857 O O . ILE D 1 155 ? 0.37100 -59.72500 -35.54300 1.000 66.01941 155 ILE D O 1
ATOM 6862 N N . SER D 1 156 ? 2.02800 -59.59100 -37.05500 1.000 71.40018 156 SER D N 1
ATOM 6863 C CA . SER D 1 156 ? 1.90600 -61.00700 -37.38700 1.000 73.15383 156 SER D CA 1
ATOM 6864 C C . SER D 1 156 ? 2.35600 -61.87900 -36.21700 1.000 68.78335 156 SER D C 1
ATOM 6865 O O . SER D 1 156 ? 1.69900 -62.87200 -35.88600 1.000 70.28919 156 SER D O 1
ATOM 6868 N N . PHE D 1 157 ? 3.48000 -61.52600 -35.58600 1.000 69.69213 157 PHE D N 1
ATOM 6869 C CA . PHE D 1 157 ? 3.91300 -62.22800 -34.38000 1.000 66.57594 157 PHE D CA 1
ATOM 6870 C C . PHE D 1 157 ? 2.84700 -62.15600 -33.29000 1.000 66.89514 157 PHE D C 1
ATOM 6871 O O . PHE D 1 157 ? 2.54400 -63.16500 -32.64100 1.000 66.75620 157 PHE D O 1
ATOM 6879 N N . GLU D 1 158 ? 2.27400 -60.97000 -33.07000 1.000 64.77617 158 GLU D N 1
ATOM 6880 C CA . GLU D 1 158 ? 1.25700 -60.82000 -32.03600 1.000 67.43883 158 GLU D CA 1
ATOM 6881 C C . GLU D 1 158 ? 0.00600 -61.64000 -32.36400 1.000 66.15425 158 GLU D C 1
ATOM 6882 O O . GLU D 1 158 ? -0.57500 -62.28100 -31.47900 1.000 59.67801 158 GLU D O 1
ATOM 6888 N N . SER D 1 159 ? -0.41000 -61.65100 -33.63600 1.000 68.70437 159 SER D N 1
ATOM 6889 C CA . SER D 1 159 ? -1.58800 -62.42600 -34.02700 1.000 67.52626 159 SER D CA 1
ATOM 6890 C C . SER D 1 159 ? -1.32600 -63.91600 -33.90200 1.000 67.29532 159 SER D C 1
ATOM 6891 O O . SER D 1 159 ? -2.20800 -64.68200 -33.49900 1.000 69.30407 159 SER D O 1
ATOM 6894 N N . LYS D 1 160 ? -0.11200 -64.33900 -34.25100 1.000 68.60177 160 LYS D N 1
ATOM 6895 C CA . LYS D 1 160 ? 0.27500 -65.73400 -34.10000 1.000 68.65524 160 LYS D CA 1
ATOM 6896 C C . LYS D 1 160 ? 0.17100 -66.16900 -32.64200 1.000 69.09678 160 LYS D C 1
ATOM 6897 O O . LYS D 1 160 ? -0.35500 -67.24800 -32.34300 1.000 70.79240 160 LYS D O 1
ATOM 6903 N N . VAL D 1 161 ? 0.64600 -65.33000 -31.71600 1.000 65.79037 161 VAL D N 1
ATOM 6904 C CA . VAL D 1 161 ? 0.54800 -65.66300 -30.29800 1.000 61.12125 161 VAL D CA 1
ATOM 6905 C C . VAL D 1 161 ? -0.90800 -65.63500 -29.84800 1.000 64.47563 161 VAL D C 1
ATOM 6906 O O . VAL D 1 161 ? -1.38500 -66.55700 -29.17700 1.000 65.57761 161 VAL D O 1
ATOM 6910 N N . PHE D 1 162 ? -1.64700 -64.59700 -30.24900 1.000 60.27094 162 PHE D N 1
ATOM 6911 C CA . PHE D 1 162 ? -3.03000 -64.44900 -29.80800 1.000 63.85274 162 PHE D CA 1
ATOM 6912 C C . PHE D 1 162 ? -3.89300 -65.62500 -30.26000 1.000 67.29279 162 PHE D C 1
ATOM 6913 O O . PHE D 1 162 ? -4.71600 -66.13700 -29.49000 1.000 64.28990 162 PHE D O 1
ATOM 6921 N N . HIS D 1 163 ? -3.73400 -66.05600 -31.51000 1.000 62.99310 163 HIS D N 1
ATOM 6922 C CA . HIS D 1 163 ? -4.50900 -67.19500 -31.99200 1.000 70.03471 163 HIS D CA 1
ATOM 6923 C C . HIS D 1 163 ? -4.15400 -68.46800 -31.22800 1.000 66.12621 163 HIS D C 1
ATOM 6924 O O . HIS D 1 163 ? -5.03300 -69.27800 -30.91100 1.000 66.81078 163 HIS D O 1
ATOM 6931 N N . LYS D 1 164 ? -2.86600 -68.67000 -30.95100 1.000 67.34929 164 LYS D N 1
ATOM 6932 C CA . LYS D 1 164 ? -2.42100 -69.78700 -30.11800 1.000 63.92351 164 LYS D CA 1
ATOM 6933 C C . LYS D 1 164 ? -3.08000 -69.75200 -28.74600 1.000 63.71649 164 LYS D C 1
ATOM 6934 O O . LYS D 1 164 ? -3.62500 -70.75900 -28.27500 1.000 63.36221 164 LYS D O 1
ATOM 6940 N N . LEU D 1 165 ? -2.98300 -68.60400 -28.07000 1.000 63.46190 165 LEU D N 1
ATOM 6941 C CA . LEU D 1 165 ? -3.55500 -68.43700 -26.73700 1.000 63.55098 165 LEU D CA 1
ATOM 6942 C C . LEU D 1 165 ? -5.04100 -68.74300 -26.72600 1.000 68.88170 165 LEU D C 1
ATOM 6943 O O . LEU D 1 165 ? -5.57900 -69.23700 -25.72600 1.000 61.88058 165 LEU D O 1
ATOM 6948 N N . LYS D 1 166 ? -5.72800 -68.36800 -27.80100 1.000 65.66089 166 LYS D N 1
ATOM 6949 C CA . LYS D 1 166 ? -7.15300 -68.62400 -27.92900 1.000 69.08489 166 LYS D CA 1
ATOM 6950 C C . LYS D 1 166 ? -7.44300 -70.09600 -28.22500 1.000 68.39193 166 LYS D C 1
ATOM 6951 O O . LYS D 1 166 ? -8.42900 -70.64300 -27.71900 1.000 70.77005 166 LYS D O 1
ATOM 6957 N N . LYS D 1 167 ? -6.59300 -70.76400 -29.02000 1.000 70.57854 167 LYS D N 1
ATOM 6958 C CA . LYS D 1 167 ? -6.83700 -72.17000 -29.36200 1.000 74.61485 167 LYS D CA 1
ATOM 6959 C C . LYS D 1 167 ? -6.72700 -73.07400 -28.13600 1.000 76.27779 167 LYS D C 1
ATOM 6960 O O . LYS D 1 167 ? -7.58900 -73.92300 -27.89600 1.000 75.41889 167 LYS D O 1
ATOM 6966 N N . MET D 1 168 ? -5.65200 -72.94300 -27.37400 1.000 85.09624 168 MET D N 1
ATOM 6967 C CA . MET D 1 168 ? -5.71500 -73.37700 -25.99400 1.000 73.22969 168 MET D CA 1
ATOM 6968 C C . MET D 1 168 ? -6.67400 -72.44900 -25.27400 1.000 69.88915 168 MET D C 1
ATOM 6969 O O . MET D 1 168 ? -6.95300 -71.34500 -25.72500 1.000 83.57839 168 MET D O 1
ATOM 6974 N N . LYS D 1 169 ? -7.20000 -72.87900 -24.15200 1.000 63.66794 169 LYS D N 1
ATOM 6975 C CA . LYS D 1 169 ? -8.28500 -72.04800 -23.63400 1.000 65.34904 169 LYS D CA 1
ATOM 6976 C C . LYS D 1 169 ? -7.79700 -71.03100 -22.62200 1.000 59.31952 169 LYS D C 1
ATOM 6977 O O . LYS D 1 169 ? -8.49100 -70.73800 -21.64900 1.000 61.06408 169 LYS D O 1
ATOM 6983 N N . TYR D 1 170 ? -6.59500 -70.47800 -22.84600 1.000 64.42342 170 TYR D N 1
ATOM 6984 C CA . TYR D 1 170 ? -6.02500 -69.48600 -21.93500 1.000 55.76811 170 TYR D CA 1
ATOM 6985 C C . TYR D 1 170 ? -6.72900 -68.13800 -22.03300 1.000 50.07362 170 TYR D C 1
ATOM 6986 O O . TYR D 1 170 ? -6.81400 -67.40700 -21.04200 1.000 53.47271 170 TYR D O 1
ATOM 6995 N N . LEU D 1 171 ? -7.26300 -67.80800 -23.19800 1.000 51.46672 171 LEU D N 1
ATOM 6996 C CA . LEU D 1 171 ? -7.89300 -66.52200 -23.45600 1.000 58.57219 171 LEU D CA 1
ATOM 6997 C C . LEU D 1 171 ? -9.28200 -66.80200 -24.01000 1.000 62.60213 171 LEU D C 1
ATOM 6998 O O . LEU D 1 171 ? -9.41100 -67.52700 -25.00200 1.000 60.64396 171 LEU D O 1
ATOM 7003 N N . VAL D 1 172 ? -10.31900 -66.26800 -23.36400 1.000 56.93871 172 VAL D N 1
ATOM 7004 C CA . VAL D 1 172 ? -11.70400 -66.52200 -23.77600 1.000 60.09349 172 VAL D CA 1
ATOM 7005 C C . VAL D 1 172 ? -12.43600 -65.19500 -23.91100 1.000 60.91649 172 VAL D C 1
ATOM 7006 O O . VAL D 1 172 ? -12.51400 -64.43200 -22.94200 1.000 60.69765 172 VAL D O 1
ATOM 7010 N N . GLU D 1 173 ? -12.99000 -64.93200 -25.09500 1.000 67.46306 173 GLU D N 1
ATOM 7011 C CA . GLU D 1 173 ? -13.73400 -63.69700 -25.31700 1.000 67.17379 173 GLU D CA 1
ATOM 7012 C C . GLU D 1 173 ? -14.98800 -63.68800 -24.45000 1.000 67.22581 173 GLU D C 1
ATOM 7013 O O . GLU D 1 173 ? -15.71400 -64.68400 -24.38000 1.000 68.60491 173 GLU D O 1
ATOM 7019 N N . VAL D 1 174 ? -15.22900 -62.56700 -23.77300 1.000 67.84975 174 VAL D N 1
ATOM 7020 C CA . VAL D 1 174 ? -16.45100 -62.37500 -23.00100 1.000 72.05557 174 VAL D CA 1
ATOM 7021 C C . VAL D 1 174 ? -17.22500 -61.17700 -23.54000 1.000 85.58864 174 VAL D C 1
ATOM 7022 O O . VAL D 1 174 ? -16.79200 -60.52900 -24.50100 1.000 82.57061 174 VAL D O 1
ATOM 7026 N N . GLN D 1 175 ? -18.37400 -60.88200 -22.92300 1.000 105.06382 175 GLN D N 1
ATOM 7027 C CA . GLN D 1 175 ? -19.16900 -59.71500 -23.29500 1.000 102.08917 175 GLN D CA 1
ATOM 7028 C C . GLN D 1 175 ? -18.32600 -58.45300 -23.21300 1.000 104.69862 175 GLN D C 1
ATOM 7029 O O . GLN D 1 175 ? -17.61800 -58.22900 -22.22600 1.000 111.35628 175 GLN D O 1
ATOM 7035 N N . ASP D 1 176 ? -18.41400 -57.61800 -24.25200 1.000 116.13213 176 ASP D N 1
ATOM 7036 C CA . ASP D 1 176 ? -17.55800 -56.44000 -24.32900 1.000 120.36344 176 ASP D CA 1
ATOM 7037 C C . ASP D 1 176 ? -17.92300 -55.37700 -23.29900 1.000 120.83316 176 ASP D C 1
ATOM 7038 O O . ASP D 1 176 ? -17.20300 -54.37900 -23.18700 1.000 119.51771 176 ASP D O 1
ATOM 7043 N N . GLU D 1 177 ? -19.01800 -55.55200 -22.56300 1.000 111.86226 177 GLU D N 1
ATOM 7044 C CA . GLU D 1 177 ? -19.36200 -54.65000 -21.47400 1.000 110.80515 177 GLU D CA 1
ATOM 7045 C C . GLU D 1 177 ? -18.76000 -55.06800 -20.13200 1.000 103.88958 177 GLU D C 1
ATOM 7046 O O . GLU D 1 177 ? -18.93400 -54.34700 -19.14400 1.000 110.98110 177 GLU D O 1
ATOM 7052 N N . VAL D 1 178 ? -18.08500 -56.21800 -20.05700 1.000 91.23034 178 VAL D N 1
ATOM 7053 C CA . VAL D 1 178 ? -17.29600 -56.53400 -18.87000 1.000 81.49557 178 VAL D CA 1
ATOM 7054 C C . VAL D 1 178 ? -16.10300 -55.59100 -18.78100 1.000 71.75946 178 VAL D C 1
ATOM 7055 O O . VAL D 1 178 ? -15.42800 -55.31800 -19.78200 1.000 71.94071 178 VAL D O 1
ATOM 7059 N N . LYS D 1 179 ? -15.85300 -55.06200 -17.58100 1.000 66.53209 179 LYS D N 1
ATOM 7060 C CA . LYS D 1 179 ? -14.76600 -54.10300 -17.42000 1.000 64.64421 179 LYS D CA 1
ATOM 7061 C C . LYS D 1 179 ? -13.44200 -54.83200 -17.26200 1.000 64.07731 179 LYS D C 1
ATOM 7062 O O . LYS D 1 179 ? -13.30800 -55.67700 -16.37300 1.000 65.22652 179 LYS D O 1
ATOM 7068 N N . PRO D 1 180 ? -12.44800 -54.52700 -18.08600 1.000 65.50541 180 PRO D N 1
ATOM 7069 C CA . PRO D 1 180 ? -11.14500 -55.17400 -17.95300 1.000 59.01169 180 PRO D CA 1
ATOM 7070 C C . PRO D 1 180 ? -10.25800 -54.42200 -16.97400 1.000 60.84922 180 PRO D C 1
ATOM 7071 O O . PRO D 1 180 ? -10.39300 -53.21600 -16.76000 1.000 60.14240 180 PRO D O 1
ATOM 7075 N N . ARG D 1 181 ? -9.33300 -55.15400 -16.36900 1.000 55.64397 181 ARG D N 1
ATOM 7076 C CA . ARG D 1 181 ? -8.43400 -54.52800 -15.41100 1.000 50.95558 181 ARG D CA 1
ATOM 7077 C C . ARG D 1 181 ? -7.18000 -53.96700 -16.06200 1.000 50.50236 181 ARG D C 1
ATOM 7078 O O . ARG D 1 181 ? -6.41600 -53.25800 -15.39300 1.000 52.85288 181 ARG D O 1
ATOM 7086 N N . GLY D 1 182 ? -6.95500 -54.26100 -17.33800 1.000 50.70859 182 GLY D N 1
ATOM 7087 C CA . GLY D 1 182 ? -5.76500 -53.77800 -18.01100 1.000 50.40825 182 GLY D CA 1
ATOM 7088 C C . GLY D 1 182 ? -5.74100 -54.25500 -19.44600 1.000 50.84840 182 GLY D C 1
ATOM 7089 O O . GLY D 1 182 ? -6.71200 -54.82600 -19.94600 1.000 51.58457 182 GLY D O 1
ATOM 7090 N N . VAL D 1 183 ? -4.60400 -54.01900 -20.10000 1.000 50.48237 183 VAL D N 1
ATOM 7091 C CA . VAL D 1 183 ? -4.42400 -54.30500 -21.52000 1.000 55.64804 183 VAL D CA 1
ATOM 7092 C C . VAL D 1 183 ? -3.47000 -55.48000 -21.67400 1.000 49.89783 183 VAL D C 1
ATOM 7093 O O . VAL D 1 183 ? -2.40200 -55.50400 -21.05100 1.000 54.07272 183 VAL D O 1
ATOM 7097 N N . LEU D 1 184 ? -3.84500 -56.44100 -22.51500 1.000 50.32661 184 LEU D N 1
ATOM 7098 C CA . LEU D 1 184 ? -2.93900 -57.53000 -22.84800 1.000 53.17423 184 LEU D CA 1
ATOM 7099 C C . LEU D 1 184 ? -1.82500 -57.02600 -23.76600 1.000 51.97997 184 LEU D C 1
ATOM 7100 O O . LEU D 1 184 ? -2.08600 -56.42400 -24.80600 1.000 58.83154 184 LEU D O 1
ATOM 7105 N N . ASN D 1 185 ? -0.57800 -57.28100 -23.38900 1.000 50.67673 185 ASN D N 1
ATOM 7106 C CA . ASN D 1 185 ? 0.56800 -56.99200 -24.23700 1.000 57.03114 185 ASN D CA 1
ATOM 7107 C C . ASN D 1 185 ? 1.34400 -58.28300 -24.44100 1.000 57.21746 185 ASN D C 1
ATOM 7108 O O . ASN D 1 185 ? 1.62000 -59.00300 -23.47600 1.000 47.15223 185 ASN D O 1
ATOM 7113 N N . ILE D 1 186 ? 1.68600 -58.57000 -25.69000 1.000 59.05866 186 ILE D N 1
ATOM 7114 C CA . ILE D 1 186 ? 2.53100 -59.70100 -26.04300 1.000 57.40110 186 ILE D CA 1
ATOM 7115 C C . ILE D 1 186 ? 3.93100 -59.15700 -26.27100 1.000 56.22772 186 ILE D C 1
ATOM 7116 O O . ILE D 1 186 ? 4.18600 -58.46200 -27.26100 1.000 56.68321 186 ILE D O 1
ATOM 7121 N N . ILE D 1 187 ? 4.83000 -59.46400 -25.34900 1.000 53.18128 187 ILE D N 1
ATOM 7122 C CA . ILE D 1 187 ? 6.21700 -59.01700 -25.40100 1.000 53.65171 187 ILE D CA 1
ATOM 7123 C C . ILE D 1 187 ? 7.04600 -60.14100 -26.01000 1.000 61.41370 187 ILE D C 1
ATOM 7124 O O . ILE D 1 187 ? 6.94400 -61.28500 -25.54800 1.000 61.20092 187 ILE D O 1
ATOM 7129 N N . PRO D 1 188 ? 7.87000 -59.89000 -27.06400 1.000 61.89078 188 PRO D N 1
ATOM 7130 C CA . PRO D 1 188 ? 8.73100 -60.93400 -27.61100 1.000 63.95111 188 PRO D CA 1
ATOM 7131 C C . PRO D 1 188 ? 9.87600 -61.37900 -26.69400 1.000 66.36378 188 PRO D C 1
ATOM 7132 O O . PRO D 1 188 ? 10.59400 -60.53400 -26.20000 1.000 71.28775 188 PRO D O 1
ATOM 7136 N N . LYS D 1 189 ? 10.00400 -62.68500 -26.46700 1.000 67.56166 189 LYS D N 1
ATOM 7137 C CA . LYS D 1 189 ? 11.17000 -63.18100 -25.69400 1.000 79.10617 189 LYS D CA 1
ATOM 7138 C C . LYS D 1 189 ? 12.22100 -63.63400 -26.71100 1.000 97.14134 189 LYS D C 1
ATOM 7139 O O . LYS D 1 189 ? 12.13500 -63.19000 -27.87200 1.000 109.37533 189 LYS D O 1
ATOM 7145 N N . GLN D 1 190 ? 13.16900 -64.47700 -26.30800 1.000 109.75023 190 GLN D N 1
ATOM 7146 C CA . GLN D 1 190 ? 14.26100 -64.85300 -27.24400 1.000 113.35451 190 GLN D CA 1
ATOM 7147 C C . GLN D 1 190 ? 13.65300 -65.57000 -28.45300 1.000 118.03181 190 GLN D C 1
ATOM 7148 O O . GLN D 1 190 ? 14.07100 -65.26100 -29.58400 1.000 127.11867 190 GLN D O 1
ATOM 7154 N N . ASP D 1 191 ? 12.69300 -66.46800 -28.22600 1.000 104.19097 191 ASP D N 1
ATOM 7155 C CA . ASP D 1 191 ? 11.99700 -67.18000 -29.33100 1.000 98.72779 191 ASP D CA 1
ATOM 7156 C C . ASP D 1 191 ? 10.55700 -67.38000 -28.86700 1.000 94.32238 191 ASP D C 1
ATOM 7157 O O . ASP D 1 191 ? 9.73200 -67.84000 -29.67700 1.000 91.79113 191 ASP D O 1
ATOM 7162 N N . ASN D 1 192 ? 10.28500 -67.04600 -27.60600 1.000 90.23200 192 ASN D N 1
ATOM 7163 C CA . ASN D 1 192 ? 8.95400 -67.16000 -27.03500 1.000 83.11069 192 ASN D CA 1
ATOM 7164 C C . ASN D 1 192 ? 8.29800 -65.78400 -26.96200 1.000 73.78860 192 ASN D C 1
ATOM 7165 O O . ASN D 1 192 ? 8.70500 -64.83000 -27.64000 1.000 65.12604 192 ASN D O 1
ATOM 7170 N N . PHE D 1 193 ? 7.23900 -65.70200 -26.18200 1.000 66.71776 193 PHE D N 1
ATOM 7171 C CA . PHE D 1 193 ? 6.58100 -64.46300 -25.84200 1.000 64.17988 193 PHE D CA 1
ATOM 7172 C C . PHE D 1 193 ? 6.41800 -64.44500 -24.33100 1.000 60.73476 193 PHE D C 1
ATOM 7173 O O . PHE D 1 193 ? 6.57600 -65.46700 -23.65900 1.000 59.38552 193 PHE D O 1
ATOM 7181 N N . ARG D 1 194 ? 6.13100 -63.26800 -23.79500 1.000 57.23993 194 ARG D N 1
ATOM 7182 C CA . ARG D 1 194 ? 5.53600 -63.14700 -22.47200 1.000 47.22490 194 ARG D CA 1
ATOM 7183 C C . ARG D 1 194 ? 4.22400 -62.39400 -22.62600 1.000 52.10032 194 ARG D C 1
ATOM 7184 O O . ARG D 1 194 ? 4.21000 -61.27000 -23.14300 1.000 51.65396 194 ARG D O 1
ATOM 7192 N N . ALA D 1 195 ? 3.12800 -63.02200 -22.20200 1.000 50.16239 195 ALA D N 1
ATOM 7193 C CA . ALA D 1 195 ? 1.82300 -62.37700 -22.15900 1.000 45.88961 195 ALA D CA 1
ATOM 7194 C C . ALA D 1 195 ? 1.66400 -61.69200 -20.80500 1.000 48.42870 195 ALA D C 1
ATOM 7195 O O . ALA D 1 195 ? 1.69000 -62.35700 -19.76300 1.000 49.19164 195 ALA D O 1
ATOM 7197 N N . ILE D 1 196 ? 1.54200 -60.36600 -20.81200 1.000 45.29791 196 ILE D N 1
ATOM 7198 C CA . ILE D 1 196 ? 1.36200 -59.60600 -19.58600 1.000 44.81076 196 ILE D CA 1
ATOM 7199 C C . ILE D 1 196 ? 0.08300 -58.79000 -19.70900 1.000 46.24004 196 ILE D C 1
ATOM 7200 O O . ILE D 1 196 ? -0.45200 -58.57400 -20.79900 1.000 46.51604 196 ILE D O 1
ATOM 7205 N N . VAL D 1 197 ? -0.42900 -58.36600 -18.56600 1.000 45.35844 197 VAL D N 1
ATOM 7206 C CA . VAL D 1 197 ? -1.43100 -57.31400 -18.52900 1.000 54.14739 197 VAL D CA 1
ATOM 7207 C C . VAL D 1 197 ? -0.72400 -56.03000 -18.11500 1.000 46.11995 197 VAL D C 1
ATOM 7208 O O . VAL D 1 197 ? 0.06600 -56.02500 -17.16600 1.000 45.35174 197 VAL D O 1
ATOM 7212 N N . SER D 1 198 ? -0.92600 -54.96800 -18.88000 1.000 52.30914 198 SER D N 1
ATOM 7213 C CA . SER D 1 198 ? -0.50800 -53.63500 -18.46100 1.000 54.35119 198 SER D CA 1
ATOM 7214 C C . SER D 1 198 ? -1.63300 -53.07000 -17.61100 1.000 52.31196 198 SER D C 1
ATOM 7215 O O . SER D 1 198 ? -2.69200 -52.71000 -18.13600 1.000 48.94307 198 SER D O 1
ATOM 7218 N N . ILE D 1 199 ? -1.42600 -53.02400 -16.29600 1.000 50.28009 199 ILE D N 1
ATOM 7219 C CA . ILE D 1 199 ? -2.52900 -52.69400 -15.40800 1.000 50.83186 199 ILE D CA 1
ATOM 7220 C C . ILE D 1 199 ? -2.94000 -51.24300 -15.62300 1.000 57.68972 199 ILE D C 1
ATOM 7221 O O . ILE D 1 199 ? -2.09700 -50.35400 -15.81500 1.000 54.63931 199 ILE D O 1
ATOM 7226 N N . PHE D 1 200 ? -4.24300 -51.00400 -15.66600 1.000 59.56044 200 PHE D N 1
ATOM 7227 C CA . PHE D 1 200 ? -4.71300 -49.63100 -15.73200 1.000 63.87078 200 PHE D CA 1
ATOM 7228 C C . PHE D 1 200 ? -4.31200 -48.95400 -14.43900 1.000 71.26152 200 PHE D C 1
ATOM 7229 O O . PHE D 1 200 ? -4.50100 -49.53700 -13.36100 1.000 70.98222 200 PHE D O 1
ATOM 7237 N N . PRO D 1 201 ? -3.71100 -47.78400 -14.48700 1.000 71.58496 201 PRO D N 1
ATOM 7238 C CA . PRO D 1 201 ? -3.35400 -47.16500 -13.22100 1.000 73.09685 201 PRO D CA 1
ATOM 7239 C C . PRO D 1 201 ? -4.66200 -46.76300 -12.58100 1.000 84.94000 201 PRO D C 1
ATOM 7240 O O . PRO D 1 201 ? -5.25700 -45.75200 -12.96100 1.000 92.33519 201 PRO D O 1
ATOM 7244 N N . ASP D 1 202 ? -5.12700 -47.55700 -11.62800 1.000 110.13803 202 ASP D N 1
ATOM 7245 C CA . ASP D 1 202 ? -6.29100 -47.19800 -10.83800 1.000 113.50178 202 ASP D CA 1
ATOM 7246 C C . ASP D 1 202 ? -5.55000 -47.00000 -9.53700 1.000 112.02675 202 ASP D C 1
ATOM 7247 O O . ASP D 1 202 ? -5.46600 -47.88100 -8.67700 1.000 107.02693 202 ASP D O 1
ATOM 7252 N N . SER D 1 203 ? -5.07600 -45.78100 -9.40400 1.000 102.37798 203 SER D N 1
ATOM 7253 C CA . SER D 1 203 ? -4.04500 -45.37300 -8.48700 1.000 104.00682 203 SER D CA 1
ATOM 7254 C C . SER D 1 203 ? -4.63000 -45.04100 -7.11900 1.000 99.43428 203 SER D C 1
ATOM 7255 O O . SER D 1 203 ? -3.87600 -44.72700 -6.18900 1.000 104.63957 203 SER D O 1
ATOM 7258 N N . ALA D 1 204 ? -5.96700 -45.10800 -7.00000 1.000 90.94980 204 ALA D N 1
ATOM 7259 C CA . ALA D 1 204 ? -6.68200 -44.89300 -5.74200 1.000 91.24244 204 ALA D CA 1
ATOM 7260 C C . ALA D 1 204 ? -6.71500 -46.14100 -4.83200 1.000 91.36542 204 ALA D C 1
ATOM 7261 O O . ALA D 1 204 ? -6.45700 -46.01400 -3.63400 1.000 87.75060 204 ALA D O 1
ATOM 7263 N N . ARG D 1 205 ? -6.98600 -47.31500 -5.41100 1.000 96.46935 205 ARG D N 1
ATOM 7264 C CA . ARG D 1 205 ? -7.07300 -48.56900 -4.61300 1.000 84.60236 205 ARG D CA 1
ATOM 7265 C C . ARG D 1 205 ? -5.67000 -49.13200 -4.36500 1.000 87.32816 205 ARG D C 1
ATOM 7266 O O . ARG D 1 205 ? -5.57000 -50.21600 -3.76300 1.000 83.03952 205 ARG D O 1
ATOM 7268 N N . LYS D 1 206 ? -4.63400 -48.42500 -4.81900 1.000 84.24745 206 LYS D N 1
ATOM 7269 C CA . LYS D 1 206 ? -3.23600 -48.88000 -4.59800 1.000 81.65446 206 LYS D CA 1
ATOM 7270 C C . LYS D 1 206 ? -3.00300 -49.14400 -3.09900 1.000 70.69133 206 LYS D C 1
ATOM 7271 O O . LYS D 1 206 ? -2.51900 -50.24800 -2.80000 1.000 76.82827 206 LYS D O 1
ATOM 7277 N N . PRO D 1 207 ? -3.27300 -48.22800 -2.13100 1.000 62.27161 207 PRO D N 1
ATOM 7278 C CA . PRO D 1 207 ? -3.02400 -48.55800 -0.72000 1.000 60.09079 207 PRO D CA 1
ATOM 7279 C C . PRO D 1 207 ? -3.67400 -49.85100 -0.26300 1.000 66.12966 207 PRO D C 1
ATOM 7280 O O . PRO D 1 207 ? -3.07100 -50.58200 0.53000 1.000 59.93828 207 PRO D O 1
ATOM 7284 N N . PHE D 1 208 ? -4.88900 -50.15400 -0.73400 1.000 62.69219 208 PHE D N 1
ATOM 7285 C CA . PHE D 1 208 ? -5.54800 -51.39800 -0.35000 1.000 56.28663 208 PHE D CA 1
ATOM 7286 C C . PHE D 1 208 ? -4.75400 -52.59900 -0.84200 1.000 55.64775 208 PHE D C 1
ATOM 7287 O O . PHE D 1 208 ? -4.56800 -53.57200 -0.10500 1.000 52.64764 208 PHE D O 1
ATOM 7295 N N . PHE D 1 209 ? -4.24900 -52.52900 -2.07500 1.000 48.88777 209 PHE D N 1
ATOM 7296 C CA . PHE D 1 209 ? -3.42800 -53.60800 -2.60500 1.000 57.21574 209 PHE D CA 1
ATOM 7297 C C . PHE D 1 209 ? -2.15200 -53.79400 -1.78900 1.000 58.80861 209 PHE D C 1
ATOM 7298 O O . PHE D 1 209 ? -1.74000 -54.92900 -1.53100 1.000 56.72510 209 PHE D O 1
ATOM 7306 N N . LYS D 1 210 ? -1.50700 -52.69500 -1.38600 1.000 56.94945 210 LYS D N 1
ATOM 7307 C CA . LYS D 1 210 ? -0.35800 -52.79300 -0.48900 1.000 55.36197 210 LYS D CA 1
ATOM 7308 C C . LYS D 1 210 ? -0.75500 -53.43100 0.83700 1.000 54.05072 210 LYS D C 1
ATOM 7309 O O . LYS D 1 210 ? 0.00600 -54.22500 1.41100 1.000 51.02762 210 LYS D O 1
ATOM 7315 N N . LEU D 1 211 ? -1.94600 -53.10400 1.34100 1.000 48.81027 211 LEU D N 1
ATOM 7316 C CA . LEU D 1 211 ? -2.41700 -53.73400 2.57100 1.000 52.05063 211 LEU D CA 1
ATOM 7317 C C . LEU D 1 211 ? -2.53600 -55.24400 2.40500 1.000 51.90935 211 LEU D C 1
ATOM 7318 O O . LEU D 1 211 ? -2.07800 -56.01100 3.26200 1.000 50.46375 211 LEU D O 1
ATOM 7323 N N . LEU D 1 212 ? -3.15100 -55.69100 1.30500 1.000 54.14452 212 LEU D N 1
ATOM 7324 C CA . LEU D 1 212 ? -3.31800 -57.12000 1.07900 1.000 49.18159 212 LEU D CA 1
ATOM 7325 C C . LEU D 1 212 ? -1.96300 -57.80500 0.95600 1.000 49.22406 212 LEU D C 1
ATOM 7326 O O . LEU D 1 212 ? -1.71400 -58.84600 1.57500 1.000 44.56626 212 LEU D O 1
ATOM 7331 N N . THR D 1 213 ? -1.06400 -57.21100 0.17400 1.000 47.43520 213 THR D N 1
ATOM 7332 C CA . THR D 1 213 ? 0.25700 -57.78900 -0.02400 1.000 44.30225 213 THR D CA 1
ATOM 7333 C C . THR D 1 213 ? 0.98800 -57.94500 1.30100 1.000 48.74430 213 THR D C 1
ATOM 7334 O O . THR D 1 213 ? 1.55600 -59.00600 1.58700 1.000 44.13573 213 THR D O 1
ATOM 7338 N N . SER D 1 214 ? 0.94400 -56.91900 2.14900 1.000 45.70824 214 SER D N 1
ATOM 7339 C CA . SER D 1 214 ? 1.61300 -57.04800 3.43800 1.000 49.69361 214 SER D CA 1
ATOM 7340 C C . SER D 1 214 ? 0.95300 -58.13300 4.28700 1.000 50.47680 214 SER D C 1
ATOM 7341 O O . SER D 1 214 ? 1.64000 -58.86600 5.00800 1.000 50.19409 214 SER D O 1
ATOM 7344 N N . LYS D 1 215 ? -0.37600 -58.27400 4.19700 1.000 51.15154 215 LYS D N 1
ATOM 7345 C CA . LYS D 1 215 ? -1.05400 -59.32500 4.96200 1.000 48.96870 215 LYS D CA 1
ATOM 7346 C C . LYS D 1 215 ? -0.60200 -60.71400 4.51200 1.000 44.66187 215 LYS D C 1
ATOM 7347 O O . LYS D 1 215 ? -0.36900 -61.60500 5.33900 1.000 44.60086 215 LYS D O 1
ATOM 7353 N N . ILE D 1 216 ? -0.47600 -60.91700 3.20300 1.000 43.91615 216 ILE D N 1
ATOM 7354 C CA . ILE D 1 216 ? -0.04300 -62.21100 2.69400 1.000 43.03927 216 ILE D CA 1
ATOM 7355 C C . ILE D 1 216 ? 1.39600 -62.49600 3.12400 1.000 45.38283 216 ILE D C 1
ATOM 7356 O O . ILE D 1 216 ? 1.71100 -63.59600 3.58600 1.000 44.48975 216 ILE D O 1
ATOM 7361 N N . TYR D 1 217 ? 2.27300 -61.49000 3.04500 1.000 43.56710 217 TYR D N 1
ATOM 7362 C CA . TYR D 1 217 ? 3.65300 -61.67900 3.47900 1.000 45.91787 217 TYR D CA 1
ATOM 7363 C C . TYR D 1 217 ? 3.74100 -61.95800 4.98100 1.000 46.84196 217 TYR D C 1
ATOM 7364 O O . TYR D 1 217 ? 4.60000 -62.73800 5.40900 1.000 50.35569 217 TYR D O 1
ATOM 7373 N N . LYS D 1 218 ? 2.82200 -61.41500 5.78700 1.000 45.15254 218 LYS D N 1
ATOM 7374 C CA . LYS D 1 218 ? 2.80600 -61.78200 7.20400 1.000 49.88208 218 LYS D CA 1
ATOM 7375 C C . LYS D 1 218 ? 2.33200 -63.21900 7.43200 1.000 46.72115 218 LYS D C 1
ATOM 7376 O O . LYS D 1 218 ? 2.80700 -63.89200 8.35500 1.000 48.57712 218 LYS D O 1
ATOM 7382 N N . VAL D 1 219 ? 1.41600 -63.71100 6.60400 1.000 44.61264 219 VAL D N 1
ATOM 7383 C CA . VAL D 1 219 ? 1.04500 -65.12100 6.66800 1.000 44.03964 219 VAL D CA 1
ATOM 7384 C C . VAL D 1 219 ? 2.26100 -66.00000 6.39500 1.000 49.19689 219 VAL D C 1
ATOM 7385 O O . VAL D 1 219 ? 2.52200 -66.97000 7.11500 1.000 43.77815 219 VAL D O 1
ATOM 7389 N N . LEU D 1 220 ? 3.02200 -65.66000 5.34900 1.000 43.27875 220 LEU D N 1
ATOM 7390 C CA . LEU D 1 220 ? 4.23000 -66.40500 5.00400 1.000 49.56365 220 LEU D CA 1
ATOM 7391 C C . LEU D 1 220 ? 5.22700 -66.38300 6.15000 1.000 53.68559 220 LEU D C 1
ATOM 7392 O O . LEU D 1 220 ? 5.73700 -67.43000 6.55800 1.000 49.00457 220 LEU D O 1
ATOM 7397 N N . GLU D 1 221 ? 5.48400 -65.19300 6.71100 1.000 52.01498 221 GLU D N 1
ATOM 7398 C CA . GLU D 1 221 ? 6.44100 -65.06500 7.80400 1.000 56.46420 221 GLU D CA 1
ATOM 7399 C C . GLU D 1 221 ? 6.02700 -65.90000 9.01500 1.000 57.27394 221 GLU D C 1
ATOM 7400 O O . GLU D 1 221 ? 6.87600 -66.51500 9.67000 1.000 56.59828 221 GLU D O 1
ATOM 7406 N N . GLU D 1 222 ? 4.72900 -65.99300 9.29500 1.000 55.29033 222 GLU D N 1
ATOM 7407 C CA . GLU D 1 222 ? 4.29800 -66.64100 10.52800 1.000 58.09441 222 GLU D CA 1
ATOM 7408 C C . GLU D 1 222 ? 4.02600 -68.14100 10.38700 1.000 59.61982 222 GLU D C 1
ATOM 7409 O O . GLU D 1 222 ? 4.26600 -68.89100 11.34400 1.000 61.88414 222 GLU D O 1
ATOM 7415 N N . LYS D 1 223 ? 3.51500 -68.60000 9.23600 1.000 52.30843 223 LYS D N 1
ATOM 7416 C CA . LYS D 1 223 ? 3.02400 -69.96500 9.08000 1.000 50.96547 223 LYS D CA 1
ATOM 7417 C C . LYS D 1 223 ? 3.91100 -70.87700 8.23600 1.000 54.16516 223 LYS D C 1
ATOM 7418 O O . LYS D 1 223 ? 3.56400 -72.05700 8.06900 1.000 54.86880 223 LYS D O 1
ATOM 7424 N N . TYR D 1 224 ? 5.00200 -70.36800 7.65700 1.000 53.26476 224 TYR D N 1
ATOM 7425 C CA . TYR D 1 224 ? 5.86500 -71.14300 6.77100 1.000 55.20541 224 TYR D CA 1
ATOM 7426 C C . TYR D 1 224 ? 7.32400 -71.03100 7.20000 1.000 56.83549 224 TYR D C 1
ATOM 7427 O O . TYR D 1 224 ? 7.77000 -69.97400 7.66100 1.000 55.23196 224 TYR D O 1
ATOM 7436 N N . LYS D 1 225 ? 8.06200 -72.13000 7.04100 1.000 61.63079 225 LYS D N 1
ATOM 7437 C CA . LYS D 1 225 ? 9.48400 -72.14400 7.35800 1.000 61.06758 225 LYS D CA 1
ATOM 7438 C C . LYS D 1 225 ? 10.19500 -71.05900 6.56100 1.000 54.70292 225 LYS D C 1
ATOM 7439 O O . LYS D 1 225 ? 10.07900 -71.00200 5.33100 1.000 54.49425 225 LYS D O 1
ATOM 7441 N N . THR D 1 226 ? 10.90400 -70.18500 7.27300 1.000 58.59372 226 THR D N 1
ATOM 7442 C CA . THR D 1 226 ? 11.61600 -69.06200 6.67200 1.000 66.70259 226 THR D CA 1
ATOM 7443 C C . THR D 1 226 ? 13.00100 -69.51500 6.24000 1.000 63.16605 226 THR D C 1
ATOM 7444 O O . THR D 1 226 ? 13.81100 -69.93100 7.07600 1.000 64.74686 226 THR D O 1
ATOM 7448 N N . SER D 1 227 ? 13.27200 -69.43300 4.94400 1.000 64.12194 227 SER D N 1
ATOM 7449 C CA . SER D 1 227 ? 14.59300 -69.79900 4.45700 1.000 66.00462 227 SER D CA 1
ATOM 7450 C C . SER D 1 227 ? 15.63400 -68.78400 4.92300 1.000 62.49983 227 SER D C 1
ATOM 7451 O O . SER D 1 227 ? 15.38200 -67.57400 4.94000 1.000 54.15265 227 SER D O 1
ATOM 7454 N N . GLY D 1 228 ? 16.80500 -69.28500 5.31300 1.000 60.73196 228 GLY D N 1
ATOM 7455 C CA . GLY D 1 228 ? 17.95900 -68.42200 5.46000 1.000 52.88403 228 GLY D CA 1
ATOM 7456 C C . GLY D 1 228 ? 18.25400 -67.70100 4.15600 1.000 51.78228 228 GLY D C 1
ATOM 7457 O O . GLY D 1 228 ? 17.71900 -68.01400 3.08800 1.000 48.15315 228 GLY D O 1
ATOM 7458 N N . SER D 1 229 ? 19.10200 -66.68400 4.24400 1.000 44.96858 229 SER D N 1
ATOM 7459 C CA . SER D 1 229 ? 19.47400 -66.04000 3.00200 1.000 40.71769 229 SER D CA 1
ATOM 7460 C C . SER D 1 229 ? 20.27500 -67.01200 2.14600 1.000 37.92452 229 SER D C 1
ATOM 7461 O O . SER D 1 229 ? 20.84700 -67.97500 2.63900 1.000 32.80577 229 SER D O 1
ATOM 7464 N N . LEU D 1 230 ? 20.29200 -66.75600 0.84100 1.000 35.97015 230 LEU D N 1
ATOM 7465 C CA . LEU D 1 230 ? 21.14200 -67.52200 -0.05400 1.000 34.04306 230 LEU D CA 1
ATOM 7466 C C . LEU D 1 230 ? 22.58200 -67.52200 0.43300 1.000 39.97319 230 LEU D C 1
ATOM 7467 O O . LEU D 1 230 ? 23.26400 -68.56200 0.41100 1.000 39.37797 230 LEU D O 1
ATOM 7472 N N . TYR D 1 231 ? 23.05000 -66.37100 0.91100 1.000 35.37117 231 TYR D N 1
ATOM 7473 C CA . TYR D 1 231 ? 24.42400 -66.25500 1.37500 1.000 34.28957 231 TYR D CA 1
ATOM 7474 C C . TYR D 1 231 ? 24.68500 -67.11700 2.60400 1.000 35.83382 231 TYR D C 1
ATOM 7475 O O . TYR D 1 231 ? 25.71900 -67.79200 2.69600 1.000 32.29830 231 TYR D O 1
ATOM 7484 N N . THR D 1 232 ? 23.79400 -67.05200 3.58500 1.000 32.84515 232 THR D N 1
ATOM 7485 C CA . THR D 1 232 ? 23.96600 -67.86800 4.77900 1.000 41.13608 232 THR D CA 1
ATOM 7486 C C . THR D 1 232 ? 23.90100 -69.36000 4.44400 1.000 37.01951 232 THR D C 1
ATOM 7487 O O . THR D 1 232 ? 24.66000 -70.16000 5.00300 1.000 41.14515 232 THR D O 1
ATOM 7491 N N . CYS D 1 233 ? 23.01500 -69.74500 3.52400 1.000 35.72559 233 CYS D N 1
ATOM 7492 C CA . CYS D 1 233 ? 22.88000 -71.15000 3.15300 1.000 42.29479 233 CYS D CA 1
ATOM 7493 C C . CYS D 1 233 ? 24.13300 -71.66200 2.44900 1.000 40.24026 233 CYS D C 1
ATOM 7494 O O . CYS D 1 233 ? 24.61600 -72.75500 2.74600 1.000 35.24671 233 CYS D O 1
ATOM 7497 N N . TRP D 1 234 ? 24.66300 -70.88600 1.49900 1.000 32.99998 234 TRP D N 1
ATOM 7498 C CA . TRP D 1 234 ? 25.87000 -71.29900 0.81000 1.000 36.51938 234 TRP D CA 1
ATOM 7499 C C . TRP D 1 234 ? 27.05300 -71.33500 1.76700 1.000 43.50302 234 TRP D C 1
ATOM 7500 O O . TRP D 1 234 ? 27.88700 -72.25800 1.72500 1.000 39.36898 234 TRP D O 1
ATOM 7511 N N . SER D 1 235 ? 27.13900 -70.33800 2.64100 1.000 40.20463 235 SER D N 1
ATOM 7512 C CA . SER D 1 235 ? 28.23600 -70.29400 3.60200 1.000 39.36367 235 SER D CA 1
ATOM 7513 C C . SER D 1 235 ? 28.21900 -71.51700 4.51800 1.000 41.96821 235 SER D C 1
ATOM 7514 O O . SER D 1 235 ? 29.24400 -72.18800 4.70100 1.000 41.38155 235 SER D O 1
ATOM 7517 N N . GLU D 1 236 ? 27.05700 -71.84500 5.08900 1.000 38.89273 236 GLU D N 1
ATOM 7518 C CA . GLU D 1 236 ? 26.99900 -72.99800 5.98400 1.000 41.33349 236 GLU D CA 1
ATOM 7519 C C . GLU D 1 236 ? 27.21000 -74.30600 5.22800 1.000 42.46773 236 GLU D C 1
ATOM 7520 O O . GLU D 1 236 ? 27.90300 -75.19900 5.71800 1.000 42.73740 236 GLU D O 1
ATOM 7526 N N . PHE D 1 237 ? 26.64800 -74.42300 4.02400 1.000 40.24182 237 PHE D N 1
ATOM 7527 C CA . PHE D 1 237 ? 26.76300 -75.66600 3.27000 1.000 38.55409 237 PHE D CA 1
ATOM 7528 C C . PHE D 1 237 ? 28.20000 -75.93800 2.83300 1.000 39.82905 237 PHE D C 1
ATOM 7529 O O . PHE D 1 237 ? 28.67000 -77.07700 2.92200 1.000 36.47282 237 PHE D O 1
ATOM 7537 N N . THR D 1 238 ? 28.90600 -74.92600 2.31900 1.000 34.43292 238 THR D N 1
ATOM 7538 C CA . THR D 1 238 ? 30.28300 -75.17500 1.88800 1.000 38.34687 238 THR D CA 1
ATOM 7539 C C . THR D 1 238 ? 31.18800 -75.46000 3.07200 1.000 44.95031 238 THR D C 1
ATOM 7540 O O . THR D 1 238 ? 32.03500 -76.36300 3.01200 1.000 46.59264 238 THR D O 1
ATOM 7544 N N . GLN D 1 239 ? 30.98900 -74.74900 4.17900 1.000 38.32323 239 GLN D N 1
ATOM 7545 C CA . GLN D 1 239 ? 31.85900 -74.95300 5.32500 1.000 43.57024 239 GLN D CA 1
ATOM 7546 C C . GLN D 1 239 ? 31.73600 -76.37400 5.87300 1.000 45.69009 239 GLN D C 1
ATOM 7547 O O . GLN D 1 239 ? 32.72400 -76.94200 6.32900 1.000 45.20162 239 GLN D O 1
ATOM 7553 N N . LYS D 1 240 ? 30.54700 -76.97300 5.81900 1.000 47.25360 240 LYS D N 1
ATOM 7554 C CA . LYS D 1 240 ? 30.36000 -78.27900 6.44100 1.000 49.95126 240 LYS D CA 1
ATOM 7555 C C . LYS D 1 240 ? 30.56600 -79.46400 5.50100 1.000 41.92579 240 LYS D C 1
ATOM 7556 O O . LYS D 1 240 ? 30.61400 -80.59700 5.98500 1.000 48.75814 240 LYS D O 1
ATOM 7562 N N . THR D 1 241 ? 30.66700 -79.24100 4.19000 1.000 41.61924 241 THR D N 1
ATOM 7563 C CA . THR D 1 241 ? 30.85500 -80.29800 3.19900 1.000 43.79707 241 THR D CA 1
ATOM 7564 C C . THR D 1 241 ? 32.33100 -80.40300 2.81000 1.000 48.54459 241 THR D C 1
ATOM 7565 O O . THR D 1 241 ? 32.95000 -79.38500 2.48200 1.000 40.75806 241 THR D O 1
ATOM 7569 N N . GLN D 1 242 ? 32.92100 -81.60600 2.88000 1.000 48.61240 242 GLN D N 1
ATOM 7570 C CA . GLN D 1 242 ? 34.30100 -81.67000 2.38600 1.000 56.23378 242 GLN D CA 1
ATOM 7571 C C . GLN D 1 242 ? 34.49100 -82.29800 1.00700 1.000 44.48179 242 GLN D C 1
ATOM 7572 O O . GLN D 1 242 ? 35.47000 -81.97200 0.33800 1.000 57.48855 242 GLN D O 1
ATOM 7578 N N . GLY D 1 243 ? 33.65800 -83.15500 0.52900 1.000 49.48266 243 GLY D N 1
ATOM 7579 C CA . GLY D 1 243 ? 33.98300 -83.71400 -0.76700 1.000 57.82055 243 GLY D CA 1
ATOM 7580 C C . GLY D 1 243 ? 33.60300 -82.80800 -1.93100 1.000 52.01173 243 GLY D C 1
ATOM 7581 O O . GLY D 1 243 ? 33.39500 -81.59900 -1.79200 1.000 47.38100 243 GLY D O 1
ATOM 7582 N N . GLN D 1 244 ? 33.54800 -83.41500 -3.11300 1.000 41.35851 244 GLN D N 1
ATOM 7583 C CA . GLN D 1 244 ? 32.98100 -82.74600 -4.26800 1.000 42.83036 244 GLN D CA 1
ATOM 7584 C C . GLN D 1 244 ? 31.51000 -82.41000 -4.01200 1.000 46.67131 244 GLN D C 1
ATOM 7585 O O . GLN D 1 244 ? 30.75600 -83.23000 -3.47800 1.000 39.14760 244 GLN D O 1
ATOM 7591 N N . ILE D 1 245 ? 31.10200 -81.20100 -4.37300 1.000 37.18394 245 ILE D N 1
ATOM 7592 C CA . ILE D 1 245 ? 29.68700 -80.84900 -4.33700 1.000 36.76357 245 ILE D CA 1
ATOM 7593 C C . ILE D 1 245 ? 29.05600 -81.12600 -5.70300 1.000 39.01752 245 ILE D C 1
ATOM 7594 O O . ILE D 1 245 ? 29.64100 -80.83000 -6.76200 1.000 36.45928 245 ILE D O 1
ATOM 7599 N N . TYR D 1 246 ? 27.86800 -81.72900 -5.68100 1.000 34.89822 246 TYR D N 1
ATOM 7600 C CA . TYR D 1 246 ? 27.04000 -81.92700 -6.86200 1.000 34.57956 246 TYR D CA 1
ATOM 7601 C C . TYR D 1 246 ? 25.79000 -81.06700 -6.72100 1.000 33.99873 246 TYR D C 1
ATOM 7602 O O . TYR D 1 246 ? 25.36900 -80.75700 -5.60500 1.000 33.68666 246 TYR D O 1
ATOM 7611 N N . GLY D 1 247 ? 25.22100 -80.64100 -7.84500 1.000 32.43950 247 GLY D N 1
ATOM 7612 C CA . GLY D 1 247 ? 24.08900 -79.73100 -7.74700 1.000 31.08840 247 GLY D CA 1
ATOM 7613 C C . GLY D 1 247 ? 23.31700 -79.57600 -9.04100 1.000 32.62159 247 GLY D C 1
ATOM 7614 O O . GLY D 1 247 ? 23.76800 -79.95500 -10.12600 1.000 31.90791 247 GLY D O 1
ATOM 7615 N N . ILE D 1 248 ? 22.14300 -78.96300 -8.91200 1.000 30.15500 248 ILE D N 1
ATOM 7616 C CA . ILE D 1 248 ? 21.27700 -78.72700 -10.05900 1.000 33.56974 248 ILE D CA 1
ATOM 7617 C C . ILE D 1 248 ? 20.49500 -77.44800 -9.80800 1.000 30.56811 248 ILE D C 1
ATOM 7618 O O . ILE D 1 248 ? 20.07800 -77.16100 -8.68000 1.000 30.48401 248 ILE D O 1
ATOM 7623 N N . LYS D 1 249 ? 20.32800 -76.66300 -10.85700 1.000 31.48644 249 LYS D N 1
ATOM 7624 C CA . LYS D 1 249 ? 19.38700 -75.56700 -10.83900 1.000 30.40914 249 LYS D CA 1
ATOM 7625 C C . LYS D 1 249 ? 18.29300 -75.85400 -11.84900 1.000 30.22922 249 LYS D C 1
ATOM 7626 O O . LYS D 1 249 ? 18.59400 -76.19400 -12.99400 1.000 33.07490 249 LYS D O 1
ATOM 7632 N N . VAL D 1 250 ? 17.03200 -75.70800 -11.43500 1.000 28.13544 250 VAL D N 1
ATOM 7633 C CA . VAL D 1 250 ? 15.91000 -75.91800 -12.34400 1.000 33.84969 250 VAL D CA 1
ATOM 7634 C C . VAL D 1 250 ? 14.96600 -74.71900 -12.27400 1.000 33.48493 250 VAL D C 1
ATOM 7635 O O . VAL D 1 250 ? 14.84600 -74.04600 -11.24200 1.000 33.01666 250 VAL D O 1
ATOM 7639 N N . ASP D 1 251 ? 14.26500 -74.48300 -13.38600 1.000 33.86487 251 ASP D N 1
ATOM 7640 C CA . ASP D 1 251 ? 13.32300 -73.37600 -13.54900 1.000 32.85193 251 ASP D CA 1
ATOM 7641 C C . ASP D 1 251 ? 11.97800 -73.94200 -13.97200 1.000 34.24154 251 ASP D C 1
ATOM 7642 O O . ASP D 1 251 ? 11.91100 -74.75700 -14.90000 1.000 35.51142 251 ASP D O 1
ATOM 7647 N N . ILE D 1 252 ? 10.91300 -73.51200 -13.31700 1.000 30.98547 252 ILE D N 1
ATOM 7648 C CA . ILE D 1 252 ? 9.57900 -73.99400 -13.68300 1.000 31.95926 252 ILE D CA 1
ATOM 7649 C C . ILE D 1 252 ? 9.12400 -73.29700 -14.95600 1.000 33.32576 252 ILE D C 1
ATOM 7650 O O . ILE D 1 252 ? 9.30100 -72.09000 -15.11600 1.000 31.97261 252 ILE D O 1
ATOM 7655 N N . ARG D 1 253 ? 8.55800 -74.05700 -15.88700 1.000 34.74613 253 ARG D N 1
ATOM 7656 C CA . ARG D 1 253 ? 8.04600 -73.45900 -17.11400 1.000 38.24612 253 ARG D CA 1
ATOM 7657 C C . ARG D 1 253 ? 6.77300 -72.65200 -16.84000 1.000 34.62386 253 ARG D C 1
ATOM 7658 O O . ARG D 1 253 ? 5.87100 -73.13200 -16.14500 1.000 36.37128 253 ARG D O 1
ATOM 7666 N N . ASP D 1 254 ? 6.71100 -71.41200 -17.35900 1.000 38.10833 254 ASP D N 1
ATOM 7667 C CA . ASP D 1 254 ? 5.47800 -70.59400 -17.34100 1.000 35.13263 254 ASP D CA 1
ATOM 7668 C C . ASP D 1 254 ? 4.87300 -70.55000 -15.94200 1.000 33.60291 254 ASP D C 1
ATOM 7669 O O . ASP D 1 254 ? 3.72600 -70.96700 -15.71300 1.000 34.55518 254 ASP D O 1
ATOM 7674 N N . ALA D 1 255 ? 5.67900 -70.08400 -14.98900 1.000 30.02728 255 ALA D N 1
ATOM 7675 C CA . ALA D 1 255 ? 5.36300 -70.30700 -13.58200 1.000 29.74963 255 ALA D CA 1
ATOM 7676 C C . ALA D 1 255 ? 4.00100 -69.72700 -13.19700 1.000 30.82951 255 ALA D C 1
ATOM 7677 O O . ALA D 1 255 ? 3.17900 -70.42300 -12.60000 1.000 32.67272 255 ALA D O 1
ATOM 7679 N N . TYR D 1 256 ? 3.75000 -68.43900 -13.47300 1.000 28.93567 256 TYR D N 1
ATOM 7680 C CA . TYR D 1 256 ? 2.45700 -67.87800 -13.06800 1.000 31.81536 256 TYR D CA 1
ATOM 7681 C C . TYR D 1 256 ? 1.31400 -68.58100 -13.78300 1.000 32.24040 256 TYR D C 1
ATOM 7682 O O . TYR D 1 256 ? 0.24500 -68.78200 -13.20900 1.000 31.82148 256 TYR D O 1
ATOM 7691 N N . GLY D 1 257 ? 1.51300 -68.94500 -15.04600 1.000 34.05589 257 GLY D N 1
ATOM 7692 C CA . GLY D 1 257 ? 0.45700 -69.60200 -15.78100 1.000 35.37209 257 GLY D CA 1
ATOM 7693 C C . GLY D 1 257 ? 0.07900 -70.97300 -15.24800 1.000 40.17830 257 GLY D C 1
ATOM 7694 O O . GLY D 1 257 ? -1.04500 -71.43000 -15.49600 1.000 38.19398 257 GLY D O 1
ATOM 7695 N N . ASN D 1 258 ? 0.99200 -71.64000 -14.53600 1.000 40.22061 258 ASN D N 1
ATOM 7696 C CA . ASN D 1 258 ? 0.76400 -72.98800 -14.02800 1.000 38.51848 258 ASN D CA 1
ATOM 7697 C C . ASN D 1 258 ? 0.39100 -73.02200 -12.55300 1.000 40.25217 258 ASN D C 1
ATOM 7698 O O . ASN D 1 258 ? 0.22700 -74.10900 -11.99300 1.000 38.10007 258 ASN D O 1
ATOM 7703 N N . VAL D 1 259 ? 0.22800 -71.86100 -11.92000 1.000 34.67686 259 VAL D N 1
ATOM 7704 C CA . VAL D 1 259 ? -0.44400 -71.81200 -10.63300 1.000 34.67771 259 VAL D CA 1
ATOM 7705 C C . VAL D 1 259 ? -1.86500 -72.34200 -10.80900 1.000 39.65416 259 VAL D C 1
ATOM 7706 O O . VAL D 1 259 ? -2.59400 -71.93400 -11.73000 1.000 41.65011 259 VAL D O 1
ATOM 7710 N N . LYS D 1 260 ? -2.24900 -73.30500 -9.96900 1.000 34.07618 260 LYS D N 1
ATOM 7711 C CA . LYS D 1 260 ? -3.59600 -73.87300 -10.03900 1.000 35.89518 260 LYS D CA 1
ATOM 7712 C C . LYS D 1 260 ? -4.52300 -72.95900 -9.25600 1.000 35.62750 260 LYS D C 1
ATOM 7713 O O . LYS D 1 260 ? -4.50400 -72.96500 -8.02300 1.000 33.60908 260 LYS D O 1
ATOM 7719 N N . ILE D 1 261 ? -5.34700 -72.18300 -9.97000 1.000 34.64470 261 ILE D N 1
ATOM 7720 C CA . ILE D 1 261 ? -6.18800 -71.19700 -9.26900 1.000 35.40548 261 ILE D CA 1
ATOM 7721 C C . ILE D 1 261 ? -7.12000 -71.82500 -8.25800 1.000 35.50069 261 ILE D C 1
ATOM 7722 O O . ILE D 1 261 ? -7.23400 -71.28500 -7.14000 1.000 35.40372 261 ILE D O 1
ATOM 7727 N N . PRO D 1 262 ? -7.79800 -72.95400 -8.51900 1.000 36.83770 262 PRO D N 1
ATOM 7728 C CA . PRO D 1 262 ? -8.65500 -73.53500 -7.46800 1.000 38.87864 262 PRO D CA 1
ATOM 7729 C C . PRO D 1 262 ? -7.89700 -73.92100 -6.21600 1.000 36.70245 262 PRO D C 1
ATOM 7730 O O . PRO D 1 262 ? -8.45500 -73.83100 -5.11200 1.000 39.13996 262 PRO D O 1
ATOM 7734 N N . VAL D 1 263 ? -6.65400 -74.38600 -6.35700 1.000 35.64931 263 VAL D N 1
ATOM 7735 C CA . VAL D 1 263 ? -5.85500 -74.74000 -5.18600 1.000 35.22853 263 VAL D CA 1
ATOM 7736 C C . VAL D 1 263 ? -5.47000 -73.48200 -4.41700 1.000 37.86526 263 VAL D C 1
ATOM 7737 O O . VAL D 1 263 ? -5.56800 -73.43100 -3.18700 1.000 35.10921 263 VAL D O 1
ATOM 7741 N N . LEU D 1 264 ? -5.03900 -72.44400 -5.13600 1.000 35.82336 264 LEU D N 1
ATOM 7742 C CA . LEU D 1 264 ? -4.69900 -71.17200 -4.50200 1.000 38.03377 264 LEU D CA 1
ATOM 7743 C C . LEU D 1 264 ? -5.89300 -70.56900 -3.77300 1.000 38.82612 264 LEU D C 1
ATOM 7744 O O . LEU D 1 264 ? -5.74400 -70.06100 -2.65800 1.000 38.46601 264 LEU D O 1
ATOM 7749 N N . CYS D 1 265 ? -7.09000 -70.62600 -4.37800 1.000 35.87879 265 CYS D N 1
ATOM 7750 C CA . CYS D 1 265 ? -8.28800 -70.12400 -3.70200 1.000 41.92812 265 CYS D CA 1
ATOM 7751 C C . CYS D 1 265 ? -8.54900 -70.89000 -2.41500 1.000 41.83689 265 CYS D C 1
ATOM 7752 O O . CYS D 1 265 ? -8.90400 -70.29800 -1.39000 1.000 40.88619 265 CYS D O 1
ATOM 7755 N N . LYS D 1 266 ? -8.39900 -72.21500 -2.46000 1.000 42.39265 266 LYS D N 1
ATOM 7756 C CA . LYS D 1 266 ? -8.57400 -73.03200 -1.26400 1.000 47.33175 266 LYS D CA 1
ATOM 7757 C C . LYS D 1 266 ? -7.52700 -72.69200 -0.21100 1.000 42.02261 266 LYS D C 1
ATOM 7758 O O . LYS D 1 266 ? -7.83200 -72.64100 0.98400 1.000 43.92277 266 LYS D O 1
ATOM 7764 N N . LEU D 1 267 ? -6.28100 -72.47000 -0.63700 1.000 42.68510 267 LEU D N 1
ATOM 7765 C CA . LEU D 1 267 ? -5.23800 -72.04100 0.28900 1.000 41.67457 267 LEU D CA 1
ATOM 7766 C C . LEU D 1 267 ? -5.59400 -70.70800 0.94700 1.000 43.50054 267 LEU D C 1
ATOM 7767 O O . LEU D 1 267 ? -5.50300 -70.55400 2.17000 1.000 45.87099 267 LEU D O 1
ATOM 7772 N N . ILE D 1 268 ? -6.04200 -69.74200 0.15100 1.000 46.77973 268 ILE D N 1
ATOM 7773 C CA . ILE D 1 268 ? -6.39800 -68.42300 0.68600 1.000 45.72463 268 ILE D CA 1
ATOM 7774 C C . ILE D 1 268 ? -7.55300 -68.53200 1.67500 1.000 47.19225 268 ILE D C 1
ATOM 7775 O O . ILE D 1 268 ? -7.53600 -67.90800 2.73900 1.000 47.01604 268 ILE D O 1
ATOM 7780 N N . GLN D 1 269 ? -8.57400 -69.32800 1.34900 1.000 47.76617 269 GLN D N 1
ATOM 7781 C CA . GLN D 1 269 ? -9.72600 -69.41700 2.23700 1.000 49.18824 269 GLN D CA 1
ATOM 7782 C C . GLN D 1 269 ? -9.39100 -70.09700 3.55600 1.000 49.73049 269 GLN D C 1
ATOM 7783 O O . GLN D 1 269 ? -10.14200 -69.93700 4.52300 1.000 49.65093 269 GLN D O 1
ATOM 7789 N N . SER D 1 270 ? -8.28200 -70.83600 3.61800 1.000 49.56462 270 SER D N 1
ATOM 7790 C CA . SER D 1 270 ? -7.85800 -71.55700 4.81600 1.000 56.34816 270 SER D CA 1
ATOM 7791 C C . SER D 1 270 ? -6.88200 -70.76100 5.68300 1.000 53.89180 270 SER D C 1
ATOM 7792 O O . SER D 1 270 ? -6.48700 -71.24000 6.75300 1.000 53.28453 270 SER D O 1
ATOM 7795 N N . ILE D 1 271 ? -6.50600 -69.56100 5.26100 1.000 52.42948 271 ILE D N 1
ATOM 7796 C CA . ILE D 1 271 ? -5.67200 -68.69800 6.09900 1.000 50.54588 271 ILE D CA 1
ATOM 7797 C C . ILE D 1 271 ? -6.41300 -68.39400 7.39500 1.000 54.42411 271 ILE D C 1
ATOM 7798 O O . ILE D 1 271 ? -7.62200 -68.07100 7.35800 1.000 57.35375 271 ILE D O 1
ATOM 7803 N N . PRO D 1 272 ? -5.77000 -68.50300 8.55800 1.000 56.05365 272 PRO D N 1
ATOM 7804 C CA . PRO D 1 272 ? -6.48700 -68.24700 9.81600 1.000 58.00391 272 PRO D CA 1
ATOM 7805 C C . PRO D 1 272 ? -7.01400 -66.82200 9.87100 1.000 59.69421 272 PRO D C 1
ATOM 7806 O O . PRO D 1 272 ? -6.34700 -65.87800 9.44200 1.000 60.70984 272 PRO D O 1
ATOM 7810 N N . THR D 1 273 ? -8.20600 -66.68000 10.45600 1.000 60.01339 273 THR D N 1
ATOM 7811 C CA . THR D 1 273 ? -9.00600 -65.47100 10.27700 1.000 59.97740 273 THR D CA 1
ATOM 7812 C C . THR D 1 273 ? -8.34200 -64.23500 10.88600 1.000 65.23507 273 THR D C 1
ATOM 7813 O O . THR D 1 273 ? -8.42300 -63.14300 10.31300 1.000 59.64681 273 THR D O 1
ATOM 7817 N N . HIS D 1 274 ? -7.65900 -64.38100 12.02800 1.000 70.18445 274 HIS D N 1
ATOM 7818 C CA . HIS D 1 274 ? -6.95400 -63.25100 12.63300 1.000 71.90666 274 HIS D CA 1
ATOM 7819 C C . HIS D 1 274 ? -5.79100 -62.75200 11.77500 1.000 68.80482 274 HIS D C 1
ATOM 7820 O O . HIS D 1 274 ? -5.25800 -61.67200 12.05200 1.000 72.50289 274 HIS D O 1
ATOM 7827 N N . LEU D 1 275 ? -5.37000 -63.51200 10.76200 1.000 69.88849 275 LEU D N 1
ATOM 7828 C CA . LEU D 1 275 ? -4.35400 -63.04700 9.82600 1.000 64.05018 275 LEU D CA 1
ATOM 7829 C C . LEU D 1 275 ? -4.92600 -62.45900 8.54300 1.000 59.76494 275 LEU D C 1
ATOM 7830 O O . LEU D 1 275 ? -4.20700 -61.72700 7.85600 1.000 59.56519 275 LEU D O 1
ATOM 7835 N N . LEU D 1 276 ? -6.15200 -62.84600 8.18500 1.000 57.81247 276 LEU D N 1
ATOM 7836 C CA . LEU D 1 276 ? -6.80800 -62.29300 6.97000 1.000 61.97521 276 LEU D CA 1
ATOM 7837 C C . LEU D 1 276 ? -8.32700 -62.32800 7.14900 1.000 58.24942 276 LEU D C 1
ATOM 7838 O O . LEU D 1 276 ? -8.86100 -63.41900 7.41000 1.000 63.52998 276 LEU D O 1
ATOM 7843 N N . ASP D 1 277 ? -9.01200 -61.18800 7.08000 1.000 66.05703 277 ASP D N 1
ATOM 7844 C CA . ASP D 1 277 ? -10.47200 -61.24700 7.35700 1.000 57.31463 277 ASP D CA 1
ATOM 7845 C C . ASP D 1 277 ? -11.18700 -61.89200 6.16600 1.000 57.66603 277 ASP D C 1
ATOM 7846 O O . ASP D 1 277 ? -10.61400 -61.89300 5.06600 1.000 53.64229 277 ASP D O 1
ATOM 7851 N N . SER D 1 278 ? -12.39700 -62.40500 6.38500 1.000 59.22576 278 SER D N 1
ATOM 7852 C CA . SER D 1 278 ? -13.13200 -63.11600 5.30900 1.000 58.19156 278 SER D CA 1
ATOM 7853 C C . SER D 1 278 ? -13.39500 -62.15900 4.14600 1.000 55.54370 278 SER D C 1
ATOM 7854 O O . SER D 1 278 ? -13.32700 -62.60900 2.99600 1.000 56.88192 278 SER D O 1
ATOM 7857 N N . GLU D 1 279 ? -13.70900 -60.89900 4.44600 1.000 61.07675 279 GLU D N 1
ATOM 7858 C CA . GLU D 1 279 ? -13.93400 -59.88400 3.38500 1.000 59.03169 279 GLU D CA 1
ATOM 7859 C C . GLU D 1 279 ? -12.69300 -59.81600 2.49000 1.000 57.39585 279 GLU D C 1
ATOM 7860 O O . GLU D 1 279 ? -12.85500 -59.79400 1.25700 1.000 67.06977 279 GLU D O 1
ATOM 7866 N N . LYS D 1 280 ? -11.50300 -59.79700 3.09500 1.000 52.31497 280 LYS D N 1
ATOM 7867 C CA . LYS D 1 280 ? -10.24500 -59.71300 2.31300 1.000 53.69050 280 LYS D CA 1
ATOM 7868 C C . LYS D 1 280 ? -10.01800 -61.05000 1.59800 1.000 56.02879 280 LYS D C 1
ATOM 7869 O O . LYS D 1 280 ? -9.62200 -61.01600 0.42100 1.000 42.05620 280 LYS D O 1
ATOM 7875 N N . LYS D 1 281 ? -10.27700 -62.17500 2.27300 1.000 55.54033 281 LYS D N 1
ATOM 7876 C CA . LYS D 1 281 ? -10.15800 -63.46600 1.58500 1.000 49.78408 281 LYS D CA 1
ATOM 7877 C C . LYS D 1 281 ? -11.05100 -63.54000 0.34800 1.000 49.62192 281 LYS D C 1
ATOM 7878 O O . LYS D 1 281 ? -10.61700 -64.00100 -0.71600 1.000 44.17456 281 LYS D O 1
ATOM 7884 N N . ASN D 1 282 ? -12.31800 -63.11700 0.48500 1.000 48.94891 282 ASN D N 1
ATOM 7885 C CA . ASN D 1 282 ? -13.27600 -63.19600 -0.61800 1.000 49.58419 282 ASN D CA 1
ATOM 7886 C C . ASN D 1 282 ? -12.88400 -62.28500 -1.77200 1.000 48.49947 282 ASN D C 1
ATOM 7887 O O . ASN D 1 282 ? -13.01400 -62.66500 -2.94400 1.000 44.12142 282 ASN D O 1
ATOM 7892 N N . PHE D 1 283 ? -12.39300 -61.08500 -1.46500 1.000 49.84185 283 PHE D N 1
ATOM 7893 C CA . PHE D 1 283 ? -11.90900 -60.19300 -2.51400 1.000 43.30603 283 PHE D CA 1
ATOM 7894 C C . PHE D 1 283 ? -10.79700 -60.85200 -3.33300 1.000 41.23342 283 PHE D C 1
ATOM 7895 O O . PHE D 1 283 ? -10.81000 -60.80300 -4.56900 1.000 42.72435 283 PHE D O 1
ATOM 7903 N N . ILE D 1 284 ? -9.81200 -61.46100 -2.66000 1.000 41.19553 284 ILE D N 1
ATOM 7904 C CA . ILE D 1 284 ? -8.67500 -62.05400 -3.37200 1.000 38.26768 284 ILE D CA 1
ATOM 7905 C C . ILE D 1 284 ? -9.13300 -63.20300 -4.26300 1.000 38.61109 284 ILE D C 1
ATOM 7906 O O . ILE D 1 284 ? -8.74800 -63.29800 -5.43300 1.000 39.63767 284 ILE D O 1
ATOM 7911 N N . VAL D 1 285 ? -9.98200 -64.08000 -3.72600 1.000 40.10264 285 VAL D N 1
ATOM 7912 C CA . VAL D 1 285 ? -10.50200 -65.21500 -4.49300 1.000 43.55971 285 VAL D CA 1
ATOM 7913 C C . VAL D 1 285 ? -11.25000 -64.73500 -5.73200 1.000 45.56442 285 VAL D C 1
ATOM 7914 O O . VAL D 1 285 ? -11.06700 -65.26200 -6.83700 1.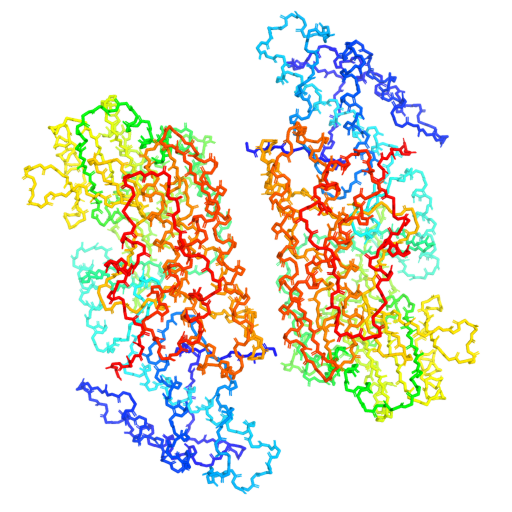000 41.22084 285 VAL D O 1
ATOM 7918 N N . ASP D 1 286 ? -12.13800 -63.75400 -5.55200 1.000 40.90197 286 ASP D N 1
ATOM 7919 C CA . ASP D 1 286 ? -12.84400 -63.15800 -6.67800 1.000 45.21344 286 ASP D CA 1
ATOM 7920 C C . ASP D 1 286 ? -11.87100 -62.50200 -7.65400 1.000 47.13297 286 ASP D C 1
ATOM 7921 O O . ASP D 1 286 ? -12.04000 -62.61500 -8.87800 1.000 44.57791 286 ASP D O 1
ATOM 7926 N N . HIS D 1 287 ? -10.86500 -61.78700 -7.12300 1.000 40.56901 287 HIS D N 1
ATOM 7927 C CA . HIS D 1 287 ? -9.88200 -61.08600 -7.94800 1.000 43.97382 287 HIS D CA 1
ATOM 7928 C C . HIS D 1 287 ? -9.16700 -62.04600 -8.88400 1.000 42.96006 287 HIS D C 1
ATOM 7929 O O . HIS D 1 287 ? -9.02900 -61.77000 -10.08100 1.000 42.38843 287 HIS D O 1
ATOM 7936 N N . ILE D 1 288 ? -8.67000 -63.16800 -8.35000 1.000 36.88556 288 ILE D N 1
ATOM 7937 C CA . ILE D 1 288 ? -7.90200 -64.08300 -9.18900 1.000 38.41738 288 ILE D CA 1
ATOM 7938 C C . ILE D 1 288 ? -8.78300 -65.04300 -9.96800 1.000 46.89856 288 ILE D C 1
ATOM 7939 O O . ILE D 1 288 ? -8.29400 -65.70000 -10.89300 1.000 41.29419 288 ILE D O 1
ATOM 7944 N N . SER D 1 289 ? -10.07000 -65.14300 -9.62900 1.000 45.38015 289 SER D N 1
ATOM 7945 C CA . SER D 1 289 ? -10.96400 -66.01100 -10.37400 1.000 43.92946 289 SER D CA 1
ATOM 7946 C C . SER D 1 289 ? -11.58800 -65.32500 -11.57900 1.000 45.05715 289 SER D C 1
ATOM 7947 O O . SER D 1 289 ? -12.05500 -66.01300 -12.49500 1.000 43.49670 289 SER D O 1
ATOM 7950 N N . ASN D 1 290 ? -11.58200 -63.99500 -11.62400 1.000 48.39373 290 ASN D N 1
ATOM 7951 C CA . ASN D 1 290 ? -12.21200 -63.25800 -12.72400 1.000 50.70016 290 ASN D CA 1
ATOM 7952 C C . ASN D 1 290 ? -11.21700 -62.22100 -13.25600 1.000 52.34234 290 ASN D C 1
ATOM 7953 O O . ASN D 1 290 ? -11.30200 -61.03200 -12.94900 1.000 49.55574 290 ASN D O 1
ATOM 7958 N N . GLN D 1 291 ? -10.29600 -62.67300 -14.11300 1.000 49.57283 291 GLN D N 1
ATOM 7959 C CA . GLN D 1 291 ? -9.23700 -61.82700 -14.64800 1.000 45.66944 291 GLN D CA 1
ATOM 7960 C C . GLN D 1 291 ? -9.61100 -61.44900 -16.07500 1.000 49.56107 291 GLN D C 1
ATOM 7961 O O . GLN D 1 291 ? -9.68500 -62.31600 -16.94800 1.000 52.37694 291 GLN D O 1
ATOM 7967 N N . PHE D 1 292 ? -9.85600 -60.16100 -16.31300 1.000 49.90237 292 PHE D N 1
ATOM 7968 C CA . PHE D 1 292 ? -10.34900 -59.68800 -17.60300 1.000 53.73004 292 PHE D CA 1
ATOM 7969 C C . PHE D 1 292 ? -9.36800 -58.69400 -18.21700 1.000 49.00386 292 PHE D C 1
ATOM 7970 O O . PHE D 1 292 ? -8.84000 -57.82600 -17.51500 1.000 49.19701 292 PHE D O 1
ATOM 7978 N N . VAL D 1 293 ? -9.09900 -58.85400 -19.52000 1.000 46.38695 293 VAL D N 1
ATOM 7979 C CA . VAL D 1 293 ? -8.13300 -58.03600 -20.24100 1.000 55.44575 293 VAL D CA 1
ATOM 7980 C C . VAL D 1 293 ? -8.71700 -57.57800 -21.57200 1.000 56.38385 293 VAL D C 1
ATOM 7981 O O . VAL D 1 293 ? -9.52900 -58.26700 -22.19600 1.000 59.53057 293 VAL D O 1
ATOM 7985 N N . ALA D 1 294 ? -8.28100 -56.40100 -22.00800 1.000 49.47447 294 ALA D N 1
ATOM 7986 C CA . ALA D 1 294 ? -8.59500 -55.87900 -23.32800 1.000 59.27992 294 ALA D CA 1
ATOM 7987 C C . ALA D 1 294 ? -7.49600 -56.25900 -24.32100 1.000 61.59353 294 ALA D C 1
ATOM 7988 O O . ALA D 1 294 ? -6.30900 -56.20200 -23.99500 1.000 64.04893 294 ALA D O 1
ATOM 7990 N N . PHE D 1 295 ? -7.92200 -56.60800 -25.53600 1.000 73.78245 295 PHE D N 1
ATOM 7991 C CA . PHE D 1 295 ? -6.95900 -56.89500 -26.62700 1.000 70.59355 295 PHE D CA 1
ATOM 7992 C C . PHE D 1 295 ? -7.65300 -56.59400 -27.95600 1.000 78.44686 295 PHE D C 1
ATOM 7993 O O . PHE D 1 295 ? -8.67800 -57.23900 -28.24100 1.000 74.78714 295 PHE D O 1
ATOM 8001 N N A ARG D 1 296 ? -7.14400 -55.62100 -28.72000 0.500 80.85585 296 ARG D N 1
ATOM 8002 N N B ARG D 1 296 ? -7.15500 -55.61600 -28.71900 0.500 80.85485 296 ARG D N 1
ATOM 8003 C CA A ARG D 1 296 ? -7.69600 -55.31100 -30.07100 0.500 82.90168 296 ARG D CA 1
ATOM 8004 C CA B ARG D 1 296 ? -7.71200 -55.33600 -30.07500 0.500 82.90294 296 ARG D CA 1
ATOM 8005 C C A ARG D 1 296 ? -9.19400 -54.98700 -29.99800 0.500 83.44073 296 ARG D C 1
ATOM 8006 C C B ARG D 1 296 ? -9.20600 -54.99700 -29.99400 0.500 83.44192 296 ARG D C 1
ATOM 8007 O O A ARG D 1 296 ? -9.96000 -55.75800 -30.61400 0.500 84.55633 296 ARG D O 1
ATOM 8008 O O B ARG D 1 296 ? -9.98200 -55.76700 -30.59900 0.500 84.55887 296 ARG D O 1
ATOM 8023 N N . ARG D 1 297 ? -9.60200 -54.17100 -29.01900 1.000 82.41820 297 ARG D N 1
ATOM 8024 C CA . ARG D 1 297 ? -11.01700 -53.69500 -28.92700 1.000 87.15277 297 ARG D CA 1
ATOM 8025 C C . ARG D 1 297 ? -12.00800 -54.80300 -28.54000 1.000 81.43572 297 ARG D C 1
ATOM 8026 O O . ARG D 1 297 ? -13.21800 -54.57500 -28.72700 1.000 85.12139 297 ARG D O 1
ATOM 8034 N N . LYS D 1 298 ? -11.54000 -55.94200 -28.01800 1.000 83.82343 298 LYS D N 1
ATOM 8035 C CA . LYS D 1 298 ? -12.47400 -56.99100 -27.52500 1.000 75.49723 298 LYS D CA 1
ATOM 8036 C C . LYS D 1 298 ? -12.05700 -57.34600 -26.09700 1.000 66.94916 298 LYS D C 1
ATOM 8037 O O . LYS D 1 298 ? -10.91900 -57.00300 -25.73100 1.000 72.94855 298 LYS D O 1
ATOM 8043 N N . ILE D 1 299 ? -12.93400 -57.98700 -25.31800 1.000 71.63657 299 ILE D N 1
ATOM 8044 C CA . ILE D 1 299 ? -12.57800 -58.23300 -23.92500 1.000 64.24829 299 ILE D CA 1
ATOM 8045 C C . ILE D 1 299 ? -12.48500 -59.73300 -23.70100 1.000 65.04358 299 ILE D C 1
ATOM 8046 O O . ILE D 1 299 ? -13.36600 -60.48600 -24.13400 1.000 65.04482 299 ILE D O 1
ATOM 8051 N N . TYR D 1 300 ? -11.42400 -60.16600 -23.02100 1.000 57.72279 300 TYR D N 1
ATOM 8052 C CA . TYR D 1 300 ? -11.15100 -61.58300 -22.84000 1.000 63.36008 300 TYR D CA 1
ATOM 8053 C C . TYR D 1 300 ? -10.97500 -61.90500 -21.36200 1.000 60.42592 300 TYR D C 1
ATOM 8054 O O . TYR D 1 300 ? -10.41800 -61.10700 -20.60000 1.000 58.49720 300 TYR D O 1
ATOM 8063 N N . LYS D 1 301 ? -11.46900 -63.07000 -20.96200 1.000 53.53134 301 LYS D N 1
ATOM 8064 C CA . LYS D 1 301 ? -11.13900 -63.63000 -19.66500 1.000 50.15251 301 LYS D CA 1
ATOM 8065 C C . LYS D 1 301 ? -9.83800 -64.40400 -19.80200 1.000 50.27940 301 LYS D C 1
ATOM 8066 O O . LYS D 1 301 ? -9.69100 -65.22700 -20.71500 1.000 58.35753 301 LYS D O 1
ATOM 8072 N N . TRP D 1 302 ? -8.89000 -64.11500 -18.91700 1.000 49.82089 302 TRP D N 1
ATOM 8073 C CA . TRP D 1 302 ? -7.62100 -64.82800 -18.86500 1.000 45.32186 302 TRP D CA 1
ATOM 8074 C C . TRP D 1 302 ? -7.81200 -66.04500 -17.97200 1.000 49.19915 302 TRP D C 1
ATOM 8075 O O . TRP D 1 302 ? -8.08000 -65.90200 -16.77500 1.000 49.96993 302 TRP D O 1
ATOM 8086 N N . ASN D 1 303 ? -7.67100 -67.23200 -18.55700 1.000 42.06704 303 ASN D N 1
ATOM 8087 C CA . ASN D 1 303 ? -7.98000 -68.50000 -17.91000 1.000 50.50191 303 ASN D CA 1
ATOM 8088 C C . ASN D 1 303 ? -6.74800 -69.40700 -17.77900 1.000 45.69517 303 ASN D C 1
ATOM 8089 O O . ASN D 1 303 ? -6.81400 -70.60800 -18.02400 1.000 54.88614 303 ASN D O 1
ATOM 8094 N N . HIS D 1 304 ? -5.59700 -68.86500 -17.40000 1.000 49.24862 304 HIS D N 1
ATOM 8095 C CA . HIS D 1 304 ? -4.37400 -69.68000 -17.33200 1.000 44.29998 304 HIS D CA 1
ATOM 8096 C C . HIS D 1 304 ? -3.52100 -69.22300 -16.15000 1.000 40.94786 304 HIS D C 1
ATOM 8097 O O . HIS D 1 304 ? -2.65300 -68.35800 -16.30000 1.000 37.29163 304 HIS D O 1
ATOM 8104 N N . GLY D 1 305 ? -3.75000 -69.82300 -14.98900 1.000 34.12637 305 GLY D N 1
ATOM 8105 C CA . GLY D 1 305 ? -2.98900 -69.39500 -13.83400 1.000 38.25655 305 GLY D CA 1
ATOM 8106 C C . GLY D 1 305 ? -3.18300 -67.91900 -13.51400 1.000 40.17011 305 GLY D C 1
ATOM 8107 O O . GLY D 1 305 ? -4.24900 -67.33300 -13.75400 1.000 41.03944 305 GLY D O 1
ATOM 8108 N N . LEU D 1 306 ? -2.13700 -67.31000 -12.94800 1.000 35.71933 306 LEU D N 1
ATOM 8109 C CA . LEU D 1 306 ? -2.17700 -65.91400 -12.52100 1.000 35.36607 306 LEU D CA 1
ATOM 8110 C C . LEU D 1 306 ? -1.75000 -64.99600 -13.65400 1.000 39.35020 306 LEU D C 1
ATOM 8111 O O . LEU D 1 306 ? -0.80000 -65.29700 -14.38600 1.000 45.49189 306 LEU D O 1
ATOM 8116 N N . LEU D 1 307 ? -2.43700 -63.86500 -13.78300 1.000 35.93745 307 LEU D N 1
ATOM 8117 C CA . LEU D 1 307 ? -2.02300 -62.86000 -14.74700 1.000 39.92861 307 LEU D CA 1
ATOM 8118 C C . LEU D 1 307 ? -0.66800 -62.27400 -14.36200 1.000 35.78611 307 LEU D C 1
ATOM 8119 O O . LEU D 1 307 ? -0.45500 -61.85800 -13.21900 1.000 36.58429 307 LEU D O 1
ATOM 8124 N N . GLN D 1 308 ? 0.25900 -62.25800 -15.30800 1.000 32.79252 308 GLN D N 1
ATOM 8125 C CA . GLN D 1 308 ? 1.52800 -61.57500 -15.09500 1.000 36.64571 308 GLN D CA 1
ATOM 8126 C C . GLN D 1 308 ? 1.33100 -60.08100 -15.33700 1.000 35.66453 308 GLN D C 1
ATOM 8127 O O . GLN D 1 308 ? 0.88000 -59.68000 -16.41300 1.000 35.10220 308 GLN D O 1
ATOM 8133 N N . GLY D 1 309 ? 1.69100 -59.25900 -14.35400 1.000 32.30953 309 GLY D N 1
ATOM 8134 C CA . GLY D 1 309 ? 1.47000 -57.83200 -14.45500 1.000 37.64498 309 GLY D CA 1
ATOM 8135 C C . GLY D 1 309 ? 0.38000 -57.31400 -13.55700 1.000 42.21871 309 GLY D C 1
ATOM 8136 O O . GLY D 1 309 ? 0.19300 -56.09500 -13.48800 1.000 42.08972 309 GLY D O 1
ATOM 8137 N N . ASP D 1 310 ? -0.37400 -58.19300 -12.90100 1.000 39.21301 310 ASP D N 1
ATOM 8138 C CA . ASP D 1 310 ? -1.29700 -57.74100 -11.87100 1.000 39.23206 310 ASP D CA 1
ATOM 8139 C C . ASP D 1 310 ? -0.54800 -57.61300 -10.55200 1.000 34.59678 310 ASP D C 1
ATOM 8140 O O . ASP D 1 310 ? 0.20000 -58.52100 -10.19100 1.000 36.39928 310 ASP D O 1
ATOM 8145 N N . PRO D 1 311 ? -0.73500 -56.51900 -9.81000 1.000 41.31096 311 PRO D N 1
ATOM 8146 C CA . PRO D 1 311 ? 0.08800 -56.29800 -8.61100 1.000 37.78640 311 PRO D CA 1
ATOM 8147 C C . PRO D 1 311 ? -0.02600 -57.40300 -7.57800 1.000 41.64088 311 PRO D C 1
ATOM 8148 O O . PRO D 1 311 ? 0.96100 -57.68500 -6.89300 1.000 42.34659 311 PRO D O 1
ATOM 8152 N N . LEU D 1 312 ? -1.18300 -58.05700 -7.44400 1.000 39.38142 312 LEU D N 1
ATOM 8153 C CA . LEU D 1 312 ? -1.31500 -59.09900 -6.43300 1.000 40.33732 312 LEU D CA 1
ATOM 8154 C C . LEU D 1 312 ? -0.66100 -60.43600 -6.82000 1.000 39.19983 312 LEU D C 1
ATOM 8155 O O . LEU D 1 312 ? -0.41200 -61.26700 -5.93300 1.000 33.83308 312 LEU D O 1
ATOM 8160 N N . SER D 1 313 ? -0.35800 -60.67000 -8.10300 1.000 30.81472 313 SER D N 1
ATOM 8161 C CA . SER D 1 313 ? 0.13100 -61.99300 -8.49500 1.000 29.86557 313 SER D CA 1
ATOM 8162 C C . SER D 1 313 ? 1.46500 -62.33000 -7.85100 1.000 35.35415 313 SER D C 1
ATOM 8163 O O . SER D 1 313 ? 1.77200 -63.51100 -7.64500 1.000 30.06561 313 SER D O 1
ATOM 8166 N N . GLY D 1 314 ? 2.27900 -61.32600 -7.54300 1.000 40.57036 314 GLY D N 1
ATOM 8167 C CA . GLY D 1 314 ? 3.59000 -61.60400 -6.98300 1.000 32.41797 314 GLY D CA 1
ATOM 8168 C C . GLY D 1 314 ? 3.55500 -62.30000 -5.63800 1.000 30.82036 314 GLY D C 1
ATOM 8169 O O . GLY D 1 314 ? 4.14300 -63.37300 -5.47200 1.000 31.32921 314 GLY D O 1
ATOM 8170 N N . CYS D 1 315 ? 2.85700 -61.71500 -4.66700 1.000 31.72542 315 CYS D N 1
ATOM 8171 C CA . CYS D 1 315 ? 2.79900 -62.34800 -3.35600 1.000 32.51477 315 CYS D CA 1
ATOM 8172 C C . CYS D 1 315 ? 1.96600 -63.63200 -3.38600 1.000 32.84146 315 CYS D C 1
ATOM 8173 O O . CYS D 1 315 ? 2.23500 -64.56000 -2.61200 1.000 35.40260 315 CYS D O 1
ATOM 8176 N N . LEU D 1 316 ? 0.97900 -63.73000 -4.28300 1.000 33.78478 316 LEU D N 1
ATOM 8177 C CA . LEU D 1 316 ? 0.14200 -64.92900 -4.31900 1.000 34.30455 316 LEU D CA 1
ATOM 8178 C C . LEU D 1 316 ? 0.90200 -66.10200 -4.91300 1.000 30.96557 316 LEU D C 1
ATOM 8179 O O . LEU D 1 316 ? 0.76200 -67.23800 -4.45500 1.000 34.05972 316 LEU D O 1
ATOM 8184 N N . CYS D 1 317 ? 1.73900 -65.85100 -5.91400 1.000 33.09875 317 CYS D N 1
ATOM 8185 C CA . CYS D 1 317 ? 2.59000 -66.92100 -6.41100 1.000 34.09968 317 CYS D CA 1
ATOM 8186 C C . CYS D 1 317 ? 3.55800 -67.38500 -5.32200 1.000 31.53404 317 CYS D C 1
ATOM 8187 O O . CYS D 1 317 ? 3.77800 -68.59200 -5.13800 1.000 32.14979 317 CYS D O 1
ATOM 8190 N N . GLU D 1 318 ? 4.09000 -66.44100 -4.54400 1.000 33.88232 318 GLU D N 1
ATOM 8191 C CA . GLU D 1 318 ? 4.95600 -66.78700 -3.42100 1.000 29.85195 318 GLU D CA 1
ATOM 8192 C C . GLU D 1 318 ? 4.20300 -67.61000 -2.38000 1.000 35.42263 318 GLU D C 1
ATOM 8193 O O . GLU D 1 318 ? 4.73400 -68.59700 -1.85900 1.000 35.87585 318 GLU D O 1
ATOM 8199 N N . LEU D 1 319 ? 2.95100 -67.23600 -2.07800 1.000 33.94366 319 LEU D N 1
ATOM 8200 C CA . LEU D 1 319 ? 2.14100 -68.05900 -1.18000 1.000 35.53207 319 LEU D CA 1
ATOM 8201 C C . LEU D 1 319 ? 1.98500 -69.48800 -1.71000 1.000 33.96666 319 LEU D C 1
ATOM 8202 O O . LEU D 1 319 ? 2.09200 -70.45800 -0.95600 1.000 29.66333 319 LEU D O 1
ATOM 8207 N N . TYR D 1 320 ? 1.70300 -69.62700 -3.00200 1.000 31.41864 320 TYR D N 1
ATOM 8208 C CA . TYR D 1 320 ? 1.52600 -70.93800 -3.60400 1.000 29.56383 320 TYR D CA 1
ATOM 8209 C C . TYR D 1 320 ? 2.82000 -71.75000 -3.55800 1.000 37.63183 320 TYR D C 1
ATOM 8210 O O . TYR D 1 320 ? 2.81900 -72.92200 -3.15300 1.000 32.41222 320 TYR D O 1
ATOM 8219 N N . MET D 1 321 ? 3.94800 -71.13000 -3.93700 1.000 34.18094 321 MET D N 1
ATOM 8220 C CA . MET D 1 321 ? 5.21600 -71.85700 -3.92200 1.000 30.26072 321 MET D CA 1
ATOM 8221 C C . MET D 1 321 ? 5.60700 -72.24900 -2.50700 1.000 32.59839 321 MET D C 1
ATOM 8222 O O . MET D 1 321 ? 6.14800 -73.33400 -2.29400 1.000 38.50650 321 MET D O 1
ATOM 8227 N N . ALA D 1 322 ? 5.34500 -71.39100 -1.53100 1.000 35.08740 322 ALA D N 1
ATOM 8228 C CA . ALA D 1 322 ? 5.67200 -71.74600 -0.15900 1.000 37.06528 322 ALA D CA 1
ATOM 8229 C C . ALA D 1 322 ? 4.87800 -72.95300 0.27000 1.000 38.62035 322 ALA D C 1
ATOM 8230 O O . ALA D 1 322 ? 5.37200 -73.81300 1.00800 1.000 40.66976 322 ALA D O 1
ATOM 8232 N N . PHE D 1 323 ? 3.62000 -73.01000 -0.16100 1.000 37.34136 323 PHE D N 1
ATOM 8233 C CA . PHE D 1 323 ? 2.78500 -74.16300 0.12500 1.000 40.47779 323 PHE D CA 1
ATOM 8234 C C . PHE D 1 323 ? 3.35700 -75.41000 -0.54200 1.000 39.13084 323 PHE D C 1
ATOM 8235 O O . PHE D 1 323 ? 3.55900 -76.43800 0.11200 1.000 35.50287 323 PHE D O 1
ATOM 8243 N N . MET D 1 324 ? 3.69000 -75.30300 -1.83500 1.000 31.51571 324 MET D N 1
ATOM 8244 C CA . MET D 1 324 ? 4.28400 -76.42100 -2.56500 1.000 38.38578 324 MET D CA 1
ATOM 8245 C C . MET D 1 324 ? 5.54200 -76.90800 -1.86700 1.000 37.14197 324 MET D C 1
ATOM 8246 O O . MET D 1 324 ? 5.74600 -78.11200 -1.71400 1.000 37.55885 324 MET D O 1
ATOM 8251 N N . ASP D 1 325 ? 6.37800 -75.96800 -1.39900 1.000 36.73516 325 ASP D N 1
ATOM 8252 C CA . ASP D 1 325 ? 7.60400 -76.31700 -0.69300 1.000 38.59757 325 ASP D CA 1
ATOM 8253 C C . ASP D 1 325 ? 7.30200 -77.06900 0.59000 1.000 39.54456 325 ASP D C 1
ATOM 8254 O O . ASP D 1 325 ? 8.02400 -78.00400 0.95000 1.000 37.51892 325 ASP D O 1
ATOM 8259 N N . ARG D 1 326 ? 6.26400 -76.64700 1.31500 1.000 37.00600 326 ARG D N 1
ATOM 8260 C CA . ARG D 1 326 ? 5.91200 -77.31900 2.56000 1.000 43.66361 326 ARG D CA 1
ATOM 8261 C C . ARG D 1 326 ? 5.45500 -78.75200 2.30500 1.000 46.00327 326 ARG D C 1
ATOM 8262 O O . ARG D 1 326 ? 5.74900 -79.65900 3.09700 1.000 43.06698 326 ARG D O 1
ATOM 8270 N N . LEU D 1 327 ? 4.68500 -78.96000 1.23200 1.000 45.43834 327 LEU D N 1
ATOM 8271 C CA . LEU D 1 327 ? 4.14500 -80.28500 0.94300 1.000 44.57526 327 LEU D CA 1
ATOM 8272 C C . LEU D 1 327 ? 5.22400 -81.21700 0.44200 1.000 47.65224 327 LEU D C 1
ATOM 8273 O O . LEU D 1 327 ? 5.33500 -82.35100 0.91000 1.000 55.06425 327 LEU D O 1
ATOM 8278 N N . TYR D 1 328 ? 6.04600 -80.74400 -0.50000 1.000 41.48105 328 TYR D N 1
ATOM 8279 C CA . TYR D 1 328 ? 6.87200 -81.62700 -1.30900 1.000 46.91018 328 TYR D CA 1
ATOM 8280 C C . TYR D 1 328 ? 8.36900 -81.46400 -1.10100 1.000 46.75107 328 TYR D C 1
ATOM 8281 O O . TYR D 1 328 ? 9.11800 -82.37900 -1.45300 1.000 51.04316 328 TYR D O 1
ATOM 8290 N N . PHE D 1 329 ? 8.83200 -80.34000 -0.55200 1.000 42.49555 329 PHE D N 1
ATOM 8291 C CA . PHE D 1 329 ? 10.26300 -80.05400 -0.52600 1.000 40.07115 329 PHE D CA 1
ATOM 8292 C C . PHE D 1 329 ? 10.76800 -79.68900 0.86400 1.000 45.65155 329 PHE D C 1
ATOM 8293 O O . PHE D 1 329 ? 11.71000 -78.89800 0.98200 1.000 48.91526 329 PHE D O 1
ATOM 8301 N N . SER D 1 330 ? 10.16600 -80.29900 1.88000 1.000 43.89868 330 SER D N 1
ATOM 8302 C CA . SER D 1 330 ? 10.67100 -80.12200 3.26000 1.000 52.42072 330 SER D CA 1
ATOM 8303 C C . SER D 1 330 ? 11.20100 -81.49000 3.69900 1.000 58.14650 330 SER D C 1
ATOM 8304 O O . SER D 1 330 ? 10.98500 -82.46000 2.94900 1.000 53.61839 330 SER D O 1
ATOM 8307 N N . ASN D 1 331 ? 11.89400 -81.55900 4.83400 1.000 56.28999 331 ASN D N 1
ATOM 8308 C CA . ASN D 1 331 ? 12.40300 -82.85200 5.37100 1.000 60.34987 331 ASN D CA 1
ATOM 8309 C C . ASN D 1 331 ? 13.48600 -83.46000 4.47000 1.000 55.72926 331 ASN D C 1
ATOM 8310 O O . ASN D 1 331 ? 13.68100 -84.68400 4.56300 1.000 66.36387 331 ASN D O 1
ATOM 8315 N N . LEU D 1 332 ? 14.14200 -82.66700 3.61500 1.000 57.20243 332 LEU D N 1
ATOM 8316 C CA . LEU D 1 332 ? 15.28800 -83.14900 2.86000 1.000 66.95257 332 LEU D CA 1
ATOM 8317 C C . LEU D 1 332 ? 16.46900 -83.46500 3.78100 1.000 62.67303 332 LEU D C 1
ATOM 8318 O O . LEU D 1 332 ? 16.52300 -83.04700 4.94500 1.000 63.27685 332 LEU D O 1
ATOM 8323 N N . ASP D 1 333 ? 17.42500 -84.21200 3.23500 1.000 63.76066 333 ASP D N 1
ATOM 8324 C CA . ASP D 1 333 ? 18.54300 -84.70200 4.04000 1.000 65.73827 333 ASP D CA 1
ATOM 8325 C C . ASP D 1 333 ? 19.34400 -83.53100 4.59300 1.000 57.75499 333 ASP D C 1
ATOM 8326 O O . ASP D 1 333 ? 19.45700 -82.47000 3.96300 1.000 49.86560 333 ASP D O 1
ATOM 8331 N N . LYS D 1 334 ? 19.83300 -83.70600 5.81700 1.000 53.26399 334 LYS D N 1
ATOM 8332 C CA . LYS D 1 334 ? 20.53300 -82.62800 6.50600 1.000 63.70783 334 LYS D CA 1
ATOM 8333 C C . LYS D 1 334 ? 21.83500 -82.26700 5.80800 1.000 60.86976 334 LYS D C 1
ATOM 8334 O O . LYS D 1 334 ? 22.33400 -81.15600 5.99200 1.000 66.42372 334 LYS D O 1
ATOM 8340 N N . ASP D 1 335 ? 22.38300 -83.18800 5.01300 1.000 51.79764 335 ASP D N 1
ATOM 8341 C CA . ASP D 1 335 ? 23.57200 -82.97000 4.19400 1.000 54.43422 335 ASP D CA 1
ATOM 8342 C C . ASP D 1 335 ? 23.37400 -81.95900 3.07400 1.000 50.40935 335 ASP D C 1
ATOM 8343 O O . ASP D 1 335 ? 24.36900 -81.52600 2.48400 1.000 44.39873 335 ASP D O 1
ATOM 8348 N N . ALA D 1 336 ? 22.13500 -81.64000 2.70300 1.000 41.03922 336 ALA D N 1
ATOM 8349 C CA . ALA D 1 336 ? 21.88200 -80.98100 1.43200 1.000 38.95453 336 ALA D CA 1
ATOM 8350 C C . ALA D 1 336 ? 21.69500 -79.47900 1.59900 1.000 40.10017 336 ALA D C 1
ATOM 8351 O O . ALA D 1 336 ? 21.52700 -78.95400 2.70000 1.000 42.23482 336 ALA D O 1
ATOM 8353 N N . PHE D 1 337 ? 21.76100 -78.79900 0.45900 1.000 35.57723 337 PHE D N 1
ATOM 8354 C CA . PHE D 1 337 ? 21.51000 -77.37900 0.28800 1.000 40.46322 337 PHE D CA 1
ATOM 8355 C C . PHE D 1 337 ? 20.30400 -77.24600 -0.63200 1.000 33.20497 337 PHE D C 1
ATOM 8356 O O . PHE D 1 337 ? 20.22400 -77.93500 -1.66000 1.000 34.38714 337 PHE D O 1
ATOM 8364 N N . ILE D 1 338 ? 19.37800 -76.36200 -0.27600 1.000 35.02253 338 ILE D N 1
ATOM 8365 C CA . ILE D 1 338 ? 18.29300 -75.99900 -1.17500 1.000 32.32165 338 ILE D CA 1
ATOM 8366 C C . ILE D 1 338 ? 17.98000 -74.51700 -1.01100 1.000 34.38552 338 ILE D C 1
ATOM 8367 O O . ILE D 1 338 ? 18.04200 -73.95500 0.09400 1.000 32.04709 338 ILE D O 1
ATOM 8372 N N . HIS D 1 339 ? 17.66600 -73.86800 -2.13100 1.000 31.24542 339 HIS D N 1
ATOM 8373 C CA . HIS D 1 339 ? 17.25800 -72.44100 -2.09100 1.000 33.06333 339 HIS D CA 1
ATOM 8374 C C . HIS D 1 339 ? 16.29400 -72.18400 -3.25100 1.000 32.21032 339 HIS D C 1
ATOM 8375 O O . HIS D 1 339 ? 16.54700 -72.70000 -4.35100 1.000 31.88358 339 HIS D O 1
ATOM 8382 N N . ARG D 1 340 ? 15.25300 -71.39800 -3.00600 1.000 32.92127 340 ARG D N 1
ATOM 8383 C CA . ARG D 1 340 ? 14.26300 -71.06500 -4.05400 1.000 34.59415 340 ARG D CA 1
ATOM 8384 C C . ARG D 1 340 ? 14.10900 -69.56100 -4.23800 1.000 31.57184 340 ARG D C 1
ATOM 8385 O O . ARG D 1 340 ? 13.98200 -68.86700 -3.24600 1.000 30.89732 340 ARG D O 1
ATOM 8393 N N . THR D 1 341 ? 14.16200 -69.10800 -5.48300 1.000 28.71877 341 THR D N 1
ATOM 8394 C CA . THR D 1 341 ? 13.88000 -67.69900 -5.82000 1.000 34.74696 341 THR D CA 1
ATOM 8395 C C . THR D 1 341 ? 12.70600 -67.74100 -6.79600 1.000 37.22247 341 THR D C 1
ATOM 8396 O O . THR D 1 341 ? 12.93800 -68.11800 -7.94200 1.000 34.33817 341 THR D O 1
ATOM 8400 N N . VAL D 1 342 ? 11.51000 -67.39600 -6.33300 1.000 37.60141 342 VAL D N 1
ATOM 8401 C CA . VAL D 1 342 ? 10.26700 -67.47500 -7.15500 1.000 33.19286 342 VAL D CA 1
ATOM 8402 C C . VAL D 1 342 ? 10.08300 -68.90200 -7.69900 1.000 34.78588 342 VAL D C 1
ATOM 8403 O O . VAL D 1 342 ? 9.72400 -69.76200 -6.91300 1.000 30.87731 342 VAL D O 1
ATOM 8407 N N . ASP D 1 343 ? 10.33300 -69.13100 -8.98500 1.000 27.84812 343 ASP D N 1
ATOM 8408 C CA . ASP D 1 343 ? 10.11000 -70.44800 -9.62800 1.000 33.88443 343 ASP D CA 1
ATOM 8409 C C . ASP D 1 343 ? 11.42400 -71.18300 -9.89100 1.000 32.81449 343 ASP D C 1
ATOM 8410 O O . ASP D 1 343 ? 11.39600 -72.15400 -10.64000 1.000 33.38134 343 ASP D O 1
ATOM 8415 N N . ASP D 1 344 ? 12.51900 -70.71600 -9.31300 1.000 28.83297 344 ASP D N 1
ATOM 8416 C CA . ASP D 1 344 ? 13.81100 -71.32700 -9.57700 1.000 32.00717 344 ASP D CA 1
ATOM 8417 C C . ASP D 1 344 ? 14.40000 -71.99700 -8.34900 1.000 32.12909 344 ASP D C 1
ATOM 8418 O O . ASP D 1 344 ? 14.45100 -71.40600 -7.28000 1.000 33.49597 344 ASP D O 1
ATOM 8423 N N . TYR D 1 345 ? 14.83600 -73.24000 -8.51400 1.000 24.99218 345 TYR D N 1
ATOM 8424 C CA . TYR D 1 345 ? 15.41100 -74.00600 -7.41600 1.000 32.96226 345 TYR D CA 1
ATOM 8425 C C . TYR D 1 345 ? 16.89300 -74.29300 -7.63700 1.000 35.60986 345 TYR D C 1
ATOM 8426 O O . TYR D 1 345 ? 17.32100 -74.57200 -8.74700 1.000 31.13124 345 TYR D O 1
ATOM 8435 N N . PHE D 1 346 ? 17.66000 -74.23400 -6.55800 1.000 28.43024 346 PHE D N 1
ATOM 8436 C CA . PHE D 1 346 ? 19.07000 -74.58400 -6.56400 1.000 29.90400 346 PHE D CA 1
ATOM 8437 C C . PHE D 1 346 ? 19.24800 -75.61300 -5.46400 1.000 29.52922 346 PHE D C 1
ATOM 8438 O O . PHE D 1 346 ? 18.99500 -75.30500 -4.29600 1.000 29.38484 346 PHE D O 1
ATOM 8446 N N . PHE D 1 347 ? 19.63600 -76.84200 -5.83200 1.000 29.82719 347 PHE D N 1
ATOM 8447 C CA . PHE D 1 347 ? 19.80100 -77.92500 -4.87400 1.000 30.46927 347 PHE D CA 1
ATOM 8448 C C . PHE D 1 347 ? 21.19900 -78.52800 -5.01200 1.000 33.91366 347 PHE D C 1
ATOM 8449 O O . PHE D 1 347 ? 21.62900 -78.85600 -6.12600 1.000 29.36275 347 PHE D O 1
ATOM 8457 N N . CYS D 1 348 ? 21.88500 -78.71600 -3.88000 1.000 30.31834 348 CYS D N 1
ATOM 8458 C CA . CYS D 1 348 ? 23.20800 -79.33700 -3.88600 1.000 33.46234 348 CYS D CA 1
ATOM 8459 C C . CYS D 1 348 ? 23.31600 -80.35400 -2.76600 1.000 36.86562 348 CYS D C 1
ATOM 8460 O O . CYS D 1 348 ? 22.62200 -80.27400 -1.74900 1.000 36.88442 348 CYS D O 1
ATOM 8463 N N . SER D 1 349 ? 24.23600 -81.29900 -2.96300 1.000 33.06975 349 SER D N 1
ATOM 8464 C CA . SER D 1 349 ? 24.51400 -82.34100 -1.99800 1.000 34.56826 349 SER D CA 1
ATOM 8465 C C . SER D 1 349 ? 25.86900 -82.93700 -2.34700 1.000 36.52548 349 SER D C 1
ATOM 8466 O O . SER D 1 349 ? 26.24900 -82.93900 -3.52600 1.000 37.47472 349 SER D O 1
ATOM 8469 N N . PRO D 1 350 ? 26.62200 -83.44200 -1.36200 1.000 37.48096 350 PRO D N 1
ATOM 8470 C CA . PRO D 1 350 ? 27.80200 -84.27000 -1.68800 1.000 42.03216 350 PRO D CA 1
ATOM 8471 C C . PRO D 1 350 ? 27.45500 -85.63400 -2.28100 1.000 44.28805 350 PRO D C 1
ATOM 8472 O O . PRO D 1 350 ? 28.37900 -86.36900 -2.67000 1.000 42.38155 350 PRO D O 1
ATOM 8476 N N . HIS D 1 351 ? 26.17500 -86.01900 -2.31600 1.000 43.14777 351 HIS D N 1
ATOM 8477 C CA . HIS D 1 351 ? 25.75100 -87.32700 -2.82700 1.000 42.89627 351 HIS D CA 1
ATOM 8478 C C . HIS D 1 351 ? 25.08300 -87.14600 -4.18100 1.000 44.84582 351 HIS D C 1
ATOM 8479 O O . HIS D 1 351 ? 23.96200 -86.61200 -4.24000 1.000 44.03133 351 HIS D O 1
ATOM 8486 N N . PRO D 1 352 ? 25.71900 -87.56000 -5.28600 1.000 44.22729 352 PRO D N 1
ATOM 8487 C CA . PRO D 1 352 ? 25.11600 -87.31500 -6.61500 1.000 43.58542 352 PRO D CA 1
ATOM 8488 C C . PRO D 1 352 ? 23.71400 -87.89700 -6.77100 1.000 44.24573 352 PRO D C 1
ATOM 8489 O O . PRO D 1 352 ? 22.84900 -87.24600 -7.38100 1.000 43.47900 352 PRO D O 1
ATOM 8493 N N A HIS D 1 353 ? 23.46200 -89.09200 -6.21500 0.500 43.38169 353 HIS D N 1
ATOM 8494 N N B HIS D 1 353 ? 23.56200 -89.09200 -6.21500 0.500 43.35848 353 HIS D N 1
ATOM 8495 C CA A HIS D 1 353 ? 22.15500 -89.73900 -6.34200 0.500 48.17374 353 HIS D CA 1
ATOM 8496 C CA B HIS D 1 353 ? 22.25500 -89.73900 -6.34200 0.500 48.15466 353 HIS D CA 1
ATOM 8497 C C A HIS D 1 353 ? 21.04600 -88.98100 -5.61400 0.500 46.20614 353 HIS D C 1
ATOM 8498 C C B HIS D 1 353 ? 21.14600 -88.98100 -5.61400 0.500 46.23050 353 HIS D C 1
ATOM 8499 O O A HIS D 1 353 ? 19.87400 -89.13600 -5.97300 0.500 41.46720 353 HIS D O 1
ATOM 8500 O O B HIS D 1 353 ? 19.97400 -89.13600 -5.97300 0.500 41.48799 353 HIS D O 1
ATOM 8513 N N . LYS D 1 354 ? 21.38500 -88.15400 -4.62300 1.000 39.83349 354 LYS D N 1
ATOM 8514 C CA . LYS D 1 354 ? 20.40100 -87.28400 -3.97800 1.000 42.27459 354 LYS D CA 1
ATOM 8515 C C . LYS D 1 354 ? 20.05500 -86.08600 -4.85400 1.000 43.78611 354 LYS D C 1
ATOM 8516 O O . LYS D 1 354 ? 18.91900 -85.58000 -4.82000 1.000 39.00526 354 LYS D O 1
ATOM 8522 N N . VAL D 1 355 ? 21.03700 -85.56000 -5.58500 1.000 37.37400 355 VAL D N 1
ATOM 8523 C CA . VAL D 1 355 ? 20.73400 -84.51000 -6.54800 1.000 35.16274 355 VAL D CA 1
ATOM 8524 C C . VAL D 1 355 ? 19.83200 -85.07600 -7.62800 1.000 40.60746 355 VAL D C 1
ATOM 8525 O O . VAL D 1 355 ? 18.81100 -84.48100 -8.00300 1.000 37.23429 355 VAL D O 1
ATOM 8529 N N . TYR D 1 356 ? 20.18700 -86.26800 -8.10800 1.000 38.82016 356 TYR D N 1
ATOM 8530 C CA . TYR D 1 356 ? 19.39000 -86.96100 -9.10900 1.000 38.33780 356 TYR D CA 1
ATOM 8531 C C . TYR D 1 356 ? 17.97100 -87.21900 -8.59900 1.000 42.34562 356 TYR D C 1
ATOM 8532 O O . TYR D 1 356 ? 16.99400 -86.93000 -9.29800 1.000 41.31865 356 TYR D O 1
ATOM 8541 N N . ASP D 1 357 ? 17.83800 -87.70800 -7.35900 1.000 41.08851 357 ASP D N 1
ATOM 8542 C CA . ASP D 1 357 ? 16.50900 -87.91300 -6.79100 1.000 40.72502 357 ASP D CA 1
ATOM 8543 C C . ASP D 1 357 ? 15.73900 -86.59600 -6.72400 1.000 43.23432 357 ASP D C 1
ATOM 8544 O O . ASP D 1 357 ? 14.52200 -86.56600 -6.95500 1.000 39.35923 357 ASP D O 1
ATOM 8549 N N . PHE D 1 358 ? 16.41800 -85.50600 -6.36300 1.000 36.55254 358 PHE D N 1
ATOM 8550 C CA . PHE D 1 358 ? 15.74700 -84.21900 -6.29500 1.000 37.74639 358 PHE D CA 1
ATOM 8551 C C . PHE D 1 358 ? 15.21100 -83.80400 -7.65900 1.000 40.43688 358 PHE D C 1
ATOM 8552 O O . PHE D 1 358 ? 14.08400 -83.29800 -7.76500 1.000 38.98666 358 PHE D O 1
ATOM 8560 N N . GLU D 1 359 ? 16.00500 -83.99100 -8.71400 1.000 36.78251 359 GLU D N 1
ATOM 8561 C CA . GLU D 1 359 ? 15.51400 -83.64400 -10.04400 1.000 41.54982 359 GLU D CA 1
ATOM 8562 C C . GLU D 1 359 ? 14.24400 -84.43000 -10.39000 1.000 40.41012 359 GLU D C 1
ATOM 8563 O O . GLU D 1 359 ? 13.26600 -83.85000 -10.88200 1.000 38.34490 359 GLU D O 1
ATOM 8569 N N . LEU D 1 360 ? 14.23400 -85.74000 -10.10300 1.000 41.92694 360 LEU D N 1
ATOM 8570 C CA . LEU D 1 360 ? 13.07300 -86.57200 -10.41200 1.000 41.16009 360 LEU D CA 1
ATOM 8571 C C . LEU D 1 360 ? 11.84500 -86.10100 -9.64000 1.000 37.27011 360 LEU D C 1
ATOM 8572 O O . LEU D 1 360 ? 10.73200 -86.11100 -10.17400 1.000 41.72283 360 LEU D O 1
ATOM 8577 N N . LEU D 1 361 ? 12.02300 -85.70800 -8.37600 1.000 35.56864 361 LEU D N 1
ATOM 8578 C CA . LEU D 1 361 ? 10.90800 -85.20700 -7.58000 1.000 40.27665 361 LEU D CA 1
ATOM 8579 C C . LEU D 1 361 ? 10.35900 -83.89900 -8.14500 1.000 42.23948 361 LEU D C 1
ATOM 8580 O O . LEU D 1 361 ? 9.13600 -83.71400 -8.23000 1.000 39.03102 361 LEU D O 1
ATOM 8585 N N A ILE D 1 362 ? 11.24600 -82.96400 -8.50600 0.500 36.90315 362 ILE D N 1
ATOM 8586 N N B ILE D 1 362 ? 11.25100 -82.99200 -8.54900 0.500 36.81666 362 ILE D N 1
ATOM 8587 C CA A ILE D 1 362 ? 10.79500 -81.69900 -9.08500 0.500 39.17872 362 ILE D CA 1
ATOM 8588 C CA B ILE D 1 362 ? 10.84100 -81.69300 -9.07000 0.500 39.29000 362 ILE D CA 1
ATOM 8589 C C A ILE D 1 362 ? 10.05800 -81.95300 -10.39200 0.500 41.54425 362 ILE D C 1
ATOM 8590 C C B ILE D 1 362 ? 10.16900 -81.84100 -10.43600 0.500 41.52680 362 ILE D C 1
ATOM 8591 O O A ILE D 1 362 ? 8.95300 -81.44400 -10.61500 0.500 40.61748 362 ILE D O 1
ATOM 8592 O O B ILE D 1 362 ? 9.19700 -81.13900 -10.74200 0.500 40.39338 362 ILE D O 1
ATOM 8601 N N . LYS D 1 363 ? 10.64600 -82.76900 -11.26900 1.000 41.02205 363 LYS D N 1
ATOM 8602 C CA . LYS D 1 363 ? 9.99300 -83.00900 -12.55100 1.000 43.47374 363 LYS D CA 1
ATOM 8603 C C . LYS D 1 363 ? 8.65100 -83.72200 -12.39600 1.000 46.12310 363 LYS D C 1
ATOM 8604 O O . LYS D 1 363 ? 7.81100 -83.66600 -13.31100 1.000 47.16765 363 LYS D O 1
ATOM 8610 N N . GLY D 1 364 ? 8.43200 -84.41300 -11.27400 1.000 42.60183 364 GLY D N 1
ATOM 8611 C CA . GLY D 1 364 ? 7.11900 -84.98000 -11.02400 1.000 44.62088 364 GLY D CA 1
ATOM 8612 C C . GLY D 1 364 ? 6.11400 -83.97600 -10.50600 1.000 48.86336 364 GLY D C 1
ATOM 8613 O O . GLY D 1 364 ? 4.91100 -84.14000 -10.71400 1.000 49.57552 364 GLY D O 1
ATOM 8614 N N . VAL D 1 365 ? 6.57500 -82.95100 -9.80500 1.000 40.46325 365 VAL D N 1
ATOM 8615 C CA . VAL D 1 365 ? 5.67200 -82.01100 -9.16300 1.000 39.85065 365 VAL D CA 1
ATOM 8616 C C . VAL D 1 365 ? 5.36300 -80.82700 -10.07400 1.000 42.79549 365 VAL D C 1
ATOM 8617 O O . VAL D 1 365 ? 4.23500 -80.32900 -10.08700 1.000 38.76730 365 VAL D O 1
ATOM 8621 N N . TYR D 1 366 ? 6.35400 -80.36100 -10.84500 1.000 38.67322 366 TYR D N 1
ATOM 8622 C CA . TYR D 1 366 ? 6.21100 -79.22500 -11.75000 1.000 37.76762 366 TYR D CA 1
ATOM 8623 C C . TYR D 1 366 ? 6.53100 -79.64800 -13.16600 1.000 41.18586 366 TYR D C 1
ATOM 8624 O O . TYR D 1 366 ? 7.23600 -80.62900 -13.38900 1.000 40.45041 366 TYR D O 1
ATOM 8633 N N . GLN D 1 367 ? 6.07900 -78.85300 -14.13000 1.000 43.45766 367 GLN D N 1
ATOM 8634 C CA . GLN D 1 367 ? 6.63700 -78.93400 -15.47700 1.000 44.66429 367 GLN D CA 1
ATOM 8635 C C . GLN D 1 367 ? 7.84000 -77.98500 -15.53600 1.000 43.53701 367 GLN D C 1
ATOM 8636 O O . GLN D 1 367 ? 7.70900 -76.78400 -15.29600 1.000 39.03619 367 GLN D O 1
ATOM 8642 N N . VAL D 1 368 ? 8.99500 -78.54100 -15.78200 1.000 37.56088 368 VAL D N 1
ATOM 8643 C CA . VAL D 1 368 ? 10.27200 -77.84800 -15.78300 1.000 45.60456 368 VAL D CA 1
ATOM 8644 C C . VAL D 1 368 ? 10.58200 -77.32400 -17.17800 1.000 42.59033 368 VAL D C 1
ATOM 8645 O O . VAL D 1 368 ? 10.21300 -77.91400 -18.18800 1.000 42.58465 368 VAL D O 1
ATOM 8649 N N . ASN D 1 369 ? 11.25100 -76.18800 -17.22500 1.000 40.67742 369 ASN D N 1
ATOM 8650 C CA . ASN D 1 369 ? 11.76500 -75.58900 -18.44400 1.000 45.52760 369 ASN D CA 1
ATOM 8651 C C . ASN D 1 369 ? 13.15500 -76.16100 -18.69500 1.000 43.68178 369 ASN D C 1
ATOM 8652 O O . ASN D 1 369 ? 14.11500 -75.75700 -18.03200 1.000 42.99653 369 ASN D O 1
ATOM 8657 N N . PRO D 1 370 ? 13.31300 -77.10200 -19.62900 1.000 52.47195 370 PRO D N 1
ATOM 8658 C CA . PRO D 1 370 ? 14.58200 -77.84600 -19.72000 1.000 43.55958 370 PRO D CA 1
ATOM 8659 C C . PRO D 1 370 ? 15.72300 -77.06300 -20.34300 1.000 52.54159 370 PRO D C 1
ATOM 8660 O O . PRO D 1 370 ? 16.88600 -77.47900 -20.20300 1.000 45.19701 370 PRO D O 1
ATOM 8664 N N . THR D 1 371 ? 15.43700 -75.93600 -21.00400 1.000 50.29702 371 THR D N 1
ATOM 8665 C CA . THR D 1 371 ? 16.52100 -75.11600 -21.53300 1.000 49.39025 371 THR D CA 1
ATOM 8666 C C . THR D 1 371 ? 17.26400 -74.40100 -20.42300 1.000 47.39063 371 THR D C 1
ATOM 8667 O O . THR D 1 371 ? 18.38900 -73.95500 -20.64800 1.000 49.78633 371 THR D O 1
ATOM 8671 N N . LYS D 1 372 ? 16.64500 -74.25300 -19.24700 1.000 44.26986 372 LYS D N 1
ATOM 8672 C CA . LYS D 1 372 ? 17.22900 -73.52500 -18.13200 1.000 41.29628 372 LYS D CA 1
ATOM 8673 C C . LYS D 1 372 ? 17.89800 -74.41200 -17.08100 1.000 41.46801 372 LYS D C 1
ATOM 8674 O O . LYS D 1 372 ? 18.51500 -73.87000 -16.15500 1.000 39.08164 372 LYS D O 1
ATOM 8680 N N . THR D 1 373 ? 17.78600 -75.74400 -17.18500 1.000 42.05904 373 THR D N 1
ATOM 8681 C CA . THR D 1 373 ? 18.42500 -76.64800 -16.22600 1.000 36.64479 373 THR D CA 1
ATOM 8682 C C . THR D 1 373 ? 19.94600 -76.57200 -16.36600 1.000 33.48365 373 THR D C 1
ATOM 8683 O O . THR D 1 373 ? 20.48500 -76.54800 -17.47400 1.000 36.99315 373 THR D O 1
ATOM 8687 N N . ARG D 1 374 ? 20.64100 -76.53200 -15.23700 1.000 33.33501 374 ARG D N 1
ATOM 8688 C CA . ARG D 1 374 ? 22.10200 -76.57400 -15.21400 1.000 34.70959 374 ARG D CA 1
ATOM 8689 C C . ARG D 1 374 ? 22.53900 -77.51400 -14.10500 1.000 33.87143 374 ARG D C 1
ATOM 8690 O O . ARG D 1 374 ? 21.99000 -77.44900 -12.99700 1.000 33.61321 374 ARG D O 1
ATOM 8698 N N . THR D 1 375 ? 23.53400 -78.36100 -14.37900 1.000 32.43464 375 THR D N 1
ATOM 8699 C CA . THR D 1 375 ? 23.96400 -79.31600 -13.36200 1.000 36.64159 375 THR D CA 1
ATOM 8700 C C . THR D 1 375 ? 25.38200 -79.78500 -13.67200 1.000 37.31725 375 THR D C 1
ATOM 8701 O O . THR D 1 375 ? 25.84800 -79.70000 -14.80700 1.000 37.09002 375 THR D O 1
ATOM 8705 N N . ASN D 1 376 ? 26.05700 -80.31900 -12.65500 1.000 34.23118 376 ASN D N 1
ATOM 8706 C CA . ASN D 1 376 ? 27.29900 -81.04300 -12.89400 1.000 42.43079 376 ASN D CA 1
ATOM 8707 C C . ASN D 1 376 ? 27.13000 -82.54900 -12.71200 1.000 44.79630 376 ASN D C 1
ATOM 8708 O O . ASN D 1 376 ? 28.12600 -83.26100 -12.58300 1.000 51.92917 376 ASN D O 1
ATOM 8713 N N . LEU D 1 377 ? 25.90200 -83.05200 -12.73900 1.000 44.35503 377 LEU D N 1
ATOM 8714 C CA . LEU D 1 377 ? 25.67500 -84.49800 -12.67700 1.000 46.76435 377 LEU D CA 1
ATOM 8715 C C . LEU D 1 377 ? 26.33200 -85.19200 -13.85200 1.000 54.40917 377 LEU D C 1
ATOM 8716 O O . LEU D 1 377 ? 26.03200 -84.85100 -15.00700 1.000 54.50275 377 LEU D O 1
ATOM 8721 N N . PRO D 1 378 ? 27.21500 -86.16800 -13.61000 1.000 58.35669 378 PRO D N 1
ATOM 8722 C CA . PRO D 1 378 ? 27.85700 -86.88700 -14.72300 1.000 61.48556 378 PRO D CA 1
ATOM 8723 C C . PRO D 1 378 ? 26.87900 -87.60100 -15.61600 1.000 62.83130 378 PRO D C 1
ATOM 8724 O O . PRO D 1 378 ? 27.17800 -87.82000 -16.79700 1.000 63.66990 378 PRO D O 1
ATOM 8728 N N . THR D 1 379 ? 25.72400 -87.99300 -15.07500 1.000 73.20742 379 THR D N 1
ATOM 8729 C CA . THR D 1 379 ? 24.72300 -88.70100 -15.85700 1.000 71.00203 379 THR D CA 1
ATOM 8730 C C . THR D 1 379 ? 24.15800 -87.81100 -16.95200 1.000 68.64102 379 THR D C 1
ATOM 8731 O O . THR D 1 379 ? 23.70300 -88.30500 -17.99100 1.000 78.03366 379 THR D O 1
ATOM 8735 N N . HIS D 1 380 ? 24.15800 -86.50800 -16.65100 1.000 65.08043 380 HIS D N 1
ATOM 8736 C CA . HIS D 1 380 ? 23.54700 -85.52000 -17.57000 1.000 63.70981 380 HIS D CA 1
ATOM 8737 C C . HIS D 1 380 ? 24.33200 -85.40600 -18.86300 1.000 69.48063 380 HIS D C 1
ATOM 8738 O O . HIS D 1 380 ? 25.46000 -85.92500 -18.93400 1.000 76.43098 380 HIS D O 1
ATOM 8745 N N . ARG D 1 381 ? 23.77000 -84.67600 -19.81600 1.000 86.12912 381 ARG D N 1
ATOM 8746 C CA . ARG D 1 381 ? 24.38300 -84.64900 -21.13900 1.000 93.25665 381 ARG D CA 1
ATOM 8747 C C . ARG D 1 381 ? 25.53400 -83.64900 -21.22000 1.000 86.14655 381 ARG D C 1
ATOM 8748 O O . ARG D 1 381 ? 26.63200 -83.99500 -21.67900 1.000 84.33807 381 ARG D O 1
ATOM 8756 N N . HIS D 1 382 ? 25.31100 -82.40000 -20.78200 1.000 72.26202 382 HIS D N 1
ATOM 8757 C CA . HIS D 1 382 ? 26.35200 -81.36900 -20.79700 1.000 71.10968 382 HIS D CA 1
ATOM 8758 C C . HIS D 1 382 ? 26.58900 -80.84500 -19.38600 1.000 56.42183 382 HIS D C 1
ATOM 8759 O O . HIS D 1 382 ? 26.20000 -79.71600 -19.05800 1.000 58.89529 382 HIS D O 1
ATOM 8766 N N . PRO D 1 383 ? 27.26400 -81.61500 -18.54000 1.000 51.79274 383 PRO D N 1
ATOM 8767 C CA . PRO D 1 383 ? 27.50200 -81.15600 -17.17000 1.000 47.47873 383 PRO D CA 1
ATOM 8768 C C . PRO D 1 383 ? 28.50300 -80.00300 -17.13000 1.000 46.06803 383 PRO D C 1
ATOM 8769 O O . PRO D 1 383 ? 29.42600 -79.92000 -17.94200 1.000 45.84602 383 PRO D O 1
ATOM 8773 N N . GLN D 1 384 ? 28.32900 -79.12700 -16.14600 1.000 40.52933 384 GLN D N 1
ATOM 8774 C CA . GLN D 1 384 ? 29.24300 -78.01000 -15.97000 1.000 44.67127 384 GLN D CA 1
ATOM 8775 C C . GLN D 1 384 ? 29.38200 -77.72800 -14.48100 1.000 42.87312 384 GLN D C 1
ATOM 8776 O O . GLN D 1 384 ? 28.44800 -77.94400 -13.70700 1.000 37.14335 384 GLN D O 1
ATOM 8782 N N . ASP D 1 385 ? 30.56200 -77.25600 -14.07700 1.000 41.78921 385 ASP D N 1
ATOM 8783 C CA . ASP D 1 385 ? 30.75600 -76.94500 -12.66500 1.000 40.29293 385 ASP D CA 1
ATOM 8784 C C . ASP D 1 385 ? 30.18500 -75.59500 -12.25400 1.000 36.52843 385 ASP D C 1
ATOM 8785 O O . ASP D 1 385 ? 29.93600 -75.38500 -11.06100 1.000 35.93468 385 ASP D O 1
ATOM 8790 N N . GLU D 1 386 ? 29.94000 -74.68900 -13.19400 1.000 37.18281 386 GLU D N 1
ATOM 8791 C CA . GLU D 1 386 ? 29.51200 -73.32400 -12.86700 1.000 38.55526 386 GLU D CA 1
ATOM 8792 C C . GLU D 1 386 ? 28.00500 -73.23000 -13.02400 1.000 38.10065 386 GLU D C 1
ATOM 8793 O O . GLU D 1 386 ? 27.48500 -73.37200 -14.13600 1.000 42.37775 386 GLU D O 1
ATOM 8799 N N . ILE D 1 387 ? 27.30400 -72.99500 -11.92100 1.000 34.86648 387 ILE D N 1
ATOM 8800 C CA . ILE D 1 387 ? 25.84300 -72.96600 -11.89300 1.000 35.52130 387 ILE D CA 1
ATOM 8801 C C . ILE D 1 387 ? 25.38500 -71.50900 -11.75600 1.000 34.59373 387 ILE D C 1
ATOM 8802 O O . ILE D 1 387 ? 25.66800 -70.86800 -10.73500 1.000 35.16728 387 ILE D O 1
ATOM 8807 N N . PRO D 1 388 ? 24.67700 -70.94800 -12.74000 1.000 38.62516 388 PRO D N 1
ATOM 8808 C CA . PRO D 1 388 ? 24.11800 -69.59400 -12.56800 1.000 32.49625 388 PRO D CA 1
ATOM 8809 C C . PRO D 1 388 ? 22.82700 -69.63500 -11.75900 1.000 35.70014 388 PRO D C 1
ATOM 8810 O O . PRO D 1 388 ? 21.93200 -70.44300 -12.02000 1.000 33.37302 388 PRO D O 1
ATOM 8814 N N . TYR D 1 389 ? 22.75700 -68.76900 -10.74900 1.000 33.42137 389 TYR D N 1
ATOM 8815 C CA . TYR D 1 389 ? 21.54600 -68.69200 -9.89800 1.000 34.96603 389 TYR D CA 1
ATOM 8816 C C . TYR D 1 389 ? 21.47900 -67.30700 -9.25500 1.000 37.21283 389 TYR D C 1
ATOM 8817 O O . TYR D 1 389 ? 22.49900 -66.86300 -8.70200 1.000 31.16095 389 TYR D O 1
ATOM 8826 N N . CYS D 1 390 ? 20.32000 -66.65200 -9.34400 1.000 36.76619 390 CYS D N 1
ATOM 8827 C CA . CYS D 1 390 ? 20.11800 -65.33000 -8.69400 1.000 35.12925 390 CYS D CA 1
ATOM 8828 C C . CYS D 1 390 ? 21.22400 -64.34400 -9.07900 1.000 35.60814 390 CYS D C 1
ATOM 8829 O O . CYS D 1 390 ? 21.67000 -63.60600 -8.18500 1.000 35.45924 390 CYS D O 1
ATOM 8832 N N . GLY D 1 391 ? 21.65600 -64.33200 -10.34500 1.000 36.03325 391 GLY D N 1
ATOM 8833 C CA . GLY D 1 391 ? 22.61900 -63.32700 -10.75100 1.000 36.89298 391 GLY D CA 1
ATOM 8834 C C . GLY D 1 391 ? 24.04600 -63.58800 -10.33200 1.000 33.08691 391 GLY D C 1
ATOM 8835 O O . GLY D 1 391 ? 24.89100 -62.71000 -10.52700 1.000 34.48167 391 GLY D O 1
ATOM 8836 N N . LYS D 1 392 ? 24.34200 -64.76500 -9.77400 1.000 31.35711 392 LYS D N 1
ATOM 8837 C CA . LYS D 1 392 ? 25.69100 -65.15100 -9.38300 1.000 34.55022 392 LYS D CA 1
ATOM 8838 C C . LYS D 1 392 ? 26.03100 -66.46900 -10.06800 1.000 34.19835 392 LYS D C 1
ATOM 8839 O O . LYS D 1 392 ? 25.15400 -67.18900 -10.54200 1.000 34.02547 392 LYS D O 1
ATOM 8845 N N . ILE D 1 393 ? 27.31700 -66.77300 -10.14200 1.000 35.48689 393 ILE D N 1
ATOM 8846 C CA . ILE D 1 393 ? 27.79000 -68.03800 -10.69000 1.000 36.62443 393 ILE D CA 1
ATOM 8847 C C . ILE D 1 393 ? 28.46000 -68.79500 -9.55300 1.000 34.48626 393 ILE D C 1
ATOM 8848 O O . ILE D 1 393 ? 29.46300 -68.32900 -8.99900 1.000 32.40990 393 ILE D O 1
ATOM 8853 N N . PHE D 1 394 ? 27.87500 -69.93400 -9.18700 1.000 32.68480 394 PHE D N 1
ATOM 8854 C CA . PHE D 1 394 ? 28.35400 -70.80700 -8.12300 1.000 34.04190 394 PHE D CA 1
ATOM 8855 C C . PHE D 1 394 ? 29.17300 -71.91800 -8.76000 1.000 37.40921 394 PHE D C 1
ATOM 8856 O O . PHE D 1 394 ? 28.63000 -72.71600 -9.53500 1.000 36.42223 394 PHE D O 1
ATOM 8864 N N . ASN D 1 395 ? 30.46900 -71.97000 -8.45300 1.000 33.67976 395 ASN D N 1
ATOM 8865 C CA . ASN D 1 395 ? 31.32700 -73.05400 -8.93000 1.000 31.82339 395 ASN D CA 1
ATOM 8866 C C . ASN D 1 395 ? 31.30300 -74.16100 -7.89000 1.000 35.52883 395 ASN D C 1
ATOM 8867 O O . ASN D 1 395 ? 31.88900 -74.01000 -6.81200 1.000 35.17641 395 ASN D O 1
ATOM 8872 N N . LEU D 1 396 ? 30.67200 -75.29900 -8.23600 1.000 33.43630 396 LEU D N 1
ATOM 8873 C CA . LEU D 1 396 ? 30.47200 -76.36700 -7.26400 1.000 38.57199 396 LEU D CA 1
ATOM 8874 C C . LEU D 1 396 ? 31.79200 -77.01700 -6.83400 1.000 41.44109 396 LEU D C 1
ATOM 8875 O O . LEU D 1 396 ? 31.89500 -77.51800 -5.70700 1.000 36.96358 396 LEU D O 1
ATOM 8880 N N . THR D 1 397 ? 32.80200 -77.02100 -7.70100 1.000 37.04562 397 THR D N 1
ATOM 8881 C CA . THR D 1 397 ? 34.08300 -77.62400 -7.34900 1.000 44.23503 397 THR D CA 1
ATOM 8882 C C . THR D 1 397 ? 34.93500 -76.70700 -6.46400 1.000 41.50538 397 THR D C 1
ATOM 8883 O O . THR D 1 397 ? 35.48700 -77.15200 -5.44600 1.000 40.27928 397 THR D O 1
ATOM 8887 N N . THR D 1 398 ? 35.09900 -75.43400 -6.84200 1.000 38.88865 398 THR D N 1
ATOM 8888 C CA . THR D 1 398 ? 35.96900 -74.56800 -6.05300 1.000 36.38257 398 THR D CA 1
ATOM 8889 C C . THR D 1 398 ? 35.22700 -73.81000 -4.95900 1.000 37.00482 398 THR D C 1
ATOM 8890 O O . THR D 1 398 ? 35.87100 -73.15100 -4.13100 1.000 36.83208 398 THR D O 1
ATOM 8894 N N . ARG D 1 399 ? 33.89600 -73.87700 -4.95600 1.000 37.16098 399 ARG D N 1
ATOM 8895 C CA . ARG D 1 399 ? 32.97500 -73.21200 -4.03400 1.000 38.04665 399 ARG D CA 1
ATOM 8896 C C . ARG D 1 399 ? 32.98000 -71.70000 -4.18600 1.000 35.49236 399 ARG D C 1
ATOM 8897 O O . ARG D 1 399 ? 32.34400 -71.00900 -3.38200 1.000 33.50771 399 ARG D O 1
ATOM 8905 N N . GLN D 1 400 ? 33.64200 -71.17500 -5.21300 1.000 36.80677 400 GLN D N 1
ATOM 8906 C CA . GLN D 1 400 ? 33.75800 -69.73800 -5.41300 1.000 36.57387 400 GLN D CA 1
ATOM 8907 C C . GLN D 1 400 ? 32.49200 -69.16700 -6.03800 1.000 38.06442 400 GLN D C 1
ATOM 8908 O O . GLN D 1 400 ? 31.84700 -69.81400 -6.86900 1.000 36.69837 400 GLN D O 1
ATOM 8914 N N . VAL D 1 401 ? 32.14900 -67.93500 -5.65400 1.000 31.56761 401 VAL D N 1
ATOM 8915 C CA . VAL D 1 401 ? 30.96200 -67.27500 -6.16800 1.000 30.60513 401 VAL D CA 1
ATOM 8916 C C . VAL D 1 401 ? 31.38400 -66.01600 -6.91700 1.000 33.77528 401 VAL D C 1
ATOM 8917 O O . VAL D 1 401 ? 32.17100 -65.18400 -6.42200 1.000 32.82435 401 VAL D O 1
ATOM 8921 N N . ARG D 1 402 ? 30.96100 -65.92800 -8.17800 1.000 30.83164 402 ARG D N 1
ATOM 8922 C CA . ARG D 1 402 ? 31.33800 -64.76900 -9.02700 1.000 32.79361 402 ARG D CA 1
ATOM 8923 C C . ARG D 1 402 ? 30.06400 -64.12900 -9.58200 1.000 39.39874 402 ARG D C 1
ATOM 8924 O O . ARG D 1 402 ? 29.05600 -64.83400 -9.69400 1.000 34.13283 402 ARG D O 1
ATOM 8932 N N . THR D 1 403 ? 30.12400 -62.84100 -9.92200 1.000 35.17053 403 THR D N 1
ATOM 8933 C CA . THR D 1 403 ? 28.94100 -62.14900 -10.45300 1.000 37.87463 403 THR D CA 1
ATOM 8934 C C . THR D 1 403 ? 28.61700 -62.63400 -11.86000 1.000 38.17573 403 THR D C 1
ATOM 8935 O O . THR D 1 403 ? 29.51400 -62.80800 -12.68800 1.000 38.84049 403 THR D O 1
ATOM 8939 N N . LEU D 1 404 ? 27.32900 -62.83000 -12.14400 1.000 31.99911 404 LEU D N 1
ATOM 8940 C CA . LEU D 1 404 ? 26.89400 -63.13400 -13.50900 1.000 40.79263 404 LEU D CA 1
ATOM 8941 C C . LEU D 1 404 ? 26.53100 -61.83100 -14.23000 1.000 38.84017 404 LEU D C 1
ATOM 8942 O O . LEU D 1 404 ? 25.80900 -61.01100 -13.67900 1.000 40.14615 404 LEU D O 1
ATOM 8947 N N . TYR D 1 405 ? 27.06500 -61.62600 -15.43800 1.000 35.99078 405 TYR D N 1
ATOM 8948 C CA . TYR D 1 405 ? 26.78700 -60.44600 -16.25400 1.000 38.77115 405 TYR D CA 1
ATOM 8949 C C . TYR D 1 405 ? 26.04400 -60.87700 -17.51600 1.000 45.24611 405 TYR D C 1
ATOM 8950 O O . TYR D 1 405 ? 26.49500 -61.77900 -18.22300 1.000 41.19273 405 TYR D O 1
ATOM 8959 N N . LYS D 1 406 ? 24.91500 -60.23200 -17.80600 1.000 45.36253 406 LYS D N 1
ATOM 8960 C CA . LYS D 1 406 ? 24.07900 -60.60800 -18.95100 1.000 47.38184 406 LYS D CA 1
ATOM 8961 C C . LYS D 1 406 ? 24.51100 -59.80000 -20.16500 1.000 51.87377 406 LYS D C 1
ATOM 8962 O O . LYS D 1 406 ? 24.09100 -58.65200 -20.34700 1.000 54.93030 406 LYS D O 1
ATOM 8968 N N . LEU D 1 407 ? 25.36200 -60.38700 -20.99300 1.000 51.44793 407 LEU D N 1
ATOM 8969 C CA . LEU D 1 407 ? 25.94300 -59.69300 -22.14000 1.000 52.66624 407 LEU D CA 1
ATOM 8970 C C . LEU D 1 407 ? 25.85200 -60.60200 -23.35000 1.000 53.79534 407 LEU D C 1
ATOM 8971 O O . LEU D 1 407 ? 26.84900 -61.21000 -23.75800 1.000 57.99690 407 LEU D O 1
ATOM 8976 N N . PRO D 1 408 ? 24.67800 -60.69300 -23.96300 1.000 56.36939 408 PRO D N 1
ATOM 8977 C CA . PRO D 1 408 ? 24.51600 -61.50100 -25.17100 1.000 57.80458 408 PRO D CA 1
ATOM 8978 C C . PRO D 1 408 ? 25.46200 -61.03700 -26.26100 1.000 68.41290 408 PRO D C 1
ATOM 8979 O O . PRO D 1 408 ? 26.07800 -59.96500 -26.14900 1.000 70.49251 408 PRO D O 1
ATOM 8983 N N . PRO D 1 409 ? 25.63200 -61.82300 -27.32100 1.000 82.41385 409 PRO D N 1
ATOM 8984 C CA . PRO D 1 409 ? 26.41200 -61.33700 -28.46400 1.000 84.59302 409 PRO D CA 1
ATOM 8985 C C . PRO D 1 409 ? 25.71900 -60.15600 -29.12800 1.000 78.60860 409 PRO D C 1
ATOM 8986 O O . PRO D 1 409 ? 24.48700 -60.06200 -29.16300 1.000 75.07102 409 PRO D O 1
ATOM 8990 N N . ASN D 1 410 ? 26.53800 -59.24500 -29.65800 1.000 78.17162 410 ASN D N 1
ATOM 8991 C CA . ASN D 1 410 ? 26.05600 -58.02400 -30.31400 1.000 82.25364 410 ASN D CA 1
ATOM 8992 C C . ASN D 1 410 ? 25.19800 -57.16200 -29.39200 1.000 79.83550 410 ASN D C 1
ATOM 8993 O O . ASN D 1 410 ? 24.26100 -56.50200 -29.85300 1.000 75.96133 410 ASN D O 1
ATOM 8998 N N . TYR D 1 411 ? 25.48000 -57.16600 -28.09000 1.000 59.65593 411 TYR D N 1
ATOM 8999 C CA . TYR D 1 411 ? 24.78700 -56.27000 -27.17800 1.000 58.70486 411 TYR D CA 1
ATOM 9000 C C . TYR D 1 411 ? 25.58000 -54.98000 -27.03700 1.000 57.48948 411 TYR D C 1
ATOM 9001 O O . TYR D 1 411 ? 26.77000 -55.00400 -26.69800 1.000 55.53789 411 TYR D O 1
ATOM 9010 N N . GLU D 1 412 ? 24.91400 -53.85800 -27.29900 1.000 50.47539 412 GLU D N 1
ATOM 9011 C CA . GLU D 1 412 ? 25.50400 -52.54200 -27.10000 1.000 48.73560 412 GLU D CA 1
ATOM 9012 C C . GLU D 1 412 ? 25.42400 -52.23100 -25.61600 1.000 44.65455 412 GLU D C 1
ATOM 9013 O O . GLU D 1 412 ? 24.33600 -51.98200 -25.08400 1.000 47.51475 412 GLU D O 1
ATOM 9019 N N . ILE D 1 413 ? 26.57300 -52.26600 -24.93700 1.000 49.37511 413 ILE D N 1
ATOM 9020 C CA . ILE D 1 413 ? 26.58400 -52.17400 -23.47800 1.000 46.61182 413 ILE D CA 1
ATOM 9021 C C . ILE D 1 413 ? 26.08000 -50.82300 -22.98700 1.000 42.19152 413 ILE D C 1
ATOM 9022 O O . ILE D 1 413 ? 25.64000 -50.70500 -21.83500 1.000 35.86208 413 ILE D O 1
ATOM 9027 N N . ARG D 1 414 ? 26.11700 -49.79300 -23.83700 1.000 43.37325 414 ARG D N 1
ATOM 9028 C CA . ARG D 1 414 ? 25.56000 -48.50300 -23.44000 1.000 40.53636 414 ARG D CA 1
ATOM 9029 C C . ARG D 1 414 ? 24.08900 -48.60900 -23.04600 1.000 38.10873 414 ARG D C 1
ATOM 9030 O O . ARG D 1 414 ? 23.61600 -47.78000 -22.26300 1.000 36.26402 414 ARG D O 1
ATOM 9038 N N . HIS D 1 415 ? 23.36000 -49.62300 -23.52700 1.000 34.98746 415 HIS D N 1
ATOM 9039 C CA . HIS D 1 415 ? 21.96400 -49.79200 -23.10900 1.000 40.87821 415 HIS D CA 1
ATOM 9040 C C . HIS D 1 415 ? 21.80900 -50.13700 -21.62900 1.000 39.87726 415 HIS D C 1
ATOM 9041 O O . HIS D 1 415 ? 20.68400 -50.07500 -21.11500 1.000 41.49093 415 HIS D O 1
ATOM 9048 N N . LYS D 1 416 ? 22.88300 -50.51800 -20.93200 1.000 36.36375 416 LYS D N 1
ATOM 9049 C CA . LYS D 1 416 ? 22.76000 -50.82900 -19.51000 1.000 36.93458 416 LYS D CA 1
ATOM 9050 C C . LYS D 1 416 ? 22.60200 -49.58700 -18.65600 1.000 40.96308 416 LYS D C 1
ATOM 9051 O O . LYS D 1 416 ? 22.12900 -49.68100 -17.51600 1.000 43.31341 416 LYS D O 1
ATOM 9057 N N . PHE D 1 417 ? 23.04400 -48.43900 -19.14600 1.000 36.89781 417 PHE D N 1
ATOM 9058 C CA . PHE D 1 417 ? 23.29200 -47.29300 -18.28900 1.000 38.04116 417 PHE D CA 1
ATOM 9059 C C . PHE D 1 417 ? 22.30900 -46.16600 -18.57700 1.000 36.77257 417 PHE D C 1
ATOM 9060 O O . PHE D 1 417 ? 22.05500 -45.83100 -19.73800 1.000 43.65330 417 PHE D O 1
ATOM 9068 N N . LYS D 1 418 ? 21.77900 -45.56700 -17.52500 1.000 35.98113 418 LYS D N 1
ATOM 9069 C CA . LYS D 1 418 ? 20.87800 -44.41100 -17.66400 1.000 43.96704 418 LYS D CA 1
ATOM 9070 C C . LYS D 1 418 ? 21.67600 -43.13000 -17.40200 1.000 40.28420 418 LYS D C 1
ATOM 9071 O O . LYS D 1 418 ? 21.85400 -42.70600 -16.25700 1.000 42.00086 418 LYS D O 1
ATOM 9077 N N . LEU D 1 419 ? 22.19000 -42.52500 -18.47400 1.000 39.00343 419 LEU D N 1
ATOM 9078 C CA . LEU D 1 419 ? 23.02800 -41.33000 -18.34200 1.000 40.75537 419 LEU D CA 1
ATOM 9079 C C . LEU D 1 419 ? 22.22800 -40.04200 -18.25400 1.000 39.54327 419 LEU D C 1
ATOM 9080 O O . LEU D 1 419 ? 22.78600 -39.00700 -17.85000 1.000 47.09847 419 LEU D O 1
ATOM 9085 N N . TRP D 1 420 ? 20.95400 -40.06900 -18.64500 1.000 41.62460 420 TRP D N 1
ATOM 9086 C CA . TRP D 1 420 ? 20.11500 -38.87800 -18.72200 1.000 42.17072 420 TRP D CA 1
ATOM 9087 C C . TRP D 1 420 ? 18.88000 -39.07800 -17.86600 1.000 42.30278 420 TRP D C 1
ATOM 9088 O O . TRP D 1 420 ? 18.21500 -40.11300 -17.95700 1.000 42.98968 420 TRP D O 1
ATOM 9099 N N . ASN D 1 421 ? 18.57500 -38.08500 -17.05100 1.000 43.22981 421 ASN D N 1
ATOM 9100 C CA . ASN D 1 421 ? 17.39700 -38.08500 -16.20200 1.000 41.81175 421 ASN D CA 1
ATOM 9101 C C . ASN D 1 421 ? 16.67400 -36.77200 -16.45800 1.000 48.02444 421 ASN D C 1
ATOM 9102 O O . ASN D 1 421 ? 17.19000 -35.69900 -16.13400 1.000 45.25332 421 ASN D O 1
ATOM 9107 N N . PHE D 1 422 ? 15.47800 -36.85500 -17.03300 1.000 49.34465 422 PHE D N 1
ATOM 9108 C CA . PHE D 1 422 ? 14.76700 -35.64500 -17.40700 1.000 47.57932 422 PHE D CA 1
ATOM 9109 C C . PHE D 1 422 ? 14.39500 -34.78600 -16.20300 1.000 46.15128 422 PHE D C 1
ATOM 9110 O O . PHE D 1 422 ? 14.11200 -33.59300 -16.37000 1.000 43.95856 422 PHE D O 1
ATOM 9118 N N . ASN D 1 423 ? 14.36600 -35.35200 -15.00400 1.000 44.41398 423 ASN D N 1
ATOM 9119 C CA . ASN D 1 423 ? 14.03300 -34.56900 -13.81800 1.000 47.80552 423 ASN D CA 1
ATOM 9120 C C . ASN D 1 423 ? 15.22700 -33.88600 -13.16800 1.000 48.93929 423 ASN D C 1
ATOM 9121 O O . ASN D 1 423 ? 15.02000 -33.08000 -12.25900 1.000 54.92134 423 ASN D O 1
ATOM 9126 N N . ASN D 1 424 ? 16.46400 -34.26800 -13.52800 1.000 45.81821 424 ASN D N 1
ATOM 9127 C CA . ASN D 1 424 ? 17.70600 -33.66400 -13.01200 1.000 47.79352 424 ASN D CA 1
ATOM 9128 C C . ASN D 1 424 ? 18.59800 -33.39600 -14.21800 1.000 49.34442 424 ASN D C 1
ATOM 9129 O O . ASN D 1 424 ? 19.52400 -34.16000 -14.52300 1.000 46.30715 424 ASN D O 1
ATOM 9134 N N . GLN D 1 425 ? 18.33400 -32.28700 -14.88900 1.000 48.76105 425 GLN D N 1
ATOM 9135 C CA . GLN D 1 425 ? 19.01100 -31.99000 -16.13300 1.000 49.00167 425 GLN D CA 1
ATOM 9136 C C . GLN D 1 425 ? 20.26700 -31.18000 -15.85800 1.000 51.39964 425 GLN D C 1
ATOM 9137 O O . GLN D 1 425 ? 20.31600 -30.36200 -14.93600 1.000 54.37358 425 GLN D O 1
ATOM 9143 N N . ILE D 1 426 ? 21.27500 -31.39900 -16.69100 1.000 47.59330 426 ILE D N 1
ATOM 9144 C CA . ILE D 1 426 ? 22.59500 -30.81600 -16.51100 1.000 52.88830 426 ILE D CA 1
ATOM 9145 C C . ILE D 1 426 ? 22.89900 -29.97100 -17.73700 1.000 51.42321 426 ILE D C 1
ATOM 9146 O O . ILE D 1 426 ? 22.73100 -30.43200 -18.87300 1.000 53.76485 426 ILE D O 1
ATOM 9151 N N . SER D 1 427 ? 23.32500 -28.73200 -17.50700 1.000 55.19243 427 SER D N 1
ATOM 9152 C CA . SER D 1 427 ? 23.62700 -27.82000 -18.59700 1.000 53.45982 427 SER D CA 1
ATOM 9153 C C . SER D 1 427 ? 24.77700 -28.32900 -19.45900 1.000 53.55217 427 SER D C 1
ATOM 9154 O O . SER D 1 427 ? 25.63500 -29.09000 -19.00300 1.000 52.77413 427 SER D O 1
ATOM 9157 N N . ASP D 1 428 ? 24.79200 -27.89200 -20.72300 1.000 54.85113 428 ASP D N 1
ATOM 9158 C CA . ASP D 1 428 ? 25.85100 -28.28600 -21.64900 1.000 57.90225 428 ASP D CA 1
ATOM 9159 C C . ASP D 1 428 ? 27.21500 -27.68900 -21.28300 1.000 62.40859 428 ASP D C 1
ATOM 9160 O O . ASP D 1 428 ? 28.23400 -28.13400 -21.82600 1.000 61.08574 428 ASP D O 1
ATOM 9165 N N . ASP D 1 429 ? 27.27000 -26.70500 -20.38200 1.000 59.93226 429 ASP D N 1
ATOM 9166 C CA . ASP D 1 429 ? 28.54700 -26.22400 -19.87100 1.000 68.96124 429 ASP D CA 1
ATOM 9167 C C . ASP D 1 429 ? 28.89100 -26.79700 -18.49700 1.000 65.60178 429 ASP D C 1
ATOM 9168 O O . ASP D 1 429 ? 29.71400 -26.21400 -17.78300 1.000 62.36649 429 ASP D O 1
ATOM 9173 N N . ASN D 1 430 ? 28.27500 -27.91300 -18.09800 1.000 58.77028 430 ASN D N 1
ATOM 9174 C CA . ASN D 1 430 ? 28.65800 -28.59400 -16.86000 1.000 55.72549 430 ASN D CA 1
ATOM 9175 C C . ASN D 1 430 ? 28.98900 -30.06300 -17.12400 1.000 53.14786 430 ASN D C 1
ATOM 9176 O O . ASN D 1 430 ? 28.47500 -30.96400 -16.45500 1.000 50.51947 430 ASN D O 1
ATOM 9181 N N . PRO D 1 431 ? 29.89600 -30.33800 -18.07000 1.000 53.01160 431 PRO D N 1
ATOM 9182 C CA . PRO D 1 431 ? 30.18700 -31.74300 -18.40500 1.000 48.33417 431 PRO D CA 1
ATOM 9183 C C . PRO D 1 431 ? 30.76000 -32.54600 -17.24500 1.000 52.04585 431 PRO D C 1
ATOM 9184 O O . PRO D 1 431 ? 30.55900 -33.76800 -17.18000 1.000 52.72069 431 PRO D O 1
ATOM 9188 N N . ALA D 1 432 ? 31.49000 -31.89600 -16.33500 1.000 53.14148 432 ALA D N 1
ATOM 9189 C CA . ALA D 1 432 ? 32.07000 -32.60400 -15.19800 1.000 51.28281 432 ALA D CA 1
ATOM 9190 C C . ALA D 1 432 ? 30.98500 -33.22400 -14.32600 1.000 47.81648 432 ALA D C 1
ATOM 9191 O O . ALA D 1 432 ? 31.09600 -34.38100 -13.90900 1.000 43.84237 432 ALA D O 1
ATOM 9193 N N A ARG D 1 433 ? 29.92000 -32.46700 -14.05000 0.500 49.15245 433 ARG D N 1
ATOM 9194 N N B ARG D 1 433 ? 29.91800 -32.46700 -14.05000 0.500 49.15191 433 ARG D N 1
ATOM 9195 C CA A ARG D 1 433 ? 28.83700 -32.97900 -13.22100 0.500 50.18041 433 ARG D CA 1
ATOM 9196 C CA B ARG D 1 433 ? 28.83500 -32.98400 -13.22400 0.500 50.17684 433 ARG D CA 1
ATOM 9197 C C A ARG D 1 433 ? 28.16500 -34.18200 -13.88000 0.500 47.85942 433 ARG D C 1
ATOM 9198 C C B ARG D 1 433 ? 28.17100 -34.18800 -13.88300 0.500 47.85842 433 ARG D C 1
ATOM 9199 O O A ARG D 1 433 ? 27.82600 -35.16600 -13.20600 0.500 46.41777 433 ARG D O 1
ATOM 9200 O O B ARG D 1 433 ? 27.83700 -35.17500 -13.21000 0.500 46.41585 433 ARG D O 1
ATOM 9215 N N . PHE D 1 434 ? 28.00000 -34.13800 -15.20600 1.000 42.25068 434 PHE D N 1
ATOM 9216 C CA . PHE D 1 434 ? 27.45300 -35.28500 -15.92900 1.000 39.51503 434 PHE D CA 1
ATOM 9217 C C . PHE D 1 434 ? 28.32000 -36.52700 -15.73500 1.000 40.81841 434 PHE D C 1
ATOM 9218 O O . PHE D 1 434 ? 27.82100 -37.61200 -15.40300 1.000 38.34086 434 PHE D O 1
ATOM 9226 N N . LEU D 1 435 ? 29.63400 -36.37400 -15.88200 1.000 42.06871 435 LEU D N 1
ATOM 9227 C CA . LEU D 1 435 ? 30.53200 -37.51900 -15.75100 1.000 44.21815 435 LEU D CA 1
ATOM 9228 C C . LEU D 1 435 ? 30.55600 -38.03300 -14.32100 1.000 40.78832 435 LEU D C 1
ATOM 9229 O O . LEU D 1 435 ? 30.53200 -39.24600 -14.08400 1.000 40.65728 435 LEU D O 1
ATOM 9234 N N . GLN D 1 436 ? 30.55500 -37.11500 -13.36200 1.000 43.96031 436 GLN D N 1
ATOM 9235 C CA . GLN D 1 436 ? 30.49400 -37.47800 -11.95500 1.000 44.92930 436 GLN D CA 1
ATOM 9236 C C . GLN D 1 436 ? 29.22900 -38.27700 -11.62000 1.000 44.99214 436 GLN D C 1
ATOM 9237 O O . GLN D 1 436 ? 29.30100 -39.29200 -10.91400 1.000 41.38136 436 GLN D O 1
ATOM 9243 N N . LYS D 1 437 ? 28.05400 -37.84100 -12.11000 1.000 39.71224 437 LYS D N 1
ATOM 9244 C CA . LYS D 1 437 ? 26.83400 -38.60900 -11.84100 1.000 43.33230 437 LYS D CA 1
ATOM 9245 C C . LYS D 1 437 ? 26.91300 -40.00400 -12.43700 1.000 38.76122 437 LYS D C 1
ATOM 9246 O O . LYS D 1 437 ? 26.45600 -40.97800 -11.82400 1.000 40.70191 437 LYS D O 1
ATOM 9252 N N . ALA D 1 438 ? 27.48300 -40.12500 -13.63500 1.000 39.73911 438 ALA D N 1
ATOM 9253 C CA . ALA D 1 438 ? 27.60800 -41.44200 -14.24200 1.000 40.11074 438 ALA D CA 1
ATOM 9254 C C . ALA D 1 438 ? 28.44900 -42.37300 -13.37700 1.000 39.00074 438 ALA D C 1
ATOM 9255 O O . ALA D 1 438 ? 28.26700 -43.59700 -13.42500 1.000 36.29871 438 ALA D O 1
ATOM 9257 N N . MET D 1 439 ? 29.34900 -41.81900 -12.56400 1.000 36.61795 439 MET D N 1
ATOM 9258 C CA . MET D 1 439 ? 30.25100 -42.63300 -11.75900 1.000 39.28384 439 MET D CA 1
ATOM 9259 C C . MET D 1 439 ? 29.71100 -42.90900 -10.35500 1.000 42.13916 439 MET D C 1
ATOM 9260 O O . MET D 1 439 ? 30.35700 -43.65900 -9.59600 1.000 40.54033 439 MET D O 1
ATOM 9265 N N . ASP D 1 440 ? 28.53700 -42.35400 -10.00400 1.000 33.47439 440 ASP D N 1
ATOM 9266 C CA . ASP D 1 440 ? 27.90800 -42.67700 -8.72500 1.000 37.47893 440 ASP D CA 1
ATOM 9267 C C . ASP D 1 440 ? 27.71800 -44.19900 -8.63300 1.000 34.35390 440 ASP D C 1
ATOM 9268 O O . ASP D 1 440 ? 27.51500 -44.88500 -9.63500 1.000 34.24647 440 ASP D O 1
ATOM 9273 N N . PHE D 1 441 ? 27.79800 -44.70900 -7.42200 1.000 33.90782 441 PHE D N 1
ATOM 9274 C CA . PHE D 1 441 ? 27.89900 -46.11200 -7.04700 1.000 31.16317 441 PHE D CA 1
ATOM 9275 C C . PHE D 1 441 ? 26.68300 -47.00000 -7.34400 1.000 34.04274 441 PHE D C 1
ATOM 9276 O O . PHE D 1 441 ? 26.86100 -48.15200 -7.77200 1.000 35.61220 441 PHE D O 1
ATOM 9284 N N . PRO D 1 442 ? 25.44600 -46.54400 -7.10300 1.000 34.93566 442 PRO D N 1
ATOM 9285 C CA . PRO D 1 442 ? 24.31200 -47.48800 -7.11700 1.000 29.71658 442 PRO D CA 1
ATOM 9286 C C . PRO D 1 442 ? 24.19600 -48.37700 -8.35300 1.000 31.20013 442 PRO D C 1
ATOM 9287 O O . PRO D 1 442 ? 23.85800 -49.55900 -8.20000 1.000 31.02945 442 PRO D O 1
ATOM 9291 N N . PHE D 1 443 ? 24.48600 -47.88100 -9.55900 1.000 28.94662 443 PHE D N 1
ATOM 9292 C CA . PHE D 1 443 ? 24.25300 -48.72200 -10.72900 1.000 28.97997 443 PHE D CA 1
ATOM 9293 C C . PHE D 1 443 ? 25.04000 -50.02700 -10.66700 1.000 31.16144 443 PHE D C 1
ATOM 9294 O O . PHE D 1 443 ? 24.59200 -51.03600 -11.21900 1.000 33.02787 443 PHE D O 1
ATOM 9302 N N . ILE D 1 444 ? 26.19000 -50.03900 -9.99900 1.000 29.16671 444 ILE D N 1
ATOM 9303 C CA . ILE D 1 444 ? 27.06200 -51.21400 -9.96400 1.000 33.19795 444 ILE D CA 1
ATOM 9304 C C . ILE D 1 444 ? 26.99300 -51.92600 -8.61300 1.000 31.98807 444 ILE D C 1
ATOM 9305 O O . ILE D 1 444 ? 27.76400 -52.87500 -8.36300 1.000 30.31653 444 ILE D O 1
ATOM 9310 N N . CYS D 1 445 ? 26.06900 -51.51300 -7.73400 1.000 27.38641 445 CYS D N 1
ATOM 9311 C CA . CYS D 1 445 ? 26.06000 -52.00000 -6.35600 1.000 27.18410 445 CYS D CA 1
ATOM 9312 C C . CYS D 1 445 ? 25.73400 -53.49700 -6.23400 1.000 33.89479 445 CYS D C 1
ATOM 9313 O O . CYS D 1 445 ? 26.02000 -54.10100 -5.18800 1.000 27.57431 445 CYS D O 1
ATOM 9316 N N . ASN D 1 446 ? 25.13700 -54.11200 -7.25300 1.000 25.95736 446 ASN D N 1
ATOM 9317 C CA . ASN D 1 446 ? 24.84900 -55.53900 -7.12300 1.000 30.48884 446 ASN D CA 1
ATOM 9318 C C . ASN D 1 446 ? 26.08800 -56.39600 -7.35900 1.000 32.58356 446 ASN D C 1
ATOM 9319 O O . ASN D 1 446 ? 26.02000 -57.62800 -7.19600 1.000 29.01352 446 ASN D O 1
ATOM 9324 N N . SER D 1 447 ? 27.18300 -55.77500 -7.80200 1.000 37.05722 447 SER D N 1
ATOM 9325 C CA . SER D 1 447 ? 28.49700 -56.40600 -7.89000 1.000 26.04588 447 SER D CA 1
ATOM 9326 C C . SER D 1 447 ? 29.35900 -56.12000 -6.67900 1.000 32.79082 447 SER D C 1
ATOM 9327 O O . SER D 1 447 ? 30.52100 -56.53600 -6.65100 1.000 36.67222 447 SER D O 1
ATOM 9330 N N . PHE D 1 448 ? 28.82900 -55.41200 -5.68900 1.000 32.12582 448 PHE D N 1
ATOM 9331 C CA . PHE D 1 448 ? 29.58100 -55.04300 -4.49800 1.000 34.99795 448 PHE D CA 1
ATOM 9332 C C . PHE D 1 448 ? 28.91800 -55.57400 -3.22500 1.000 31.31655 448 PHE D C 1
ATOM 9333 O O . PHE D 1 448 ? 28.78100 -54.83500 -2.24600 1.000 37.14326 448 PHE D O 1
ATOM 9341 N N . THR D 1 449 ? 28.50700 -56.83100 -3.22200 1.000 28.93335 449 THR D N 1
ATOM 9342 C CA . THR D 1 449 ? 27.83200 -57.44900 -2.09100 1.000 34.09921 449 THR D CA 1
ATOM 9343 C C . THR D 1 449 ? 28.76700 -58.43700 -1.39100 1.000 36.52158 449 THR D C 1
ATOM 9344 O O . THR D 1 449 ? 29.89000 -58.71700 -1.83600 1.000 30.59702 449 THR D O 1
ATOM 9348 N N . LYS D 1 450 ? 28.26400 -58.98900 -0.28800 1.000 31.95863 450 LYS D N 1
ATOM 9349 C CA . LYS D 1 450 ? 29.00600 -59.99600 0.44600 1.000 37.55968 450 LYS D CA 1
ATOM 9350 C C . LYS D 1 450 ? 29.28700 -61.22800 -0.42200 1.000 37.46692 450 LYS D C 1
ATOM 9351 O O . LYS D 1 450 ? 30.27500 -61.92500 -0.19900 1.000 36.39401 450 LYS D O 1
ATOM 9357 N N . PHE D 1 451 ? 28.47700 -61.47800 -1.45400 1.000 35.29623 451 PHE D N 1
ATOM 9358 C CA . PHE D 1 451 ? 28.77800 -62.58700 -2.35400 1.000 36.00068 451 PHE D CA 1
ATOM 9359 C C . PHE D 1 451 ? 30.10600 -62.38900 -3.05400 1.000 33.70207 451 PHE D C 1
ATOM 9360 O O . PHE D 1 451 ? 30.82600 -63.35600 -3.28900 1.000 34.81953 451 PHE D O 1
ATOM 9368 N N . GLU D 1 452 ? 30.40900 -61.16000 -3.46300 1.000 33.04823 452 GLU D N 1
ATOM 9369 C CA . GLU D 1 452 ? 31.62900 -60.89100 -4.22500 1.000 35.50880 452 GLU D CA 1
ATOM 9370 C C . GLU D 1 452 ? 32.87900 -60.72900 -3.35900 1.000 38.28825 452 GLU D C 1
ATOM 9371 O O . GLU D 1 452 ? 33.97900 -61.12100 -3.78300 1.000 40.42404 452 GLU D O 1
ATOM 9377 N N . PHE D 1 453 ? 32.74900 -60.17000 -2.16300 1.000 32.11091 453 PHE D N 1
ATOM 9378 C CA . PHE D 1 453 ? 33.90500 -59.67900 -1.42900 1.000 37.69863 453 PHE D CA 1
ATOM 9379 C C . PHE D 1 453 ? 34.17700 -60.41300 -0.12200 1.000 34.19759 453 PHE D C 1
ATOM 9380 O O . PHE D 1 453 ? 35.12600 -60.05500 0.59300 1.000 37.20533 453 PHE D O 1
ATOM 9388 N N . ASN D 1 454 ? 33.39400 -61.44900 0.16600 1.000 33.53524 454 ASN D N 1
ATOM 9389 C CA . ASN D 1 454 ? 33.59200 -62.19400 1.43300 1.000 37.77148 454 ASN D CA 1
ATOM 9390 C C . ASN D 1 454 ? 34.80400 -63.11500 1.31600 1.000 36.11692 454 ASN D C 1
ATOM 9391 O O . ASN D 1 454 ? 35.03100 -63.64300 0.21600 1.000 43.11175 454 ASN D O 1
ATOM 9396 N N . THR D 1 455 ? 35.60400 -63.23300 2.37700 1.000 34.84342 455 THR D N 1
ATOM 9397 C CA . THR D 1 455 ? 36.65800 -64.23500 2.38000 1.000 44.16934 455 THR D CA 1
ATOM 9398 C C . THR D 1 455 ? 36.27200 -65.36800 3.32300 1.000 43.71439 455 THR D C 1
ATOM 9399 O O . THR D 1 455 ? 37.10300 -65.93300 4.02600 1.000 45.88400 455 THR D O 1
ATOM 9403 N N . VAL D 1 456 ? 34.98300 -65.70600 3.35200 1.000 39.60063 456 VAL D N 1
ATOM 9404 C CA . VAL D 1 456 ? 34.51200 -66.84900 4.12700 1.000 38.41335 456 VAL D CA 1
ATOM 9405 C C . VAL D 1 456 ? 34.63200 -68.09700 3.25500 1.000 42.95559 456 VAL D C 1
ATOM 9406 O O . VAL D 1 456 ? 35.37700 -69.02600 3.58800 1.000 42.33049 456 VAL D O 1
ATOM 9410 N N . PHE D 1 457 ? 33.92800 -68.12800 2.12300 1.000 37.40107 457 PHE D N 1
ATOM 9411 C CA . PHE D 1 457 ? 34.11500 -69.19600 1.14100 1.000 39.29018 457 PHE D CA 1
ATOM 9412 C C . PHE D 1 457 ? 34.88300 -68.75600 -0.10100 1.000 38.67490 457 PHE D C 1
ATOM 9413 O O . PHE D 1 457 ? 35.49100 -69.59700 -0.75900 1.000 40.06560 457 PHE D O 1
ATOM 9421 N N . ASN D 1 458 ? 34.86600 -67.47000 -0.45000 1.000 38.74900 458 ASN D N 1
ATOM 9422 C CA . ASN D 1 458 ? 35.65000 -66.97000 -1.577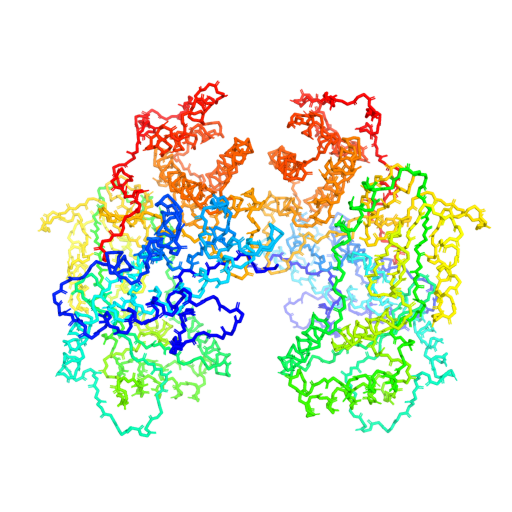00 1.000 39.78798 458 ASN D CA 1
ATOM 9423 C C . ASN D 1 458 ? 37.11800 -66.78400 -1.18100 1.000 42.66767 458 ASN D C 1
ATOM 9424 O O . ASN D 1 458 ? 37.41200 -66.33500 -0.06900 1.000 37.04683 458 ASN D O 1
ATOM 9429 N N . ASP D 1 459 ? 38.03500 -67.16100 -2.08700 1.000 40.79367 459 ASP D N 1
ATOM 9430 C CA . ASP D 1 459 ? 39.46800 -66.85500 -2.00600 1.000 39.58426 459 ASP D CA 1
ATOM 9431 C C . ASP D 1 459 ? 39.75300 -65.40700 -2.41700 1.000 42.88122 459 ASP D C 1
ATOM 9432 O O . ASP D 1 459 ? 38.94100 -64.74800 -3.07400 1.000 38.44627 459 ASP D O 1
ATOM 9437 N N . GLN D 1 460 ? 40.96000 -64.92400 -2.07000 1.000 39.16230 460 GLN D N 1
ATOM 9438 C CA . GLN D 1 460 ? 41.35900 -63.59300 -2.53700 1.000 41.93190 460 GLN D CA 1
ATOM 9439 C C . GLN D 1 460 ? 41.35100 -63.51700 -4.05400 1.000 39.50430 460 GLN D C 1
ATOM 9440 O O . GLN D 1 460 ? 40.97100 -62.48600 -4.61900 1.000 38.78896 460 GLN D O 1
ATOM 9446 N N . ARG D 1 461 ? 41.70100 -64.61600 -4.72600 1.000 39.34285 461 ARG D N 1
ATOM 9447 C CA . ARG D 1 461 ? 41.64800 -64.64400 -6.18300 1.000 40.57715 461 ARG D CA 1
ATOM 9448 C C . ARG D 1 461 ? 40.26600 -64.29000 -6.71700 1.000 37.72494 461 ARG D C 1
ATOM 9449 O O . ARG D 1 461 ? 40.14400 -63.55000 -7.69900 1.000 37.63834 461 ARG D O 1
ATOM 9457 N N A THR D 1 462 ? 39.21700 -64.88000 -6.13900 0.700 40.33723 462 THR D N 1
ATOM 9458 N N B THR D 1 462 ? 39.19700 -64.88100 -6.18000 0.300 40.29631 462 THR D N 1
ATOM 9459 C CA A THR D 1 462 ? 37.83600 -64.65400 -6.65400 0.700 37.53244 462 THR D CA 1
ATOM 9460 C CA B THR D 1 462 ? 37.88200 -64.53300 -6.78900 0.300 37.80778 462 THR D CA 1
ATOM 9461 C C A THR D 1 462 ? 37.39900 -63.22200 -6.33100 0.700 35.65987 462 THR D C 1
ATOM 9462 C C B THR D 1 462 ? 37.52500 -63.09200 -6.41400 0.300 35.57888 462 THR D C 1
ATOM 9463 O O A THR D 1 462 ? 36.91300 -62.54900 -7.25300 0.700 34.87764 462 THR D O 1
ATOM 9464 O O B THR D 1 462 ? 36.73600 -62.49800 -7.16600 0.300 34.73947 462 THR D O 1
ATOM 9471 N N . VAL D 1 463 ? 37.76000 -62.71900 -5.15200 1.000 35.76658 463 VAL D N 1
ATOM 9472 C CA . VAL D 1 463 ? 37.45700 -61.35800 -4.71800 1.000 37.46630 463 VAL D CA 1
ATOM 9473 C C . VAL D 1 463 ? 38.07300 -60.34800 -5.67200 1.000 37.58852 463 VAL D C 1
ATOM 9474 O O . VAL D 1 463 ? 37.40000 -59.41800 -6.13600 1.000 31.29207 463 VAL D O 1
ATOM 9478 N N . PHE D 1 464 ? 39.37500 -60.51200 -5.96600 1.000 34.04942 464 PHE D N 1
ATOM 9479 C CA . PHE D 1 464 ? 40.04700 -59.61700 -6.90300 1.000 36.26747 464 PHE D CA 1
ATOM 9480 C C . PHE D 1 464 ? 39.39800 -59.67300 -8.27900 1.000 37.45687 464 PHE D C 1
ATOM 9481 O O . PHE D 1 464 ? 39.22000 -58.63300 -8.92700 1.000 34.04717 464 PHE D O 1
ATOM 9489 N N . ALA D 1 465 ? 39.05600 -60.88800 -8.74900 1.000 34.66926 465 ALA D N 1
ATOM 9490 C CA . ALA D 1 465 ? 38.38600 -61.05400 -10.03800 1.000 33.59127 465 ALA D CA 1
ATOM 9491 C C . ALA D 1 465 ? 37.02400 -60.37200 -10.06100 1.000 36.23217 465 ALA D C 1
ATOM 9492 O O . ALA D 1 465 ? 36.65400 -59.73800 -11.06200 1.000 36.91078 465 ALA D O 1
ATOM 9494 N N . ASN D 1 466 ? 36.23900 -60.53000 -8.98800 1.000 32.88409 466 ASN D N 1
ATOM 9495 C CA . ASN D 1 466 ? 34.92700 -59.88500 -8.93700 1.000 34.23244 466 ASN D CA 1
ATOM 9496 C C . ASN D 1 466 ? 35.07000 -58.36600 -8.99800 1.000 34.64622 466 ASN D C 1
ATOM 9497 O O . ASN D 1 466 ? 34.26300 -57.67000 -9.63600 1.000 34.60657 466 ASN D O 1
ATOM 9502 N N . PHE D 1 467 ? 36.04500 -57.83100 -8.27400 1.000 31.52672 467 PHE D N 1
ATOM 9503 C CA . PHE D 1 467 ? 36.25600 -56.38500 -8.29300 1.000 35.58865 467 PHE D CA 1
ATOM 9504 C C . PHE D 1 467 ? 36.70000 -55.91500 -9.67300 1.000 32.54986 467 PHE D C 1
ATOM 9505 O O . PHE D 1 467 ? 36.22400 -54.89800 -10.17700 1.000 35.78645 467 PHE D O 1
ATOM 9513 N N . TYR D 1 468 ? 37.61500 -56.64400 -10.29700 1.000 33.45749 468 TYR D N 1
ATOM 9514 C CA . TYR D 1 468 ? 38.06200 -56.27600 -11.63500 1.000 35.79028 468 TYR D CA 1
ATOM 9515 C C . TYR D 1 468 ? 36.90200 -56.26800 -12.61400 1.000 34.25225 468 TYR D C 1
ATOM 9516 O O . TYR D 1 468 ? 36.72400 -55.29700 -13.35200 1.000 37.68163 468 TYR D O 1
ATOM 9525 N N . ASP D 1 469 ? 36.10900 -57.35600 -12.64300 1.000 32.66637 469 ASP D N 1
ATOM 9526 C CA . ASP D 1 469 ? 34.94000 -57.42500 -13.53300 1.000 33.97332 469 ASP D CA 1
ATOM 9527 C C . ASP D 1 469 ? 33.97800 -56.26100 -13.27300 1.000 30.65177 469 ASP D C 1
ATOM 9528 O O . ASP D 1 469 ? 33.42800 -55.66500 -14.20800 1.000 30.90251 469 ASP D O 1
ATOM 9533 N N . ALA D 1 470 ? 33.74300 -55.93900 -12.00700 1.000 28.78911 470 ALA D N 1
ATOM 9534 C CA . ALA D 1 470 ? 32.87400 -54.81800 -11.69500 1.000 29.33603 470 ALA D CA 1
ATOM 9535 C C . ALA D 1 470 ? 33.45600 -53.50400 -12.21400 1.000 35.59883 470 ALA D C 1
ATOM 9536 O O . ALA D 1 470 ? 32.72500 -52.68000 -12.78600 1.000 33.69037 470 ALA D O 1
ATOM 9538 N N . MET D 1 471 ? 34.76900 -53.28400 -12.04500 1.000 32.69042 471 MET D N 1
ATOM 9539 C CA . MET D 1 471 ? 35.33800 -52.03700 -12.55800 1.000 34.23398 471 MET D CA 1
ATOM 9540 C C . MET D 1 471 ? 35.39900 -52.02100 -14.07300 1.000 31.59777 471 MET D C 1
ATOM 9541 O O . MET D 1 471 ? 35.38200 -50.94300 -14.64800 1.000 33.32214 471 MET D O 1
ATOM 9546 N N . ILE D 1 472 ? 35.42700 -53.17900 -14.74100 1.000 32.99958 472 ILE D N 1
ATOM 9547 C CA . ILE D 1 472 ? 35.26700 -53.17100 -16.19400 1.000 33.67474 472 ILE D CA 1
ATOM 9548 C C . ILE D 1 472 ? 33.92600 -52.53100 -16.55400 1.000 40.92904 472 ILE D C 1
ATOM 9549 O O . ILE D 1 472 ? 33.84900 -51.63300 -17.40600 1.000 35.94374 472 ILE D O 1
ATOM 9554 N N A CYS D 1 473 ? 32.86000 -52.94000 -15.85600 0.500 35.36224 473 CYS D N 1
ATOM 9555 N N B CYS D 1 473 ? 32.85000 -52.97000 -15.88900 0.500 35.27442 473 CYS D N 1
ATOM 9556 C CA A CYS D 1 473 ? 31.53300 -52.38600 -16.11400 0.500 35.99942 473 CYS D CA 1
ATOM 9557 C CA B CYS D 1 473 ? 31.54000 -52.36100 -16.10600 0.500 35.91371 473 CYS D CA 1
ATOM 9558 C C A CYS D 1 473 ? 31.46400 -50.89600 -15.79200 0.500 36.79529 473 CYS D C 1
ATOM 9559 C C B CYS D 1 473 ? 31.58900 -50.86700 -15.86900 0.500 36.93652 473 CYS D C 1
ATOM 9560 O O A CYS D 1 473 ? 30.77800 -50.14100 -16.48800 0.500 38.31812 473 CYS D O 1
ATOM 9561 O O B CYS D 1 473 ? 31.14200 -50.08000 -16.71100 0.500 38.09530 473 CYS D O 1
ATOM 9566 N N . VAL D 1 474 ? 32.13800 -50.46200 -14.72300 1.000 31.35795 474 VAL D N 1
ATOM 9567 C CA . VAL D 1 474 ? 32.24900 -49.04400 -14.42300 1.000 36.72583 474 VAL D CA 1
ATOM 9568 C C . VAL D 1 474 ? 32.94700 -48.31500 -15.56400 1.000 38.64832 474 VAL D C 1
ATOM 9569 O O . VAL D 1 474 ? 32.51600 -47.23400 -15.99400 1.000 37.54507 474 VAL D O 1
ATOM 9573 N N . ALA D 1 475 ? 34.02900 -48.90700 -16.08400 1.000 38.62801 475 ALA D N 1
ATOM 9574 C CA . ALA D 1 475 ? 34.79000 -48.27400 -17.15000 1.000 35.49309 475 ALA D CA 1
ATOM 9575 C C . ALA D 1 475 ? 33.97200 -48.17100 -18.43500 1.000 37.51529 475 ALA D C 1
ATOM 9576 O O . ALA D 1 475 ? 34.12200 -47.20500 -19.19800 1.000 37.80338 475 ALA D O 1
ATOM 9578 N N . TYR D 1 476 ? 33.15400 -49.18300 -18.72600 1.000 38.79903 476 TYR D N 1
ATOM 9579 C CA . TYR D 1 476 ? 32.26600 -49.10800 -19.88400 1.000 38.72110 476 TYR D CA 1
ATOM 9580 C C . TYR D 1 476 ? 31.23400 -47.99200 -19.72500 1.000 39.18673 476 TYR D C 1
ATOM 9581 O O . TYR D 1 476 ? 30.86400 -47.33300 -20.70600 1.000 38.75855 476 TYR D O 1
ATOM 9590 N N . LYS D 1 477 ? 30.73400 -47.77700 -18.50600 1.000 33.77246 477 LYS D N 1
ATOM 9591 C CA . LYS D 1 477 ? 29.84200 -46.64600 -18.31100 1.000 36.36071 477 LYS D CA 1
ATOM 9592 C C . LYS D 1 477 ? 30.60100 -45.33300 -18.51000 1.000 40.87163 477 LYS D C 1
ATOM 9593 O O . LYS D 1 477 ? 30.08600 -44.39300 -19.12600 1.000 35.58821 477 LYS D O 1
ATOM 9599 N N . PHE D 1 478 ? 31.84400 -45.27800 -18.03500 1.000 38.14903 478 PHE D N 1
ATOM 9600 C CA . PHE D 1 478 ? 32.68200 -44.11000 -18.25500 1.000 40.36154 478 PHE D CA 1
ATOM 9601 C C . PHE D 1 478 ? 32.81500 -43.80500 -19.74000 1.000 41.07071 478 PHE D C 1
ATOM 9602 O O . PHE D 1 478 ? 32.69200 -42.64700 -20.16100 1.000 42.15667 478 PHE D O 1
ATOM 9610 N N . ASP D 1 479 ? 33.06400 -44.83900 -20.54800 1.000 36.99236 479 ASP D N 1
ATOM 9611 C CA . ASP D 1 479 ? 33.19600 -44.65100 -21.98700 1.000 43.88099 479 ASP D CA 1
ATOM 9612 C C . ASP D 1 479 ? 31.88500 -44.18500 -22.59800 1.000 43.26241 479 ASP D C 1
ATOM 9613 O O . ASP D 1 479 ? 31.87300 -43.27300 -23.43300 1.000 41.06675 479 ASP D O 1
ATOM 9618 N N . ALA D 1 480 ? 30.76600 -44.78600 -22.18500 1.000 42.75764 480 ALA D N 1
ATOM 9619 C CA . ALA D 1 480 ? 29.48200 -44.35000 -22.72200 1.000 43.62810 480 ALA D CA 1
ATOM 9620 C C . ALA D 1 480 ? 29.22100 -42.89000 -22.37300 1.000 40.46368 480 ALA D C 1
ATOM 9621 O O . ALA D 1 480 ? 28.68700 -42.13200 -23.19200 1.000 39.35059 480 ALA D O 1
ATOM 9623 N N . ALA D 1 481 ? 29.59800 -42.47900 -21.16100 1.000 37.04640 481 ALA D N 1
ATOM 9624 C CA . ALA D 1 481 ? 29.42800 -41.08800 -20.75900 1.000 43.02591 481 ALA D CA 1
ATOM 9625 C C . ALA D 1 481 ? 30.33600 -40.16600 -21.57200 1.000 45.26917 481 ALA D C 1
ATOM 9626 O O . ALA D 1 481 ? 29.93100 -39.05800 -21.94000 1.000 44.29435 481 ALA D O 1
ATOM 9628 N N . MET D 1 482 ? 31.55800 -40.62100 -21.88100 1.000 41.01781 482 MET D N 1
ATOM 9629 C CA . MET D 1 482 ? 32.47000 -39.83600 -22.70900 1.000 47.10153 482 MET D CA 1
ATOM 9630 C C . MET D 1 482 ? 31.90800 -39.60100 -24.10500 1.000 51.13800 482 MET D C 1
ATOM 9631 O O . MET D 1 482 ? 32.06500 -38.51300 -24.66800 1.000 55.32185 482 MET D O 1
ATOM 9636 N N . MET D 1 483 ? 31.29200 -40.62100 -24.70300 1.000 48.32675 483 MET D N 1
ATOM 9637 C CA . MET D 1 483 ? 30.67100 -40.42500 -26.00900 1.000 49.62622 483 MET D CA 1
ATOM 9638 C C . MET D 1 483 ? 29.56000 -39.38700 -25.93100 1.000 53.44946 483 MET D C 1
ATOM 9639 O O . MET D 1 483 ? 29.38800 -38.58100 -26.85300 1.000 54.76045 483 MET D O 1
ATOM 9644 N N . ALA D 1 484 ? 28.78800 -39.39800 -24.84000 1.000 50.31451 484 ALA D N 1
ATOM 9645 C CA . ALA D 1 484 ? 27.76200 -38.37300 -24.65200 1.000 48.37397 484 ALA D CA 1
ATOM 9646 C C . ALA D 1 484 ? 28.39000 -36.99400 -24.50500 1.000 53.99506 484 ALA D C 1
ATOM 9647 O O . ALA D 1 484 ? 27.91400 -36.01900 -25.10200 1.000 55.69372 484 ALA D O 1
ATOM 9649 N N . LEU D 1 485 ? 29.49000 -36.89900 -23.75000 1.000 50.77680 485 LEU D N 1
ATOM 9650 C CA . LEU D 1 485 ? 30.19500 -35.62300 -23.62000 1.000 51.88137 485 LEU D CA 1
ATOM 9651 C C . LEU D 1 485 ? 30.65500 -35.11900 -24.97400 1.000 55.41643 485 LEU D C 1
ATOM 9652 O O . LEU D 1 485 ? 30.62000 -33.91000 -25.24600 1.000 58.28177 485 LEU D O 1
ATOM 9657 N N . ARG D 1 486 ? 31.13400 -36.02600 -25.82500 1.000 50.92179 486 ARG D N 1
ATOM 9658 C CA . ARG D 1 486 ? 31.67300 -35.60000 -27.10900 1.000 57.93308 486 ARG D CA 1
ATOM 9659 C C . ARG D 1 486 ? 30.56600 -35.19500 -28.07600 1.000 56.86582 486 ARG D C 1
ATOM 9660 O O .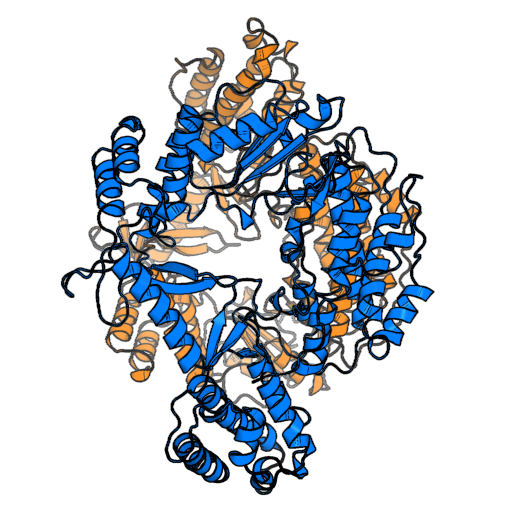 ARG D 1 486 ? 30.72400 -34.23900 -28.84100 1.000 58.79779 486 ARG D O 1
ATOM 9668 N N . THR D 1 487 ? 29.43100 -35.88900 -28.05100 1.000 53.66961 487 THR D N 1
ATOM 9669 C CA . THR D 1 487 ? 28.39000 -35.63000 -29.03900 1.000 60.24034 487 THR D CA 1
ATOM 9670 C C . THR D 1 487 ? 27.27700 -34.69200 -28.57500 1.000 59.71298 487 THR D C 1
ATOM 9671 O O . THR D 1 487 ? 26.59100 -34.11400 -29.42500 1.000 64.19752 487 THR D O 1
ATOM 9675 N N . SER D 1 488 ? 27.03100 -34.56600 -27.27300 1.000 57.43507 488 SER D N 1
ATOM 9676 C CA . SER D 1 488 ? 25.95600 -33.70500 -26.79100 1.000 55.10285 488 SER D CA 1
ATOM 9677 C C . SER D 1 488 ? 26.46100 -32.46500 -26.07100 1.000 60.22299 488 SER D C 1
ATOM 9678 O O . SER D 1 488 ? 25.99500 -31.35900 -26.36200 1.000 61.88962 488 SER D O 1
ATOM 9681 N N . PHE D 1 489 ? 27.39800 -32.61000 -25.12600 1.000 52.54517 489 PHE D N 1
ATOM 9682 C CA . PHE D 1 489 ? 28.00800 -31.43200 -24.51200 1.000 53.95019 489 PHE D CA 1
ATOM 9683 C C . PHE D 1 489 ? 28.96800 -30.71500 -25.46200 1.000 60.29645 489 PHE D C 1
ATOM 9684 O O . PHE D 1 489 ? 29.31200 -29.55300 -25.21900 1.000 62.48965 489 PHE D O 1
ATOM 9692 N N . LEU D 1 490 ? 29.42900 -31.40000 -26.51000 1.000 62.61122 490 LEU D N 1
ATOM 9693 C CA . LEU D 1 490 ? 30.40300 -30.87300 -27.46100 1.000 63.29401 490 LEU D CA 1
ATOM 9694 C C . LEU D 1 490 ? 31.63400 -30.33700 -26.74400 1.000 69.92229 490 LEU D C 1
ATOM 9695 O O . LEU D 1 490 ? 32.12900 -29.24700 -27.03500 1.000 72.01324 490 LEU D O 1
ATOM 9700 N N . VAL D 1 491 ? 32.12300 -31.12400 -25.78500 1.000 67.17585 491 VAL D N 1
ATOM 9701 C CA . VAL D 1 491 ? 33.26700 -30.71300 -24.98200 1.000 74.14062 491 VAL D CA 1
ATOM 9702 C C . VAL D 1 491 ? 34.48300 -30.54300 -25.87300 1.000 83.42730 491 VAL D C 1
ATOM 9703 O O . VAL D 1 491 ? 34.81500 -31.42900 -26.66900 1.000 83.14698 491 VAL D O 1
ATOM 9707 N N . ASN D 1 492 ? 35.16000 -29.40100 -25.73800 1.000 86.09934 492 ASN D N 1
ATOM 9708 C CA . ASN D 1 492 ? 36.39900 -29.19100 -26.47600 1.000 91.19860 492 ASN D CA 1
ATOM 9709 C C . ASN D 1 492 ? 37.62500 -29.57400 -25.64800 1.000 93.80712 492 ASN D C 1
ATOM 9710 O O . ASN D 1 492 ? 38.44000 -30.39400 -26.08600 1.000 96.77213 492 ASN D O 1
ATOM 9715 N N . ASP D 1 493 ? 37.78500 -28.97900 -24.46500 1.000 95.06278 493 ASP D N 1
ATOM 9716 C CA . ASP D 1 493 ? 38.91800 -29.28700 -23.59700 1.000 97.37805 493 ASP D CA 1
ATOM 9717 C C . ASP D 1 493 ? 38.45700 -30.18200 -22.44900 1.000 92.92379 493 ASP D C 1
ATOM 9718 O O . ASP D 1 493 ? 37.48300 -29.87300 -21.75300 1.000 93.43922 493 ASP D O 1
ATOM 9723 N N . PHE D 1 494 ? 39.15700 -31.30200 -22.27200 1.000 86.24298 494 PHE D N 1
ATOM 9724 C CA . PHE D 1 494 ? 38.78500 -32.34300 -21.32400 1.000 76.96059 494 PHE D CA 1
ATOM 9725 C C . PHE D 1 494 ? 39.68900 -32.34700 -20.09000 1.000 78.28363 494 PHE D C 1
ATOM 9726 O O . PHE D 1 494 ? 39.93600 -33.40400 -19.50300 1.000 74.61000 494 PHE D O 1
ATOM 9734 N N . GLY D 1 495 ? 40.15700 -31.16900 -19.66100 1.000 76.62136 495 GLY D N 1
ATOM 9735 C CA . GLY D 1 495 ? 41.04300 -31.10800 -18.50600 1.000 61.76791 495 GLY D CA 1
ATOM 9736 C C . GLY D 1 495 ? 40.43000 -31.72700 -17.26100 1.000 70.79235 495 GLY D C 1
ATOM 9737 O O . GLY D 1 495 ? 41.12300 -32.37600 -16.47300 1.000 73.38839 495 GLY D O 1
ATOM 9738 N N . PHE D 1 496 ? 39.12200 -31.52400 -17.06200 1.000 65.61220 496 PHE D N 1
ATOM 9739 C CA . PHE D 1 496 ? 38.42800 -31.99000 -15.86400 1.000 64.02624 496 PHE D CA 1
ATOM 9740 C C . PHE D 1 496 ? 38.34900 -33.50700 -15.76600 1.000 61.70567 496 PHE D C 1
ATOM 9741 O O . PHE D 1 496 ? 38.07200 -34.03300 -14.68100 1.000 61.72617 496 PHE D O 1
ATOM 9749 N N . ILE D 1 497 ? 38.56000 -34.21500 -16.87900 1.000 59.96378 497 ILE D N 1
ATOM 9750 C CA . ILE D 1 497 ? 38.37200 -35.66400 -16.92100 1.000 56.86045 497 ILE D CA 1
ATOM 9751 C C . ILE D 1 497 ? 39.30600 -36.37800 -15.94600 1.000 58.90899 497 ILE D C 1
ATOM 9752 O O . ILE D 1 497 ? 38.90100 -37.30700 -15.24000 1.000 54.03660 497 ILE D O 1
ATOM 9757 N N . TRP D 1 498 ? 40.56500 -35.95500 -15.89000 1.000 55.94390 498 TRP D N 1
ATOM 9758 C CA . TRP D 1 498 ? 41.54700 -36.66100 -15.07600 1.000 60.67129 498 TRP D CA 1
ATOM 9759 C C . TRP D 1 498 ? 41.16000 -36.66600 -13.60100 1.000 57.92445 498 TRP D C 1
ATOM 9760 O O . TRP D 1 498 ? 41.29500 -37.69200 -12.92500 1.000 55.96086 498 TRP D O 1
ATOM 9771 N N . LEU D 1 499 ? 40.67200 -35.52800 -13.10900 1.000 58.21755 499 LEU D N 1
ATOM 9772 C CA . LEU D 1 499 ? 40.28200 -35.43000 -11.68000 1.000 59.88443 499 LEU D CA 1
ATOM 9773 C C . LEU D 1 499 ? 39.14400 -36.41500 -11.40500 1.000 52.43261 499 LEU D C 1
ATOM 9774 O O . LEU D 1 499 ? 39.23900 -37.15500 -10.41300 1.000 52.19801 499 LEU D O 1
ATOM 9779 N N . VAL D 1 500 ? 38.10700 -36.40600 -12.24800 1.000 55.48487 500 VAL D N 1
ATOM 9780 C CA . VAL D 1 500 ? 36.96400 -37.28300 -12.00800 1.000 53.64678 500 VAL D CA 1
ATOM 9781 C C . VAL D 1 500 ? 37.41300 -38.73100 -12.02900 1.000 54.28530 500 VAL D C 1
ATOM 9782 O O . VAL D 1 500 ? 37.13300 -39.49800 -11.10500 1.000 52.27028 500 VAL D O 1
ATOM 9786 N N . LEU D 1 501 ? 38.20800 -39.09300 -13.03500 1.000 52.81890 501 LEU D N 1
ATOM 9787 C CA . LEU D 1 501 ? 38.64700 -40.47500 -13.17800 1.000 48.30057 501 LEU D CA 1
ATOM 9788 C C . LEU D 1 501 ? 39.52700 -40.89800 -12.00700 1.000 50.51818 501 LEU D C 1
ATOM 9789 O O . LEU D 1 501 ? 39.33700 -41.97900 -11.43500 1.000 48.56670 501 LEU D O 1
ATOM 9794 N N A SER D 1 502 ? 40.43100 -40.01300 -11.58500 0.500 52.44522 502 SER D N 1
ATOM 9795 N N B SER D 1 502 ? 40.53100 -40.01300 -11.58500 0.500 52.62529 502 SER D N 1
ATOM 9796 C CA A SER D 1 502 ? 41.31500 -40.28200 -10.45000 0.500 52.80489 502 SER D CA 1
ATOM 9797 C CA B SER D 1 502 ? 41.41500 -40.28200 -10.45000 0.500 52.92597 502 SER D CA 1
ATOM 9798 C C A SER D 1 502 ? 40.53400 -40.48300 -9.15700 0.500 51.06133 502 SER D C 1
ATOM 9799 C C B SER D 1 502 ? 40.63400 -40.48300 -9.15700 0.500 51.12363 502 SER D C 1
ATOM 9800 O O A SER D 1 502 ? 40.81300 -41.41800 -8.38900 0.500 46.51946 502 SER D O 1
ATOM 9801 O O B SER D 1 502 ? 40.91300 -41.41800 -8.38900 0.500 46.51630 502 SER D O 1
ATOM 9806 N N . SER D 1 503 ? 39.55300 -39.60400 -8.89600 1.000 50.21964 503 SER D N 1
ATOM 9807 C CA . SER D 1 503 ? 38.73300 -39.72800 -7.69200 1.000 54.27071 503 SER D CA 1
ATOM 9808 C C . SER D 1 503 ? 37.87400 -40.97400 -7.71300 1.000 47.64023 503 SER D C 1
ATOM 9809 O O . SER D 1 503 ? 37.65000 -41.59100 -6.66700 1.000 49.83460 503 SER D O 1
ATOM 9812 N N . THR D 1 504 ? 37.31200 -41.32000 -8.86400 1.000 45.66250 504 THR D N 1
ATOM 9813 C CA . THR D 1 504 ? 36.45000 -42.49100 -8.89200 1.000 47.03310 504 THR D CA 1
ATOM 9814 C C . THR D 1 504 ? 37.25100 -43.77700 -8.72800 1.000 41.88942 504 THR D C 1
ATOM 9815 O O . THR D 1 504 ? 36.76700 -44.73200 -8.10300 1.000 40.06091 504 THR D O 1
ATOM 9819 N N . VAL D 1 505 ? 38.44900 -43.85100 -9.32500 1.000 42.19716 505 VAL D N 1
ATOM 9820 C CA . VAL D 1 505 ? 39.29300 -45.02700 -9.11400 1.000 40.43238 505 VAL D CA 1
ATOM 9821 C C . VAL D 1 505 ? 39.56300 -45.20000 -7.63000 1.000 44.52617 505 VAL D C 1
ATOM 9822 O O . VAL D 1 505 ? 39.35600 -46.27800 -7.06100 1.000 38.99582 505 VAL D O 1
ATOM 9826 N N . ARG D 1 506 ? 39.97000 -44.12300 -6.97000 1.000 39.09412 506 ARG D N 1
ATOM 9827 C CA . ARG D 1 506 ? 40.20800 -44.20000 -5.53400 1.000 45.71997 506 ARG D CA 1
ATOM 9828 C C . ARG D 1 506 ? 38.93600 -44.55800 -4.77600 1.000 48.79198 506 ARG D C 1
ATOM 9829 O O . ARG D 1 506 ? 38.97600 -45.34900 -3.82500 1.000 43.85667 506 ARG D O 1
ATOM 9837 N N . ALA D 1 507 ? 37.80000 -43.96000 -5.15500 1.000 42.56404 507 ALA D N 1
ATOM 9838 C CA . ALA D 1 507 ? 36.57100 -44.20000 -4.40700 1.000 44.03501 507 ALA D CA 1
ATOM 9839 C C . ALA D 1 507 ? 36.11000 -45.64600 -4.54400 1.000 41.04904 507 ALA D C 1
ATOM 9840 O O . ALA D 1 507 ? 35.65000 -46.25300 -3.56800 1.000 40.86811 507 ALA D O 1
ATOM 9842 N N . TYR D 1 508 ? 36.18800 -46.21900 -5.74600 1.000 39.15812 508 TYR D N 1
ATOM 9843 C CA . TYR D 1 508 ? 35.75500 -47.60700 -5.88500 1.000 39.28663 508 TYR D CA 1
ATOM 9844 C C . TYR D 1 508 ? 36.70200 -48.56600 -5.17400 1.000 40.42957 508 TYR D C 1
ATOM 9845 O O . TYR D 1 508 ? 36.25100 -49.52800 -4.54500 1.000 38.08325 508 TYR D O 1
ATOM 9854 N N . ALA D 1 509 ? 38.02000 -48.33900 -5.28100 1.000 40.55818 509 ALA D N 1
ATOM 9855 C CA . ALA D 1 509 ? 38.95300 -49.16100 -4.52000 1.000 40.28119 509 ALA D CA 1
ATOM 9856 C C . ALA D 1 509 ? 38.64300 -49.05600 -3.03900 1.000 39.47130 509 ALA D C 1
ATOM 9857 O O . ALA D 1 509 ? 38.74800 -50.03200 -2.28900 1.000 36.53915 509 ALA D O 1
ATOM 9859 N N . SER D 1 510 ? 38.27800 -47.85700 -2.60500 1.000 38.53790 510 SER D N 1
ATOM 9860 C CA . SER D 1 510 ? 37.94700 -47.61800 -1.21100 1.000 42.71140 510 SER D CA 1
ATOM 9861 C C . SER D 1 510 ? 36.67300 -48.35700 -0.80600 1.000 42.26742 510 SER D C 1
ATOM 9862 O O . SER D 1 510 ? 36.60600 -48.90300 0.30300 1.000 42.08176 510 SER D O 1
ATOM 9865 N N . ARG D 1 511 ? 35.66000 -48.39800 -1.69300 1.000 39.91247 511 ARG D N 1
ATOM 9866 C CA . ARG D 1 511 ? 34.43100 -49.14700 -1.41100 1.000 43.01875 511 ARG D CA 1
ATOM 9867 C C . ARG D 1 511 ? 34.70700 -50.63100 -1.29900 1.000 41.00848 511 ARG D C 1
ATOM 9868 O O . ARG D 1 511 ? 34.18400 -51.30000 -0.40000 1.000 42.88038 511 ARG D O 1
ATOM 9876 N N . ALA D 1 512 ? 35.48400 -51.17000 -2.24800 1.000 37.56941 512 ALA D N 1
ATOM 9877 C CA . ALA D 1 512 ? 35.81200 -52.58900 -2.22500 1.000 42.30347 512 ALA D CA 1
ATOM 9878 C C . ALA D 1 512 ? 36.55900 -52.94300 -0.95700 1.000 40.45311 512 ALA D C 1
ATOM 9879 O O . ALA D 1 512 ? 36.23500 -53.93100 -0.29400 1.000 36.67130 512 ALA D O 1
ATOM 9881 N N . PHE D 1 513 ? 37.51800 -52.10800 -0.57600 1.000 38.22128 513 PHE D N 1
ATOM 9882 C CA . PHE D 1 513 ? 38.30700 -52.37200 0.61900 1.000 42.06604 513 PHE D CA 1
ATOM 9883 C C . PHE D 1 513 ? 37.41900 -52.47500 1.84700 1.000 42.88938 513 PHE D C 1
ATOM 9884 O O . PHE D 1 513 ? 37.61600 -53.35600 2.69300 1.000 41.91348 513 PHE D O 1
ATOM 9892 N N . LYS D 1 514 ? 36.45000 -51.56600 1.96700 1.000 40.95565 514 LYS D N 1
ATOM 9893 C CA . LYS D 1 514 ? 35.52200 -51.58000 3.09500 1.000 43.21419 514 LYS D CA 1
ATOM 9894 C C . LYS D 1 514 ? 34.64200 -52.83300 3.08400 1.000 44.56988 514 LYS D C 1
ATOM 9895 O O . LYS D 1 514 ? 34.39900 -53.42200 4.14200 1.000 45.73425 514 LYS D O 1
ATOM 9901 N N . LYS D 1 515 ? 34.15000 -53.26100 1.91000 1.000 38.43367 515 LYS D N 1
ATOM 9902 C CA . LYS D 1 515 ? 33.39700 -54.51200 1.86800 1.000 37.20016 515 LYS D CA 1
ATOM 9903 C C . LYS D 1 515 ? 34.25800 -55.68000 2.33100 1.000 41.08806 515 LYS D C 1
ATOM 9904 O O . LYS D 1 515 ? 33.80800 -56.53100 3.10700 1.000 40.02696 515 LYS D O 1
ATOM 9910 N N . ILE D 1 516 ? 35.51200 -55.72500 1.88000 1.000 39.38909 516 ILE D N 1
ATOM 9911 C CA . ILE D 1 516 ? 36.39100 -56.84200 2.22300 1.000 39.28252 516 ILE D CA 1
ATOM 9912 C C . ILE D 1 516 ? 36.61600 -56.90700 3.72700 1.000 44.40675 516 ILE D C 1
ATOM 9913 O O . ILE D 1 516 ? 36.56700 -57.98600 4.33100 1.000 45.61777 516 ILE D O 1
ATOM 9918 N N . VAL D 1 517 ? 36.81900 -55.75900 4.36800 1.000 43.86708 517 VAL D N 1
ATOM 9919 C CA . VAL D 1 517 ? 36.97100 -55.77000 5.82100 1.000 45.97026 517 VAL D CA 1
ATOM 9920 C C . VAL D 1 517 ? 35.67400 -56.21600 6.49000 1.000 42.54647 517 VAL D C 1
ATOM 9921 O O . VAL D 1 517 ? 35.69700 -56.93600 7.49100 1.000 50.79825 517 VAL D O 1
ATOM 9925 N N . THR D 1 518 ? 34.52400 -55.77600 5.96900 1.000 44.96699 518 THR D N 1
ATOM 9926 C CA . THR D 1 518 ? 33.25800 -56.11800 6.60700 1.000 45.31380 518 THR D CA 1
ATOM 9927 C C . THR D 1 518 ? 32.98000 -57.62700 6.53500 1.000 49.93110 518 THR D C 1
ATOM 9928 O O . THR D 1 518 ? 32.48800 -58.22600 7.49900 1.000 46.16336 518 THR D O 1
ATOM 9932 N N . TYR D 1 519 ? 33.29600 -58.26300 5.41400 1.000 43.22455 519 TYR D N 1
ATOM 9933 C CA . TYR D 1 519 ? 32.94500 -59.66100 5.20800 1.000 45.24066 519 TYR D CA 1
ATOM 9934 C C . TYR D 1 519 ? 34.16700 -60.57500 5.27800 1.000 45.54751 519 TYR D C 1
ATOM 9935 O O . TYR D 1 519 ? 34.19900 -61.63700 4.65800 1.000 44.01510 519 TYR D O 1
ATOM 9944 N N . LYS D 1 520 ? 35.17500 -60.15700 6.04000 1.000 45.88684 520 LYS D N 1
ATOM 9945 C CA . LYS D 1 520 ? 36.39900 -60.92900 6.20000 1.000 47.09593 520 LYS D CA 1
ATOM 9946 C C . LYS D 1 520 ? 36.12700 -62.28300 6.84200 1.000 47.56908 520 LYS D C 1
ATOM 9947 O O . LYS D 1 520 ? 35.33500 -62.39900 7.78600 1.000 45.73264 520 LYS D O 1
ATOM 9953 N N . GLY D 1 521 ? 36.82900 -63.30400 6.35300 1.000 43.64781 521 GLY D N 1
ATOM 9954 C CA . GLY D 1 521 ? 36.72000 -64.63400 6.90100 1.000 41.37408 521 GLY D CA 1
ATOM 9955 C C . GLY D 1 521 ? 38.03100 -65.39800 6.87300 1.000 51.48616 521 GLY D C 1
ATOM 9956 O O . GLY D 1 521 ? 39.09800 -64.80600 6.69900 1.000 50.35956 521 GLY D O 1
ATOM 9957 N N . GLY D 1 522 ? 37.95900 -66.72300 7.02200 1.000 49.92468 522 GLY D N 1
ATOM 9958 C CA . GLY D 1 522 ? 39.15500 -67.52000 7.23500 1.000 46.58228 522 GLY D CA 1
ATOM 9959 C C . GLY D 1 522 ? 40.12400 -67.53700 6.07400 1.000 47.26875 522 GLY D C 1
ATOM 9960 O O . GLY D 1 522 ? 41.29100 -67.87700 6.26400 1.000 54.06275 522 GLY D O 1
ATOM 9961 N N . LYS D 1 523 ? 39.67800 -67.19700 4.87800 1.000 44.07234 523 LYS D N 1
ATOM 9962 C CA . LYS D 1 523 ? 40.56600 -67.25400 3.72600 1.000 48.42751 523 LYS D CA 1
ATOM 9963 C C . LYS D 1 523 ? 41.26800 -65.92700 3.45100 1.000 50.74800 523 LYS D C 1
ATOM 9964 O O . LYS D 1 523 ? 42.08700 -65.84900 2.52400 1.000 50.50136 523 LYS D O 1
ATOM 9970 N N . TYR D 1 524 ? 40.97000 -64.89400 4.23600 1.000 47.33434 524 TYR D N 1
ATOM 9971 C CA . TYR D 1 524 ? 41.64000 -63.61000 4.08400 1.000 49.27702 524 TYR D CA 1
ATOM 9972 C C . TYR D 1 524 ? 43.11900 -63.76000 4.41900 1.000 48.90564 524 TYR D C 1
ATOM 9973 O O . TYR D 1 524 ? 43.48000 -64.36900 5.43000 1.000 47.58785 524 TYR D O 1
ATOM 9982 N N . ARG D 1 525 ? 43.98600 -63.24100 3.55600 1.000 49.65894 525 ARG D N 1
ATOM 9983 C CA . ARG D 1 525 ? 45.41200 -63.19800 3.87100 1.000 48.32722 525 ARG D CA 1
ATOM 9984 C C . ARG D 1 525 ? 45.91000 -61.76600 4.01800 1.000 49.01744 525 ARG D C 1
ATOM 9985 O O . ARG D 1 525 ? 46.34400 -61.35900 5.10600 1.000 51.51445 525 ARG D O 1
ATOM 9993 N N . LYS D 1 526 ? 45.84200 -60.98400 2.94500 1.000 47.21371 526 LYS D N 1
ATOM 9994 C CA . LYS D 1 526 ? 46.14400 -59.56200 3.01300 1.000 53.97513 526 LYS D CA 1
ATOM 9995 C C . LYS D 1 526 ? 45.69700 -58.91100 1.71600 1.000 54.40285 526 LYS D C 1
ATOM 9996 O O . LYS D 1 526 ? 46.13500 -59.29800 0.62400 1.000 52.51132 526 LYS D O 1
ATOM 10002 N N . VAL D 1 527 ? 44.81900 -57.92400 1.82800 1.000 52.35050 527 VAL D N 1
ATOM 10003 C CA . VAL D 1 527 ? 44.39600 -57.13200 0.69100 1.000 52.30048 527 VAL D CA 1
ATOM 10004 C C . VAL D 1 527 ? 44.80500 -55.70600 1.00900 1.000 55.67222 527 VAL D C 1
ATOM 10005 O O . VAL D 1 527 ? 44.47400 -55.18100 2.07900 1.000 61.41253 527 VAL D O 1
ATOM 10009 N N . THR D 1 528 ? 45.57400 -55.10300 0.12900 1.000 55.45524 528 THR D N 1
ATOM 10010 C CA . THR D 1 528 ? 46.03200 -53.74400 0.35800 1.000 55.08290 528 THR D CA 1
ATOM 10011 C C . THR D 1 528 ? 45.19600 -52.79000 -0.47000 1.000 49.67539 528 THR D C 1
ATOM 10012 O O . THR D 1 528 ? 44.74500 -53.12400 -1.56900 1.000 47.68760 528 THR D O 1
ATOM 10016 N N . PHE D 1 529 ? 45.02200 -51.57700 0.05400 1.000 52.35290 529 PHE D N 1
ATOM 10017 C CA . PHE D 1 529 ? 44.37100 -50.54200 -0.73300 1.000 52.70115 529 PHE D CA 1
ATOM 10018 C C . PHE D 1 529 ? 45.07700 -50.35200 -2.06900 1.000 48.97967 529 PHE D C 1
ATOM 10019 O O . PHE D 1 529 ? 44.42800 -50.26400 -3.12100 1.000 44.90216 529 PHE D O 1
ATOM 10027 N N . GLN D 1 530 ? 46.41400 -50.36600 -2.04500 1.000 49.83901 530 GLN D N 1
ATOM 10028 C CA . GLN D 1 530 ? 47.20600 -50.15300 -3.25100 1.000 46.03294 530 GLN D CA 1
ATOM 10029 C C . GLN D 1 530 ? 46.93000 -51.21400 -4.31100 1.000 46.05320 530 GLN D C 1
ATOM 10030 O O . GLN D 1 530 ? 46.86100 -50.90000 -5.50600 1.000 50.42708 530 GLN D O 1
ATOM 10036 N N . CYS D 1 531 ? 46.80300 -52.48200 -3.91100 1.000 47.25731 531 CYS D N 1
ATOM 10037 C CA . CYS D 1 531 ? 46.49900 -53.51100 -4.90100 1.000 43.79463 531 CYS D CA 1
ATOM 10038 C C . CYS D 1 531 ? 45.13100 -53.29300 -5.54000 1.000 43.69712 531 CYS D C 1
ATOM 10039 O O . CYS D 1 531 ? 44.97500 -53.42000 -6.76400 1.000 40.67432 531 CYS D O 1
ATOM 10042 N N . LEU D 1 532 ? 44.12900 -52.92300 -4.73600 1.000 45.54005 532 LEU D N 1
ATOM 10043 C CA . LEU D 1 532 ? 42.80000 -52.69500 -5.28500 1.000 41.13391 532 LEU D CA 1
ATOM 10044 C C . LEU D 1 532 ? 42.80800 -51.51900 -6.24500 1.000 41.56027 532 LEU D C 1
ATOM 10045 O O . LEU D 1 532 ? 42.24300 -51.59300 -7.34400 1.000 37.69180 532 LEU D O 1
ATOM 10050 N N . LYS D 1 533 ? 43.50000 -50.44600 -5.85400 1.000 39.98333 533 LYS D N 1
ATOM 10051 C CA . LYS D 1 533 ? 43.61200 -49.25200 -6.73000 1.000 43.38102 533 LYS D CA 1
ATOM 10052 C C . LYS D 1 533 ? 44.24100 -49.66500 -8.06300 1.000 43.92763 533 LYS D C 1
ATOM 10053 O O . LYS D 1 533 ? 43.73400 -49.23200 -9.10900 1.000 40.31409 533 LYS D O 1
ATOM 10059 N N . SER D 1 534 ? 45.30500 -50.47100 -8.01300 1.000 43.08632 534 SER D N 1
ATOM 10060 C CA . SER D 1 534 ? 45.96300 -50.88500 -9.25700 1.000 44.60256 534 SER D CA 1
ATOM 10061 C C . SER D 1 534 ? 45.02500 -51.71700 -10.13000 1.000 43.80987 534 SER D C 1
ATOM 10062 O O . SER D 1 534 ? 44.98400 -51.54200 -11.35500 1.000 41.81745 534 SER D O 1
ATOM 10065 N N . ILE D 1 535 ? 44.27900 -52.63900 -9.52400 1.000 39.87977 535 ILE D N 1
ATOM 10066 C CA . ILE D 1 535 ? 43.31000 -53.42100 -10.28900 1.000 40.00108 535 ILE D CA 1
ATOM 10067 C C . ILE D 1 535 ? 42.29500 -52.50300 -10.95700 1.000 38.48104 535 ILE D C 1
ATOM 10068 O O . ILE D 1 535 ? 41.95700 -52.67600 -12.13600 1.000 38.69835 535 ILE D O 1
ATOM 10073 N N . ALA D 1 536 ? 41.79900 -51.51000 -10.22100 1.000 37.51969 536 ALA D N 1
ATOM 10074 C CA . ALA D 1 536 ? 40.79600 -50.60900 -10.78400 1.000 36.22557 536 ALA D CA 1
ATOM 10075 C C . ALA D 1 536 ? 41.34800 -49.86400 -12.00200 1.000 43.10132 536 ALA D C 1
ATOM 10076 O O . ALA D 1 536 ? 40.68800 -49.79800 -13.04800 1.000 42.67870 536 ALA D O 1
ATOM 10078 N N . TRP D 1 537 ? 42.58500 -49.34300 -11.90000 1.000 38.90495 537 TRP D N 1
ATOM 10079 C CA . TRP D 1 537 ? 43.22900 -48.67300 -13.03100 1.000 40.68144 537 TRP D CA 1
ATOM 10080 C C . TRP D 1 537 ? 43.37100 -49.60200 -14.23500 1.000 45.12626 537 TRP D C 1
ATOM 10081 O O . TRP D 1 537 ? 43.15000 -49.18500 -15.38200 1.000 41.87467 537 TRP D O 1
ATOM 10092 N N . ARG D 1 538 ? 43.76200 -50.86500 -14.00000 1.000 41.37701 538 ARG D N 1
ATOM 10093 C CA . ARG D 1 538 ? 43.92600 -51.79600 -15.11200 1.000 45.12375 538 ARG D CA 1
ATOM 10094 C C . ARG D 1 538 ? 42.59600 -52.08500 -15.79900 1.000 42.42760 538 ARG D C 1
ATOM 10095 O O . ARG D 1 538 ? 42.55800 -52.24900 -17.02200 1.000 43.69594 538 ARG D O 1
ATOM 10103 N N . ALA D 1 539 ? 41.49600 -52.11600 -15.04500 1.000 40.00069 539 ALA D N 1
ATOM 10104 C CA . ALA D 1 539 ? 40.17900 -52.24700 -15.66300 1.000 39.21571 539 ALA D CA 1
ATOM 10105 C C . ALA D 1 539 ? 39.87600 -51.08000 -16.60700 1.000 43.36116 539 ALA D C 1
ATOM 10106 O O . ALA D 1 539 ? 39.39100 -51.29000 -17.72700 1.000 41.75911 539 ALA D O 1
ATOM 10108 N N . PHE D 1 540 ? 40.16100 -49.84200 -16.18400 1.000 41.15397 540 PHE D N 1
ATOM 10109 C CA . PHE D 1 540 ? 39.96100 -48.70900 -17.08700 1.000 42.42504 540 PHE D CA 1
ATOM 10110 C C . PHE D 1 540 ? 40.83800 -48.83500 -18.31900 1.000 44.26343 540 PHE D C 1
ATOM 10111 O O . PHE D 1 540 ? 40.38000 -48.58800 -19.44200 1.000 46.08089 540 PHE D O 1
ATOM 10119 N N . LEU D 1 541 ? 42.09700 -49.24500 -18.13600 1.000 42.71572 541 LEU D N 1
ATOM 10120 C CA . LEU D 1 541 ? 42.97900 -49.42600 -19.28100 1.000 49.54302 541 LEU D CA 1
ATOM 10121 C C . LEU D 1 541 ? 42.42200 -50.45900 -20.25300 1.000 45.31423 541 LEU D C 1
ATOM 10122 O O . LEU D 1 541 ? 42.51200 -50.28600 -21.47400 1.000 50.47249 541 LEU D O 1
ATOM 10127 N N . ALA D 1 542 ? 41.87300 -51.55700 -19.73500 1.000 43.70402 542 ALA D N 1
ATOM 10128 C CA . ALA D 1 542 ? 41.35900 -52.59900 -20.61800 1.000 45.34059 542 ALA D CA 1
ATOM 10129 C C . ALA D 1 542 ? 40.24400 -52.06400 -21.51200 1.000 46.43043 542 ALA D C 1
ATOM 10130 O O . ALA D 1 542 ? 40.18900 -52.38300 -22.70500 1.000 46.76955 542 ALA D O 1
ATOM 10132 N N . VAL D 1 543 ? 39.36400 -51.23000 -20.95700 1.000 43.79539 543 VAL D N 1
ATOM 10133 C CA . VAL D 1 543 ? 38.26100 -50.66200 -21.72200 1.000 44.64583 543 VAL D CA 1
ATOM 10134 C C . VAL D 1 543 ? 38.73500 -49.51000 -22.60300 1.000 47.95258 543 VAL D C 1
ATOM 10135 O O . VAL D 1 543 ? 38.37700 -49.43200 -23.78500 1.000 47.88092 543 VAL D O 1
ATOM 10139 N N . LEU D 1 544 ? 39.54800 -48.59700 -22.05300 1.000 44.94456 544 LEU D N 1
ATOM 10140 C CA . LEU D 1 544 ? 40.01100 -47.45500 -22.84600 1.000 52.17149 544 LEU D CA 1
ATOM 10141 C C . LEU D 1 544 ? 40.81400 -47.89600 -24.06400 1.000 54.79344 544 LEU D C 1
ATOM 10142 O O . LEU D 1 544 ? 40.82200 -47.20400 -25.09000 1.000 50.92547 544 LEU D O 1
ATOM 10147 N N . LYS D 1 545 ? 41.49200 -49.04100 -23.97800 1.000 52.92655 545 LYS D N 1
ATOM 10148 C CA . LYS D 1 545 ? 42.28100 -49.50200 -25.11100 1.000 52.46033 545 LYS D CA 1
ATOM 10149 C C . LYS D 1 545 ? 41.42200 -49.89300 -26.30200 1.000 56.00780 545 LYS D C 1
ATOM 10150 O O . LYS D 1 545 ? 41.97100 -50.11000 -27.38500 1.000 66.92226 545 LYS D O 1
ATOM 10156 N N . ARG D 1 546 ? 40.10400 -49.99700 -26.13000 1.000 51.00456 546 ARG D N 1
ATOM 10157 C CA . ARG D 1 546 ? 39.22200 -50.26900 -27.25800 1.000 56.51328 546 ARG D CA 1
ATOM 10158 C C . ARG D 1 546 ? 39.06700 -49.07400 -28.19200 1.000 62.71730 546 ARG D C 1
ATOM 10159 O O . ARG D 1 546 ? 38.65700 -49.26000 -29.34200 1.000 66.84671 546 ARG D O 1
ATOM 10167 N N . ARG D 1 547 ? 39.39000 -47.85500 -27.74100 1.000 59.77518 547 ARG D N 1
ATOM 10168 C CA . ARG D 1 547 ? 39.45800 -46.68100 -28.62700 1.000 63.56996 547 ARG D CA 1
ATOM 10169 C C . ARG D 1 547 ? 40.80100 -46.00700 -28.40800 1.000 63.37660 547 ARG D C 1
ATOM 10170 O O . ARG D 1 547 ? 40.88300 -44.99400 -27.71500 1.000 62.67880 547 ARG D O 1
ATOM 10178 N N . THR D 1 548 ? 41.85300 -46.53000 -29.03300 1.000 64.70004 548 THR D N 1
ATOM 10179 C CA . THR D 1 548 ? 43.15500 -45.96600 -28.70200 1.000 67.21047 548 THR D CA 1
ATOM 10180 C C . THR D 1 548 ? 43.38200 -44.60400 -29.32500 1.000 73.85881 548 THR D C 1
ATOM 10181 O O . THR D 1 548 ? 44.12400 -43.80300 -28.76500 1.000 80.01403 548 THR D O 1
ATOM 10185 N N . GLU D 1 549 ? 42.78100 -44.30900 -30.46100 1.000 79.54137 549 GLU D N 1
ATOM 10186 C CA . GLU D 1 549 ? 42.83500 -42.92400 -30.93300 1.000 86.42137 549 GLU D CA 1
ATOM 10187 C C . GLU D 1 549 ? 42.22400 -41.95100 -29.92400 1.000 85.85005 549 GLU D C 1
ATOM 10188 O O . GLU D 1 549 ? 42.86500 -40.98200 -29.47200 1.000 87.54077 549 GLU D O 1
ATOM 10194 N N . ILE D 1 550 ? 41.01800 -42.26200 -29.48200 1.000 73.00137 550 ILE D N 1
ATOM 10195 C CA . ILE D 1 550 ? 40.26300 -41.29000 -28.72900 1.000 73.33210 550 ILE D CA 1
ATOM 10196 C C . ILE D 1 550 ? 40.91100 -41.08000 -27.37300 1.000 72.73384 550 ILE D C 1
ATOM 10197 O O . ILE D 1 550 ? 40.98800 -39.95100 -26.88100 1.000 69.63559 550 ILE D O 1
ATOM 10202 N N . TYR D 1 551 ? 41.42800 -42.15900 -26.77200 1.000 65.90978 551 TYR D N 1
ATOM 10203 C CA . TYR D 1 551 ? 41.95900 -42.14700 -25.41300 1.000 64.27784 551 TYR D CA 1
ATOM 10204 C C . TYR D 1 551 ? 43.48000 -42.23400 -25.34400 1.000 64.64182 551 TYR D C 1
ATOM 10205 O O . TYR D 1 551 ? 44.01700 -42.56400 -24.28100 1.000 65.61847 551 TYR D O 1
ATOM 10214 N N . LYS D 1 552 ? 44.18900 -41.96300 -26.44300 1.000 70.04353 552 LYS D N 1
ATOM 10215 C CA . LYS D 1 552 ? 45.64000 -42.16100 -26.45200 1.000 74.87255 552 LYS D CA 1
ATOM 10216 C C . LYS D 1 552 ? 46.31100 -41.40000 -25.31900 1.000 70.15818 552 LYS D C 1
ATOM 10217 O O . LYS D 1 552 ? 47.13100 -41.96000 -24.58200 1.000 70.83427 552 LYS D O 1
ATOM 10223 N N . GLY D 1 553 ? 45.99000 -40.11300 -25.17900 1.000 67.71435 553 GLY D N 1
ATOM 10224 C CA . GLY D 1 553 ? 46.58800 -39.31300 -24.12600 1.000 70.45241 553 GLY D CA 1
ATOM 10225 C C . GLY D 1 553 ? 46.16400 -39.74400 -22.73800 1.000 65.28405 553 GLY D C 1
ATOM 10226 O O . GLY D 1 553 ? 46.95200 -39.66600 -21.79000 1.000 68.88069 553 GLY D O 1
ATOM 10227 N N . LEU D 1 554 ? 44.91700 -40.18300 -22.59200 1.000 61.88046 554 LEU D N 1
ATOM 10228 C CA . LEU D 1 554 ? 44.44300 -40.66500 -21.30000 1.000 61.56960 554 LEU D CA 1
ATOM 10229 C C . LEU D 1 554 ? 45.15100 -41.94800 -20.88300 1.000 61.98029 554 LEU D C 1
ATOM 10230 O O . LEU D 1 554 ? 45.53600 -42.10700 -19.71700 1.000 58.20200 554 LEU D O 1
ATOM 10235 N N . ILE D 1 555 ? 45.29400 -42.89100 -21.81200 1.000 63.24599 555 ILE D N 1
ATOM 10236 C CA . ILE D 1 555 ? 46.02400 -44.11400 -21.51200 1.000 60.09570 555 ILE D CA 1
ATOM 10237 C C . ILE D 1 555 ? 47.46000 -43.78700 -21.11900 1.000 66.50331 555 ILE D C 1
ATOM 10238 O O . ILE D 1 555 ? 48.00100 -44.35300 -20.16000 1.000 61.35973 555 ILE D O 1
ATOM 10243 N N . ASP D 1 556 ? 48.08100 -42.82700 -21.81300 1.000 62.88962 556 ASP D N 1
ATOM 10244 C CA . ASP D 1 556 ? 49.48400 -42.53000 -21.53900 1.000 70.61196 556 ASP D CA 1
ATOM 10245 C C . ASP D 1 556 ? 49.66100 -41.86400 -20.17700 1.000 70.00771 556 ASP D C 1
ATOM 10246 O O . ASP D 1 556 ? 50.61300 -42.17700 -19.45200 1.000 70.70082 556 ASP D O 1
ATOM 10251 N N . ARG D 1 557 ? 48.74700 -40.96400 -19.79800 1.000 66.03835 557 ARG D N 1
ATOM 10252 C CA . ARG D 1 557 ? 48.83300 -40.36900 -18.46900 1.000 63.80671 557 ARG D CA 1
ATOM 10253 C C . ARG D 1 557 ? 48.69700 -41.42600 -17.38400 1.000 67.52682 557 ARG D C 1
ATOM 10254 O O . ARG D 1 557 ? 49.40700 -41.37500 -16.37300 1.000 66.82837 557 ARG D O 1
ATOM 10262 N N . ILE D 1 558 ? 47.79000 -42.39000 -17.57400 1.000 62.51547 558 ILE D N 1
ATOM 10263 C CA . ILE D 1 558 ? 47.54700 -43.40800 -16.55200 1.000 64.95604 558 ILE D CA 1
ATOM 10264 C C . ILE D 1 558 ? 48.81400 -44.21700 -16.27900 1.000 70.10424 558 ILE D C 1
ATOM 10265 O O . ILE D 1 558 ? 49.24600 -44.37000 -15.13200 1.000 75.30104 558 ILE D O 1
ATOM 10270 N N . LYS D 1 559 ? 49.44000 -44.73400 -17.32200 1.000 60.32178 559 LYS D N 1
ATOM 10271 C CA . LYS D 1 559 ? 50.64100 -45.52500 -17.11000 1.000 71.10852 559 LYS D CA 1
ATOM 10272 C C . LYS D 1 559 ? 51.82500 -44.68200 -16.67500 1.000 80.51758 559 LYS D C 1
ATOM 10273 O O . LYS D 1 559 ? 52.80700 -45.22900 -16.15900 1.000 78.89093 559 LYS D O 1
ATOM 10279 N N . SER D 1 560 ? 51.81600 -43.39100 -16.99700 1.000 68.94569 560 SER D N 1
ATOM 10280 C CA . SER D 1 560 ? 52.93400 -42.56000 -16.59300 1.000 81.37319 560 SER D CA 1
ATOM 10281 C C . SER D 1 560 ? 52.82700 -42.16700 -15.13000 1.000 78.62032 560 SER D C 1
ATOM 10282 O O . SER D 1 560 ? 53.84300 -42.14400 -14.43100 1.000 79.12428 560 SER D O 1
ATOM 10285 N N . ARG D 1 561 ? 51.62200 -41.86200 -14.64300 1.000 75.39453 561 ARG D N 1
ATOM 10286 C CA . ARG D 1 561 ? 51.46600 -41.32500 -13.29600 1.000 76.71576 561 ARG D CA 1
ATOM 10287 C C . ARG D 1 561 ? 51.05100 -42.36400 -12.26000 1.000 73.71423 561 ARG D C 1
ATOM 10288 O O . ARG D 1 561 ? 51.24800 -42.12700 -11.06400 1.000 79.98208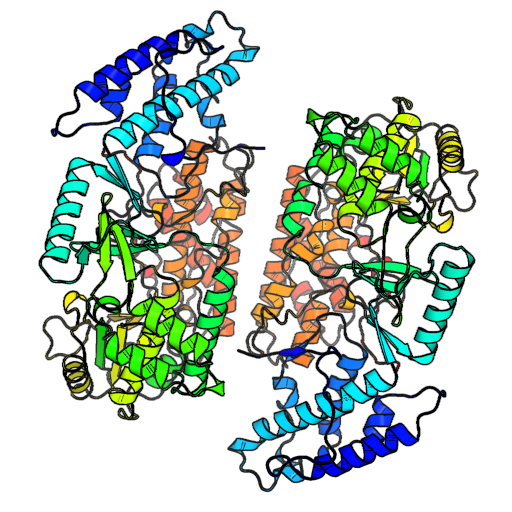 561 ARG D O 1
ATOM 10296 N N . GLU D 1 562 ? 50.49300 -43.50200 -12.66600 1.000 69.24622 562 GLU D N 1
ATOM 10297 C CA . GLU D 1 562 ? 49.91200 -44.45200 -11.72600 1.000 71.43144 562 GLU D CA 1
ATOM 10298 C C . GLU D 1 562 ? 50.75500 -45.71600 -11.63900 1.000 68.19392 562 GLU D C 1
ATOM 10299 O O . GLU D 1 562 ? 51.25500 -46.21500 -12.65400 1.000 64.56512 562 GLU D O 1
ATOM 10305 N N . LYS D 1 563 ? 50.90500 -46.23800 -10.42500 1.000 66.54281 563 LYS D N 1
ATOM 10306 C CA . LYS D 1 563 ? 51.54900 -47.52900 -10.27000 1.000 70.21370 563 LYS D CA 1
ATOM 10307 C C . LYS D 1 563 ? 50.52500 -48.62200 -10.52300 1.000 74.18640 563 LYS D C 1
ATOM 10308 O O . LYS D 1 563 ? 49.38200 -48.56600 -10.03900 1.000 73.09316 563 LYS D O 1
ATOM 10310 N N . LEU D 1 564 ? 50.90300 -49.55600 -11.38200 1.000 66.10558 564 LEU D N 1
ATOM 10311 C CA . LEU D 1 564 ? 50.03200 -50.65000 -11.76000 1.000 60.97453 564 LEU D CA 1
ATOM 10312 C C . LEU D 1 564 ? 50.48200 -51.98900 -11.19000 1.000 60.17649 564 LEU D C 1
ATOM 10313 O O . LEU D 1 564 ? 49.86600 -53.01200 -11.49500 1.000 61.37806 564 LEU D O 1
ATOM 10318 N N . THR D 1 565 ? 51.50600 -52.00400 -10.34100 1.000 60.35745 565 THR D N 1
ATOM 10319 C CA . THR D 1 565 ? 51.95700 -53.25900 -9.76000 1.000 63.70301 565 THR D CA 1
ATOM 10320 C C . THR D 1 565 ? 50.91300 -53.78400 -8.79500 1.000 64.37703 565 THR D C 1
ATOM 10321 O O . THR D 1 565 ? 50.20900 -53.02200 -8.12700 1.000 61.97586 565 THR D O 1
ATOM 10325 N N . MET D 1 566 ? 50.78300 -55.09800 -8.76500 1.000 65.56194 566 MET D N 1
ATOM 10326 C CA . MET D 1 566 ? 49.73500 -55.76000 -8.00000 1.000 60.63887 566 MET D CA 1
ATOM 10327 C C . MET D 1 566 ? 50.41200 -56.71500 -7.03700 1.000 66.14779 566 MET D C 1
ATOM 10328 O O . MET D 1 566 ? 50.90600 -57.78500 -7.41000 1.000 65.66691 566 MET D O 1
ATOM 10333 N N . LYS D 1 567 ? 50.51000 -56.26400 -5.78300 1.000 66.26544 567 LYS D N 1
ATOM 10334 C CA . LYS D 1 567 ? 51.09900 -57.11100 -4.71800 1.000 64.40538 567 LYS D CA 1
ATOM 10335 C C . LYS D 1 567 ? 49.93600 -57.86500 -4.08200 1.000 73.53657 567 LYS D C 1
ATOM 10336 O O . LYS D 1 567 ? 49.42500 -57.40700 -3.04500 1.000 63.91670 567 LYS D O 1
ATOM 10342 N N . PHE D 1 568 ? 49.52900 -58.96200 -4.70900 1.000 65.53462 568 PHE D N 1
ATOM 10343 C CA . PHE D 1 568 ? 48.34600 -59.73300 -4.22600 1.000 71.24810 568 PHE D CA 1
ATOM 10344 C C . PHE D 1 568 ? 48.46900 -60.34600 -2.82800 1.000 65.10907 568 PHE D C 1
ATOM 10345 O O . PHE D 1 568 ? 47.41000 -60.47700 -2.18600 1.000 63.60735 568 PHE D O 1
ATOM 10353 N N . HIS D 1 569 ? 49.66100 -60.76400 -2.39800 1.000 55.90577 569 HIS D N 1
ATOM 10354 C CA . HIS D 1 569 ? 49.80800 -61.46900 -1.09200 1.000 68.25970 569 HIS D CA 1
ATOM 10355 C C . HIS D 1 569 ? 49.03500 -62.79300 -1.12500 1.000 68.42280 569 HIS D C 1
ATOM 10356 O O . HIS D 1 569 ? 48.58400 -63.23500 -0.05300 1.000 67.76345 569 HIS D O 1
ATOM 10363 N N . ASP D 1 570 ? 48.90700 -63.39800 -2.30600 1.000 65.10221 570 ASP D N 1
ATOM 10364 C CA . ASP D 1 570 ? 48.21100 -64.70300 -2.45600 1.000 62.43045 570 ASP D CA 1
ATOM 10365 C C . ASP D 1 570 ? 48.76300 -65.36600 -3.71700 1.000 60.84973 570 ASP D C 1
ATOM 10366 O O . ASP D 1 570 ? 48.42600 -64.90200 -4.81800 1.000 60.75380 570 ASP D O 1
ATOM 10371 N N . GLY D 1 571 ? 49.58400 -66.40400 -3.55400 1.000 59.32860 571 GLY D N 1
ATOM 10372 C CA . GLY D 1 571 ? 50.20700 -67.04100 -4.70900 1.000 55.79748 571 GLY D CA 1
ATOM 10373 C C . GLY D 1 571 ? 49.24600 -67.74400 -5.66500 1.000 58.83108 571 GLY D C 1
ATOM 10374 O O . GLY D 1 571 ? 49.67000 -68.13400 -6.75900 1.000 61.41237 571 GLY D O 1
ATOM 10375 N N . GLU D 1 572 ? 47.98200 -67.93700 -5.28700 1.000 56.24169 572 GLU D N 1
ATOM 10376 C CA . GLU D 1 572 ? 47.00600 -68.52300 -6.20500 1.000 55.59266 572 GLU D CA 1
ATOM 10377 C C . GLU D 1 572 ? 46.39200 -67.51400 -7.17000 1.000 59.18525 572 GLU D C 1
ATOM 10378 O O . GLU D 1 572 ? 45.67300 -67.92400 -8.08800 1.000 64.90127 572 GLU D O 1
ATOM 10384 N N . VAL D 1 573 ? 46.63500 -66.21700 -6.99000 1.000 55.56389 573 VAL D N 1
ATOM 10385 C CA . VAL D 1 573 ? 46.11400 -65.21300 -7.91600 1.000 59.73194 573 VAL D CA 1
ATOM 10386 C C . VAL D 1 573 ? 46.94900 -65.19700 -9.19300 1.000 60.23863 573 VAL D C 1
ATOM 10387 O O . VAL D 1 573 ? 48.17900 -65.13800 -9.14300 1.000 59.79126 573 VAL D O 1
ATOM 10391 N N . ASP D 1 574 ? 46.27800 -65.18700 -10.34300 1.000 62.00387 574 ASP D N 1
ATOM 10392 C CA . ASP D 1 574 ? 46.92900 -65.11800 -11.64900 1.000 60.91504 574 ASP D CA 1
ATOM 10393 C C . ASP D 1 574 ? 46.88600 -63.67100 -12.15600 1.000 65.27171 574 ASP D C 1
ATOM 10394 O O . ASP D 1 574 ? 45.80100 -63.12600 -12.41500 1.000 62.94658 574 ASP D O 1
ATOM 10399 N N . ALA D 1 575 ? 48.07000 -63.07100 -12.33000 1.000 50.79304 575 ALA D N 1
ATOM 10400 C CA . ALA D 1 575 ? 48.17300 -61.66200 -12.70800 1.000 57.61482 575 ALA D CA 1
ATOM 10401 C C . ALA D 1 575 ? 47.60500 -61.39200 -14.10000 1.000 53.61942 575 ALA D C 1
ATOM 10402 O O . ALA D 1 575 ? 46.98800 -60.34700 -14.32900 1.000 54.07886 575 ALA D O 1
ATOM 10404 N N . SER D 1 576 ? 47.76700 -62.33800 -15.03300 1.000 59.30174 576 SER D N 1
ATOM 10405 C CA . SER D 1 576 ? 47.39000 -62.10800 -16.43100 1.000 55.57224 576 SER D CA 1
ATOM 10406 C C . SER D 1 576 ? 45.89800 -61.85600 -16.61900 1.000 56.99470 576 SER D C 1
ATOM 10407 O O . SER D 1 576 ? 45.50300 -61.28800 -17.64700 1.000 57.02502 576 SER D O 1
ATOM 10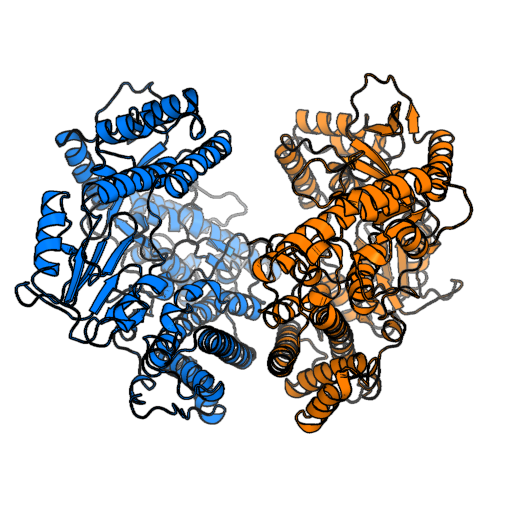410 N N . TYR D 1 577 ? 45.05800 -62.25700 -15.66000 1.000 47.85944 577 TYR D N 1
ATOM 10411 C CA . TYR D 1 577 ? 43.63600 -61.93700 -15.77300 1.000 54.65840 577 TYR D CA 1
ATOM 10412 C C . TYR D 1 577 ? 43.40300 -60.43200 -15.74100 1.000 50.49843 577 TYR D C 1
ATOM 10413 O O . TYR D 1 577 ? 42.45400 -59.93800 -16.35500 1.000 47.95503 577 TYR D O 1
ATOM 10422 N N . PHE D 1 578 ? 44.28000 -59.68500 -15.07800 1.000 53.34266 578 PHE D N 1
ATOM 10423 C CA . PHE D 1 578 ? 44.08000 -58.25600 -14.87700 1.000 54.02749 578 PHE D CA 1
ATOM 10424 C C . PHE D 1 578 ? 44.75000 -57.41400 -15.95700 1.000 54.00028 578 PHE D C 1
ATOM 10425 O O . PHE D 1 578 ? 44.75500 -56.18200 -15.85000 1.000 49.99463 578 PHE D O 1
ATOM 10433 N N . CYS D 1 579 ? 45.29400 -58.05100 -17.00200 1.000 56.71719 579 CYS D N 1
ATOM 10434 C CA . CYS D 1 579 ? 45.99900 -57.36200 -18.08200 1.000 57.56810 579 CYS D CA 1
ATOM 10435 C C . CYS D 1 579 ? 45.23800 -57.36200 -19.39900 1.000 57.25546 579 CYS D C 1
ATOM 10436 O O . CYS D 1 579 ? 45.80800 -56.97700 -20.42600 1.000 55.58129 579 CYS D O 1
ATOM 10439 N N . LYS D 1 580 ? 43.98300 -57.79700 -19.40200 1.000 53.24053 580 LYS D N 1
ATOM 10440 C CA . LYS D 1 580 ? 43.22300 -57.89500 -20.63800 1.000 56.51943 580 LYS D CA 1
ATOM 10441 C C . LYS D 1 580 ? 41.74200 -57.86600 -20.28800 1.000 50.86084 580 LYS D C 1
ATOM 10442 O O . LYS D 1 580 ? 41.35400 -57.99000 -19.12000 1.000 50.47337 580 LYS D O 1
ATOM 10448 N N . LEU D 1 581 ? 40.91900 -57.64700 -21.30800 1.000 54.17375 581 LEU D N 1
ATOM 10449 C CA . LEU D 1 581 ? 39.46700 -57.69900 -21.12300 1.000 53.42211 581 LEU D CA 1
ATOM 10450 C C . LEU D 1 581 ? 39.01600 -59.13900 -20.89000 1.000 50.47410 581 LEU D C 1
ATOM 10451 O O . LEU D 1 581 ? 39.32800 -60.01500 -21.69600 1.000 50.41200 581 LEU D O 1
ATOM 10456 N N . PRO D 1 582 ? 38.24000 -59.41400 -19.84800 1.000 51.80223 582 PRO D N 1
ATOM 10457 C CA . PRO D 1 582 ? 37.66100 -60.75700 -19.71000 1.000 54.17583 582 PRO D CA 1
ATOM 10458 C C . PRO D 1 582 ? 36.80000 -61.09000 -20.91800 1.000 58.27258 582 PRO D C 1
ATOM 10459 O O . PRO D 1 582 ? 36.20300 -60.21100 -21.54300 1.000 57.56766 582 PRO D O 1
ATOM 10463 N N . GLU D 1 583 ? 36.73800 -62.38400 -21.23200 1.000 58.41778 583 GLU D N 1
ATOM 10464 C CA . GLU D 1 583 ? 36.12500 -62.82600 -22.48200 1.000 64.44499 583 GLU D CA 1
ATOM 10465 C C . GLU D 1 583 ? 34.68400 -62.35400 -22.60000 1.000 57.61233 583 GLU D C 1
ATOM 10466 O O . GLU D 1 583 ? 34.25900 -61.88700 -23.66200 1.000 61.65611 583 GLU D O 1
ATOM 10472 N N . LYS D 1 584 ? 33.92700 -62.44600 -21.51400 1.000 54.63581 584 LYS D N 1
ATOM 10473 C CA . LYS D 1 584 ? 32.54600 -61.98000 -21.53400 1.000 58.47378 584 LYS D CA 1
ATOM 10474 C C . LYS D 1 584 ? 32.43500 -60.51200 -21.96700 1.000 62.74871 584 LYS D C 1
ATOM 10475 O O . LYS D 1 584 ? 31.46000 -60.13300 -22.63000 1.000 62.44815 584 LYS D O 1
ATOM 10481 N N . PHE D 1 585 ? 33.43000 -59.68200 -21.62900 1.000 60.28061 585 PHE D N 1
ATOM 10482 C CA . PHE D 1 585 ? 33.40600 -58.24400 -21.88600 1.000 54.59023 585 PHE D CA 1
ATOM 10483 C C . PHE D 1 585 ? 34.12600 -57.85500 -23.16400 1.000 56.96678 585 PHE D C 1
ATOM 10484 O O . PHE D 1 585 ? 34.09900 -56.67800 -23.54500 1.000 52.47216 585 PHE D O 1
ATOM 10492 N N . ARG D 1 586 ? 34.78700 -58.80100 -23.81700 1.000 60.83114 586 ARG D N 1
ATOM 10493 C CA . ARG D 1 586 ? 35.63400 -58.48700 -24.95300 1.000 64.63407 586 ARG D CA 1
ATOM 10494 C C . ARG D 1 586 ? 34.82000 -58.21300 -26.20300 1.000 72.72104 586 ARG D C 1
ATOM 10495 O O . ARG D 1 586 ? 35.28300 -57.48800 -27.09100 1.000 71.35400 586 ARG D O 1
ATOM 10503 N N . PHE D 1 587 ? 33.59700 -58.72900 -26.26100 1.000 85.89545 587 PHE D N 1
ATOM 10504 C CA . PHE D 1 587 ? 32.79800 -58.71200 -27.47300 1.000 86.13977 587 PHE D CA 1
ATOM 10505 C C . PHE D 1 587 ? 31.61400 -57.76000 -27.41800 1.000 86.40765 587 PHE D C 1
ATOM 10506 O O . PHE D 1 587 ? 30.83300 -57.72100 -28.37400 1.000 97.92358 587 PHE D O 1
ATOM 10514 N N . VAL D 1 588 ? 31.44300 -56.99900 -26.33500 1.000 68.99251 588 VAL D N 1
ATOM 10515 C CA . VAL D 1 588 ? 30.32400 -56.07100 -26.29200 1.000 60.72700 588 VAL D CA 1
ATOM 10516 C C . VAL D 1 588 ? 30.52000 -55.01500 -27.37200 1.000 59.30103 588 VAL D C 1
ATOM 10517 O O . VAL D 1 588 ? 31.65000 -54.62200 -27.69500 1.000 52.63841 588 VAL D O 1
ATOM 10521 N N . LYS D 1 589 ? 29.41500 -54.61300 -27.99300 1.000 57.22218 589 LYS D N 1
ATOM 10522 C CA . LYS D 1 589 ? 29.43200 -53.60000 -29.03900 1.000 54.39964 589 LYS D CA 1
ATOM 10523 C C . LYS D 1 589 ? 29.52100 -52.22700 -28.39200 1.000 51.10080 589 LYS D C 1
ATOM 10524 O O . LYS D 1 589 ? 28.80100 -51.94500 -27.43100 1.000 48.48862 589 LYS D O 1
ATOM 10530 N N . ILE D 1 590 ? 30.40600 -51.37400 -28.90300 1.000 51.87334 590 ILE D N 1
ATOM 10531 C CA . ILE D 1 590 ? 30.56500 -50.02200 -28.38100 1.000 54.00655 590 ILE D CA 1
ATOM 10532 C C . ILE D 1 590 ? 30.36300 -48.95700 -29.44300 1.000 58.33999 590 ILE D C 1
ATOM 10533 O O . ILE D 1 590 ? 30.49800 -47.76700 -29.14200 1.000 54.89829 590 ILE D O 1
ATOM 10538 N N . ASN D 1 591 ? 30.02700 -49.34000 -30.66800 1.000 51.99808 591 ASN D N 1
ATOM 10539 C CA . ASN D 1 591 ? 29.80400 -48.38500 -31.74000 1.000 56.14387 591 ASN D CA 1
ATOM 10540 C C . ASN D 1 591 ? 28.31700 -48.29700 -32.03700 1.000 67.01835 591 ASN D C 1
ATOM 10541 O O . ASN D 1 591 ? 27.63500 -49.32100 -32.15900 1.000 69.84807 591 ASN D O 1
ATOM 10546 N N . ARG D 1 592 ? 27.82100 -47.07200 -32.11700 1.000 62.30521 592 ARG D N 1
ATOM 10547 C CA . ARG D 1 592 ? 26.41800 -46.80600 -32.36600 1.000 61.26927 592 ARG D CA 1
ATOM 10548 C C . ARG D 1 592 ? 26.23600 -46.55300 -33.86000 1.000 68.06341 592 ARG D C 1
ATOM 10549 O O . ARG D 1 592 ? 26.91400 -45.69300 -34.43500 1.000 73.65592 592 ARG D O 1
ATOM 10557 N N . LYS D 1 593 ? 25.33700 -47.30500 -34.49100 1.000 66.06018 593 LYS D N 1
ATOM 10558 C CA . LYS D 1 593 ? 25.06700 -47.10800 -35.91200 1.000 73.85994 593 LYS D CA 1
ATOM 10559 C C . LYS D 1 593 ? 23.64500 -47.55100 -36.21900 1.000 72.82839 593 LYS D C 1
ATOM 10560 O O . LYS D 1 593 ? 23.25300 -48.66900 -35.86800 1.000 64.84492 593 LYS D O 1
ATOM 10566 N N . ALA D 1 594 ? 22.89000 -46.68500 -36.89500 1.000 69.73734 594 ALA D N 1
ATOM 10567 C CA . ALA D 1 594 ? 21.50800 -47.00600 -37.21100 1.000 68.14009 594 ALA D CA 1
ATOM 10568 C C . ALA D 1 594 ? 21.45300 -48.15700 -38.20000 1.000 73.94755 594 ALA D C 1
ATOM 10569 O O . ALA D 1 594 ? 22.19900 -48.19000 -39.18400 1.000 78.65356 594 ALA D O 1
ATOM 10571 N N . SER D 1 595 ? 20.54300 -49.09400 -37.94800 1.000 67.29556 595 SER D N 1
ATOM 10572 C CA . SER D 1 595 ? 20.32600 -50.20400 -38.86000 1.000 76.57554 595 SER D CA 1
ATOM 10573 C C . SER D 1 595 ? 18.95100 -50.19000 -39.51100 1.000 82.80797 595 SER D C 1
ATOM 10574 O O . SER D 1 595 ? 18.69300 -51.03100 -40.37900 1.000 92.32151 595 SER D O 1
ATOM 10577 N N . ILE D 1 596 ? 18.07000 -49.26900 -39.12900 1.000 80.08728 596 ILE D N 1
ATOM 10578 C CA . ILE D 1 596 ? 16.70000 -49.25600 -39.63600 1.000 80.99313 596 ILE D CA 1
ATOM 10579 C C . ILE D 1 596 ? 16.43800 -48.03900 -40.51900 1.000 82.90241 596 ILE D C 1
ATOM 10580 O O . ILE D 1 596 ? 17.36200 -47.31300 -40.89000 1.000 86.69159 596 ILE D O 1
#

Organism: Tribolium castaneum (NCBI:txid7070)

InterPro domains:
  IPR000477 Reverse transcriptase domain [PF00078] (226-354)
  IPR000477 Reverse transcriptase domain [PS50878] (168-394)
  IPR003545 Telomerase reverse transcriptase [PTHR12066] (283-560)
  IPR021891 Telomerase ribonucleoprotein complex - RNA-binding domain [PF12009] (48-162)
  IPR041580 Telomerase reverse transcriptase, thumb DNA-binding domain [PF17984] (406-596)
  IPR043502 DNA/RNA polymerase superfamily [SSF56672] (86-407)

Radius of gyration: 35.22 Å; Cα contacts (8 Å, |Δi|>4): 1716; chains: 2; bounding box: 72×98×98 Å

Nearest PDB structures (foldseek):
  5cqg-assembly1_A  TM=9.741E-01  e=2.767E-90  Tribolium castaneum
  6usr-assembly1_A  TM=9.758E-01  e=8.777E-88  Tribolium castaneum
  6usq-assembly1_A  TM=9.844E-01  e=3.292E-87  Tribolium castaneum
  7bg9-assembly1_A  TM=7.475E-01  e=1.464E-17  Homo sapiens
  6zd2-assembly1_A  TM=7.700E-01  e=1.127E-15  Candida tropicalis MYA-3404

Solvent-accessible surface area: 58949 Å² total; per-residue (Å²): 219,104,59,4,14,105,0,38,10,191,32,110,102,201,28,57,66,117,14,94,116,79,76,45,76,24,2,46,87,2,0,125,41,9,77,109,13,66,166,156,79,56,165,144,109,17,95,0,40,53,22,0,91,125,2,3,32,109,60,4,4,39,35,87,82,2,13,116,80,0,19,138,5,0,35,27,0,6,16,5,6,11,111,23,0,1,2,32,15,17,0,43,86,86,15,64,43,119,37,3,68,31,0,90,136,36,98,105,120,77,32,46,132,50,4,25,76,2,0,43,19,0,0,20,8,0,0,0,21,0,0,13,60,3,12,69,52,14,118,32,110,26,38,46,21,28,113,21,39,33,86,65,107,27,88,76,52,18,27,120,1,16,108,98,5,98,181,104,56,58,3,70,91,40,123,101,142,36,182,26,43,0,58,4,58,3,37,42,72,160,144,76,63,99,7,40,3,57,64,95,130,84,91,89,31,114,85,64,33,134,75,0,31,50,69,1,110,136,3,20,74,107,96,28,200,104,70,38,56,17,30,56,28,0,19,106,4,10,140,96,12,179,41,72,0,49,0,0,26,1,4,9,112,65,21,48,6,62,6,121,29,108,55,0,20,160,19,0,80,79,9,40,94,140,20,2,68,71,142,37,17,75,74,1,32,86,19,5,38,54,4,40,0,21,10,110,231,102,16,9,45,14,78,24,9,2,2,38,41,8,67,2,3,32,4,1,3,46,0,9,6,12,40,19,30,119,87,99,10,48,159,62,76,155,59,19,6,52,26,44,48,72,22,32,1,0,9,0,1,37,78,58,107,71,0,100,65,8,6,93,71,0,110,69,36,24,123,19,24,78,99,82,24,85,5,14,4,94,118,43,184,146,67,72,61,90,0,26,1,69,37,19,34,0,26,0,66,54,43,6,1,50,10,64,42,124,29,60,110,102,9,30,8,39,9,60,16,88,35,8,52,69,135,92,31,8,28,33,108,28,20,12,95,2,0,84,99,4,16,67,36,94,74,11,45,106,4,2,39,67,22,1,0,0,0,41,5,0,43,0,82,1,0,0,5,1,0,0,2,0,0,0,11,0,0,2,8,0,7,13,0,8,43,9,0,99,64,0,7,36,24,144,82,71,64,15,4,52,22,10,0,29,36,12,1,28,53,6,0,29,115,0,49,71,66,1,72,80,60,99,22,70,76,46,144,102,6,32,76,81,2,0,53,0,0,0,4,53,0,0,9,10,3,0,92,81,19,69,128,56,6,131,44,20,9,60,100,0,113,90,166,38,55,27,92,26,144,18,94,31,87,139,18,86,49,50,53,3,74,90,21,6,98,76,0,120,125,2,95,34,103,64,144,12,97,25,217,95,67,5,16,109,0,36,7,172,32,114,112,199,26,54,66,90,15,140,74,101,71,47,72,44,1,34,80,2,1,126,40,10,83,90,16,60,86,108,49,65,184,140,124,24,86,0,36,46,27,0,92,115,3,2,39,127,63,5,6,39,52,86,78,3,24,106,60,0,21,136,4,0,41,26,0,6,16,5,7,13,122,19,2,1,2,34,15,16,0,53,61,88,27,65,54,127,33,6,66,22,9,100,134,41,97,128,113,80,7,56,164,51,14,40,33,2,0,43,15,1,0,25,7,0,0,0,20,0,0,10,83,8,11,72,49,16,122,39,120,33,39,45,26,26,119,19,37,32,79,87,100,21,88,64,51,23,28,138,5,16,106,94,4,88,170,69,140,60,2,65,105,32,134,107,162,48,178,25,47,0,57,4,61,2,37,45,73,155,128,82,56,100,6,39,2,54,60,99,121,102,78,85,43,137,86,68,39,154,72,0,37,60,69,1,103,98,4,20,127,91,101,27,112,112,75,38,59,16,28,59,28,0,14,108,4,6,126,129,13,180,41,70,0,48,0,0,24,0,8,8,101,63,20,48,5,59,6,120,32,104,59,0,19,158,16,0,77,78,8,42,96,145,12,2,55,65,145,35,17,82,79,2,32,88,20,4,37,65,5,34,0,20,7,105,225,94,18,12,55,15,82,23,9,3,0,37,42,8,74,3,2,33,5,1,1,47,1,15,7,11,36,18,30,125,88,101,10,61,159,48,45,180,63,20,6,56,23,45,52,72,24,25,1,0,4,0,0,36,72,57,110,75,0,95,64,8,4,94,71,0,105,67,45,25,105,6,27,85,105,72,23,83,4,12,2,95,108,60,214,154,66,71,59,89,0,27,5,62,37,17,32,0,27,0,64,65,46,10,1,61,9,54,36,138,32,60,117,118,5,26,4,38,12,58,12,87,35,8,56,74,137,98,40,19,28,38,118,52,24,20,112,3,0,75,102,5,8,59,38,92,64,8,48,104,4,2,39,71,25,0,0,0,0,40,5,0,37,0,71,6,0,0,7,1,0,0,2,0,0,0,14,0,0,1,13,0,7,12,0,10,48,10,0,104,60,0,4,45,22,146,117,60,54,48,5,43,80,7,0,29,49,14,0,107,45,4,0,2,81,0,41,39,64,2,43,42,49,103,23,82,98,58,162,104,6,31,42,86,2,0,25,0,0,0,3,54,0,0,10,9,4,0,111,80,30,75,147,76,6,129,53,26,12,57,113,0,106,91,184,33,64,28,103,32,152,21,82,22,86,127,16,82,48,63,54,3,72,100,24,3,101,76,0,128,129,3,93,31,96,72,145,4,96,24

Secondary structure (DSSP, 8-state):
---EEE-SGGG--PPPSS--TTS-THHHHHHHHHHHHHTT--SS---HHHHHHHHS-HHHHSSHHHHHHHHHHHHHHHTPBTT-EEEGGGGTTT--GGG-GGGTTS-TTTHHHHHHHHHHHHIIIIIHHHHHHHEEEEE-SSTTBEEEEEHHHHHHHHHHHHHHHHHTTSEEE--TTSPPSEEEEEEEETTEEEEEEEE---TTTHHHHHHHHHHHHHHHHHHSPPPPPHHHHHHHHHHH--S--EEEEEEBTTTGGGS-HHHHHHHHHTS-TTTS-HHHHHHHHHHHH--EEEETTEEEEE-SSSPTT-TTHHHHHHHHHHHHHHHHS-S--TT-EEEEETTEEEEEES-HHHHHHHHHHHHHHS-B-TTS-EE--TTSSS--SEEEETTEEEETTT--EEE-----TT-BGGGG-----TTS---TT-HHHHHHHHH-SGGGGGGSSHHHH-SSSS-HHHHHHHHHHHHHHHHHHHHHHHHHIIIII-----TTHHHHHHHHHHHHHHHHHHHHHHT--TT-----HHHHHHHHHHHHHHHHGGGTTTTHHHHHHHHHHS------S-TT--GGGGGS--HHHHS-B-------/---EEE-SGGG--PPPSS--SSS-TTHHHHHHHHHHHHHT--SS---HHHHHHHHS-GGGT-SHHHHHHHHHHHHHHHTPPTT-EEEGGGGTTT--GGG-GGGTTS-TTTHHHHHHHHHHHHIIIIIHHHHHHHEEEEE-SSTT-EEEEEHHHHHHHHHHHHHHHHHTTTEEEE-TTSPPSEEEEEEE-SSSEEEEEEE---TTSHHHHHHHHHHHHHHHHHHSPPPPPHHHHHHHHHHH--S--EEEEEEBTTTGGGS-HHHHHHHHHTS-GGGS-HHHHHHHHHHHHS-EEEETTEEEEE-SSSPTT-TTHHHHHHHHHHHHHHHHSSS--TT-EEEEETTEEEEEES-HHHHHHHHHHHHHHS-B-TTS-EE--TTSSS--SEEEETTEEEETTT--EEE-----TT-BGGGG-----TTS---TT-HHHHHHHHT-SGGGGGGSSHHHH-SSSS-HHHHHHHHHHHHHHHHHHHHHHHHHHHHTS-----HHHHHHHHHHHHHHHHHHHHHHHHT--TT-----HHHHHHHHHHHHHHHHGGGHHHHHHHHHHHHHHS------S-TT--GGGGGS--HHHHS-B-------

Foldseek 3Di:
DQWWDWLDLVLADADDCADDPLADRLVNQLSVLLVVLVVPDDPPDDDLVVSSPSRRDPLQQQDVVSVVLLVVSLLCSLFDFPQDIFTLCSQQPPRPQVRNVVCPVPDPVCRSVNSSVVSVCCCRHGSSVVLVVFWDWAQQPQFRGTDTHGPVVVVVVVVVVVVVCVVVVQKAFDDQPDDAQFAWDWHDHPPHTDTAGQGDDDVVCPVVLVVLLVLLVVLCVPPFDDDDDPVVLLLVLVVPDDDFKWKKKWFFPPLQLAADLVVLLVLLCPRDCVSDPPVRSVVVNVPQVFHWHDYDSTIIGRDGGGHHNDSNSVSSLVSSVSVVCVVQVPPDDPQKGWDDDSRMIMIMGPDLVVNVVVVVSCVVVGPIDVVQMAIQRPVDDDHDQWHDDPQWTQRRGLRAIAGDDDFDFQAALLSNFNQHHSVDHDHLVPLVVSLVVLLDDPSLCVLLALSQQAQSSHALQSNLLSLLVSLLSSLLSNVSSVVSNCSRSVDDDDVCVLVVLLVSLLVSLVSSVVSNVVRYHDNDDDDDSLLSSLLSLLSNLQNVVVPCVVCVVVNVCSVVPHDNDHPSRDVVHDCVSSNHDPPSSPRYDHDRGRDD/DFFKDWLDLPLADAADCADPDPQDRLLNQLSVLQVVVLVPDDPPDDDLVVSVPSRRDPLQQQDPVSVCLLVVSLLCSLFDFPRDIFTLCSQAPPRPQCRNVRCVVPDPVCRRVSSSVNSVCCCRHGSSVVQVSQWDWAQQVQFRGIDTHGPVVVVVVVVVVVVVCVVPPQKAFDDLPDDAQFAWDWHDHPPHTDTAGAGDCPVVCVVVLVVLLVLLVVLCVPPFDDDDDPVVLLLVLVVVDDDFKWKKKWFFPPQQQAADLVVLLVLLCPRDCVSPPVVRSVVVNVPQVFHWHDDPSTIITRDGGGHHNDSNSVSSLVSSVRVVCVVQPPPQDPQKGWDDDRRMIMIMGPDLVSNVVVVVSCVVVGPIDVVQMAIQRPVDDDHDQWHDDPQWTQRRGLRAIAGHDDFDFQAALLSNFNLDDSVDHDHLVPLLVSLLVLLDPPSLVVLQALSQQAQSSHALQSNLVSLLLSLLSSLLSSVSSVVSNCSRSVDDDDPSVVVSLLVSLLVSLVSSVVSNVVRYHDNDDDDDSLQSSLLSLLSNLQNCVVPCVVCVVVNVCSVVPHDNDHPSRDVVHDPVVSNHDPPSSPRHDHDRGRDD

Sequence (1192 aa):
MVHYYRLSLKSSRQKAPKIVNSKYNSILNIALKNFRLCKKHKTKKPVQILALLQEIIPKSYFGTTTNLKRFYKVVEKILTQSSFECIHLSVLHKCYDYDAIPWLQNVEPNLRPKLLLKHNLFLLDNIVKPIIAFYYKPIKTLNGHEIKFIRKEEYISFESKVFHKLKKMKYLVEVQDEVKPRGVLNIIPKQDNNFRAIVSIFPDSARKPFFKLLTTSKIYKVLEEKYKTSGSLYTCWSSEFTQKTQGQIYGIKVDIRDAYGNVKIPVLCKLIQSIPTHLLDSEKKNFIVDHISNQFVAFRRRKIYKKWNHGLLQGDPLSGCLCELYMAFMDRLYFSSNLDKDAFIHRTVDDDYFFCSPHPHHKVYDFELLIKGVYQVNNPTKTRTNLPTHRHPQDEIPYCGKIFNLTTRQVRTLYKLPPNYEIRHKFKLWNFNNQISDDNPARFLQKAMDFPFICNSFTKFEFNTVFNDQRRTTVFANFYDAMICCVAYKKFDAAMMALRTSFLVNDFGFIWLVLSSTVRAYASRAFKKIVTYKGGKYRKVTFQCLKSIAWRAFLAVLKRRTEIYKGLIDRIKSREKLTMKFHDGEVDASYFCKLPEKFRFVKINRKASIMVHYYRRLSLKSRQKAPKIVNSKYNSILNIALKNFRLCKKHKTKKPVQILALLQEIIPKSYFGTTTNLKRFYKVVEKILTQSSFECIHLSVLHKCYDYDAIPWLQNVEPNLRPKLLLKHNLFLLDNIVKPIIAFYYKPIKTLNGHEIKFIRKEEYISFESKVFHKLKKMKYLVEVQDEVKPRGVLNIIPKQDNFRAIVSIFPDSARKPFFKLLTSKIYKVLEEKYKTSGSLYTCWSEFTQKTQGQIYGIKVDIRDAYGNVKIPVLCKLIQSIPTHLLDSEKKNFIVDHISNQFVAFRRRKIYKWNHGLLQGDPLSGCLCELYMAFMDRLYFSNLDKDAFIHRTVDDYFFCSPHPHHKVYDFELLIIKGVYQVNPTKTRTNLPTHRHPQDEIPYCGKIFNLTTRQVRTLYKLPPNYEIRHKFKLWNFNNQISDDNPARRFLQKAMDFPFICNSFTKFEFNTVFNDQRTTVFANFYDAMICCVAYKFDAAMMALRTSFLVNDFGFIWLVLSSSTVRAYASRAFKKIVTYKGGKYRKVTFQCLKSIAWRAFLAVLKRRTEIYKGLIDRIKSREKLTMKFHDGEVDASYFCKLPEKFRFVKINRKASI